Protein 9FXK (pdb70)

Secondary structure (DSSP, 8-state):
---TTT--S-EEEEEEEEETTTTEEEEEEEETTT--EEEEEEEEE-SPPEEE-TTS-EE---HHHHHHHHHHHTTT-S--HHHHHHHHHHHHHHHHHT--SEEEHHHHHHHHHHHHHHH-HHHHHHHHHHHTT--STHHHHHHHHHHTT-/---TTT--S-EEEEEEEEETTTTEEEEEEEETTT--EEEEEEEEE----EEE-TTS-EE---HHHHHHHHHHHTTT-S--HHHHHHHHHHHHHHHHHT--SEEEHHHHHHHHHHHHHHH-HHHHHHHHHHHTT--STHHHHHHHHHHHT-/---TTT--S-EEEEEEEEETTTTEEEEEEEETTT--EEEEEEEE---PPEEE-TTS-EE---HHHHHHHHHHHTTT-S--HHHHHHHHHHHHHHHHHT--SEEEHHHHHHHHHHHHHHH-HHHHHHHHHHHTT--STHHHHHHHHHHTT-/---TTT--S--EEEEEEEETTTTEEEEEEE-TTT--EEEEEEEEE----EEE-TTS-EE---HHHHHHHHHHHTTT-S--HHHHHHHHHHHHHHHHHT--SEEEHHHHHHHHHHHHHHH-HHHHHHHHHHHTT--STHHHHHHHHHHHT-/---TTT--S-EEEEEEEEETTTTEEEEEEEETTT--EEEEEEEE---PPEEE-TTS-EE---HHHHHHHHHHHTTT-S--HHHHHHHHHHHHHHHHHT--SEEEHHHHHHHHHHHHHHH-HHHHHHHHHHHTT--STHHHHHHHHHHHT-/---TTT--S-EEEEEEEEETTTTEEEEEEEETTT--EEEEEEEEE----EEE-TTS-EE---HHHHHHHHHHHTTT-S--HHHHHHHHHHHHHHHHHT--SEEEHHHHHHHHHHHHHHH-HHHHHHHHHHHTT--STHHHHHHHHHHT-/---SSSS-S-EEEEEEEEETTTTEEEEEEEETTT--EEEEEEEE---PPEEE-TTS-EE---HHHHHHHHHHHTTT-S--HHHHHHHHHHHHHHHHHT--SEEEHHHHHHHHHHHHHHH-HHHHHHHHHHHTT--STHHHHHHHHHHHHH-/---SSS--S-EEEEEEEEETTTTEEEEEEEETTT--EEEEEEEEE-PPPEEE-TTS-EE---HHHHHHHHHHHTTT-S--HHHHHHHHHHHHHHHHHT--SEEEHHHHHHHHHHHHHHH-HHHHHHHHHHHTT-SSTTHHHHHHHHHH-

B-factor: mean 64.13, std 15.52, range [28.31, 138.35]

Structure (mmCIF, N/CA/C/O backbone):
data_9FXK
#
_entry.id   9FXK
#
_cell.length_a   84.797
_cell.length_b   129.791
_cell.length_c   143.877
_cell.angle_alpha   90
_cell.angle_beta   90
_cell.angle_gamma   90
#
_symmetry.space_group_name_H-M   'P 21 21 21'
#
loop_
_entity.id
_entity.type
_entity.pdbx_description
1 polymer 'Transcriptional repressor NrdR'
2 non-polymer "2'-DEOXYADENOSINE 5'-TRIPHOSPHATE"
3 non-polymer 'PHOSPHOAMINOPHOSPHONIC ACID-ADENYLATE ESTER'
4 non-polymer 'ZINC ION'
5 non-polymer 'MAGNESIUM ION'
6 water water
#
loop_
_atom_site.group_PDB
_atom_site.id
_atom_site.type_symbol
_atom_site.label_atom_id
_atom_site.label_alt_id
_atom_site.label_comp_id
_atom_site.label_asym_id
_atom_site.label_entity_id
_atom_site.label_seq_id
_atom_site.pdbx_PDB_ins_code
_atom_site.Cartn_x
_atom_site.Cartn_y
_atom_site.Cartn_z
_atom_site.occupancy
_atom_site.B_iso_or_equiv
_atom_site.auth_seq_id
_atom_site.auth_comp_id
_atom_site.auth_asym_id
_atom_site.auth_atom_id
_atom_site.pdbx_PDB_model_num
ATOM 1 N N . MET A 1 1 ? -51.61 -37.497 43.917 1 54.04 1 MET A N 1
ATOM 2 C CA . MET A 1 1 ? -50.814 -36.276 43.973 1 54.34 1 MET A CA 1
ATOM 3 C C . MET A 1 1 ? -49.355 -36.572 43.635 1 54 1 MET A C 1
ATOM 4 O O . MET A 1 1 ? -48.83 -37.59 44.083 1 53.73 1 MET A O 1
ATOM 9 N N . HIS A 1 2 ? -48.696 -35.701 42.845 1 53.42 2 HIS A N 1
ATOM 10 C CA A HIS A 1 2 ? -47.291 -35.909 42.519 0.5 53.87 2 HIS A CA 1
ATOM 11 C CA B HIS A 1 2 ? -47.287 -35.911 42.533 0.5 53.63 2 HIS A CA 1
ATOM 12 C C . HIS A 1 2 ? -46.418 -35.471 43.694 1 54.28 2 HIS A C 1
ATOM 13 O O . HIS A 1 2 ? -46.78 -34.568 44.466 1 54.59 2 HIS A O 1
ATOM 26 N N . CYS A 1 3 ? -45.263 -36.095 43.818 1 54.43 3 CYS A N 1
ATOM 27 C CA . CYS A 1 3 ? -44.304 -35.766 44.861 1 54.83 3 CYS A CA 1
ATOM 28 C C . CYS A 1 3 ? -43.785 -34.347 44.629 1 55.06 3 CYS A C 1
ATOM 29 O O . CYS A 1 3 ? -43.352 -34.033 43.533 1 55.6 3 CYS A O 1
ATOM 32 N N . PRO A 1 4 ? -43.828 -33.478 45.638 1 54.38 4 PRO A N 1
ATOM 33 C CA . PRO A 1 4 ? -43.299 -32.115 45.468 1 54.12 4 PRO A CA 1
ATOM 34 C C . PRO A 1 4 ? -41.777 -32.046 45.46 1 54.22 4 PRO A C 1
ATOM 35 O O . PRO A 1 4 ? -41.233 -30.98 45.218 1 54.29 4 PRO A O 1
ATOM 39 N N . PHE A 1 5 ? -41.095 -33.164 45.724 1 54.29 5 PHE A N 1
ATOM 40 C CA . PHE A 1 5 ? -39.648 -33.212 45.775 1 54.98 5 PHE A CA 1
ATOM 41 C C . PHE A 1 5 ? -39.064 -33.75 44.486 1 56.52 5 PHE A C 1
ATOM 42 O O . PHE A 1 5 ? -38.311 -33.032 43.837 1 56.73 5 PHE A O 1
ATOM 50 N N . CYS A 1 6 ? -39.423 -34.981 44.091 1 57.36 6 CYS A N 1
ATOM 51 C CA . CYS A 1 6 ? -38.869 -35.576 42.875 1 58.75 6 CYS A CA 1
ATOM 52 C C . CYS A 1 6 ? -39.826 -35.573 41.68 1 60.47 6 CYS A C 1
ATOM 53 O O . CYS A 1 6 ? -39.418 -35.953 40.585 1 60.95 6 CYS A O 1
ATOM 56 N N . PHE A 1 7 ? -41.085 -35.185 41.887 1 61.34 7 PHE A N 1
ATOM 57 C CA . PHE A 1 7 ? -42.12 -35.099 40.859 1 62.52 7 PHE A CA 1
ATOM 58 C C . PHE A 1 7 ? -42.537 -36.448 40.293 1 63.66 7 PHE A C 1
ATOM 59 O O . PHE A 1 7 ? -43.132 -36.472 39.218 1 64.22 7 PHE A O 1
ATOM 67 N N . ALA A 1 8 ? -42.344 -37.548 41.063 1 64.02 8 ALA A N 1
ATOM 68 C CA . ALA A 1 8 ? -42.876 -38.88 40.733 1 64.92 8 ALA A CA 1
ATOM 69 C C . ALA A 1 8 ? -44.407 -38.753 40.821 1 66.46 8 ALA A C 1
ATOM 70 O O . ALA A 1 8 ? -44.905 -38.062 41.71 1 66.42 8 ALA A O 1
ATOM 72 N N . VAL A 1 9 ? -45.141 -39.357 39.875 1 67.68 9 VAL A N 1
ATOM 73 C CA . VAL A 1 9 ? -46.59 -39.179 39.767 1 69.42 9 VAL A CA 1
ATOM 74 C C . VAL A 1 9 ? -47.444 -39.81 40.867 1 70.92 9 VAL A C 1
ATOM 75 O O . VAL A 1 9 ? -48.619 -39.424 40.991 1 71.59 9 VAL A O 1
ATOM 79 N N . ASP A 1 10 ? -46.931 -40.842 41.567 1 70.94 10 ASP A N 1
ATOM 80 C CA . ASP A 1 10 ? -47.762 -41.497 42.573 1 71.58 10 ASP A CA 1
ATOM 81 C C . ASP A 1 10 ? -47.174 -41.384 43.96 1 70.5 10 ASP A C 1
ATOM 82 O O . ASP A 1 10 ? -46.002 -41.69 44.231 1 71.12 10 ASP A O 1
ATOM 87 N N . THR A 1 11 ? -47.999 -40.842 44.815 1 68.12 11 THR A N 1
ATOM 88 C CA . THR A 1 11 ? -47.702 -40.606 46.209 1 66.05 11 THR A CA 1
ATOM 89 C C . THR A 1 11 ? -48.773 -41.407 46.963 1 64.67 11 THR A C 1
ATOM 90 O O . THR A 1 11 ? -49.877 -41.62 46.445 1 64.92 11 THR A O 1
ATOM 94 N N . LYS A 1 12 ? -48.426 -41.937 48.122 1 63.23 12 LYS A N 1
ATOM 95 C CA . LYS A 1 12 ? -49.344 -42.768 48.891 1 62.58 12 LYS A CA 1
ATOM 96 C C . LYS A 1 12 ? -49.796 -42.027 50.147 1 61.91 12 LYS A C 1
ATOM 97 O O . LYS A 1 12 ? -48.978 -41.387 50.788 1 62.32 12 LYS A O 1
ATOM 103 N N . VAL A 1 13 ? -51.086 -42.099 50.496 1 60.81 13 VAL A N 1
ATOM 104 C CA . VAL A 1 13 ? -51.58 -41.479 51.718 1 60.46 13 VAL A CA 1
ATOM 105 C C . VAL A 1 13 ? -51.266 -42.439 52.85 1 61.91 13 VAL A C 1
ATOM 106 O O . VAL A 1 13 ? -51.738 -43.573 52.871 1 61.86 13 VAL A O 1
ATOM 110 N N . ILE A 1 14 ? -50.397 -42 53.752 1 62.87 14 ILE A N 1
ATOM 111 C CA . ILE A 1 14 ? -49.924 -42.799 54.863 1 64.05 14 ILE A CA 1
ATOM 112 C C . ILE A 1 14 ? -50.692 -42.504 56.168 1 64.11 14 ILE A C 1
ATOM 113 O O . ILE A 1 14 ? -50.688 -43.349 57.061 1 64.65 14 ILE A O 1
ATOM 118 N N . ASP A 1 15 ? -51.392 -41.354 56.261 1 63.47 15 ASP A N 1
ATOM 119 C CA . ASP A 1 15 ? -52.176 -40.988 57.442 1 63.79 15 ASP A CA 1
ATOM 120 C C . ASP A 1 15 ? -53.164 -39.856 57.134 1 63.13 15 ASP A C 1
ATOM 121 O O . ASP A 1 15 ? -52.93 -39.048 56.233 1 63.28 15 ASP A O 1
ATOM 126 N N . SER A 1 16 ? -54.26 -39.788 57.892 1 61.9 16 SER A N 1
ATOM 127 C CA . SER A 1 16 ? -55.29 -38.79 57.668 1 61 16 SER A CA 1
ATOM 128 C C . SER A 1 16 ? -55.946 -38.402 58.983 1 59.38 16 SER A C 1
ATOM 129 O O . SER A 1 16 ? -56.188 -39.256 59.832 1 59.6 16 SER A O 1
ATOM 132 N N . ARG A 1 17 ? -56.257 -37.119 59.144 1 57.59 17 ARG A N 1
ATOM 133 C CA . ARG A 1 17 ? -56.97 -36.646 60.325 1 56.15 17 ARG A CA 1
ATOM 134 C C . ARG A 1 17 ? -57.777 -35.383 59.996 1 54.44 17 ARG A C 1
ATOM 135 O O . ARG A 1 17 ? -57.449 -34.656 59.056 1 54.13 17 ARG A O 1
ATOM 143 N N . LEU A 1 18 ? -58.843 -35.143 60.746 1 53.34 18 LEU A N 1
ATOM 144 C CA . LEU A 1 18 ? -59.666 -33.961 60.542 1 53.29 18 LEU A CA 1
ATOM 145 C C . LEU A 1 18 ? -59.09 -32.803 61.322 1 53.23 18 LEU A C 1
ATOM 146 O O . LEU A 1 18 ? -58.673 -32.97 62.458 1 54.17 18 LEU A O 1
ATOM 151 N N . VAL A 1 19 ? -59.063 -31.639 60.733 1 52.4 19 VAL A N 1
ATOM 152 C CA . VAL A 1 19 ? -58.564 -30.416 61.372 1 52.14 19 VAL A CA 1
ATOM 153 C C . VAL A 1 19 ? -59.552 -29.277 61.1 1 51.95 19 VAL A C 1
ATOM 154 O O . VAL A 1 19 ? -60.419 -29.404 60.228 1 51.99 19 VAL A O 1
ATOM 158 N N . GLY A 1 20 ? -59.422 -28.18 61.844 1 51.57 20 GLY A N 1
ATOM 159 C CA . GLY A 1 20 ? -60.252 -27.001 61.65 1 51.6 20 GLY A CA 1
ATOM 160 C C . GLY A 1 20 ? -61.705 -27.247 61.941 1 51.69 20 GLY A C 1
ATOM 161 O O . GLY A 1 20 ? -62.574 -26.837 61.159 1 51.4 20 GLY A O 1
ATOM 162 N N . GLU A 1 21 ? -61.961 -27.938 63.069 1 51.84 21 GLU A N 1
ATOM 163 C CA . GLU A 1 21 ? -63.298 -28.311 63.516 1 52.06 21 GLU A CA 1
ATOM 164 C C . GLU A 1 21 ? -64.037 -29.148 62.453 1 51.14 21 GLU A C 1
ATOM 165 O O . GLU A 1 21 ? -65.219 -28.893 62.163 1 51.5 21 GLU A O 1
ATOM 171 N N . GLY A 1 22 ? -63.317 -30.101 61.853 1 49.45 22 GLY A N 1
ATOM 172 C CA . GLY A 1 22 ? -63.868 -31.002 60.854 1 49.08 22 GLY A CA 1
ATOM 173 C C . GLY A 1 22 ? -64.006 -30.439 59.455 1 48.93 22 GLY A C 1
ATOM 174 O O . GLY A 1 22 ? -64.449 -31.152 58.553 1 49.13 22 GLY A O 1
ATOM 175 N N . SER A 1 23 ? -63.619 -29.175 59.243 1 48.61 23 SER A N 1
ATOM 176 C CA . SER A 1 23 ? -63.756 -28.538 57.928 1 48.86 23 SER A CA 1
ATOM 177 C C . SER A 1 23 ? -62.616 -28.814 56.965 1 49.04 23 SER A C 1
ATOM 178 O O . SER A 1 23 ? -62.743 -28.509 55.784 1 50.18 23 SER A O 1
ATOM 181 N N . SER A 1 24 ? -61.491 -29.339 57.448 1 48.1 24 SER A N 1
ATOM 182 C CA . SER A 1 24 ? -60.347 -29.626 56.576 1 47.28 24 SER A CA 1
ATOM 183 C C . SER A 1 24 ? -59.763 -31.027 56.841 1 45.2 24 SER A C 1
ATOM 184 O O . SER A 1 24 ? -59.903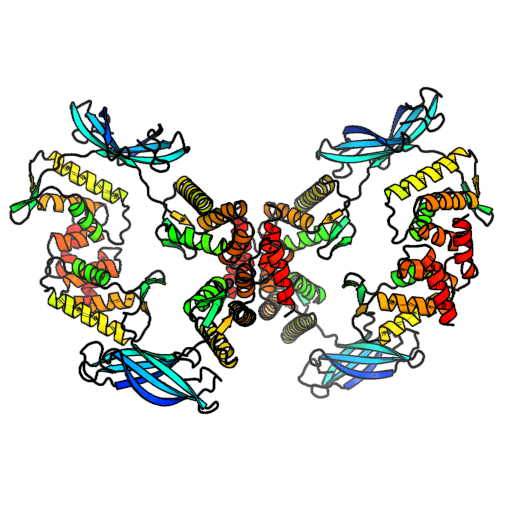 -31.554 57.94 1 45.34 24 SER A O 1
ATOM 187 N N . VAL A 1 25 ? -59.116 -31.618 55.844 1 43.32 25 VAL A N 1
ATOM 188 C CA . VAL A 1 25 ? -58.486 -32.916 56.011 1 42.69 25 VAL A CA 1
ATOM 189 C C . VAL A 1 25 ? -56.974 -32.781 55.899 1 43.18 25 VAL A C 1
ATOM 190 O O . VAL A 1 25 ? -56.461 -32.437 54.841 1 42.84 25 VAL A O 1
ATOM 194 N N . ARG A 1 26 ? -56.255 -33.061 56.993 1 43.67 26 ARG A N 1
ATOM 195 C CA . ARG A 1 26 ? -54.806 -33.019 57.001 1 44.48 26 ARG A CA 1
ATOM 196 C C . ARG A 1 26 ? -54.32 -34.435 56.725 1 45.7 26 ARG A C 1
ATOM 197 O O . ARG A 1 26 ? -54.737 -35.393 57.382 1 45.75 26 ARG A O 1
ATOM 205 N N . ARG A 1 27 ? -53.473 -34.572 55.719 1 46.08 27 ARG A N 1
ATOM 206 C CA . ARG A 1 27 ? -52.951 -35.872 55.323 1 46.05 27 ARG A CA 1
ATOM 207 C C . ARG A 1 27 ? -51.443 -35.894 55.392 1 46.38 27 ARG A C 1
ATOM 208 O O . ARG A 1 27 ? -50.766 -34.868 55.302 1 45.77 27 ARG A O 1
ATOM 216 N N . ARG A 1 28 ? -50.915 -37.085 55.522 1 47.42 28 ARG A N 1
ATOM 217 C CA . ARG A 1 28 ? -49.49 -37.322 55.528 1 48.71 28 ARG A CA 1
ATOM 218 C C . ARG A 1 28 ? -49.269 -38.242 54.335 1 51.3 28 ARG A C 1
ATOM 219 O O . ARG A 1 28 ? -49.915 -39.283 54.216 1 51.51 28 ARG A O 1
ATOM 227 N N . ARG A 1 29 ? -48.468 -37.795 53.382 1 53.22 29 ARG A N 1
ATOM 228 C CA . ARG A 1 29 ? -48.207 -38.562 52.173 1 55.06 29 ARG A CA 1
ATOM 229 C C . ARG A 1 29 ? -46.748 -39.014 52.102 1 57.39 29 ARG A C 1
ATOM 230 O O . ARG A 1 29 ? -45.866 -38.395 52.7 1 57.53 29 ARG A O 1
ATOM 238 N N . GLN A 1 30 ? -46.492 -40.091 51.364 1 58.99 30 GLN A N 1
ATOM 239 C CA . GLN A 1 30 ? -45.143 -40.626 51.2 1 60.77 30 GLN A CA 1
ATOM 240 C C . GLN A 1 30 ? -44.862 -40.921 49.732 1 61.8 30 GLN A C 1
ATOM 241 O O . GLN A 1 30 ? -45.669 -41.582 49.073 1 61.67 30 GLN A O 1
ATOM 247 N N . CYS A 1 31 ? -43.717 -40.435 49.221 1 62.53 31 CYS A N 1
ATOM 248 C CA . CYS A 1 31 ? -43.347 -40.716 47.845 1 64.08 31 CYS A CA 1
ATOM 249 C C . CYS A 1 31 ? -42.859 -42.153 47.697 1 66.15 31 CYS A C 1
ATOM 250 O O . CYS A 1 31 ? -42.044 -42.615 48.495 1 66.34 31 CYS A O 1
ATOM 253 N N . LEU A 1 32 ? -43.353 -42.856 46.682 1 67.42 32 LEU A N 1
ATOM 254 C CA . LEU A 1 32 ? -42.948 -44.242 46.483 1 69.33 32 LEU A CA 1
ATOM 255 C C . LEU A 1 32 ? -41.563 -44.387 45.86 1 69.53 32 LEU A C 1
ATOM 256 O O . LEU A 1 32 ? -40.952 -45.453 45.999 1 69.94 32 LEU A O 1
ATOM 261 N N . VAL A 1 33 ? -41.047 -43.324 45.205 1 68.7 33 VAL A N 1
ATOM 262 C CA . VAL A 1 33 ? -39.741 -43.419 44.563 1 68.23 33 VAL A CA 1
ATOM 263 C C . VAL A 1 33 ? -38.663 -42.78 45.432 1 67.34 33 VAL A C 1
ATOM 264 O O . VAL A 1 33 ? -37.666 -43.45 45.692 1 67.51 33 VAL A O 1
ATOM 268 N N . CYS A 1 34 ? -38.854 -41.534 45.916 1 66.25 34 CYS A N 1
ATOM 269 C CA . CYS A 1 34 ? -37.825 -40.898 46.739 1 65.69 34 CYS A CA 1
ATOM 270 C C . CYS A 1 34 ? -38.016 -41.113 48.258 1 65.89 34 CYS A C 1
ATOM 271 O O . CYS A 1 34 ? -37.141 -40.717 49.034 1 66.16 34 CYS A O 1
ATOM 274 N N . ASN A 1 35 ? -39.141 -41.731 48.675 1 65.58 35 ASN A N 1
ATOM 275 C CA . ASN A 1 35 ? -39.457 -42.07 50.066 1 66.13 35 ASN A CA 1
ATOM 276 C C . ASN A 1 35 ? -39.586 -40.882 51.022 1 65.19 35 ASN A C 1
ATOM 277 O O . ASN A 1 35 ? -39.644 -41.079 52.241 1 65.69 35 ASN A O 1
ATOM 282 N N . GLU A 1 36 ? -39.698 -39.671 50.483 1 63.51 36 GLU A N 1
ATOM 283 C CA . GLU A 1 36 ? -39.881 -38.488 51.296 1 62.04 36 GLU A CA 1
ATOM 284 C C . GLU A 1 36 ? -41.33 -38.408 51.796 1 60.2 36 GLU A C 1
ATOM 285 O O . GLU A 1 36 ? -42.258 -38.876 51.132 1 60.57 36 GLU A O 1
ATOM 291 N N . ARG A 1 37 ? -41.515 -37.812 52.972 1 57.95 37 ARG A N 1
ATOM 292 C CA . ARG A 1 37 ? -42.829 -37.649 53.567 1 55.95 37 ARG A CA 1
ATOM 293 C C . ARG A 1 37 ? -43.182 -36.178 53.666 1 53.75 37 ARG A C 1
ATOM 294 O O . ARG A 1 37 ? -42.307 -35.343 53.877 1 54.04 37 ARG A O 1
ATOM 302 N N . PHE A 1 38 ? -44.459 -35.854 53.496 1 51.53 38 PHE A N 1
ATOM 303 C CA . PHE A 1 38 ? -44.914 -34.474 53.527 1 49.83 38 PHE A CA 1
ATOM 304 C C . PHE A 1 38 ? -46.367 -34.373 53.971 1 48.82 38 PHE A C 1
ATOM 305 O O . PHE A 1 38 ? -47.104 -35.358 53.943 1 48.28 38 PHE A O 1
ATOM 313 N N . THR A 1 39 ? -46.768 -33.179 54.397 1 48 39 THR A N 1
ATOM 314 C CA . THR A 1 39 ? -48.119 -32.925 54.84 1 47.83 39 THR A CA 1
ATOM 315 C C . THR A 1 39 ? -48.898 -32.191 53.751 1 47.52 39 THR A C 1
ATOM 316 O O . THR A 1 39 ? -48.357 -31.35 53.026 1 46.59 39 THR A O 1
ATOM 320 N N . THR A 1 40 ? -50.182 -32.516 53.648 1 48.02 40 THR A N 1
ATOM 321 C CA . THR A 1 40 ? -51.084 -31.903 52.694 1 48.46 40 THR A CA 1
ATOM 322 C C . THR A 1 40 ? -52.36 -31.477 53.437 1 47.63 40 THR A C 1
ATOM 323 O O . THR A 1 40 ? -52.692 -32.005 54.512 1 48.03 40 THR A O 1
ATOM 327 N N . PHE A 1 41 ? -53.075 -30.514 52.859 1 46.02 41 PHE A N 1
ATOM 328 C CA . PHE A 1 41 ? -54.315 -30.051 53.429 1 44.66 41 PHE A CA 1
ATOM 329 C C . PHE A 1 41 ? -55.385 -30.041 52.383 1 45.1 41 PHE A C 1
ATOM 330 O O . PHE A 1 41 ? -55.151 -29.576 51.278 1 45.46 41 PHE A O 1
ATOM 338 N N . GLU A 1 42 ? -56.571 -30.537 52.726 1 45.27 42 GLU A N 1
ATOM 339 C CA . GLU A 1 42 ? -57.718 -30.519 51.835 1 45.84 42 GLU A CA 1
ATOM 340 C C . GLU A 1 42 ? -58.692 -29.476 52.365 1 46.93 42 GLU A C 1
ATOM 341 O O . GLU A 1 42 ? -59.152 -29.591 53.495 1 46.64 42 GLU A O 1
ATOM 347 N N . VAL A 1 43 ? -58.919 -28.399 51.596 1 48 43 VAL A N 1
ATOM 348 C CA . VAL A 1 43 ? -59.781 -27.309 52.051 1 49.08 43 VAL A CA 1
ATOM 349 C C . VAL A 1 43 ? -60.906 -27.076 51.062 1 51.1 43 VAL A C 1
ATOM 350 O O . VAL A 1 43 ? -60.663 -27.101 49.864 1 51.58 43 VAL A O 1
ATOM 354 N N . ALA A 1 44 ? -62.137 -26.889 51.55 1 52.58 44 ALA A N 1
ATOM 355 C CA . ALA A 1 44 ? -63.271 -26.653 50.676 1 54.94 44 ALA A CA 1
ATOM 356 C C . ALA A 1 44 ? -63.279 -25.235 50.122 1 57.43 44 ALA A C 1
ATOM 357 O O . ALA A 1 44 ? -62.763 -24.305 50.74 1 57.35 44 ALA A O 1
ATOM 359 N N . GLU A 1 45 ? -63.872 -25.086 48.942 1 59.22 45 GLU A N 1
ATOM 360 C CA . GLU A 1 45 ? -64.064 -23.809 48.297 1 61.4 45 GLU A CA 1
ATOM 361 C C . GLU A 1 45 ? -65.51 -23.455 48.615 1 62.45 45 GLU A C 1
ATOM 362 O O . GLU A 1 45 ? -66.427 -23.971 47.969 1 62.93 45 GLU A O 1
ATOM 368 N N . LEU A 1 46 ? -65.726 -22.676 49.682 1 62.45 46 LEU A N 1
ATOM 369 C CA . LEU A 1 46 ? -67.088 -22.355 50.113 1 62.47 46 LEU A CA 1
ATOM 370 C C . LEU A 1 46 ? -67.637 -21.048 49.568 1 61.79 46 LEU A C 1
ATOM 371 O O . LEU A 1 46 ? -68.848 -20.829 49.619 1 62.43 46 LEU A O 1
ATOM 376 N N . VAL A 1 47 ? -66.771 -20.186 49.041 1 60.37 47 VAL A N 1
ATOM 377 C CA . VAL A 1 47 ? -67.204 -18.931 48.454 1 59.6 47 VAL A CA 1
ATOM 378 C C . VAL A 1 47 ? -67.962 -19.254 47.178 1 59.26 47 VAL A C 1
ATOM 379 O O . VAL A 1 47 ? -67.653 -20.228 46.488 1 60.07 47 VAL A O 1
ATOM 383 N N . MET A 1 48 ? -69.006 -18.501 46.916 1 57.98 48 MET A N 1
ATOM 384 C CA . MET A 1 48 ? -69.805 -18.665 45.712 1 57.09 48 MET A CA 1
ATOM 385 C C . MET A 1 48 ? -68.979 -18.398 44.446 1 55.65 48 MET A C 1
ATOM 386 O O . MET A 1 48 ? -68.042 -17.594 44.471 1 55.26 48 MET A O 1
ATOM 391 N N . PRO A 1 49 ? -69.348 -19.026 43.322 1 54.8 49 PRO A N 1
ATOM 392 C CA . PRO A 1 49 ? -68.599 -18.789 42.088 1 54.78 49 PRO A CA 1
ATOM 393 C C . PRO A 1 49 ? -68.654 -17.336 41.626 1 55.64 49 PRO A C 1
ATOM 394 O O . PRO A 1 49 ? -69.648 -16.647 41.842 1 55.94 49 PRO A O 1
ATOM 398 N N . ARG A 1 50 ? -67.575 -16.867 40.985 1 55.77 50 ARG A N 1
ATOM 399 C CA . ARG A 1 50 ? -67.541 -15.51 40.454 1 56.03 50 ARG A CA 1
ATOM 400 C C . ARG A 1 50 ? -68.584 -15.353 39.344 1 54.99 50 ARG A C 1
ATOM 401 O O . ARG A 1 50 ? -69.096 -16.342 38.816 1 55.74 50 ARG A O 1
ATOM 409 N N . VAL A 1 51 ? -68.946 -14.122 39.038 1 53.09 51 VAL A N 1
ATOM 410 C CA . VAL A 1 51 ? -69.957 -13.838 38.047 1 52.11 51 VAL A CA 1
ATOM 411 C C . VAL A 1 51 ? -69.338 -13.233 36.8 1 52.51 51 VAL A C 1
ATOM 412 O O . VAL A 1 51 ? -68.656 -12.206 36.877 1 52.94 51 VAL A O 1
ATOM 416 N N . VAL A 1 52 ? -69.564 -13.87 35.651 1 52.01 52 VAL A N 1
ATOM 417 C CA . VAL A 1 52 ? -69.085 -13.327 34.383 1 52.17 52 VAL A CA 1
ATOM 418 C C . VAL A 1 52 ? -70.205 -12.413 33.882 1 52.2 52 VAL A C 1
ATOM 419 O O . VAL A 1 52 ? -71.302 -12.888 33.585 1 52.4 52 VAL A O 1
ATOM 423 N N . LYS A 1 53 ? -69.953 -11.114 33.842 1 51.49 53 LYS A N 1
ATOM 424 C CA . LYS A 1 53 ? -70.969 -10.147 33.453 1 51.75 53 LYS A CA 1
ATOM 425 C C . LYS A 1 53 ? -71.201 -10.142 31.944 1 53.18 53 LYS A C 1
ATOM 426 O O . LYS A 1 53 ? -70.429 -10.746 31.198 1 53.45 53 LYS A O 1
ATOM 432 N N . SER A 1 54 ? -72.256 -9.457 31.487 1 53.52 54 SER A N 1
ATOM 433 C CA . SER A 1 54 ? -72.556 -9.327 30.07 1 54.83 54 SER A CA 1
ATOM 434 C C . SER A 1 54 ? -71.364 -8.783 29.252 1 56.6 54 SER A C 1
ATOM 435 O O . SER A 1 54 ? -71.17 -9.185 28.108 1 57.18 54 SER A O 1
ATOM 438 N N . ASN A 1 55 ? -70.549 -7.904 29.848 1 57.35 55 ASN A N 1
ATOM 439 C CA . ASN A 1 55 ? -69.385 -7.339 29.166 1 58.52 55 ASN A CA 1
ATOM 440 C C . ASN A 1 55 ? -68.079 -8.158 29.383 1 60.11 55 ASN A C 1
ATOM 441 O O . ASN A 1 55 ? -66.983 -7.662 29.101 1 60.59 55 ASN A O 1
ATOM 446 N N . ASP A 1 56 ? -68.211 -9.399 29.906 1 60.45 56 ASP A N 1
ATOM 447 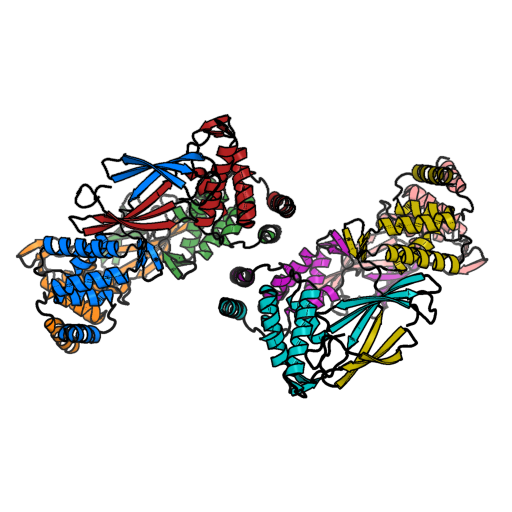C CA . ASP A 1 56 ? -67.148 -10.368 30.202 1 60.79 56 ASP A CA 1
ATOM 448 C C . ASP A 1 56 ? -66.243 -9.99 31.379 1 59.65 56 ASP A C 1
ATOM 449 O O . ASP A 1 56 ? -65.238 -10.66 31.604 1 60.47 56 ASP A O 1
ATOM 454 N N . VAL A 1 57 ? -66.606 -8.971 32.153 1 57.74 57 VAL A N 1
ATOM 455 C CA . VAL A 1 57 ? -65.863 -8.608 33.347 1 56.9 57 VAL A CA 1
ATOM 456 C C . VAL A 1 57 ? -66.265 -9.591 34.441 1 56.48 57 VAL A C 1
ATOM 457 O O . VAL A 1 57 ? -67.447 -9.904 34.569 1 57.41 57 VAL A O 1
ATOM 461 N N . ARG A 1 58 ? -65.313 -10.091 35.22 1 55.45 58 ARG A N 1
ATOM 462 C CA . ARG A 1 58 ? -65.646 -10.99 36.322 1 55.07 58 ARG A CA 1
ATOM 463 C C . ARG A 1 58 ? -65.772 -10.158 37.587 1 54.56 58 ARG A C 1
ATOM 464 O O . ARG A 1 58 ? -65.036 -9.191 37.776 1 55.19 58 ARG A O 1
ATOM 472 N N . GLU A 1 59 ? -66.695 -10.531 38.453 1 53.47 59 GLU A N 1
ATOM 473 C CA . GLU A 1 59 ? -66.843 -9.868 39.74 1 53.1 59 GLU A CA 1
ATOM 474 C C . GLU A 1 59 ? -67.348 -10.88 40.751 1 53.17 59 GLU A C 1
ATOM 475 O O . GLU A 1 59 ? -67.982 -11.858 40.375 1 53.1 59 GLU A O 1
ATOM 481 N N . PRO A 1 60 ? -66.986 -10.735 42.032 1 53.11 60 PRO A N 1
ATOM 482 C CA . PRO A 1 60 ? -67.447 -11.717 43.026 1 52.75 60 PRO A CA 1
ATOM 483 C C . PRO A 1 60 ? -68.958 -11.731 43.151 1 52.72 60 PRO A C 1
ATOM 484 O O . PRO A 1 60 ? -69.599 -10.704 42.959 1 53.4 60 PRO A O 1
ATOM 488 N N . PHE A 1 61 ? -69.533 -12.892 43.477 1 51.74 61 PHE A N 1
ATOM 489 C CA . PHE A 1 61 ? -70.974 -13.046 43.651 1 51.02 61 PHE A CA 1
ATOM 490 C C . PHE A 1 61 ? -71.465 -12.118 44.759 1 51.64 61 PHE A C 1
ATOM 491 O O . PHE A 1 61 ? -70.904 -12.119 45.85 1 52.8 61 PHE A O 1
ATOM 499 N N . ASN A 1 62 ? -72.465 -11.302 44.47 1 50.68 62 ASN A N 1
ATOM 500 C CA . ASN A 1 62 ? -72.998 -10.354 45.438 1 50.34 62 ASN A CA 1
ATOM 501 C C . ASN A 1 62 ? -74.462 -10.694 45.719 1 50.89 62 ASN A C 1
ATOM 502 O O . ASN A 1 62 ? -75.339 -10.364 44.92 1 51.37 62 ASN A O 1
ATOM 507 N N . GLU A 1 63 ? -74.728 -11.33 46.86 1 50.51 63 GLU A N 1
ATOM 508 C CA . GLU A 1 63 ? -76.07 -11.734 47.249 1 50.83 63 GLU A CA 1
ATOM 509 C C . GLU A 1 63 ? -77.046 -10.547 47.314 1 51.17 63 GLU A C 1
ATOM 510 O O . GLU A 1 63 ? -78.231 -10.719 47.016 1 52.17 63 GLU A O 1
ATOM 516 N N . GLU A 1 64 ? -76.56 -9.363 47.687 1 50.01 64 GLU A N 1
ATOM 517 C CA . GLU A 1 64 ? -77.426 -8.2 47.761 1 50.08 64 GLU A CA 1
ATOM 518 C C . GLU A 1 64 ? -77.888 -7.749 46.385 1 49.36 64 GLU A C 1
ATOM 519 O O . GLU A 1 64 ? -79.032 -7.315 46.257 1 49.43 64 GLU A O 1
ATOM 525 N N . LYS A 1 65 ? -77.035 -7.884 45.349 1 48.54 65 LYS A N 1
ATOM 526 C CA . LYS A 1 65 ? -77.414 -7.515 43.98 1 48.37 65 LYS A CA 1
ATOM 527 C C . LYS A 1 65 ? -78.532 -8.42 43.491 1 48.98 65 LYS A C 1
ATOM 528 O O . LYS A 1 65 ? -79.525 -7.928 42.948 1 49.74 65 LYS A O 1
ATOM 534 N N . LEU A 1 66 ? -78.394 -9.732 43.737 1 48.24 66 LEU A N 1
ATOM 535 C CA . LEU A 1 66 ? -79.386 -10.725 43.372 1 48.52 66 LEU A CA 1
ATOM 536 C C . LEU A 1 66 ? -80.727 -10.424 44.054 1 48.94 66 LEU A C 1
ATOM 537 O O . LEU A 1 66 ? -81.749 -10.308 43.361 1 49.76 66 LEU A O 1
ATOM 542 N N . ARG A 1 67 ? -80.714 -10.262 45.387 1 48.12 67 ARG A N 1
ATOM 543 C CA . ARG A 1 67 ? -81.902 -9.988 46.18 1 47.85 67 ARG A CA 1
ATOM 544 C C . ARG A 1 67 ? -82.589 -8.66 45.822 1 47.43 67 ARG A C 1
ATOM 545 O O . ARG A 1 67 ? -83.814 -8.649 45.667 1 47.87 67 ARG A O 1
ATOM 553 N N . SER A 1 68 ? -81.838 -7.557 45.696 1 46.38 68 SER A N 1
ATOM 554 C CA . SER A 1 68 ? -82.46 -6.263 45.39 1 46.61 68 SER A CA 1
ATOM 555 C C . SER A 1 68 ? -83.158 -6.231 44.036 1 46.76 68 SER A C 1
ATOM 556 O O . SER A 1 68 ? -84.152 -5.533 43.884 1 47.37 68 SER A O 1
ATOM 559 N N . GLY A 1 69 ? -82.674 -7.015 43.082 1 46.17 69 GLY A N 1
ATOM 560 C CA . GLY A 1 69 ? -83.308 -7.12 41.782 1 46.43 69 GLY A CA 1
ATOM 561 C C . GLY A 1 69 ? -84.651 -7.808 41.909 1 47.25 69 GLY A C 1
ATOM 562 O O . GLY A 1 69 ? -85.645 -7.344 41.336 1 48.29 69 GLY A O 1
ATOM 563 N N . MET A 1 70 ? -84.704 -8.898 42.708 1 46.46 70 MET A N 1
ATOM 564 C CA . MET A 1 70 ? -85.954 -9.614 42.965 1 46.05 70 MET A CA 1
ATOM 565 C C . MET A 1 70 ? -86.928 -8.723 43.719 1 45.42 70 MET A C 1
ATOM 566 O O . MET A 1 70 ? -88.108 -8.72 43.382 1 45.87 70 MET A O 1
ATOM 571 N N . LEU A 1 71 ? -86.448 -7.955 44.725 1 44.17 71 LEU A N 1
ATOM 572 C CA . LEU A 1 71 ? -87.329 -7.091 45.514 1 44.02 71 LEU A CA 1
ATOM 573 C C . LEU A 1 71 ? -87.915 -5.939 44.738 1 42.99 71 LEU A C 1
ATOM 574 O O . LEU A 1 71 ? -89.029 -5.514 45.048 1 44.38 71 LEU A O 1
ATOM 579 N N . ARG A 1 72 ? -87.235 -5.483 43.694 1 41.24 72 ARG A N 1
ATOM 580 C CA . ARG A 1 72 ? -87.795 -4.464 42.805 1 41.24 72 ARG A CA 1
ATOM 581 C C . ARG A 1 72 ? -88.977 -5.091 42.047 1 41.96 72 ARG A C 1
ATOM 582 O O . ARG A 1 72 ? -90.046 -4.506 41.979 1 42.48 72 ARG A O 1
ATOM 590 N N . ALA A 1 73 ? -88.782 -6.31 41.523 1 41.82 73 ALA A N 1
ATOM 591 C CA . ALA A 1 73 ? -89.801 -7.02 40.782 1 42.02 73 ALA A CA 1
ATOM 592 C C . ALA A 1 73 ? -90.972 -7.409 41.663 1 42.35 73 ALA A C 1
ATOM 593 O O . ALA A 1 73 ? -92.105 -7.359 41.198 1 42.87 73 ALA A O 1
ATOM 595 N N . LEU A 1 74 ? -90.726 -7.725 42.944 1 42.15 74 LEU A N 1
ATOM 596 C CA . LEU A 1 74 ? -91.767 -8.144 43.891 1 42.2 74 LEU A CA 1
ATOM 597 C C . LEU A 1 74 ? -92.492 -7.018 44.596 1 42.56 74 LEU A C 1
ATOM 598 O O . LEU A 1 74 ? -93.247 -7.286 45.518 1 42.23 74 LEU A O 1
ATOM 603 N N . GLU A 1 75 ? -92.295 -5.763 44.17 1 43.24 75 GLU A N 1
ATOM 604 C CA . GLU A 1 75 ? -92.943 -4.622 44.798 1 44.59 75 GLU A CA 1
ATOM 605 C C . GLU A 1 75 ? -94.457 -4.769 44.856 1 45.92 75 GLU A C 1
ATOM 606 O O . GLU A 1 75 ? -95.082 -5.053 43.84 1 45.69 75 GLU A O 1
ATOM 612 N N . LYS A 1 76 ? -95.025 -4.639 46.067 1 46.74 76 LYS A N 1
ATOM 613 C CA . LYS A 1 76 ? -96.462 -4.709 46.319 1 47.4 76 LYS A CA 1
ATOM 614 C C . LYS A 1 76 ? -97.072 -6.099 46.015 1 48.49 76 LYS A C 1
ATOM 615 O O . LYS A 1 76 ? -98.291 -6.214 45.913 1 49.92 76 LYS A O 1
ATOM 621 N N . ARG A 1 77 ? -96.252 -7.154 45.933 1 47.9 77 ARG A N 1
ATOM 622 C CA . ARG A 1 77 ? -96.748 -8.496 45.639 1 48.17 77 ARG A CA 1
ATOM 623 C C . ARG A 1 77 ? -96.876 -9.337 46.905 1 49.93 77 ARG A C 1
ATOM 624 O O . ARG A 1 77 ? -96.093 -9.175 47.838 1 49.84 77 ARG A O 1
ATOM 632 N N . PRO A 1 78 ? -97.863 -10.255 46.96 1 51.56 78 PRO A N 1
ATOM 633 C CA . PRO A 1 78 ? -98.046 -11.073 48.181 1 52.22 78 PRO A CA 1
ATOM 634 C C . PRO A 1 78 ? -97.092 -12.261 48.315 1 53.54 78 PRO A C 1
ATOM 635 O O . PRO A 1 78 ? -97.516 -13.417 48.317 1 54 78 PRO A O 1
ATOM 639 N N . VAL A 1 79 ? -95.806 -11.97 48.411 1 54.19 79 VAL A N 1
ATOM 640 C CA . VAL A 1 79 ? -94.751 -12.95 48.586 1 55.36 79 VAL A CA 1
ATOM 641 C C . VAL A 1 79 ? -93.998 -12.557 49.861 1 57.52 79 VAL A C 1
ATOM 642 O O . VAL A 1 79 ? -93.576 -11.403 49.995 1 58.21 79 VAL A O 1
ATOM 646 N N . SER A 1 80 ? -93.873 -13.485 50.818 1 58.19 80 SER A N 1
ATOM 647 C CA . SER A 1 80 ? -93.186 -13.201 52.069 1 59.3 80 SER A CA 1
ATOM 648 C C . SER A 1 80 ? -91.655 -13.145 51.908 1 60.88 80 SER A C 1
ATOM 649 O O . SER A 1 80 ? -91.118 -13.669 50.928 1 61.36 80 SER A O 1
ATOM 652 N N . SER A 1 81 ? -90.95 -12.53 52.875 1 61.67 81 SER A N 1
ATOM 653 C CA . SER A 1 81 ? -89.488 -12.496 52.82 1 63.36 81 SER A CA 1
ATOM 654 C C . SER A 1 81 ? -88.898 -13.91 52.977 1 64.64 81 SER A C 1
ATOM 655 O O . SER A 1 81 ? -87.804 -14.161 52.479 1 65.03 81 SER A O 1
ATOM 658 N N . ASP A 1 82 ? -89.626 -14.836 53.629 1 65.03 82 ASP A N 1
ATOM 659 C CA . ASP A 1 82 ? -89.186 -16.213 53.773 1 65.95 82 ASP A CA 1
ATOM 660 C C . ASP A 1 82 ? -89.21 -16.921 52.433 1 65.35 82 ASP A C 1
ATOM 661 O O . ASP A 1 82 ? -88.277 -17.665 52.136 1 65.69 82 ASP A O 1
ATOM 666 N N . ASP A 1 83 ? -90.236 -16.654 51.601 1 64.39 83 ASP A N 1
ATOM 667 C CA . ASP A 1 83 ? -90.337 -17.224 50.256 1 64.02 83 ASP A CA 1
ATOM 668 C C . ASP A 1 83 ? -89.167 -16.741 49.399 1 62.94 83 ASP A C 1
ATOM 669 O O . ASP A 1 83 ? -88.566 -17.533 48.663 1 62.93 83 ASP A O 1
ATOM 674 N N . VAL A 1 84 ? -88.829 -15.446 49.516 1 61.7 84 VAL A N 1
ATOM 675 C CA . VAL A 1 84 ? -87.722 -14.839 48.791 1 61.09 84 VAL A CA 1
ATOM 676 C C . VAL A 1 84 ? -86.399 -15.44 49.251 1 61.06 84 VAL A C 1
ATOM 677 O O . VAL A 1 84 ? -85.563 -15.788 48.416 1 61.29 84 VAL A O 1
ATOM 681 N N . GLU A 1 85 ? -86.217 -15.613 50.568 1 60.61 85 GLU A N 1
ATOM 682 C CA . GLU A 1 85 ? -84.985 -16.2 51.091 1 60.41 85 GLU A CA 1
ATOM 683 C C . GLU A 1 85 ? -84.827 -17.658 50.722 1 59.65 85 GLU A C 1
ATOM 684 O O . GLU A 1 85 ? -83.705 -18.086 50.448 1 59.88 85 GLU A O 1
ATOM 690 N N . MET A 1 86 ? -85.938 -18.405 50.631 1 58.52 86 MET A N 1
ATOM 691 C CA . MET A 1 86 ? -85.871 -19.789 50.176 1 57.94 86 MET A CA 1
ATOM 692 C C . MET A 1 86 ? -85.534 -19.851 48.679 1 55.76 86 MET A C 1
ATOM 693 O O . MET A 1 86 ? -84.796 -20.736 48.251 1 55.67 86 MET A O 1
ATOM 698 N N . ALA A 1 87 ? -86.062 -18.902 47.891 1 54.07 87 ALA A N 1
ATOM 699 C CA . ALA A 1 87 ? -85.787 -18.83 46.468 1 53.35 87 ALA A CA 1
ATOM 700 C C . ALA A 1 87 ? -84.315 -18.504 46.258 1 53.16 87 ALA A C 1
ATOM 701 O O . ALA A 1 87 ? -83.67 -19.175 45.456 1 54.31 87 ALA A O 1
ATOM 703 N N . ILE A 1 88 ? -83.756 -17.553 47.038 1 51.48 88 ILE A N 1
ATOM 704 C CA . ILE A 1 88 ? -82.34 -17.181 46.96 1 50.44 88 ILE A CA 1
ATOM 705 C C . ILE A 1 88 ? -81.448 -18.361 47.346 1 50.7 88 ILE A C 1
ATOM 706 O O . ILE A 1 88 ? -80.502 -18.662 46.631 1 51.2 88 ILE A O 1
ATOM 711 N N . ASN A 1 89 ? -81.787 -19.08 48.421 1 50.25 89 ASN A N 1
ATOM 712 C CA . ASN A 1 89 ? -81.039 -20.264 48.829 1 49.99 89 ASN A CA 1
ATOM 713 C C . ASN A 1 89 ? -81.053 -21.338 47.735 1 50.64 89 ASN A C 1
ATOM 714 O O . ASN A 1 89 ? -80.04 -22.003 47.515 1 51.39 89 ASN A O 1
ATOM 719 N N . HIS A 1 90 ? -82.189 -21.512 47.051 1 50.34 90 HIS A N 1
ATOM 720 C CA . HIS A 1 90 ? -82.297 -22.488 45.97 1 50.44 90 HIS A CA 1
ATOM 721 C C . HIS A 1 90 ? -81.411 -22.04 44.795 1 50.53 90 HIS A C 1
ATOM 722 O O . HIS A 1 90 ? -80.715 -22.865 44.21 1 50.45 90 HIS A O 1
ATOM 729 N N . ILE A 1 91 ? -81.418 -20.732 44.454 1 49.94 91 ILE A N 1
ATOM 730 C CA . ILE A 1 91 ? -80.579 -20.227 43.369 1 50.18 91 ILE A CA 1
ATOM 731 C C . ILE A 1 91 ? -79.111 -20.479 43.688 1 50.96 91 ILE A C 1
ATOM 732 O O . ILE A 1 91 ? -78.422 -21.09 42.882 1 51.45 91 ILE A O 1
ATOM 737 N N . LYS A 1 92 ? -78.686 -20.15 44.92 1 51.18 92 LYS A N 1
ATOM 738 C CA . LYS A 1 92 ? -77.317 -20.373 45.391 1 51.97 92 LYS A CA 1
ATOM 739 C C . LYS A 1 92 ? -76.916 -21.861 45.349 1 52.53 92 LYS A C 1
ATOM 740 O O . LYS A 1 92 ? -75.804 -22.173 44.929 1 52.67 92 LYS A O 1
ATOM 746 N N . SER A 1 93 ? -77.823 -22.779 45.725 1 52.6 93 SER A N 1
ATOM 747 C CA . SER A 1 93 ? -77.532 -24.222 45.661 1 53.19 93 SER A CA 1
ATOM 748 C C . SER A 1 93 ? -77.318 -24.669 44.23 1 52.95 93 SER A C 1
ATOM 749 O O . SER A 1 93 ? -76.461 -25.5 43.973 1 52.32 93 SER A O 1
ATOM 752 N N . GLN A 1 94 ? -78.12 -24.135 43.299 1 53.37 94 GLN A N 1
ATOM 753 C CA . GLN A 1 94 ? -77.995 -24.508 41.902 1 53.63 94 GLN A CA 1
ATOM 754 C C . GLN A 1 94 ? -76.703 -24.007 41.314 1 54.21 94 GLN A C 1
ATOM 755 O O . GLN A 1 94 ? -76.08 -24.741 40.548 1 55.49 94 GLN A O 1
ATOM 761 N N . LEU A 1 95 ? -76.265 -22.799 41.694 1 53.31 95 LEU A N 1
ATOM 762 C CA . LEU A 1 95 ? -75.008 -22.261 41.206 1 53.1 95 LEU A CA 1
ATOM 763 C C . LEU A 1 95 ? -73.842 -23.103 41.718 1 53.6 95 LEU A C 1
ATOM 764 O O . LEU A 1 95 ? -72.932 -23.415 40.952 1 53.93 95 LEU A O 1
ATOM 769 N N . ARG A 1 96 ? -73.898 -23.527 42.978 1 53.43 96 ARG A N 1
ATOM 770 C CA . ARG A 1 96 ? -72.86 -24.36 43.543 1 53.79 96 ARG A CA 1
ATOM 771 C C . ARG A 1 96 ? -72.88 -25.765 42.951 1 53.97 96 ARG A C 1
ATOM 772 O O . ARG A 1 96 ? -71.824 -26.354 42.768 1 54.44 96 ARG A O 1
ATOM 780 N N . ALA A 1 97 ? -74.048 -26.292 42.63 1 53.81 97 ALA A N 1
ATOM 781 C CA . ALA A 1 97 ? -74.171 -27.619 42.028 1 54.52 97 ALA A CA 1
ATOM 782 C C . ALA A 1 97 ? -73.498 -27.71 40.654 1 55.81 97 ALA A C 1
ATOM 783 O O . ALA A 1 97 ? -73.133 -28.81 40.247 1 55.96 97 ALA A O 1
ATOM 785 N N . THR A 1 98 ? -73.301 -26.565 39.95 1 56.33 98 THR A N 1
ATOM 786 C CA . THR A 1 98 ? -72.592 -26.574 38.664 1 56.99 98 THR A CA 1
ATOM 787 C C . THR A 1 98 ? -71.124 -26.99 38.81 1 58.48 98 THR A C 1
ATOM 788 O O . THR A 1 98 ? -70.533 -27.474 37.85 1 59.01 98 THR A O 1
ATOM 792 N N . GLY A 1 99 ? -70.54 -26.757 39.986 1 58.95 99 GLY A N 1
ATOM 793 C CA . GLY A 1 99 ? -69.141 -27.058 40.245 1 59.61 99 GLY A CA 1
ATOM 794 C C . GLY A 1 99 ? -68.183 -26.09 39.587 1 60.4 99 GLY A C 1
ATOM 795 O O . GLY A 1 99 ? -66.975 -26.304 39.645 1 61.45 99 GLY A O 1
ATOM 796 N N . GLU A 1 100 ? -68.696 -25.016 38.975 1 60.09 100 GLU A N 1
ATOM 797 C CA . GLU A 1 100 ? -67.886 -24.038 38.263 1 60.62 100 GLU A CA 1
ATOM 798 C C . GLU A 1 100 ? -67.308 -22.974 39.168 1 60.55 100 GLU A C 1
ATOM 799 O O . GLU A 1 100 ? -67.964 -22.574 40.116 1 60.79 100 GLU A O 1
ATOM 805 N N . ARG A 1 101 ? -66.087 -22.507 38.868 1 60.34 101 ARG A N 1
ATOM 806 C CA . ARG A 1 101 ? -65.42 -21.404 39.572 1 60.43 101 ARG A CA 1
ATOM 807 C C . ARG A 1 101 ? -66.116 -20.072 39.221 1 58.63 101 ARG A C 1
ATOM 808 O O . ARG A 1 101 ? -66.076 -19.148 40.021 1 58.54 101 ARG A O 1
ATOM 816 N N . GLU A 1 102 ? -66.67 -19.945 37.996 1 57.22 102 GLU A N 1
ATOM 817 C CA . GLU A 1 102 ? -67.399 -18.759 37.559 1 56.25 102 GLU A CA 1
ATOM 818 C C . GLU A 1 102 ? -68.644 -19.148 36.751 1 54.31 102 GLU A C 1
ATOM 819 O O . GLU A 1 102 ? -68.646 -20.142 36.031 1 53.94 102 GLU A O 1
ATOM 825 N N . VAL A 1 103 ? -69.712 -18.37 36.896 1 52.95 103 VAL A N 1
ATOM 826 C CA . VAL A 1 103 ? -70.982 -18.599 36.21 1 51.95 103 VAL A CA 1
ATOM 827 C C . VAL A 1 103 ? -71.445 -17.304 35.57 1 51.05 103 VAL A C 1
ATOM 828 O O . VAL A 1 103 ? -71.272 -16.23 36.155 1 51.64 103 VAL A O 1
ATOM 832 N N . PRO A 1 104 ? -71.973 -17.356 34.34 1 49.64 104 PRO A N 1
ATOM 833 C CA . PRO A 1 104 ? -72.407 -16.103 33.691 1 49.29 104 PRO A CA 1
ATOM 834 C C . PRO A 1 104 ? -73.625 -15.494 34.384 1 49.14 104 PRO A C 1
ATOM 835 O O . PRO A 1 104 ? -74.471 -16.239 34.872 1 49.57 104 PRO A O 1
ATOM 839 N N . SER A 1 105 ? -73.731 -14.153 34.436 1 48.08 105 SER A N 1
ATOM 840 C CA . SER A 1 105 ? -74.897 -13.485 35.024 1 47.87 105 SER A CA 1
ATOM 841 C C . SER A 1 105 ? -76.238 -14.006 34.402 1 48.48 105 SER A C 1
ATOM 842 O O . SER A 1 105 ? -77.237 -14.104 35.11 1 48.41 105 SER A O 1
ATOM 845 N N . LYS A 1 106 ? -76.215 -14.426 33.117 1 48.76 106 LYS A N 1
ATOM 846 C CA . LYS A 1 106 ? -77.356 -15.005 32.403 1 49.66 106 LYS A CA 1
ATOM 847 C C . LYS A 1 106 ? -77.905 -16.24 33.138 1 50.56 106 LYS A C 1
ATOM 848 O O . LYS A 1 106 ? -79.121 -16.41 33.224 1 51.39 106 LYS A O 1
ATOM 854 N N . MET A 1 107 ? -77.026 -17.048 33.729 1 50.12 107 MET A N 1
ATOM 855 C CA . MET A 1 107 ? -77.461 -18.216 34.487 1 49.91 107 MET A CA 1
ATOM 856 C C . MET A 1 107 ? -78.194 -17.779 35.749 1 49 107 MET A C 1
ATOM 857 O O . MET A 1 107 ? -79.238 -18.331 36.075 1 49.22 107 MET A O 1
ATOM 862 N N . ILE A 1 108 ? -77.681 -16.753 36.436 1 48.15 108 ILE A N 1
ATOM 863 C CA . ILE A 1 108 ? -78.339 -16.207 37.623 1 47.34 108 ILE A CA 1
ATOM 864 C C . ILE A 1 108 ? -79.71 -15.643 37.251 1 47.12 108 ILE A C 1
ATOM 865 O O . ILE A 1 108 ? -80.701 -16.029 37.863 1 47.49 108 ILE A O 1
ATOM 870 N N . GLY A 1 109 ? -79.772 -14.849 36.184 1 46.15 109 GLY A N 1
ATOM 871 C CA . GLY A 1 109 ? -81.032 -14.299 35.697 1 46.17 109 GLY A CA 1
ATOM 872 C C . GLY A 1 109 ? -82.065 -15.364 35.362 1 45.64 109 GLY A C 1
ATOM 873 O O . GLY A 1 109 ? -83.183 -15.305 35.852 1 45.48 109 GLY A O 1
ATOM 874 N N . ASN A 1 110 ? -81.679 -16.401 34.61 1 45.28 110 ASN A N 1
ATOM 875 C CA . ASN A 1 110 ? -82.589 -17.493 34.267 1 45.24 110 ASN A CA 1
ATOM 876 C C . ASN A 1 110 ? -83.111 -18.195 35.53 1 45.03 110 ASN A C 1
ATOM 877 O O . ASN A 1 110 ? -84.302 -18.527 35.622 1 44.75 110 ASN A O 1
ATOM 882 N N . LEU A 1 111 ? -82.222 -18.382 36.517 1 44.56 111 LEU A N 1
ATOM 883 C CA . LEU A 1 111 ? -82.594 -19.011 37.779 1 44.16 111 LEU A CA 1
ATOM 884 C C . LEU A 1 111 ? -83.555 -18.142 38.572 1 44.73 111 LEU A C 1
ATOM 885 O O . LEU A 1 111 ? -84.474 -18.678 39.164 1 45.79 111 LEU A O 1
ATOM 890 N N . VAL A 1 112 ? -83.385 -16.809 38.558 1 44.57 112 VAL A N 1
ATOM 891 C CA . VAL A 1 112 ? -84.298 -15.881 39.241 1 44.9 112 VAL A CA 1
ATOM 892 C C . VAL A 1 112 ? -85.668 -15.928 38.579 1 46.1 112 VAL A C 1
ATOM 893 O O . VAL A 1 112 ? -86.684 -15.968 39.267 1 46.4 112 VAL A O 1
ATOM 897 N N . MET A 1 113 ? -85.696 -15.924 37.241 1 46.55 113 MET A N 1
ATOM 898 C CA . MET A 1 113 ? -86.927 -15.987 36.462 1 47.56 113 MET A CA 1
ATOM 899 C C . MET A 1 113 ? -87.742 -17.221 36.809 1 48.77 113 MET A C 1
ATOM 900 O O . MET A 1 113 ? -88.954 -17.122 36.93 1 50.07 113 MET A O 1
ATOM 905 N N . GLU A 1 114 ? -87.094 -18.377 36.982 1 48.47 114 GLU A N 1
ATOM 906 C CA . GLU A 1 114 ? -87.813 -19.598 37.322 1 48.89 114 GLU A CA 1
ATOM 907 C C . GLU A 1 114 ? -88.441 -19.494 38.684 1 48.56 114 GLU A C 1
ATOM 908 O O . GLU A 1 114 ? -89.565 -19.953 38.866 1 49.45 114 GLU A O 1
ATOM 914 N N . GLN A 1 115 ? -87.745 -18.879 39.636 1 47.68 115 GLN A N 1
ATOM 915 C CA . GLN A 1 115 ? -88.295 -18.695 40.958 1 47.93 115 GLN A CA 1
ATOM 916 C C . GLN A 1 115 ? -89.452 -17.723 40.917 1 49.14 115 GLN A C 1
ATOM 917 O O . GLN A 1 115 ? -90.483 -17.977 41.533 1 49.84 115 GLN A O 1
ATOM 923 N N . LEU A 1 116 ? -89.315 -16.634 40.157 1 49.59 116 LEU A N 1
ATOM 924 C CA . LEU A 1 116 ? -90.355 -15.627 40.039 1 50.51 116 LEU A CA 1
ATOM 925 C C . LEU A 1 116 ? -91.595 -16.17 39.357 1 51.87 116 LEU A C 1
ATOM 926 O O . LEU A 1 116 ? -92.691 -15.801 39.758 1 52.3 116 LEU A O 1
ATOM 931 N N . LYS A 1 117 ? -91.459 -17.1 38.403 1 52.25 117 LYS A N 1
ATOM 932 C CA . LYS A 1 117 ? -92.628 -17.713 37.759 1 53.6 117 LYS A CA 1
ATOM 933 C C . LYS A 1 117 ? -93.472 -18.459 38.84 1 54.47 117 LYS A C 1
ATOM 934 O O . LYS A 1 117 ? -94.703 -18.37 38.855 1 54.81 117 LYS A O 1
ATOM 940 N N . LYS A 1 118 ? -92.785 -19.154 39.762 1 54.46 118 LYS A N 1
ATOM 941 C CA . LYS A 1 118 ? -93.434 -19.915 40.821 1 54.97 118 LYS A CA 1
ATOM 942 C C . LYS A 1 118 ? -94.021 -18.992 41.872 1 55.51 118 LYS A C 1
ATOM 943 O O . LYS A 1 118 ? -95.114 -19.245 42.366 1 56.08 118 LYS A O 1
ATOM 949 N N . LEU A 1 119 ? -93.3 -17.917 42.226 1 54.97 119 LEU A N 1
ATOM 950 C CA . LEU A 1 119 ? -93.751 -16.994 43.264 1 54.24 119 LEU A CA 1
ATOM 951 C C . LEU A 1 119 ? -94.857 -16.039 42.815 1 52.87 119 LEU A C 1
ATOM 952 O O . LEU A 1 119 ? -95.916 -16.014 43.438 1 53.21 119 LEU A O 1
ATOM 957 N N . ASP A 1 120 ? -94.625 -15.253 41.753 1 51.3 120 ASP A N 1
ATOM 958 C CA . ASP A 1 120 ? -95.597 -14.261 41.296 1 50.42 120 ASP A CA 1
ATOM 959 C C . ASP A 1 120 ? -95.37 -13.891 39.834 1 48.85 120 ASP A C 1
ATOM 960 O O . ASP A 1 120 ? -94.307 -13.364 39.49 1 48.27 120 ASP A O 1
ATOM 965 N N . LYS A 1 121 ? -96.368 -14.16 38.971 1 47.65 121 LYS A N 1
ATOM 966 C CA . LYS A 1 121 ? -96.225 -13.897 37.552 1 46.78 121 LYS A CA 1
ATOM 967 C C . LYS A 1 121 ? -96.13 -12.387 37.191 1 45.97 121 LYS A C 1
ATOM 968 O O . LYS A 1 121 ? -95.441 -12.057 36.226 1 46.39 121 LYS A O 1
ATOM 974 N N . VAL A 1 122 ? -96.72 -11.474 37.989 1 44.54 122 VAL A N 1
ATOM 975 C CA . VAL A 1 122 ? -96.565 -10.036 37.736 1 43.65 122 VAL A CA 1
ATOM 976 C C . VAL A 1 122 ? -95.106 -9.651 37.951 1 43.62 122 VAL A C 1
ATOM 977 O O . VAL A 1 122 ? -94.522 -8.961 37.118 1 43.89 122 VAL A O 1
ATOM 981 N N . ALA A 1 123 ? -94.51 -10.142 39.045 1 43.63 123 ALA A N 1
ATOM 982 C CA . ALA A 1 123 ? -93.101 -9.917 39.375 1 44.43 123 ALA A CA 1
ATOM 983 C C . ALA A 1 123 ? -92.192 -10.48 38.279 1 44.94 123 ALA A C 1
ATOM 984 O O . ALA A 1 123 ? -91.21 -9.844 37.93 1 45.72 123 ALA A O 1
ATOM 986 N N . TYR A 1 124 ? -92.555 -11.619 37.692 1 44.49 124 TYR A N 1
ATOM 987 C CA . TYR A 1 124 ? -91.831 -12.219 36.586 1 45.17 124 TYR A CA 1
ATOM 988 C C . TYR A 1 124 ? -91.797 -11.268 35.382 1 45.09 124 TYR A C 1
ATOM 989 O O . TYR A 1 124 ? -90.733 -11.06 34.821 1 45.8 124 TYR A O 1
ATOM 998 N N . ILE A 1 125 ? -92.945 -10.701 34.973 1 44.38 125 ILE A N 1
ATOM 999 C CA . ILE A 1 125 ? -92.984 -9.786 33.837 1 43.77 125 ILE A CA 1
ATOM 1000 C C . ILE A 1 125 ? -92.156 -8.543 34.093 1 42.12 125 ILE A C 1
ATOM 1001 O O . ILE A 1 125 ? -91.429 -8.11 33.203 1 41.99 125 ILE A O 1
ATOM 1006 N N . ARG A 1 126 ? -92.222 -8.001 35.317 1 41.15 126 ARG A N 1
ATOM 1007 C CA . ARG A 1 126 ? -91.462 -6.8 35.692 1 40.93 126 ARG A CA 1
ATOM 1008 C C . ARG A 1 126 ? -89.968 -7.078 35.579 1 41.71 126 ARG A C 1
ATOM 1009 O O . ARG A 1 126 ? -89.255 -6.341 34.901 1 42.25 126 ARG A O 1
ATOM 1017 N N . PHE A 1 127 ? -89.503 -8.197 36.178 1 41.68 127 PHE A N 1
ATOM 1018 C CA . PHE A 1 127 ? -88.11 -8.621 36.092 1 41.81 127 PHE A CA 1
ATOM 1019 C C . PHE A 1 127 ? -87.692 -8.819 34.617 1 42.29 127 PHE A C 1
ATOM 1020 O O . PHE A 1 127 ? -86.721 -8.208 34.186 1 42.91 127 PHE A O 1
ATOM 1028 N N . ALA A 1 128 ? -88.438 -9.643 33.846 1 41.49 128 ALA A N 1
ATOM 1029 C CA . ALA A 1 128 ? -88.151 -9.906 32.441 1 41.49 128 ALA A CA 1
ATOM 1030 C C . ALA A 1 128 ? -88.046 -8.629 31.623 1 41 128 ALA A C 1
ATOM 1031 O O . ALA A 1 128 ? -87.208 -8.551 30.735 1 40.28 128 ALA A O 1
ATOM 1033 N N . SER A 1 129 ? -88.878 -7.624 31.925 1 40.74 129 SER A N 1
ATOM 1034 C CA . SER A 1 129 ? -88.843 -6.368 31.173 1 40.81 129 SER A CA 1
ATOM 1035 C C . SER A 1 129 ? -87.481 -5.682 31.249 1 41.01 129 SER A C 1
ATOM 1036 O O . SER A 1 129 ? -87.134 -4.939 30.344 1 41.5 129 SER A O 1
ATOM 1039 N N . VAL A 1 130 ? -86.729 -5.908 32.328 1 41.17 130 VAL A N 1
ATOM 1040 C CA . VAL A 1 130 ? -85.406 -5.332 32.51 1 42.96 130 VAL A CA 1
ATOM 1041 C C . VAL A 1 130 ? -84.314 -6.351 32.13 1 44.57 130 VAL A C 1
ATOM 1042 O O . VAL A 1 130 ? -83.425 -6.026 31.336 1 44.77 130 VAL A O 1
ATOM 1046 N N . TYR A 1 131 ? -84.437 -7.595 32.607 1 45.46 131 TYR A N 1
ATOM 1047 C CA . TYR A 1 131 ? -83.504 -8.661 32.28 1 47.76 131 TYR A CA 1
ATOM 1048 C C . TYR A 1 131 ? -83.428 -8.939 30.769 1 49.95 131 TYR A C 1
ATOM 1049 O O . TYR A 1 131 ? -82.343 -9.15 30.237 1 50.62 131 TYR A O 1
ATOM 1058 N N . ARG A 1 132 ? -84.559 -8.945 30.087 1 51.19 132 ARG A N 1
ATOM 1059 C CA . ARG A 1 132 ? -84.583 -9.114 28.632 1 53.04 132 ARG A CA 1
ATOM 1060 C C . ARG A 1 132 ? -84.614 -7.774 27.89 1 54.65 132 ARG A C 1
ATOM 1061 O O . ARG A 1 132 ? -84.874 -7.762 26.683 1 55.51 132 ARG A O 1
ATOM 1069 N N . SER A 1 133 ? -84.358 -6.658 28.608 1 55.23 133 SER A N 1
ATOM 1070 C CA . SER A 1 133 ? -84.302 -5.278 28.152 1 56.66 133 SER A CA 1
ATOM 1071 C C . SER A 1 133 ? -85.303 -4.957 27.041 1 56.78 133 SER A C 1
ATOM 1072 O O . SER A 1 133 ? -84.909 -4.818 25.887 1 56.99 133 SER A O 1
ATOM 1075 N N . PHE A 1 134 ? -86.595 -4.891 27.367 1 56.56 134 PHE A N 1
ATOM 1076 C CA . PHE A 1 134 ? -87.631 -4.595 26.381 1 56.85 134 PHE A CA 1
ATOM 1077 C C . PHE A 1 134 ? -87.423 -3.225 25.766 1 58.33 134 PHE A C 1
ATOM 1078 O O . PHE A 1 134 ? -87.247 -2.251 26.493 1 59.04 134 PHE A O 1
ATOM 1086 N N . GLU A 1 135 ? -87.416 -3.155 24.433 1 58.97 135 GLU A N 1
ATOM 1087 C CA . GLU A 1 135 ? -87.251 -1.909 23.691 1 60.12 135 GLU A CA 1
ATOM 1088 C C . GLU A 1 135 ? -88.57 -1.361 23.146 1 59.86 135 GLU A C 1
ATOM 1089 O O . GLU A 1 135 ? -88.602 -0.214 22.687 1 60.27 135 GLU A O 1
ATOM 1095 N N . ASP A 1 136 ? -89.639 -2.176 23.143 1 58.88 136 ASP A N 1
ATOM 1096 C CA . ASP A 1 136 ? -90.959 -1.793 22.66 1 58.42 136 ASP A CA 1
ATOM 1097 C C . ASP A 1 136 ? -91.998 -2.362 23.602 1 57.17 136 ASP A C 1
ATOM 1098 O O . ASP A 1 136 ? -91.81 -3.468 24.123 1 57.04 136 ASP A O 1
ATOM 1103 N N . ILE A 1 137 ? -93.142 -1.664 23.77 1 55.92 137 ILE A N 1
ATOM 1104 C CA . ILE A 1 137 ? -94.207 -2.186 24.624 1 55.17 137 ILE A CA 1
ATOM 1105 C C . ILE A 1 137 ? -94.815 -3.505 24.064 1 55.42 137 ILE A C 1
ATOM 1106 O O . ILE A 1 137 ? -95.289 -4.33 24.843 1 55.34 137 ILE A O 1
ATOM 1111 N N . LYS A 1 138 ? -94.655 -3.769 22.751 1 55.54 138 LYS A N 1
ATOM 1112 C CA . LYS A 1 138 ? -95.066 -5.026 22.112 1 56.24 138 LYS A CA 1
ATOM 1113 C C . LYS A 1 138 ? -94.481 -6.244 22.83 1 56.04 138 LYS A C 1
ATOM 1114 O O . LYS A 1 138 ? -95.104 -7.304 22.843 1 57.05 138 LYS A O 1
ATOM 1120 N N . GLU A 1 139 ? -93.286 -6.095 23.414 1 54.64 139 GLU A N 1
ATOM 1121 C CA . GLU A 1 139 ? -92.577 -7.161 24.097 1 54.07 139 GLU A CA 1
ATOM 1122 C C . GLU A 1 139 ? -93.246 -7.644 25.35 1 53.72 139 GLU A C 1
ATOM 1123 O O . GLU A 1 139 ? -93.032 -8.798 25.725 1 54.68 139 GLU A O 1
ATOM 1129 N N . PHE A 1 140 ? -94.073 -6.796 26.001 1 52.45 140 PHE A N 1
ATOM 1130 C CA . PHE A 1 140 ? -94.806 -7.225 27.185 1 51.74 140 PHE A CA 1
ATOM 1131 C C . PHE A 1 140 ? -95.818 -8.29 26.78 1 52.75 140 PHE A C 1
ATOM 1132 O O . PHE A 1 140 ? -95.852 -9.351 27.392 1 52.86 140 PHE A O 1
ATOM 1140 N N . GLY A 1 141 ? -96.528 -8.036 25.682 1 53.51 141 GLY A N 1
ATOM 1141 C CA . GLY A 1 141 ? -97.517 -8.949 25.143 1 55.18 141 GLY A CA 1
ATOM 1142 C C . GLY A 1 141 ? -96.916 -10.266 24.751 1 56.76 141 GLY A C 1
ATOM 1143 O O . GLY A 1 141 ? -97.473 -11.319 25.05 1 57.16 141 GLY A O 1
ATOM 1144 N N . GLU A 1 142 ? -95.751 -10.204 24.123 1 57.85 142 GLU A N 1
ATOM 1145 C CA . GLU A 1 142 ? -95.009 -11.373 23.685 1 59.52 142 GLU A CA 1
ATOM 1146 C C . GLU A 1 142 ? -94.55 -12.216 24.883 1 60.33 142 GLU A C 1
ATOM 1147 O O . GLU A 1 142 ? -94.657 -13.44 24.844 1 60.99 142 GLU A O 1
ATOM 1153 N N . GLU A 1 143 ? -94.059 -11.569 25.941 1 60.07 143 GLU A N 1
ATOM 1154 C CA . GLU A 1 143 ? -93.607 -12.277 27.13 1 60.73 143 GLU A CA 1
ATOM 1155 C C . GLU A 1 143 ? -94.783 -12.946 27.839 1 61.37 143 GLU A C 1
ATOM 1156 O O . GLU A 1 143 ? -94.641 -14.071 28.32 1 61.34 143 GLU A O 1
ATOM 1162 N N . ILE A 1 144 ? -95.946 -12.265 27.876 1 61.71 144 ILE A N 1
ATOM 1163 C CA . ILE A 1 144 ? -97.168 -12.769 28.502 1 62.46 144 ILE A CA 1
ATOM 1164 C C . ILE A 1 144 ? -97.692 -13.959 27.722 1 64.31 144 ILE A C 1
ATOM 1165 O O . ILE A 1 144 ? -98.049 -14.969 28.319 1 63.59 144 ILE A O 1
ATOM 1170 N N . ALA A 1 145 ? -97.704 -13.852 26.386 1 66.57 145 ALA A N 1
ATOM 1171 C CA . ALA A 1 145 ? -98.17 -14.922 25.508 1 69.17 145 ALA A CA 1
ATOM 1172 C C . ALA A 1 145 ? -97.331 -16.177 25.696 1 72.11 145 ALA A C 1
ATOM 1173 O O . ALA A 1 145 ? -97.883 -17.275 25.745 1 72.46 145 ALA A O 1
ATOM 1175 N N . ARG A 1 146 ? -96.01 -16.013 25.855 1 73.96 146 ARG A N 1
ATOM 1176 C CA . ARG A 1 146 ? -95.093 -17.118 26.076 1 76.55 146 ARG A CA 1
ATOM 1177 C C . ARG A 1 146 ? -95.438 -17.795 27.402 1 78.89 146 ARG A C 1
ATOM 1178 O O . ARG A 1 146 ? -95.584 -19.016 27.444 1 79.64 146 ARG A O 1
ATOM 1186 N N . LEU A 1 147 ? -95.668 -16.994 28.454 1 79.85 147 LEU A N 1
ATOM 1187 C CA . LEU A 1 147 ? -96.031 -17.481 29.785 1 81.22 147 LEU A CA 1
ATOM 1188 C C . LEU A 1 147 ? -97.36 -18.234 29.786 1 83.05 147 LEU A C 1
ATOM 1189 O O . LEU A 1 147 ? -97.533 -19.186 30.545 1 83.64 147 LEU A O 1
ATOM 1194 N N . GLU A 1 148 ? -98.302 -17.785 28.941 1 83.94 148 GLU A N 1
ATOM 1195 C CA . GLU A 1 148 ? -99.635 -18.372 28.776 1 85.41 148 GLU A CA 1
ATOM 1196 C C . GLU A 1 148 ? -99.648 -19.696 27.986 1 87.39 148 GLU A C 1
ATOM 1197 O O . GLU A 1 148 ? -100.713 -20.294 27.81 1 87.62 148 GLU A O 1
ATOM 1203 N N . ASP A 1 149 ? -98.491 -20.135 27.482 1 88.52 149 ASP A N 1
ATOM 1204 C CA . ASP A 1 149 ? -98.405 -21.414 26.789 1 90.17 149 ASP A CA 1
ATOM 1205 C C . ASP A 1 149 ? -98.189 -22.503 27.851 1 90.67 149 ASP A C 1
ATOM 1206 O O . ASP A 1 149 ? -98.874 -23.528 27.83 1 90.83 149 ASP A O 1
ATOM 1211 N N . HIS A 1 150 ? -97.275 -22.245 28.811 1 90.56 150 HIS A N 1
ATOM 1212 C CA . HIS A 1 150 ? -96.992 -23.139 29.923 1 90.7 150 HIS A CA 1
ATOM 1213 C C . HIS A 1 150 ? -98.181 -23.119 30.888 1 90.97 150 HIS A C 1
ATOM 1214 O O . HIS A 1 150 ? -99.213 -23.728 30.61 1 91.05 150 HIS A O 1
ATOM 1216 N N . MET B 1 1 ? -65.699 31.594 45.933 1 72.75 1 MET B N 1
ATOM 1217 C CA . MET B 1 1 ? -65.607 30.158 46.17 1 73.14 1 MET B CA 1
ATOM 1218 C C . MET B 1 1 ? -64.141 29.746 46.327 1 74.01 1 MET B C 1
ATOM 1219 O O . MET B 1 1 ? -63.28 30.266 45.63 1 74.26 1 MET B O 1
ATOM 1224 N N . HIS B 1 2 ? -63.856 28.835 47.258 1 74.29 2 HIS B N 1
ATOM 1225 C CA . HIS B 1 2 ? -62.505 28.336 47.485 1 74.97 2 HIS B CA 1
ATOM 1226 C C . HIS B 1 2 ? -62.14 27.32 46.403 1 75.48 2 HIS B C 1
ATOM 1227 O O . HIS B 1 2 ? -63.003 26.594 45.92 1 75.19 2 HIS B O 1
ATOM 1234 N N . CYS B 1 3 ? -60.859 27.248 46.048 1 76.11 3 CYS B N 1
ATOM 1235 C CA . CYS B 1 3 ? -60.38 26.285 45.062 1 77.3 3 CYS B CA 1
ATOM 1236 C C . CYS B 1 3 ? -60.483 24.883 45.633 1 77.9 3 CYS B C 1
ATOM 1237 O O . CYS B 1 3 ? -59.945 24.611 46.702 1 78.17 3 CYS B O 1
ATOM 1240 N N . PRO B 1 4 ? -61.152 23.97 44.926 1 78.05 4 PRO B N 1
ATOM 1241 C CA . PRO B 1 4 ? -61.231 22.584 45.418 1 79.18 4 PRO B CA 1
ATOM 1242 C C . PRO B 1 4 ? -59.92 21.79 45.251 1 81.37 4 PRO B C 1
ATOM 1243 O O . PRO B 1 4 ? -59.829 20.653 45.711 1 81.79 4 PRO B O 1
ATOM 1247 N N . PHE B 1 5 ? -58.912 22.371 44.58 1 82.41 5 PHE B N 1
ATOM 1248 C CA . PHE B 1 5 ? -57.654 21.69 44.326 1 83.84 5 PHE B CA 1
ATOM 1249 C C . PHE B 1 5 ? -56.558 22.134 45.285 1 85.94 5 PHE B C 1
ATOM 1250 O O . PHE B 1 5 ? -56.003 21.291 45.979 1 86.25 5 PHE B O 1
ATOM 1258 N N . CYS B 1 6 ? -56.26 23.436 45.358 1 87.22 6 CYS B N 1
ATOM 1259 C CA . CYS B 1 6 ? -55.215 23.928 46.26 1 89.15 6 CYS B CA 1
ATOM 1260 C C . CYS B 1 6 ? -55.744 24.613 47.531 1 90.58 6 CYS B C 1
ATOM 1261 O O . CYS B 1 6 ? -54.946 24.99 48.391 1 90.87 6 CYS B O 1
ATOM 1264 N N . PHE B 1 7 ? -57.063 24.812 47.628 1 91.19 7 PHE B N 1
ATOM 1265 C CA . PHE B 1 7 ? -57.741 25.412 48.772 1 91.94 7 PHE B CA 1
ATOM 1266 C C . PHE B 1 7 ? -57.407 26.886 48.983 1 91.86 7 PHE B C 1
ATOM 1267 O O . PHE B 1 7 ? -57.597 27.388 50.09 1 92.37 7 PHE B O 1
ATOM 1275 N N . ALA B 1 8 ? -57.001 27.604 47.905 1 90.8 8 ALA B N 1
ATOM 1276 C CA . ALA B 1 8 ? -56.843 29.063 47.924 1 90.29 8 ALA B CA 1
ATOM 1277 C C . ALA B 1 8 ? -58.277 29.632 48.12 1 89.98 8 ALA B C 1
ATOM 1278 O O . ALA B 1 8 ? -59.239 29.071 47.593 1 89.79 8 ALA B O 1
ATOM 1280 N N . VAL B 1 9 ? -58.426 30.683 48.931 1 89.51 9 VAL B N 1
ATOM 1281 C CA . VAL B 1 9 ? -59.731 31.21 49.332 1 89.18 9 VAL B CA 1
ATOM 1282 C C . VAL B 1 9 ? -60.548 31.921 48.261 1 89.03 9 VAL B C 1
ATOM 1283 O O . VAL B 1 9 ? -61.766 32.085 48.47 1 89.21 9 VAL B O 1
ATOM 1287 N N . ASP B 1 10 ? -59.928 32.368 47.154 1 88.42 10 ASP B N 1
ATOM 1288 C CA . ASP B 1 10 ? -60.732 33.009 46.113 1 88.39 10 ASP B CA 1
ATOM 1289 C C . ASP B 1 10 ? -60.501 32.406 44.741 1 87.18 10 ASP B C 1
ATOM 1290 O O . ASP B 1 10 ? -59.41 31.93 44.426 1 87.53 10 ASP B O 1
ATOM 1295 N N . THR B 1 11 ? -61.568 32.394 43.951 1 85.56 11 THR B N 1
ATOM 1296 C CA . THR B 1 11 ? -61.597 31.871 42.598 1 84.61 11 THR B CA 1
ATOM 1297 C C . THR B 1 11 ? -62.293 32.907 41.705 1 83.54 11 THR B C 1
ATOM 1298 O O . THR B 1 11 ? -63.23 33.571 42.15 1 84.2 11 THR B O 1
ATOM 1302 N N . LYS B 1 12 ? -61.848 33.052 40.461 1 81.95 12 LYS B N 1
ATOM 1303 C CA . LYS B 1 12 ? -62.436 34.021 39.549 1 81.37 12 LYS B CA 1
ATOM 1304 C C . LYS B 1 12 ? -63.432 33.344 38.607 1 80.07 12 LYS B C 1
ATOM 1305 O O . LYS B 1 12 ? -63.13 32.272 38.094 1 80.31 12 LYS B O 1
ATOM 1311 N N . VAL B 1 13 ? -64.601 33.955 38.37 1 78.73 13 VAL B N 1
ATOM 1312 C CA . VAL B 1 13 ? -65.549 33.395 37.409 1 78.21 13 VAL B CA 1
ATOM 1313 C C . VAL B 1 13 ? -65.078 33.832 36.017 1 77.94 13 VAL B C 1
ATOM 1314 O O . VAL B 1 13 ? -64.992 35.023 35.731 1 77.95 13 VAL B O 1
ATOM 1318 N N . ILE B 1 14 ? -64.738 32.861 35.173 1 77.43 14 ILE B N 1
ATOM 1319 C CA . ILE B 1 14 ? -64.238 33.055 33.81 1 77.26 14 ILE B CA 1
ATOM 1320 C C . ILE B 1 14 ? -65.357 33.039 32.768 1 76.9 14 ILE B C 1
ATOM 1321 O O . ILE B 1 14 ? -65.267 33.714 31.749 1 76.81 14 ILE B O 1
ATOM 1326 N N . ASP B 1 15 ? -66.415 32.279 33.031 1 76.76 15 ASP B N 1
ATOM 1327 C CA . ASP B 1 15 ? -67.532 32.163 32.104 1 76.95 15 ASP B CA 1
ATOM 1328 C C . ASP B 1 15 ? -68.827 31.788 32.828 1 75.84 15 ASP B C 1
ATOM 1329 O O . ASP B 1 15 ? -68.794 31.177 33.896 1 76.05 15 ASP B O 1
ATOM 1334 N N . SER B 1 16 ? -69.967 32.167 32.251 1 74.56 16 SER B N 1
ATOM 1335 C CA . SER B 1 16 ? -71.274 31.913 32.843 1 73.63 16 SER B CA 1
ATOM 1336 C C . SER B 1 16 ? -72.314 31.687 31.746 1 72.14 16 SER B C 1
ATOM 1337 O O . SER B 1 16 ? -72.287 32.372 30.719 1 72.36 16 SER B O 1
ATOM 1340 N N . ARG B 1 17 ? -73.23 30.736 31.957 1 70.45 17 ARG B N 1
ATOM 1341 C CA . ARG B 1 17 ? -74.282 30.469 30.986 1 69.58 17 ARG B CA 1
ATOM 1342 C C . ARG B 1 17 ? -75.508 29.794 31.602 1 67.99 17 ARG B C 1
ATOM 1343 O O . ARG B 1 17 ? -75.371 29.048 32.563 1 67.92 17 ARG B O 1
ATOM 1351 N N . LEU B 1 18 ? -76.708 30.057 31.059 1 66.62 18 LEU B N 1
ATOM 1352 C CA . LEU B 1 18 ? -77.946 29.452 31.566 1 65.95 18 LEU B CA 1
ATOM 1353 C C . LEU B 1 18 ? -78.066 28.033 31.064 1 65.52 18 LEU B C 1
ATOM 1354 O O . LEU B 1 18 ? -77.903 27.786 29.871 1 65.96 18 LEU B O 1
ATOM 1359 N N . VAL B 1 19 ? -78.38 27.105 31.958 1 64.59 19 VAL B N 1
ATOM 1360 C CA . VAL B 1 19 ? -78.592 25.698 31.627 1 64.51 19 VAL B CA 1
ATOM 1361 C C . VAL B 1 19 ? -79.894 25.2 32.29 1 64.3 19 VAL B C 1
ATOM 1362 O O . VAL B 1 19 ? -80.474 25.91 33.114 1 64.63 19 VAL B O 1
ATOM 1366 N N . GLY B 1 20 ? -80.344 23.998 31.934 1 63.64 20 GLY B N 1
ATOM 1367 C CA . GLY B 1 20 ? -81.536 23.403 32.519 1 63.46 20 GLY B CA 1
ATOM 1368 C C . GLY B 1 20 ? -82.777 24.185 32.19 1 63.43 20 GLY B C 1
ATOM 1369 O O . GLY B 1 20 ? -83.615 24.43 33.061 1 63.37 20 GLY B O 1
ATOM 1370 N N . GLU B 1 21 ? -82.869 24.625 30.933 1 63.38 21 GLU B N 1
ATOM 1371 C CA . GLU B 1 21 ? -83.993 25.408 30.458 1 63.91 21 GLU B CA 1
ATOM 1372 C C . GLU B 1 21 ? -84.161 26.708 31.262 1 63.75 21 GLU B C 1
ATOM 1373 O O . GLU B 1 21 ? -85.277 27.075 31.632 1 64.08 21 GLU B O 1
ATOM 1379 N N . GLY B 1 22 ? -83.036 27.373 31.547 1 63.19 22 GLY B N 1
ATOM 1380 C CA . GLY B 1 22 ? -83.012 28.634 32.283 1 62.86 22 GLY B CA 1
ATOM 1381 C C . GLY B 1 22 ? -83.13 28.525 33.79 1 62.36 22 GLY B C 1
ATOM 1382 O O . GLY B 1 22 ? -83.077 29.541 34.474 1 62.95 22 GLY B O 1
ATOM 1383 N N . SER B 1 23 ? -83.28 27.316 34.329 1 61.28 23 SER B N 1
ATOM 1384 C CA . SER B 1 23 ? -83.442 27.123 35.772 1 60.88 23 SER B CA 1
ATOM 1385 C C . SER B 1 23 ? -82.129 27.05 36.565 1 60.51 23 SER B C 1
ATOM 1386 O O . SER B 1 23 ? -82.164 27.062 37.799 1 60.94 23 SER B O 1
ATOM 1389 N N . SER B 1 24 ? -80.983 26.953 35.881 1 59.52 24 SER B N 1
ATOM 1390 C CA . SER B 1 24 ? -79.698 26.84 36.568 1 59.12 24 SER B CA 1
ATOM 1391 C C . SER B 1 24 ? -78.608 27.68 35.902 1 58.49 24 SER B C 1
ATOM 1392 O O . SER B 1 24 ? -78.691 27.968 34.712 1 58.63 24 SER B O 1
ATOM 1395 N N . VAL B 1 25 ? -77.582 28.061 36.668 1 57.84 25 VAL B N 1
ATOM 1396 C CA . VAL B 1 25 ? -76.461 28.817 36.116 1 58.5 25 VAL B CA 1
ATOM 1397 C C . VAL B 1 25 ? -75.184 27.984 36.139 1 59.61 25 VAL B C 1
ATOM 1398 O O . VAL B 1 25 ? -74.701 27.632 37.21 1 59.8 25 VAL B O 1
ATOM 1402 N N . ARG B 1 26 ? -74.637 27.67 34.964 1 60.14 26 ARG B N 1
ATOM 1403 C CA . ARG B 1 26 ? -73.391 26.923 34.873 1 61.4 26 ARG B CA 1
ATOM 1404 C C . ARG B 1 26 ? -72.253 27.922 34.789 1 62.4 26 ARG B C 1
ATOM 1405 O O . ARG B 1 26 ? -72.275 28.808 33.933 1 62.84 26 ARG B O 1
ATOM 1413 N N . ARG B 1 27 ? -71.265 27.789 35.674 1 62.53 27 ARG B N 1
ATOM 1414 C CA . ARG B 1 27 ? -70.123 28.688 35.669 1 62.91 27 ARG B CA 1
ATOM 1415 C C . ARG B 1 27 ? -68.819 27.94 35.469 1 64.54 27 ARG B C 1
ATOM 1416 O O . ARG B 1 27 ? -68.696 26.765 35.808 1 65.07 27 ARG B O 1
ATOM 1424 N N . ARG B 1 28 ? -67.832 28.641 34.942 1 65.28 28 ARG B N 1
ATOM 1425 C CA . ARG B 1 28 ? -66.48 28.139 34.822 1 66.46 28 ARG B CA 1
ATOM 1426 C C . ARG B 1 28 ? -65.656 29.027 35.718 1 67.29 28 ARG B C 1
ATOM 1427 O O . ARG B 1 28 ? -65.728 30.246 35.607 1 67.5 28 ARG B O 1
ATOM 1435 N N . ARG B 1 29 ? -64.929 28.431 36.641 1 68 29 ARG B N 1
ATOM 1436 C CA . ARG B 1 29 ? -64.104 29.183 37.567 1 69.5 29 ARG B CA 1
ATOM 1437 C C . ARG B 1 29 ? -62.623 28.848 37.401 1 72.13 29 ARG B C 1
ATOM 1438 O O . ARG B 1 29 ? -62.276 27.757 36.964 1 72.37 29 ARG B O 1
ATOM 1446 N N . GLN B 1 30 ? -61.753 29.785 37.754 1 74.06 30 GLN B N 1
ATOM 1447 C CA . GLN B 1 30 ? -60.314 29.589 37.658 1 76.7 30 GLN B CA 1
ATOM 1448 C C . GLN B 1 30 ? -59.634 30.031 38.939 1 78.84 30 GLN B C 1
ATOM 1449 O O . GLN B 1 30 ? -59.886 31.144 39.409 1 78.86 30 GLN B O 1
ATOM 1455 N N . CYS B 1 31 ? -58.754 29.178 39.494 1 80.46 31 CYS B N 1
ATOM 1456 C CA . CYS B 1 31 ? -58.011 29.536 40.699 1 82.45 31 CYS B CA 1
ATOM 1457 C C . CYS B 1 31 ? -56.916 30.495 40.318 1 84.76 31 CYS B C 1
ATOM 1458 O O . CYS B 1 31 ? -56.212 30.255 39.34 1 85.27 31 CYS B O 1
ATOM 1461 N N . LEU B 1 32 ? -56.764 31.579 41.071 1 85.91 32 LEU B N 1
ATOM 1462 C CA . LEU B 1 32 ? -55.71 32.542 40.764 1 87.69 32 LEU B CA 1
ATOM 1463 C C . LEU B 1 32 ? -54.317 32.101 41.245 1 88.39 32 LEU B C 1
ATOM 1464 O O . LEU B 1 32 ? -53.312 32.668 40.812 1 88.91 32 LEU B O 1
ATOM 1469 N N . VAL B 1 33 ? -54.247 31.093 42.124 1 88.21 33 VAL B N 1
ATOM 1470 C CA . VAL B 1 33 ? -52.976 30.62 42.647 1 88.6 33 VAL B CA 1
ATOM 1471 C C . VAL B 1 33 ? -52.467 29.404 41.861 1 89.09 33 VAL B C 1
ATOM 1472 O O . VAL B 1 33 ? -51.341 29.439 41.363 1 89.78 33 VAL B O 1
ATOM 1476 N N . CYS B 1 34 ? -53.279 28.34 41.736 1 88.51 34 CYS B N 1
ATOM 1477 C CA . CYS B 1 34 ? -52.843 27.141 41.015 1 88.51 34 CYS B CA 1
ATOM 1478 C C . CYS B 1 34 ? -53.251 27.122 39.534 1 87.97 34 CYS B C 1
ATOM 1479 O O . CYS B 1 34 ? -52.86 26.203 38.821 1 88.3 34 CYS B O 1
ATOM 1482 N N . ASN B 1 35 ? -54.059 28.103 39.086 1 86.98 35 ASN B N 1
ATOM 1483 C CA . ASN B 1 35 ? -54.525 28.273 37.705 1 86.09 35 ASN B CA 1
ATOM 1484 C C . ASN B 1 35 ? -55.392 27.121 37.173 1 83.94 35 ASN B C 1
ATOM 1485 O O . ASN B 1 35 ? -55.619 27.034 35.966 1 84.14 35 ASN B O 1
ATOM 1490 N N . GLU B 1 36 ? -55.931 26.286 38.067 1 81.77 36 GLU B N 1
ATOM 1491 C CA . GLU B 1 36 ? -56.804 25.197 37.654 1 80.17 36 GLU B CA 1
ATOM 1492 C C . GLU B 1 36 ? -58.216 25.711 37.346 1 78.04 36 GLU B C 1
ATOM 1493 O O . GLU B 1 36 ? -58.674 26.687 37.947 1 78.26 36 GLU B O 1
ATOM 1499 N N . ARG B 1 37 ? -58.9 25.065 36.402 1 75.62 37 ARG B N 1
ATOM 1500 C CA . ARG B 1 37 ? -60.242 25.461 36.018 1 73.88 37 ARG B CA 1
ATOM 1501 C C . ARG B 1 37 ? -61.25 24.367 36.357 1 71.61 37 ARG B C 1
ATOM 1502 O O . ARG B 1 37 ? -60.924 23.181 36.297 1 72.55 37 ARG B O 1
ATOM 1510 N N . PHE B 1 38 ? -62.465 24.76 36.722 1 68.3 38 PHE B N 1
ATOM 1511 C CA . PHE B 1 38 ? -63.501 23.815 37.112 1 66.23 38 PHE B CA 1
ATOM 1512 C C . PHE B 1 38 ? -64.903 24.373 36.847 1 64.15 38 PHE B C 1
ATOM 1513 O O . PHE B 1 38 ? -65.085 25.58 36.672 1 64.21 38 PHE B O 1
ATOM 1521 N N . THR B 1 39 ? -65.886 23.485 36.794 1 61.74 39 THR B N 1
ATOM 1522 C CA . THR B 1 39 ? -67.26 23.859 36.526 1 60.12 39 THR B CA 1
ATOM 1523 C C . THR B 1 39 ? -68.089 23.829 37.795 1 58.34 39 THR B C 1
ATOM 1524 O O . THR B 1 39 ? -67.879 22.992 38.672 1 58.09 39 THR B O 1
ATOM 1528 N N . THR B 1 40 ? -69.024 24.774 37.909 1 56.9 40 THR B N 1
ATOM 1529 C CA . THR B 1 40 ? -69.943 24.83 39.03 1 55.76 40 THR B CA 1
ATOM 1530 C C . THR B 1 40 ? -71.383 24.963 38.494 1 54.92 40 THR B C 1
ATOM 1531 O O . THR B 1 40 ? -71.605 25.425 37.367 1 55.18 40 THR B O 1
ATOM 1535 N N . PHE B 1 41 ? -72.361 24.613 39.326 1 53.54 41 PHE B N 1
ATOM 1536 C CA . PHE B 1 41 ? -73.766 24.752 38.976 1 52.45 41 PHE B CA 1
ATOM 1537 C C . PHE B 1 41 ? -74.493 25.465 40.095 1 50.68 41 PHE B C 1
ATOM 1538 O O . PHE B 1 41 ? -74.269 25.165 41.261 1 50.44 41 PHE B O 1
ATOM 1546 N N . GLU B 1 42 ? -75.332 26.437 39.739 1 49.12 42 GLU B N 1
ATOM 1547 C CA . GLU B 1 42 ? -76.115 27.194 40.697 1 48.49 42 GLU B CA 1
ATOM 1548 C C . GLU B 1 42 ? -77.565 26.77 40.563 1 49.05 42 GLU B C 1
ATOM 1549 O O . GLU B 1 42 ? -78.157 26.933 39.501 1 50.02 42 GLU B O 1
ATOM 1555 N N . VAL B 1 43 ? -78.132 26.181 41.615 1 48.44 43 VAL B N 1
ATOM 1556 C CA . VAL B 1 43 ? -79.507 25.714 41.58 1 48.64 43 VAL B CA 1
ATOM 1557 C C . VAL B 1 43 ? -80.331 26.301 42.743 1 48.34 43 VAL B C 1
ATOM 1558 O O . VAL B 1 43 ? -79.803 26.528 43.828 1 48.11 43 VAL B O 1
ATOM 1562 N N . ALA B 1 44 ? -81.621 26.566 42.51 1 48.14 44 ALA B N 1
ATOM 1563 C CA . ALA B 1 44 ? -82.489 27.102 43.552 1 48.37 44 ALA B CA 1
ATOM 1564 C C . ALA B 1 44 ? -82.874 26.021 44.588 1 49.99 44 ALA B C 1
ATOM 1565 O O . ALA B 1 44 ? -82.951 24.836 44.266 1 50.33 44 ALA B O 1
ATOM 1567 N N . GLU B 1 45 ? -83.094 26.434 45.834 1 50.65 45 GLU B N 1
ATOM 1568 C CA . GLU B 1 45 ? -83.511 25.548 46.913 1 51.7 45 GLU B CA 1
ATOM 1569 C C . GLU B 1 45 ? -84.86 26.099 47.402 1 52.14 45 GLU B C 1
ATOM 1570 O O . GLU B 1 45 ? -84.891 27.107 48.12 1 52.86 45 GLU B O 1
ATOM 1576 N N . LEU B 1 46 ? -85.98 25.515 46.923 1 51.09 46 LEU B N 1
ATOM 1577 C CA . LEU B 1 46 ? -87.301 26.05 47.238 1 50.37 46 LEU B CA 1
ATOM 1578 C C . LEU B 1 46 ? -88.078 25.227 48.225 1 50.83 46 LEU B C 1
ATOM 1579 O O . LEU B 1 46 ? -87.796 24.03 48.398 1 51.44 46 LEU B O 1
ATOM 1584 N N . VAL B 1 47 ? -89.094 25.861 48.854 1 50.05 47 VAL B N 1
ATOM 1585 C CA . VAL B 1 47 ? -90.017 25.183 49.759 1 49.67 47 VAL B CA 1
ATOM 1586 C C . VAL B 1 47 ? -90.94 24.311 48.907 1 48.74 47 VAL B C 1
ATOM 1587 O O . VAL B 1 47 ? -91.494 24.783 47.917 1 48.86 47 VAL B O 1
ATOM 1591 N N . MET B 1 48 ? -91.095 23.052 49.275 1 48.17 48 MET B N 1
ATOM 1592 C CA . MET B 1 48 ? -91.977 22.151 48.551 1 48.03 48 MET B CA 1
ATOM 1593 C C . MET B 1 48 ? -93.135 21.775 49.459 1 48.03 48 MET B C 1
ATOM 1594 O O . MET B 1 48 ? -92.94 21.579 50.661 1 48.23 48 MET B O 1
ATOM 1599 N N . PRO B 1 49 ? -94.356 21.658 48.917 1 47.72 49 PRO B N 1
ATOM 1600 C CA . PRO B 1 49 ? -95.48 21.196 49.746 1 48.38 49 PRO B CA 1
ATOM 1601 C C . PRO B 1 49 ? -95.243 19.8 50.326 1 49.58 49 PRO B C 1
ATOM 1602 O O . PRO B 1 49 ? -94.558 18.977 49.726 1 49.68 49 PRO B O 1
ATOM 1606 N N . ARG B 1 50 ? -95.804 19.538 51.5 1 50.31 50 ARG B N 1
ATOM 1607 C CA . ARG B 1 50 ? -95.705 18.218 52.13 1 51.2 50 ARG B CA 1
ATOM 1608 C C . ARG B 1 50 ? -96.509 17.2 51.284 1 50.57 50 ARG B C 1
ATOM 1609 O O . ARG B 1 50 ? -97.312 17.585 50.439 1 50.55 50 ARG B O 1
ATOM 1617 N N . VAL B 1 51 ? -96.256 15.92 51.476 1 49.87 51 VAL B N 1
ATOM 1618 C CA . VAL B 1 51 ? -96.914 14.873 50.718 1 50.24 51 VAL B CA 1
ATOM 1619 C C . VAL B 1 51 ? -97.899 14.125 51.58 1 50.89 51 VAL B C 1
ATOM 1620 O O . VAL B 1 51 ? -97.529 13.631 52.64 1 51.86 51 VAL B O 1
ATOM 1624 N N . VAL B 1 52 ? -99.165 14.06 51.162 1 50.34 52 VAL B N 1
ATOM 1625 C CA . VAL B 1 52 ? -100.175 13.291 51.9 1 50.07 52 VAL B CA 1
ATOM 1626 C C . VAL B 1 52 ? -100.117 11.894 51.315 1 49.73 52 VAL B C 1
ATOM 1627 O O . VAL B 1 52 ? -100.374 11.722 50.132 1 49.42 52 VAL B O 1
ATOM 1631 N N . LYS B 1 53 ? -99.676 10.92 52.098 1 49.8 53 LYS B N 1
ATOM 1632 C CA . LYS B 1 53 ? -99.52 9.546 51.62 1 49.8 53 LYS B CA 1
ATOM 1633 C C . LYS B 1 53 ? -100.843 8.829 51.538 1 51.07 53 LYS B C 1
ATOM 1634 O O . LYS B 1 53 ? -101.847 9.342 52.049 1 51.09 53 LYS B O 1
ATOM 1640 N N . SER B 1 54 ? -100.876 7.66 50.866 1 51.97 54 SER B N 1
ATOM 1641 C CA . SER B 1 54 ? -102.106 6.879 50.706 1 53.41 54 SER B CA 1
ATOM 1642 C C . SER B 1 54 ? -102.82 6.592 52.04 1 55.66 54 SER B C 1
ATOM 1643 O O . SER B 1 54 ? -104.048 6.591 52.074 1 55.96 54 SER B O 1
ATOM 1646 N N . ASN B 1 55 ? -102.063 6.403 53.139 1 56.8 55 ASN B N 1
ATOM 1647 C CA . ASN B 1 55 ? -102.644 6.159 54.456 1 58.59 55 ASN B CA 1
ATOM 1648 C C . ASN B 1 55 ? -102.94 7.457 55.268 1 60.7 55 ASN B C 1
ATOM 1649 O O . ASN B 1 55 ? -103.172 7.377 56.481 1 61.52 55 ASN B O 1
ATOM 1654 N N . ASP B 1 56 ? -102.909 8.63 54.597 1 60.87 56 ASP B N 1
ATOM 1655 C CA . ASP B 1 56 ? -103.166 9.972 55.12 1 61.77 56 ASP B CA 1
ATOM 1656 C C . ASP B 1 56 ? -102.079 10.514 56.047 1 61.99 56 ASP B C 1
ATOM 1657 O O . ASP B 1 56 ? -102.273 11.57 56.651 1 62.73 56 ASP B O 1
ATOM 1662 N N . VAL B 1 57 ? -100.919 9.851 56.114 1 61 57 VAL B N 1
ATOM 1663 C CA . VAL B 1 57 ? -99.797 10.35 56.898 1 60.25 57 VAL B CA 1
ATOM 1664 C C . VAL B 1 57 ? -99.101 11.421 56.07 1 58.93 57 VAL B C 1
ATOM 1665 O O . VAL B 1 57 ? -98.922 11.233 54.869 1 58.97 57 VAL B O 1
ATOM 1669 N N . ARG B 1 58 ? -98.717 12.548 56.687 1 57.88 58 ARG B N 1
ATOM 1670 C CA . ARG B 1 58 ? -97.995 13.595 55.951 1 56.86 58 ARG B CA 1
ATOM 1671 C C . ARG B 1 58 ? -96.495 13.392 56.137 1 55.78 58 ARG B C 1
ATOM 1672 O O . ARG B 1 58 ? -96.043 13.001 57.209 1 56.77 58 ARG B O 1
ATOM 1680 N N . GLU B 1 59 ? -95.726 13.636 55.091 1 53.61 59 GLU B N 1
ATOM 1681 C CA . GLU B 1 59 ? -94.278 13.538 55.156 1 52.21 59 GLU B CA 1
ATOM 1682 C C . GLU B 1 59 ? -93.671 14.581 54.231 1 51.32 59 GLU B C 1
ATOM 1683 O O . GLU B 1 59 ? -94.329 15.023 53.288 1 51.8 59 GLU B O 1
ATOM 1689 N N . PRO B 1 60 ? -92.46 15.079 54.526 1 49.77 60 PRO B N 1
ATOM 1690 C CA . PRO B 1 60 ? -91.889 16.131 53.673 1 49.02 60 PRO B CA 1
ATOM 1691 C C . PRO B 1 60 ? -91.638 15.634 52.264 1 49.43 60 PRO B C 1
ATOM 1692 O O . PRO B 1 60 ? -91.404 14.446 52.052 1 49.98 60 PRO B O 1
ATOM 1696 N N . PHE B 1 61 ? -91.654 16.552 51.285 1 48.9 61 PHE B N 1
ATOM 1697 C CA . PHE B 1 61 ? -91.376 16.207 49.904 1 48.55 61 PHE B CA 1
ATOM 1698 C C . PHE B 1 61 ? -89.93 15.699 49.798 1 49.07 61 PHE B C 1
ATOM 1699 O O . PHE B 1 61 ? -89.016 16.373 50.244 1 49.17 61 PHE B O 1
ATOM 1707 N N . ASN B 1 62 ? -89.745 14.481 49.291 1 49.28 62 ASN B N 1
ATOM 1708 C CA . ASN B 1 62 ? -88.441 13.832 49.179 1 49.09 62 ASN B CA 1
ATOM 1709 C C . ASN B 1 62 ? -88.105 13.629 47.701 1 50.01 62 ASN B C 1
ATOM 1710 O O . ASN B 1 62 ? -88.594 12.699 47.065 1 50.74 62 ASN B O 1
ATOM 1715 N N . GLU B 1 63 ? -87.256 14.483 47.166 1 50.2 63 GLU B N 1
ATOM 1716 C CA . GLU B 1 63 ? -86.841 14.443 45.77 1 50.48 63 GLU B CA 1
ATOM 1717 C C . GLU B 1 63 ? -86.195 13.106 45.387 1 50.5 63 GLU B C 1
ATOM 1718 O O . GLU B 1 63 ? -86.338 12.668 44.252 1 50.99 63 GLU B O 1
ATOM 1724 N N . GLU B 1 64 ? -85.492 12.453 46.325 1 49.69 64 GLU B N 1
ATOM 1725 C CA . GLU B 1 64 ? -84.857 11.162 46.048 1 49.3 64 GLU B CA 1
ATOM 1726 C C . GLU B 1 64 ? -85.898 10.078 45.865 1 47.79 64 GLU B C 1
ATOM 1727 O O . GLU B 1 64 ? -85.699 9.209 45.038 1 48.22 64 GLU B O 1
ATOM 1733 N N . LYS B 1 65 ? -87.006 10.119 46.62 1 45.97 65 LYS B N 1
ATOM 1734 C CA . LYS B 1 65 ? -88.077 9.144 46.46 1 45.19 65 LYS B CA 1
ATOM 1735 C C . LYS B 1 65 ? -88.692 9.285 45.064 1 45.11 65 LYS B C 1
ATOM 1736 O O . LYS B 1 65 ? -88.879 8.287 44.356 1 45.07 65 LYS B O 1
ATOM 1742 N N . LEU B 1 66 ? -88.901 10.534 44.636 1 44.54 66 LEU B N 1
ATOM 1743 C CA . LEU B 1 66 ? -89.404 10.84 43.321 1 44.9 66 LEU B CA 1
ATOM 1744 C C . LEU B 1 66 ? -88.477 10.303 42.231 1 45.52 66 LEU B C 1
ATOM 1745 O O . LEU B 1 66 ? -88.931 9.601 41.34 1 46.73 66 LEU B O 1
ATOM 1750 N N . ARG B 1 67 ? -87.187 10.552 42.356 1 45.04 67 ARG B N 1
ATOM 1751 C CA . ARG B 1 67 ? -86.16 10.191 41.385 1 44.73 67 ARG B CA 1
ATOM 1752 C C . ARG B 1 67 ? -85.887 8.684 41.288 1 44.33 67 ARG B C 1
ATOM 1753 O O . ARG B 1 67 ? -85.749 8.148 40.176 1 44.26 67 ARG B O 1
ATOM 1761 N N . SER B 1 68 ? -85.796 8.011 42.435 1 43.58 68 SER B N 1
ATOM 1762 C CA . SER B 1 68 ? -85.494 6.593 42.431 1 43.77 68 SER B CA 1
ATOM 1763 C C . SER B 1 68 ? -86.608 5.744 41.826 1 43.76 68 SER B C 1
ATOM 1764 O O . SER B 1 68 ? -86.313 4.707 41.214 1 43.75 68 SER B O 1
ATOM 1767 N N . GLY B 1 69 ? -87.856 6.197 41.976 1 43.41 69 GLY B N 1
ATOM 1768 C CA . GLY B 1 69 ? -89.015 5.521 41.424 1 43.74 69 GLY B CA 1
ATOM 1769 C C . GLY B 1 69 ? -88.96 5.569 39.915 1 45.22 69 GLY B C 1
ATOM 1770 O O . GLY B 1 69 ? -89.158 4.544 39.258 1 46.14 69 GLY B O 1
ATOM 1771 N N . MET B 1 70 ? -88.621 6.754 39.359 1 45.27 70 MET B N 1
ATOM 1772 C CA . MET B 1 70 ? -88.483 6.965 37.919 1 45.87 70 MET B CA 1
ATOM 1773 C C . MET B 1 70 ? -87.319 6.179 37.357 1 46.36 70 MET B C 1
ATOM 1774 O O . MET B 1 70 ? -87.456 5.587 36.286 1 47.1 70 MET B O 1
ATOM 1779 N N . LEU B 1 71 ? -86.171 6.155 38.078 1 45.62 71 LEU B N 1
ATOM 1780 C CA . LEU B 1 71 ? -84.996 5.434 37.621 1 45.18 71 LEU B CA 1
ATOM 1781 C C . LEU B 1 71 ? -85.188 3.927 37.59 1 45.11 71 LEU B C 1
ATOM 1782 O O . LEU B 1 71 ? -84.55 3.256 36.779 1 45.67 71 LEU B O 1
ATOM 1787 N N . ARG B 1 72 ? -86.081 3.389 38.421 1 44.31 72 ARG B N 1
ATOM 1788 C CA . ARG B 1 72 ? -86.368 1.962 38.392 1 43.81 72 ARG B CA 1
ATOM 1789 C C . ARG B 1 72 ? -87.087 1.647 37.076 1 44.76 72 ARG B C 1
ATOM 1790 O O . ARG B 1 72 ? -86.714 0.692 36.384 1 45.79 72 ARG B O 1
ATOM 1798 N N . ALA B 1 73 ? -88.059 2.486 36.697 1 44.05 73 ALA B N 1
ATOM 1799 C CA . ALA B 1 73 ? -88.8 2.335 35.462 1 44.49 73 ALA B CA 1
ATOM 1800 C C . ALA B 1 73 ? -87.921 2.556 34.237 1 45.11 73 ALA B C 1
ATOM 1801 O O . ALA B 1 73 ? -88.093 1.885 33.215 1 45.29 73 ALA B O 1
ATOM 1803 N N . LEU B 1 74 ? -86.984 3.503 34.33 1 45.23 74 LEU B N 1
ATOM 1804 C CA . LEU B 1 74 ? -86.116 3.859 33.217 1 45.28 74 LEU B CA 1
ATOM 1805 C C . LEU B 1 74 ? -84.905 2.972 33.056 1 46.3 74 LEU B C 1
ATOM 1806 O O . LEU B 1 74 ? -84.031 3.309 32.262 1 47.06 74 LEU B O 1
ATOM 1811 N N . GLU B 1 75 ? -84.828 1.84 33.768 1 46.12 75 GLU B N 1
ATOM 1812 C CA . GLU B 1 75 ? -83.689 0.927 33.661 1 46.9 75 GLU B CA 1
ATOM 1813 C C . GLU B 1 75 ? -83.425 0.494 32.231 1 47.51 75 GLU B C 1
ATOM 1814 O O . GLU B 1 75 ? -84.332 0.016 31.551 1 47.31 75 GLU B O 1
ATOM 1820 N N . LYS B 1 76 ? -82.192 0.72 31.767 1 48.32 76 LYS B N 1
ATOM 1821 C CA . LYS B 1 76 ? -81.726 0.35 30.438 1 49.19 76 LYS B CA 1
ATOM 1822 C C . LYS B 1 76 ? -82.485 1.064 29.296 1 50.34 76 LYS B C 1
ATOM 1823 O O . LYS B 1 76 ? -82.447 0.607 28.151 1 51.01 76 LYS B O 1
ATOM 1829 N N . ARG B 1 77 ? -83.125 2.21 29.596 1 50.61 77 ARG B N 1
ATOM 1830 C CA . ARG B 1 77 ? -83.844 2.98 28.583 1 51.56 77 ARG B CA 1
ATOM 1831 C C . ARG B 1 77 ? -82.986 4.15 28.098 1 53.13 77 ARG B C 1
ATOM 1832 O O . ARG B 1 77 ? -82.227 4.732 28.873 1 52.67 77 ARG B O 1
ATOM 1840 N N . PRO B 1 78 ? -83.087 4.503 26.807 1 54.71 78 PRO B N 1
ATOM 1841 C CA . PRO B 1 78 ? -82.236 5.578 26.274 1 55.97 78 PRO B CA 1
ATOM 1842 C C . PRO B 1 78 ? -82.705 7.001 26.573 1 58.12 78 PRO B C 1
ATOM 1843 O O . PRO B 1 78 ? -82.954 7.784 25.657 1 58.82 78 PRO B O 1
ATOM 1847 N N . VAL B 1 79 ? -82.822 7.335 27.859 1 58.87 79 VAL B N 1
ATOM 1848 C CA . VAL B 1 79 ? -83.205 8.653 28.306 1 60.33 79 VAL B CA 1
ATOM 1849 C C . VAL B 1 79 ? -82.034 9.184 29.129 1 61.52 79 VAL B C 1
ATOM 1850 O O . VAL B 1 79 ? -81.526 8.477 30.006 1 62.22 79 VAL B O 1
ATOM 1854 N N . SER B 1 80 ? -81.546 10.386 28.803 1 61.65 80 SER B N 1
ATOM 1855 C CA . SER B 1 80 ? -80.402 10.943 29.515 1 62.44 80 SER B CA 1
ATOM 1856 C C . SER B 1 80 ? -80.758 11.403 30.936 1 63.56 80 SER B C 1
ATOM 1857 O O . SER B 1 80 ? -81.932 11.633 31.233 1 64.29 80 SER B O 1
ATOM 1860 N N . SER B 1 81 ? -79.75 11.562 31.811 1 63.54 81 SER B N 1
ATOM 1861 C CA . SER B 1 81 ? -79.989 12.077 33.164 1 64.05 81 SER B CA 1
ATOM 1862 C C . SER B 1 81 ? -80.53 13.51 33.113 1 63.39 81 SER B C 1
ATOM 1863 O O . SER B 1 81 ? -81.251 13.915 34.011 1 63.18 81 SER B O 1
ATOM 1866 N N . ASP B 1 82 ? -80.188 14.276 32.062 1 63.22 82 ASP B N 1
ATOM 1867 C CA . ASP B 1 82 ? -80.67 15.636 31.9 1 63.42 82 ASP B CA 1
ATOM 1868 C C . ASP B 1 82 ? -82.158 15.645 31.605 1 62.37 82 ASP B C 1
ATOM 1869 O O . ASP B 1 82 ? -82.865 16.489 32.151 1 62.3 82 ASP B O 1
ATOM 1874 N N . ASP B 1 83 ? -82.65 14.678 30.797 1 61.41 83 ASP B N 1
ATOM 1875 C CA . ASP B 1 83 ? -84.078 14.537 30.497 1 61.03 83 ASP B CA 1
ATOM 1876 C C . ASP B 1 83 ? -84.85 14.208 31.779 1 59.19 83 ASP B C 1
ATOM 1877 O O . ASP B 1 83 ? -85.926 14.762 32.007 1 59.41 83 ASP B O 1
ATOM 1882 N N . VAL B 1 84 ? -84.284 13.334 32.619 1 57.17 84 VAL B N 1
ATOM 1883 C CA . VAL B 1 84 ? -84.876 12.953 33.889 1 56.18 84 VAL B CA 1
ATOM 1884 C C . VAL B 1 84 ? -84.904 14.152 34.825 1 55.14 84 VAL B C 1
ATOM 1885 O O . VAL B 1 84 ? -85.918 14.403 35.455 1 55.54 84 VAL B O 1
ATOM 1889 N N . GLU B 1 85 ? -83.818 14.92 34.883 1 54.23 85 GLU B N 1
ATOM 1890 C CA . GLU B 1 85 ? -83.758 16.098 35.743 1 53.75 85 GLU B CA 1
ATOM 1891 C C . GLU B 1 85 ? -84.686 17.199 35.274 1 52.65 85 GLU B C 1
ATOM 1892 O O . GLU B 1 85 ? -85.261 17.879 36.11 1 52.67 85 GLU B O 1
ATOM 1898 N N . MET B 1 86 ? -84.908 17.327 33.968 1 51.88 86 MET B N 1
ATOM 1899 C CA . MET B 1 86 ? -85.872 18.296 33.453 1 51.72 86 MET B CA 1
ATOM 1900 C C . MET B 1 86 ? -87.306 17.848 33.772 1 50.6 86 MET B C 1
ATOM 1901 O O . MET B 1 86 ? -88.157 18.682 34.075 1 51.02 86 MET B O 1
ATOM 1906 N N . ALA B 1 87 ? -87.567 16.531 33.73 1 48.9 87 ALA B N 1
ATOM 1907 C CA . ALA B 1 87 ? -88.869 15.992 34.067 1 48.23 87 ALA B CA 1
ATOM 1908 C C . ALA B 1 87 ? -89.139 16.226 35.552 1 47.86 87 ALA B C 1
ATOM 1909 O O . ALA B 1 87 ? -90.22 16.708 35.89 1 48.22 87 ALA B O 1
ATOM 1911 N N . ILE B 1 88 ? -88.14 15.976 36.422 1 46.96 88 ILE B N 1
ATOM 1912 C CA . ILE B 1 88 ? -88.252 16.214 37.858 1 47.43 88 ILE B CA 1
ATOM 1913 C C . ILE B 1 88 ? -88.484 17.697 38.159 1 48.14 88 ILE B C 1
ATOM 1914 O O . ILE B 1 88 ? -89.388 18.026 38.921 1 48.74 88 ILE B O 1
ATOM 1919 N N . ASN B 1 89 ? -87.754 18.591 37.497 1 48.19 89 ASN B N 1
ATOM 1920 C CA . ASN B 1 89 ? -87.951 20.034 37.667 1 48.98 89 ASN B CA 1
ATOM 1921 C C . ASN B 1 89 ? -89.354 20.449 37.271 1 49.3 89 ASN B C 1
ATOM 1922 O O . ASN B 1 89 ? -89.958 21.265 37.96 1 49.9 89 ASN B O 1
ATOM 1927 N N . HIS B 1 90 ? -89.886 19.875 36.185 1 48.7 90 HIS B N 1
ATOM 1928 C CA . HIS B 1 90 ? -91.242 20.169 35.743 1 48.3 90 HIS B CA 1
ATOM 1929 C C . HIS B 1 90 ? -92.257 19.688 36.775 1 47.74 90 HIS B C 1
ATOM 1930 O O . HIS B 1 90 ? -93.194 20.417 37.076 1 47.62 90 HIS B O 1
ATOM 1937 N N . ILE B 1 91 ? -92.063 18.47 37.343 1 47.49 91 ILE B N 1
ATOM 1938 C CA . ILE B 1 91 ? -92.958 17.927 38.373 1 47.4 91 ILE B CA 1
ATOM 1939 C C . ILE B 1 91 ? -92.996 18.848 39.599 1 46.77 91 ILE B C 1
ATOM 1940 O O . ILE B 1 91 ? -94.079 19.242 40.033 1 46.13 91 ILE B O 1
ATOM 1945 N N . LYS B 1 92 ? -91.808 19.19 40.152 1 46.71 92 LYS B N 1
ATOM 1946 C CA . LYS B 1 92 ? -91.679 20.06 41.308 1 47.46 92 LYS B CA 1
ATOM 1947 C C . LYS B 1 92 ? -92.297 21.424 41.027 1 48.53 92 LYS B C 1
ATOM 1948 O O . LYS B 1 92 ? -92.9 21.996 41.917 1 49.13 92 LYS B O 1
ATOM 1954 N N . SER B 1 93 ? -92.154 21.942 39.801 1 48.96 93 SER B N 1
ATOM 1955 C CA . SER B 1 93 ? -92.712 23.232 39.41 1 49.95 93 SER B CA 1
ATOM 1956 C C . SER B 1 93 ? -94.23 23.188 39.449 1 50.63 93 SER B C 1
ATOM 1957 O O . SER B 1 93 ? -94.856 24.141 39.899 1 51.15 93 SER B O 1
ATOM 1960 N N . GLN B 1 94 ? -94.824 22.094 38.978 1 50.77 94 GLN B N 1
ATOM 1961 C CA . GLN B 1 94 ? -96.278 21.95 38.979 1 51.65 94 GLN B CA 1
ATOM 1962 C C . GLN B 1 94 ? -96.835 21.828 40.393 1 51.35 94 GLN B C 1
ATOM 1963 O O . GLN B 1 94 ? -97.876 22.414 40.684 1 52.37 94 GLN B O 1
ATOM 1969 N N . LEU B 1 95 ? -96.131 21.116 41.275 1 50.05 95 LEU B N 1
ATOM 1970 C CA . LEU B 1 95 ? -96.538 20.986 42.667 1 49.81 95 LEU B CA 1
ATOM 1971 C C . LEU B 1 95 ? -96.486 22.352 43.355 1 50.15 95 LEU B C 1
ATOM 1972 O O . LEU B 1 95 ? -97.411 22.709 44.082 1 50.21 95 LEU B O 1
ATOM 1977 N N . ARG B 1 96 ? -95.426 23.13 43.089 1 50.3 96 ARG B N 1
ATOM 1978 C CA . ARG B 1 96 ? -95.286 24.467 43.655 1 51.13 96 ARG B CA 1
ATOM 1979 C C . ARG B 1 96 ? -96.377 25.391 43.146 1 52.49 96 ARG B C 1
ATOM 1980 O O . ARG B 1 96 ? -96.933 26.149 43.929 1 52.99 96 ARG B O 1
ATOM 1988 N N . ALA B 1 97 ? -96.715 25.302 41.851 1 53.2 97 ALA B N 1
ATOM 1989 C CA . ALA B 1 97 ? -97.742 26.14 41.236 1 54.31 97 ALA B CA 1
ATOM 1990 C C . ALA B 1 97 ? -99.134 25.965 41.867 1 55.39 97 ALA B C 1
ATOM 1991 O O . ALA B 1 97 ? -99.969 26.865 41.743 1 56.31 97 ALA B O 1
ATOM 1993 N N . THR B 1 98 ? -99.396 24.821 42.538 1 55.23 98 THR B N 1
ATOM 1994 C CA . THR B 1 98 ? -100.697 24.624 43.195 1 55.66 98 THR B CA 1
ATOM 1995 C C . THR B 1 98 ? -100.909 25.617 44.362 1 56.91 98 THR B C 1
ATOM 1996 O O . THR B 1 98 ? -102.047 25.897 44.74 1 58.02 98 THR B O 1
ATOM 2000 N N . GLY B 1 99 ? -99.826 26.104 44.947 1 56.35 99 GLY B N 1
ATOM 2001 C CA . GLY B 1 99 ? -99.905 26.998 46.091 1 56.72 99 GLY B CA 1
ATOM 2002 C C . GLY B 1 99 ? -100.329 26.319 47.383 1 57.14 99 GLY B C 1
ATOM 2003 O O . GLY B 1 99 ? -100.52 26.989 48.4 1 57.38 99 GLY B O 1
ATOM 2004 N N . GLU B 1 100 ? -100.457 24.98 47.369 1 56.64 100 GLU B N 1
ATOM 2005 C CA . GLU B 1 100 ? -100.904 24.198 48.511 1 55.89 100 GLU B CA 1
ATOM 2006 C C . GLU B 1 100 ? -99.789 23.909 49.483 1 55.49 100 GLU B C 1
ATOM 2007 O O . GLU B 1 100 ? -98.622 23.753 49.099 1 55.56 100 GLU B O 1
ATOM 2013 N N . ARG B 1 101 ? -100.169 23.821 50.752 1 54.88 101 ARG B N 1
ATOM 2014 C CA . ARG B 1 101 ? -99.266 23.469 51.828 1 55.12 101 ARG B CA 1
ATOM 2015 C C . ARG B 1 101 ? -98.897 21.977 51.7 1 54.61 101 ARG B C 1
ATOM 2016 O O . ARG B 1 101 ? -97.764 21.6 51.998 1 55.3 101 ARG B O 1
ATOM 2024 N N . GLU B 1 102 ? -99.84 21.139 51.255 1 53.19 102 GLU B N 1
ATOM 2025 C CA . GLU B 1 102 ? -99.625 19.72 51.061 1 52.95 102 GLU B CA 1
ATOM 2026 C C . GLU B 1 102 ? -100.326 19.238 49.79 1 51.65 102 GLU B C 1
ATOM 2027 O O . GLU B 1 102 ? -101.342 19.792 49.398 1 52.53 102 GLU B O 1
ATOM 2033 N N . VAL B 1 103 ? -99.761 18.233 49.128 1 49.42 103 VAL B N 1
ATOM 2034 C CA . VAL B 1 103 ? -100.331 17.653 47.919 1 48.41 103 VAL B CA 1
ATOM 2035 C C . VAL B 1 103 ? -100.379 16.133 48.06 1 47.23 103 VAL B C 1
ATOM 2036 O O . VAL B 1 103 ? -99.483 15.534 48.658 1 46.82 103 VAL B O 1
ATOM 2040 N N . PRO B 1 104 ? -101.404 15.48 47.493 1 46.73 104 PRO B N 1
ATOM 2041 C CA . PRO B 1 104 ? -101.481 14.015 47.624 1 46.64 104 PRO B CA 1
ATOM 2042 C C . PRO B 1 104 ? -100.428 13.28 46.811 1 46.94 104 PRO B C 1
ATOM 2043 O O . PRO B 1 104 ? -99.908 13.802 45.838 1 47.03 104 PRO B O 1
ATOM 2047 N N . SER B 1 105 ? -100.096 12.069 47.259 1 47.16 105 SER B N 1
ATOM 2048 C CA . SER B 1 105 ? -99.202 11.094 46.638 1 47.55 105 SER B CA 1
ATOM 2049 C C . SER B 1 105 ? -99.614 10.904 45.162 1 47.84 105 SER B C 1
ATOM 2050 O O . SER B 1 105 ? -98.786 11.012 44.266 1 47.73 105 SER B O 1
ATOM 2053 N N . LYS B 1 106 ? -100.923 10.686 44.943 1 48.16 106 LYS B N 1
ATOM 2054 C CA . LYS B 1 106 ? -101.599 10.436 43.673 1 48.99 106 LYS B CA 1
ATOM 2055 C C . LYS B 1 106 ? -101.268 11.539 42.671 1 48.72 106 LYS B C 1
ATOM 2056 O O . LYS B 1 106 ? -101.086 11.246 41.49 1 49.27 106 LYS B O 1
ATOM 2062 N N . MET B 1 107 ? -101.184 12.805 43.131 1 47.1 107 MET B N 1
ATOM 2063 C CA . MET B 1 107 ? -100.852 13.907 42.246 1 46.2 107 MET B CA 1
ATOM 2064 C C . MET B 1 107 ? -99.428 13.751 41.741 1 45.13 107 MET B C 1
ATOM 2065 O O . MET B 1 107 ? -99.187 13.948 40.557 1 45.64 107 MET B O 1
ATOM 2070 N N . ILE B 1 108 ? -98.498 13.365 42.613 1 43.89 108 ILE B N 1
ATOM 2071 C CA . ILE B 1 108 ? -97.114 13.153 42.216 1 44.07 108 ILE B CA 1
ATOM 2072 C C . ILE B 1 108 ? -97.001 12.015 41.219 1 44.66 108 ILE B C 1
ATOM 2073 O O . ILE B 1 108 ? -96.435 12.207 40.151 1 45.1 108 ILE B O 1
ATOM 2078 N N . GLY B 1 109 ? -97.604 10.868 41.528 1 44.5 109 GLY B N 1
ATOM 2079 C CA . GLY B 1 109 ? -97.583 9.711 40.646 1 44.59 109 GLY B CA 1
ATOM 2080 C C . GLY B 1 109 ? -98.178 10.008 39.289 1 45.19 109 GLY B C 1
ATOM 2081 O O . GLY B 1 109 ? -97.635 9.585 38.267 1 45.07 109 GLY B O 1
ATOM 2082 N N . ASN B 1 110 ? -99.263 10.807 39.27 1 45.35 110 ASN B N 1
ATOM 2083 C CA . ASN B 1 110 ? -99.928 11.195 38.033 1 46.41 110 ASN B CA 1
ATOM 2084 C C . ASN B 1 110 ? -99.027 12.086 37.184 1 47.22 110 ASN B C 1
ATOM 2085 O O . ASN B 1 110 ? -98.905 11.888 35.965 1 48.22 110 ASN B O 1
ATOM 2090 N N . LEU B 1 111 ? -98.35 13.023 37.834 1 46.34 111 LEU B N 1
ATOM 2091 C CA . LEU B 1 111 ? -97.419 13.923 37.176 1 45.78 111 LEU B CA 1
ATOM 2092 C C . LEU B 1 111 ? -96.228 13.152 36.601 1 46.33 111 LEU B C 1
ATOM 2093 O O . LEU B 1 111 ? -95.787 13.468 35.492 1 46.8 111 LEU B O 1
ATOM 2098 N N . VAL B 1 112 ? -95.719 12.132 37.333 1 45.61 112 VAL B N 1
ATOM 2099 C CA . VAL B 1 112 ? -94.612 11.3 36.868 1 45.1 112 VAL B CA 1
ATOM 2100 C C . VAL B 1 112 ? -95.029 10.532 35.622 1 45.7 112 VAL B C 1
ATOM 2101 O O . VAL B 1 112 ? -94.248 10.442 34.682 1 45.7 112 VAL B O 1
ATOM 2105 N N . MET B 1 113 ? -96.261 9.985 35.614 1 45.89 113 MET B N 1
ATOM 2106 C CA . MET B 1 113 ? -96.799 9.227 34.48 1 46.25 113 MET B CA 1
ATOM 2107 C C . MET B 1 113 ? -96.859 10.071 33.208 1 47.17 113 MET B C 1
ATOM 2108 O O . MET B 1 113 ? -96.551 9.571 32.126 1 46.75 113 MET B O 1
ATOM 2113 N N . GLU B 1 114 ? -97.256 11.362 33.333 1 47.97 114 GLU B N 1
ATOM 2114 C CA . GLU B 1 114 ? -97.304 12.294 32.203 1 48.44 114 GLU B CA 1
ATOM 2115 C C . GLU B 1 114 ? -95.896 12.441 31.615 1 47.6 114 GLU B C 1
ATOM 2116 O O . GLU B 1 114 ? -95.737 12.396 30.4 1 48.62 114 GLU B O 1
ATOM 2122 N N . GLN B 1 115 ? -94.878 12.566 32.468 1 46.07 115 GLN B N 1
ATOM 2123 C CA . GLN B 1 115 ? -93.504 12.703 32.009 1 45.76 115 GLN B CA 1
ATOM 2124 C C . GLN B 1 115 ? -93.003 11.427 31.362 1 47.01 115 GLN B C 1
ATOM 2125 O O . GLN B 1 115 ? -92.392 11.481 30.301 1 48.07 115 GLN B O 1
ATOM 2131 N N . LEU B 1 116 ? -93.262 10.284 31.977 1 47.11 116 LEU B N 1
ATOM 2132 C CA . LEU B 1 116 ? -92.828 8.999 31.451 1 48.43 116 LEU B CA 1
ATOM 2133 C C . LEU B 1 116 ? -93.48 8.681 30.112 1 50.49 116 LEU B C 1
ATOM 2134 O O . LEU B 1 116 ? -92.835 8.084 29.261 1 51 116 LEU B O 1
ATOM 2139 N N . LYS B 1 117 ? -94.726 9.146 29.894 1 51.64 117 LYS B N 1
ATOM 2140 C CA . LYS B 1 117 ? -95.457 8.981 28.629 1 53.2 117 LYS B CA 1
ATOM 2141 C C . LYS B 1 117 ? -94.754 9.719 27.472 1 54 117 LYS B C 1
ATOM 2142 O O . LYS B 1 117 ? -94.82 9.266 26.326 1 54.18 117 LYS B O 1
ATOM 2148 N N . LYS B 1 118 ? -94.049 10.825 27.788 1 54.39 118 LYS B N 1
ATOM 2149 C CA . LYS B 1 118 ? -93.268 11.627 26.843 1 55.36 118 LYS B CA 1
ATOM 2150 C C . LYS B 1 118 ? -91.834 11.074 26.689 1 55.66 118 LYS B C 1
ATOM 2151 O O . LYS B 1 118 ? -91.275 11.1 25.597 1 56.52 118 LYS B O 1
ATOM 2157 N N . LEU B 1 119 ? -91.227 10.619 27.786 1 54.84 119 LEU B N 1
ATOM 2158 C CA . LEU B 1 119 ? -89.857 10.126 27.774 1 54.25 119 LEU B CA 1
ATOM 2159 C C . LEU B 1 119 ? -89.701 8.721 27.194 1 53.78 119 LEU B C 1
ATOM 2160 O O . LEU B 1 119 ? -88.935 8.551 26.252 1 54.28 119 LEU B O 1
ATOM 2165 N N . ASP B 1 120 ? -90.379 7.71 27.773 1 52.77 120 ASP B N 1
ATOM 2166 C CA . ASP B 1 120 ? -90.239 6.337 27.317 1 52.22 120 ASP B CA 1
ATOM 2167 C C . ASP B 1 120 ? -91.462 5.503 27.689 1 50.94 120 ASP B C 1
ATOM 2168 O O . ASP B 1 120 ? -91.77 5.364 28.861 1 51.18 120 ASP B O 1
ATOM 2173 N N . LYS B 1 121 ? -92.145 4.935 26.701 1 49.84 121 LYS B N 1
ATOM 2174 C CA . LYS B 1 121 ? -93.348 4.138 26.912 1 49.26 121 LYS B CA 1
ATOM 2175 C C . LYS B 1 121 ? -93.114 2.857 27.697 1 48.23 121 LYS B C 1
ATOM 2176 O O . LYS B 1 121 ? -93.979 2.468 28.486 1 48.45 121 LYS B O 1
ATOM 2182 N N . VAL B 1 122 ? -91.953 2.211 27.52 1 46.8 122 VAL B N 1
ATOM 2183 C CA . VAL B 1 122 ? -91.648 1.004 28.289 1 45.5 122 VAL B CA 1
ATOM 2184 C C . VAL B 1 122 ? -91.5 1.378 29.771 1 44.36 122 VAL B C 1
ATOM 2185 O O . VAL B 1 122 ? -91.974 0.66 30.639 1 44.11 122 VAL B O 1
ATOM 2189 N N . ALA B 1 123 ? -90.9 2.54 30.052 1 43.89 123 ALA B N 1
ATOM 2190 C CA . ALA B 1 123 ? -90.726 3.025 31.405 1 44.02 123 ALA B CA 1
ATOM 2191 C C . ALA B 1 123 ? -92.088 3.294 32.032 1 44.34 123 ALA B C 1
ATOM 2192 O O . ALA B 1 123 ? -92.337 2.862 33.156 1 44.77 123 ALA B O 1
ATOM 2194 N N . TYR B 1 124 ? -93.003 3.905 31.264 1 43.85 124 TYR B N 1
ATOM 2195 C CA . TYR B 1 124 ? -94.366 4.184 31.657 1 43.6 124 TYR B CA 1
ATOM 2196 C C . TYR B 1 124 ? -95.075 2.905 32.131 1 43.01 124 TYR B C 1
ATOM 2197 O O . TYR B 1 124 ? -95.684 2.913 33.189 1 43.25 124 TYR B O 1
ATOM 2206 N N . ILE B 1 125 ? -94.961 1.801 31.379 1 42.05 125 ILE B N 1
ATOM 2207 C CA . ILE B 1 125 ? -95.571 0.538 31.766 1 41.26 125 ILE B CA 1
ATOM 2208 C C . ILE B 1 125 ? -94.985 -0.019 33.033 1 40.97 125 ILE B C 1
ATOM 2209 O O . ILE B 1 125 ? -95.729 -0.448 33.914 1 41.85 125 ILE B O 1
ATOM 2214 N N . ARG B 1 126 ? -93.659 -0.035 33.151 1 39.85 126 ARG B N 1
ATOM 2215 C CA . ARG B 1 126 ? -92.984 -0.519 34.36 1 39.19 126 ARG B CA 1
ATOM 2216 C C . ARG B 1 126 ? -93.458 0.262 35.596 1 39.72 126 ARG B C 1
ATOM 2217 O O . ARG B 1 126 ? -93.82 -0.35 36.597 1 40.18 126 ARG B O 1
ATOM 2225 N N . PHE B 1 127 ? -93.491 1.613 35.513 1 39.67 127 PHE B N 1
ATOM 2226 C CA . PHE B 1 127 ? -93.947 2.447 36.621 1 40.08 127 PHE B CA 1
ATOM 2227 C C . PHE B 1 127 ? -95.434 2.165 36.914 1 40.98 127 PHE B C 1
ATOM 2228 O O . PHE B 1 127 ? -95.788 1.903 38.061 1 41.1 127 PHE B O 1
ATOM 2236 N N . ALA B 1 128 ? -96.297 2.181 35.87 1 41.3 128 ALA B N 1
ATOM 2237 C CA . ALA B 1 128 ? -97.726 1.901 36.026 1 41.36 128 ALA B CA 1
ATOM 2238 C C . ALA B 1 128 ? -97.984 0.557 36.679 1 41.94 128 ALA B C 1
ATOM 2239 O O . ALA B 1 128 ? -98.907 0.462 37.469 1 42.59 128 ALA B O 1
ATOM 2241 N N . SER B 1 129 ? -97.15 -0.455 36.421 1 41.87 129 SER B N 1
ATOM 2242 C CA . SER B 1 129 ? -97.345 -1.783 37.014 1 42.6 129 SER B CA 1
ATOM 2243 C C . SER B 1 129 ? -97.232 -1.8 38.534 1 43.44 129 SER B C 1
ATOM 2244 O O . SER B 1 129 ? -97.823 -2.668 39.187 1 43.37 129 SER B O 1
ATOM 2247 N N . VAL B 1 130 ? -96.475 -0.841 39.099 1 43.67 130 VAL B N 1
ATOM 2248 C CA . VAL B 1 130 ? -96.313 -0.724 40.54 1 44.01 130 VAL B CA 1
ATOM 2249 C C . VAL B 1 130 ? -97.241 0.358 41.08 1 44.68 130 VAL B C 1
ATOM 2250 O O . VAL B 1 130 ? -97.989 0.097 42.023 1 45.15 130 VAL B O 1
ATOM 2254 N N . TYR B 1 131 ? -97.272 1.539 40.439 1 44.52 131 TYR B N 1
ATOM 2255 C CA . TYR B 1 131 ? -98.138 2.638 40.849 1 44.91 131 TYR B CA 1
ATOM 2256 C C . TYR B 1 131 ? -99.605 2.254 40.857 1 46.22 131 TYR B C 1
ATOM 2257 O O . TYR B 1 131 ? -100.325 2.631 41.773 1 47.07 131 TYR B O 1
ATOM 2266 N N . ARG B 1 132 ? -100.056 1.497 39.839 1 46.34 132 ARG B N 1
ATOM 2267 C CA . ARG B 1 132 ? -101.436 0.996 39.764 1 46.14 132 ARG B CA 1
ATOM 2268 C C . ARG B 1 132 ? -101.577 -0.432 40.291 1 47.17 132 ARG B C 1
ATOM 2269 O O . ARG B 1 132 ? -102.632 -1.051 40.094 1 48.12 132 ARG B O 1
ATOM 2277 N N . SER B 1 133 ? -100.53 -0.94 40.98 1 47.01 133 SER B N 1
ATOM 2278 C CA . SER B 1 133 ? -100.434 -2.233 41.63 1 47.55 133 SER B CA 1
ATOM 2279 C C . SER B 1 133 ? -101.151 -3.374 40.879 1 46.87 133 SER B C 1
ATOM 2280 O O . SER B 1 133 ? -102.213 -3.83 41.303 1 46.64 133 SER B O 1
ATOM 2283 N N . PHE B 1 134 ? -100.575 -3.801 39.752 1 46.67 134 PHE B N 1
ATOM 2284 C CA . PHE B 1 134 ? -101.131 -4.877 38.929 1 47.31 134 PHE B CA 1
ATOM 2285 C C . PHE B 1 134 ? -101.142 -6.178 39.713 1 49.59 134 PHE B C 1
ATOM 2286 O O . PHE B 1 134 ? -100.146 -6.525 40.342 1 49.32 134 PHE B O 1
ATOM 2294 N N . GLU B 1 135 ? -102.272 -6.89 39.692 1 51.69 135 GLU B N 1
ATOM 2295 C CA . GLU B 1 135 ? -102.404 -8.183 40.37 1 54.1 135 GLU B CA 1
ATOM 2296 C C . GLU B 1 135 ? -102.43 -9.382 39.425 1 54.9 135 GLU B C 1
ATOM 2297 O O . GLU B 1 135 ? -102.174 -10.51 39.859 1 55.19 135 GLU B O 1
ATOM 2303 N N . ASP B 1 136 ? -102.79 -9.158 38.149 1 55.21 136 ASP B N 1
ATOM 2304 C CA . ASP B 1 136 ? -102.824 -10.185 37.093 1 55.91 136 ASP B CA 1
ATOM 2305 C C . ASP B 1 136 ? -101.899 -9.71 36.002 1 55.89 136 ASP B C 1
ATOM 2306 O O . ASP B 1 136 ? -101.768 -8.498 35.751 1 55.68 136 ASP B O 1
ATOM 2311 N N . ILE B 1 137 ? -101.365 -10.67 35.266 1 55.36 137 ILE B N 1
ATOM 2312 C CA . ILE B 1 137 ? -100.51 -10.408 34.137 1 55.27 137 ILE B CA 1
ATOM 2313 C C . ILE B 1 137 ? -101.255 -9.732 32.974 1 54.26 137 ILE B C 1
ATOM 2314 O O . ILE B 1 137 ? -100.635 -9.017 32.196 1 54.06 137 ILE B O 1
ATOM 2319 N N . LYS B 1 138 ? -102.585 -9.918 32.876 1 53.58 138 LYS B N 1
ATOM 2320 C CA . LYS B 1 138 ? -103.36 -9.295 31.798 1 53.18 138 LYS B CA 1
ATOM 2321 C C . LYS B 1 138 ? -103.419 -7.759 31.925 1 51.99 138 LYS B C 1
ATOM 2322 O O . LYS B 1 138 ? -103.656 -7.076 30.933 1 52.47 138 LYS B O 1
ATOM 2328 N N . GLU B 1 139 ? -103.164 -7.219 33.118 1 50.37 139 GLU B N 1
ATOM 2329 C CA . GLU B 1 139 ? -103.148 -5.784 33.326 1 49.65 139 GLU B CA 1
ATOM 2330 C C . GLU B 1 139 ? -102.057 -5.068 32.535 1 49.69 139 GLU B C 1
ATOM 2331 O O . GLU B 1 139 ? -102.168 -3.863 32.323 1 50.15 139 GLU B O 1
ATOM 2337 N N . PHE B 1 140 ? -101.022 -5.785 32.076 1 49.06 140 PHE B N 1
ATOM 2338 C CA . PHE B 1 140 ? -99.984 -5.163 31.264 1 49.31 140 PHE B CA 1
ATOM 2339 C C . PHE B 1 140 ? -100.555 -4.805 29.886 1 49.9 140 PHE B C 1
ATOM 2340 O O . PHE B 1 140 ? -100.415 -3.653 29.445 1 50.29 140 PHE B O 1
ATOM 2348 N N . GLY B 1 141 ? -101.265 -5.753 29.262 1 49.14 141 GLY B N 1
ATOM 2349 C CA . GLY B 1 141 ? -101.891 -5.515 27.969 1 48.88 141 GLY B CA 1
ATOM 2350 C C . GLY B 1 141 ? -102.921 -4.405 28.032 1 49.29 141 GLY B C 1
ATOM 2351 O O . GLY B 1 141 ? -102.991 -3.549 27.142 1 50.03 141 GLY B O 1
ATOM 2352 N N . GLU B 1 142 ? -103.696 -4.38 29.119 1 48.45 142 GLU B N 1
ATOM 2353 C CA . GLU B 1 142 ? -104.733 -3.38 29.328 1 48.02 142 GLU B CA 1
ATOM 2354 C C . GLU B 1 142 ? -104.128 -1.986 29.494 1 48 142 GLU B C 1
ATOM 2355 O O . GLU B 1 142 ? -104.683 -1.01 28.984 1 48.35 142 GLU B O 1
ATOM 2361 N N . GLU B 1 143 ? -102.983 -1.893 30.184 1 47.35 143 GLU B N 1
ATOM 2362 C CA . GLU B 1 143 ? -102.297 -0.618 30.348 1 47.3 143 GLU B CA 1
ATOM 2363 C C . GLU B 1 143 ? -101.718 -0.153 29.019 1 47.16 143 GLU B C 1
ATOM 2364 O O . GLU B 1 143 ? -101.737 1.038 28.741 1 46.79 143 GLU B O 1
ATOM 2370 N N . ILE B 1 144 ? -101.234 -1.091 28.188 1 47.49 144 ILE B N 1
ATOM 2371 C CA . ILE B 1 144 ? -100.69 -0.811 26.865 1 48.35 144 ILE B CA 1
ATOM 2372 C C . ILE B 1 144 ? -101.767 -0.244 25.972 1 49.04 144 ILE B C 1
ATOM 2373 O O . ILE B 1 144 ? -101.543 0.789 25.328 1 49.5 144 ILE B O 1
ATOM 2378 N N . ALA B 1 145 ? -102.956 -0.881 25.988 1 48.78 145 ALA B N 1
ATOM 2379 C CA . ALA B 1 145 ? -104.114 -0.451 25.21 1 49.02 145 ALA B CA 1
ATOM 2380 C C . ALA B 1 145 ? -104.573 0.944 25.631 1 50.68 145 ALA B C 1
ATOM 2381 O O . ALA B 1 145 ? -104.91 1.75 24.788 1 51.83 145 ALA B O 1
ATOM 2383 N N . ARG B 1 146 ? -104.531 1.247 26.922 1 51.45 146 ARG B N 1
ATOM 2384 C CA . ARG B 1 146 ? -104.918 2.552 27.437 1 53.12 146 ARG B CA 1
ATOM 2385 C C . ARG B 1 146 ? -103.878 3.597 27.113 1 56.3 146 ARG B C 1
ATOM 2386 O O . ARG B 1 146 ? -104.248 4.721 26.785 1 56.95 146 ARG B O 1
ATOM 2394 N N . LEU B 1 147 ? -102.577 3.241 27.208 1 57.75 147 LEU B N 1
ATOM 2395 C CA . LEU B 1 147 ? -101.46 4.139 26.936 1 59.36 147 LEU B CA 1
ATOM 2396 C C . LEU B 1 147 ? -101.535 4.577 25.494 1 62.58 147 LEU B C 1
ATOM 2397 O O . LEU B 1 147 ? -101.607 5.779 25.225 1 63.13 147 LEU B O 1
ATOM 2402 N N . GLU B 1 148 ? -101.647 3.601 24.577 1 64.68 148 GLU B N 1
ATOM 2403 C CA . GLU B 1 148 ? -101.769 3.856 23.142 1 66.97 148 GLU B CA 1
ATOM 2404 C C . GLU B 1 148 ? -103.032 4.663 22.792 1 69.6 148 GLU B C 1
ATOM 2405 O O . GLU B 1 148 ? -103.086 5.284 21.735 1 70.16 148 GLU B O 1
ATOM 2411 N N . ASP B 1 149 ? -104.032 4.668 23.684 1 71.31 149 ASP B N 1
ATOM 2412 C CA . ASP B 1 149 ? -105.29 5.393 23.524 1 73.35 149 ASP B CA 1
ATOM 2413 C C . ASP B 1 149 ? -105.243 6.838 24.034 1 74.57 149 ASP B C 1
ATOM 2414 O O . ASP B 1 149 ? -106.272 7.505 23.991 1 74.58 149 ASP B O 1
ATOM 2419 N N . HIS B 1 150 ? -104.092 7.318 24.547 1 75.56 150 HIS B N 1
ATOM 2420 C CA . HIS B 1 150 ? -104.008 8.709 25.002 1 76.95 150 HIS B CA 1
ATOM 2421 C C . HIS B 1 150 ? -102.648 9.325 24.717 1 77.45 150 HIS B C 1
ATOM 2422 O O . HIS B 1 150 ? -102.441 9.844 23.621 1 77.7 150 HIS B O 1
ATOM 2429 N N . MET C 1 1 ? -80.49 33.611 36.02 1 59.59 1 MET C N 1
ATOM 2430 C CA . MET C 1 1 ? -81.397 32.541 36.399 1 59.76 1 MET C CA 1
ATOM 2431 C C . MET C 1 1 ? -82.872 32.963 36.292 1 60.59 1 MET C C 1
ATOM 2432 O O . MET C 1 1 ? -83.235 34.067 36.701 1 60.57 1 MET C O 1
ATOM 2437 N N . HIS C 1 2 ? -83.716 32.085 35.737 1 60.88 2 HIS C N 1
ATOM 2438 C CA . HIS C 1 2 ? -85.149 32.337 35.617 1 61.71 2 HIS C CA 1
ATOM 2439 C C . HIS C 1 2 ? -85.838 32.196 36.97 1 62.02 2 HIS C C 1
ATOM 2440 O O . HIS C 1 2 ? -85.429 31.389 37.804 1 62.2 2 HIS C O 1
ATOM 2447 N N . CYS C 1 3 ? -86.906 32.958 37.169 1 62.14 3 CYS C N 1
ATOM 2448 C CA . CYS C 1 3 ? -87.672 32.912 38.394 1 62.71 3 CYS C CA 1
ATOM 2449 C C . CYS C 1 3 ? -88.421 31.597 38.462 1 63.03 3 CYS C C 1
ATOM 2450 O O . CYS C 1 3 ? -89.156 31.259 37.54 1 62.34 3 CYS C O 1
ATOM 2453 N N . PRO C 1 4 ? -88.253 30.835 39.554 1 63.62 4 PRO C N 1
ATOM 2454 C CA . PRO C 1 4 ? -89.023 29.585 39.693 1 64.11 4 PRO C CA 1
ATOM 2455 C C . PRO C 1 4 ? -90.507 29.815 40.042 1 65.04 4 PRO C C 1
ATOM 2456 O O . PRO C 1 4 ? -91.273 28.863 40.086 1 65.84 4 PRO C O 1
ATOM 2460 N N . PHE C 1 5 ? -90.909 31.061 40.307 1 64.94 5 PHE C N 1
ATOM 2461 C CA . PHE C 1 5 ? -92.279 31.373 40.674 1 65.47 5 PHE C CA 1
ATOM 2462 C C . PHE C 1 5 ? -93.09 31.886 39.489 1 65.26 5 PHE C C 1
ATOM 2463 O O . PHE C 1 5 ? -94.113 31.283 39.162 1 65.67 5 PHE C O 1
ATOM 2471 N N . CYS C 1 6 ? -92.645 32.969 38.836 1 64.38 6 CYS C N 1
ATOM 2472 C CA . CYS C 1 6 ? -93.392 33.513 37.709 1 64.47 6 CYS C CA 1
ATOM 2473 C C . CYS C 1 6 ? -92.782 33.212 36.35 1 65.84 6 CYS C C 1
ATOM 2474 O O . CYS C 1 6 ? -93.388 33.551 35.33 1 66.18 6 CYS C O 1
ATOM 2477 N N . PHE C 1 7 ? -91.593 32.616 36.321 1 66.81 7 PHE C N 1
ATOM 2478 C CA . PHE C 1 7 ? -90.882 32.228 35.101 1 68.35 7 PHE C CA 1
ATOM 2479 C C . PHE C 1 7 ? -90.413 33.404 34.252 1 68.01 7 PHE C C 1
ATOM 2480 O O . PHE C 1 7 ? -90.177 33.243 33.055 1 68.72 7 PHE C O 1
ATOM 2488 N N . ALA C 1 8 ? -90.205 34.572 34.883 1 66.63 8 ALA C N 1
ATOM 2489 C CA . ALA C 1 8 ? -89.58 35.715 34.234 1 65.74 8 ALA C CA 1
ATOM 2490 C C . ALA C 1 8 ? -88.099 35.319 34.035 1 65.07 8 ALA C C 1
ATOM 2491 O O . ALA C 1 8 ? -87.531 34.614 34.879 1 64.82 8 ALA C O 1
ATOM 2493 N N . VAL C 1 9 ? -87.497 35.706 32.909 1 64.45 9 VAL C N 1
ATOM 2494 C CA . VAL C 1 9 ? -86.12 35.304 32.614 1 64.64 9 VAL C CA 1
ATOM 2495 C C . VAL C 1 9 ? -85.054 36.009 33.486 1 64.66 9 VAL C C 1
ATOM 2496 O O . VAL C 1 9 ? -83.899 35.581 33.505 1 64.95 9 VAL C O 1
ATOM 2500 N N . ASP C 1 10 ? -85.455 37.087 34.199 1 64.39 10 ASP C N 1
ATOM 2501 C CA . ASP C 1 10 ? -84.553 37.914 34.998 1 65.16 10 ASP C CA 1
ATOM 2502 C C . ASP C 1 10 ? -84.681 37.875 36.534 1 64.64 10 ASP C C 1
ATOM 2503 O O . ASP C 1 10 ? -85.654 38.395 37.103 1 64.72 10 ASP C O 1
ATOM 2508 N N . THR C 1 11 ? -83.627 37.366 37.198 1 63.29 11 THR C N 1
ATOM 2509 C CA . THR C 1 11 ? -83.49 37.411 38.645 1 62.27 11 THR C CA 1
ATOM 2510 C C . THR C 1 11 ? -82.16 38.064 38.951 1 61.53 11 THR C C 1
ATOM 2511 O O . THR C 1 11 ? -81.15 37.806 38.303 1 61.91 11 THR C O 1
ATOM 2515 N N . LYS C 1 12 ? -82.188 38.962 39.901 1 60.3 12 LYS C N 1
ATOM 2516 C CA . LYS C 1 12 ? -81.048 39.732 40.347 1 59.27 12 LYS C CA 1
ATOM 2517 C C . LYS C 1 12 ? -80.478 39.087 41.617 1 58.57 12 LYS C C 1
ATOM 2518 O O . LYS C 1 12 ? -81.239 38.679 42.489 1 57.83 12 LYS C O 1
ATOM 2524 N N . VAL C 1 13 ? -79.156 39.012 41.731 1 58.74 13 VAL C N 1
ATOM 2525 C CA . VAL C 1 13 ? -78.53 38.484 42.937 1 59.5 13 VAL C CA 1
ATOM 2526 C C . VAL C 1 13 ? -78.486 39.644 43.92 1 61.16 13 VAL C C 1
ATOM 2527 O O . VAL C 1 13 ? -77.838 40.653 43.644 1 61.41 13 VAL C O 1
ATOM 2531 N N . ILE C 1 14 ? -79.222 39.541 45.021 1 62.09 14 ILE C N 1
ATOM 2532 C CA . ILE C 1 14 ? -79.25 40.606 46.02 1 63.31 14 ILE C CA 1
ATOM 2533 C C . ILE C 1 14 ? -78.325 40.328 47.225 1 64.88 14 ILE C C 1
ATOM 2534 O O . ILE C 1 14 ? -78.026 41.251 47.977 1 65 14 ILE C O 1
ATOM 2539 N N . ASP C 1 15 ? -77.858 39.08 47.401 1 65.88 15 ASP C N 1
ATOM 2540 C CA . ASP C 1 15 ? -76.935 38.743 48.481 1 67.28 15 ASP C CA 1
ATOM 2541 C C . ASP C 1 15 ? -76.133 37.478 48.165 1 68.09 15 ASP C C 1
ATOM 2542 O O . ASP C 1 15 ? -76.609 36.595 47.455 1 68.34 15 ASP C O 1
ATOM 2547 N N . SER C 1 16 ? -74.913 37.391 48.692 1 68.35 16 SER C N 1
ATOM 2548 C CA . SER C 1 16 ? -74.029 36.262 48.45 1 68.99 16 SER C CA 1
ATOM 2549 C C . SER C 1 16 ? -73.206 35.953 49.714 1 69.35 16 SER C C 1
ATOM 2550 O O . SER C 1 16 ? -72.753 36.874 50.38 1 69.65 16 SER C O 1
ATOM 2553 N N . ARG C 1 17 ? -73.029 34.662 50.053 1 69.3 17 ARG C N 1
ATOM 2554 C CA . ARG C 1 17 ? -72.299 34.236 51.256 1 69.6 17 ARG C CA 1
ATOM 2555 C C . ARG C 1 17 ? -71.616 32.881 51.037 1 69.32 17 ARG C C 1
ATOM 2556 O O . ARG C 1 17 ? -72.201 32.012 50.409 1 69.24 17 ARG C O 1
ATOM 2564 N N . LEU C 1 18 ? -70.402 32.684 51.579 1 69.18 18 LEU C N 1
ATOM 2565 C CA . LEU C 1 18 ? -69.71 31.402 51.457 1 69.47 18 LEU C CA 1
ATOM 2566 C C . LEU C 1 18 ? -70.228 30.427 52.492 1 68.92 18 LEU C C 1
ATOM 2567 O O . LEU C 1 18 ? -70.345 30.77 53.667 1 69.04 18 LEU C O 1
ATOM 2572 N N . VAL C 1 19 ? -70.504 29.207 52.065 1 68.1 19 VAL C N 1
ATOM 2573 C CA . VAL C 1 19 ? -70.985 28.143 52.941 1 67.95 19 VAL C CA 1
ATOM 2574 C C . VAL C 1 19 ? -70.169 26.849 52.662 1 68.27 19 VAL C C 1
ATOM 2575 O O . VAL C 1 19 ? -69.459 26.763 51.657 1 68 19 VAL C O 1
ATOM 2579 N N . GLY C 1 20 ? -70.282 25.861 53.542 1 68.52 20 GLY C N 1
ATOM 2580 C CA . GLY C 1 20 ? -69.608 24.582 53.369 1 69.22 20 GLY C CA 1
ATOM 2581 C C . GLY C 1 20 ? -68.105 24.709 53.425 1 69.87 20 GLY C C 1
ATOM 2582 O O . GLY C 1 20 ? -67.397 24.12 52.605 1 69.63 20 GLY C O 1
ATOM 2583 N N . GLU C 1 21 ? -67.616 25.507 54.389 1 70.46 21 GLU C N 1
ATOM 2584 C CA . GLU C 1 21 ? -66.193 25.777 54.585 1 71.27 21 GLU C CA 1
ATOM 2585 C C . GLU C 1 21 ? -65.563 26.389 53.322 1 70.84 21 GLU C C 1
ATOM 2586 O O . GLU C 1 21 ? -64.469 25.989 52.922 1 71.36 21 GLU C O 1
ATOM 2592 N N . GLY C 1 22 ? -66.287 27.312 52.687 1 69.69 22 GLY C N 1
ATOM 2593 C CA . GLY C 1 22 ? -65.838 28.007 51.484 1 69.05 22 GLY C CA 1
ATOM 2594 C C . GLY C 1 22 ? -65.992 27.252 50.175 1 68.02 22 GLY C C 1
ATOM 2595 O O . GLY C 1 22 ? -65.689 27.798 49.116 1 68.05 22 GLY C O 1
ATOM 2596 N N . SER C 1 23 ? -66.474 26.008 50.215 1 67 23 SER C N 1
ATOM 2597 C CA . SER C 1 23 ? -66.632 25.2 49.005 1 66.82 23 SER C CA 1
ATOM 2598 C C . SER C 1 23 ? -67.921 25.464 48.216 1 65.79 23 SER C C 1
ATOM 2599 O O . SER C 1 23 ? -68.043 24.99 47.084 1 66.15 23 SER C O 1
ATOM 2602 N N . SER C 1 24 ? -68.878 26.21 48.793 1 64.09 24 SER C N 1
ATOM 2603 C CA . SER C 1 24 ? -70.123 26.517 48.098 1 62.75 24 SER C CA 1
ATOM 2604 C C . SER C 1 24 ? -70.531 27.989 48.257 1 60.71 24 SER C C 1
ATOM 2605 O O . SER C 1 24 ? -70.173 28.629 49.241 1 60.48 24 SER C O 1
ATOM 2608 N N . VAL C 1 25 ? -71.254 28.526 47.275 1 59.28 25 VAL C N 1
ATOM 2609 C CA . VAL C 1 25 ? -71.711 29.903 47.342 1 58.87 25 VAL C CA 1
ATOM 2610 C C . VAL C 1 25 ? -73.226 29.946 47.475 1 58.17 25 VAL C C 1
ATOM 2611 O O . VAL C 1 25 ? -73.947 29.494 46.583 1 57.78 25 VAL C O 1
ATOM 2615 N N . ARG C 1 26 ? -73.711 30.478 48.602 1 57.39 26 ARG C N 1
ATOM 2616 C CA . ARG C 1 26 ? -75.137 30.619 48.829 1 57.05 26 ARG C CA 1
ATOM 2617 C C . ARG C 1 26 ? -75.551 31.997 48.348 1 56.17 26 ARG C C 1
ATOM 2618 O O . ARG C 1 26 ? -74.962 32.987 48.764 1 56.96 26 ARG C O 1
ATOM 2626 N N . ARG C 1 27 ? -76.558 32.071 47.487 1 54.35 27 ARG C N 1
ATOM 2627 C CA . ARG C 1 27 ? -77.041 33.347 46.989 1 52.58 27 ARG C CA 1
ATOM 2628 C C . ARG C 1 27 ? -78.505 33.562 47.304 1 51.41 27 ARG C C 1
ATOM 2629 O O . ARG C 1 27 ? -79.284 32.618 47.434 1 51.66 27 ARG C O 1
ATOM 2637 N N . ARG C 1 28 ? -78.881 34.819 47.415 1 49.99 28 ARG C N 1
ATOM 2638 C CA . ARG C 1 28 ? -80.259 35.207 47.622 1 49.17 28 ARG C CA 1
ATOM 2639 C C . ARG C 1 28 ? -80.632 35.986 46.353 1 49.5 28 ARG C C 1
ATOM 2640 O O . ARG C 1 28 ? -79.923 36.926 45.975 1 50.04 28 ARG C O 1
ATOM 2648 N N . ARG C 1 29 ? -81.634 35.502 45.619 1 48.8 29 ARG C N 1
ATOM 2649 C CA . ARG C 1 29 ? -82.026 36.118 44.367 1 48.86 29 ARG C CA 1
ATOM 2650 C C . ARG C 1 29 ? -83.423 36.723 44.477 1 50.09 29 ARG C C 1
ATOM 2651 O O . ARG C 1 29 ? -84.269 36.258 45.25 1 49.7 29 ARG C O 1
ATOM 2659 N N . GLN C 1 30 ? -83.671 37.744 43.669 1 50.92 30 GLN C N 1
ATOM 2660 C CA . GLN C 1 30 ? -84.952 38.421 43.657 1 51.83 30 GLN C CA 1
ATOM 2661 C C . GLN C 1 30 ? -85.45 38.549 42.223 1 52.66 30 GLN C C 1
ATOM 2662 O O . GLN C 1 30 ? -84.71 39.018 41.339 1 52.38 30 GLN C O 1
ATOM 2668 N N . CYS C 1 31 ? -86.694 38.125 41.991 1 52.99 31 CYS C N 1
ATOM 2669 C CA . CYS C 1 31 ? -87.292 38.301 40.681 1 54.22 31 CYS C CA 1
ATOM 2670 C C . CYS C 1 31 ? -87.644 39.766 40.502 1 55.34 31 CYS C C 1
ATOM 2671 O O . CYS C 1 31 ? -88.294 40.351 41.359 1 55.29 31 CYS C O 1
ATOM 2674 N N . LEU C 1 32 ? -87.308 40.328 39.352 1 56.34 32 LEU C N 1
ATOM 2675 C CA . LEU C 1 32 ? -87.618 41.729 39.053 1 57.42 32 LEU C CA 1
ATOM 2676 C C . LEU C 1 32 ? -89.066 41.985 38.664 1 58.29 32 LEU C C 1
ATOM 2677 O O . LEU C 1 32 ? -89.519 43.13 38.721 1 59.36 32 LEU C O 1
ATOM 2682 N N . VAL C 1 33 ? -89.807 40.93 38.311 1 58.07 33 VAL C N 1
ATOM 2683 C CA . VAL C 1 33 ? -91.192 41.056 37.901 1 58.51 33 VAL C CA 1
ATOM 2684 C C . VAL C 1 33 ? -92.141 40.809 39.076 1 59.98 33 VAL C C 1
ATOM 2685 O O . VAL C 1 33 ? -92.947 41.676 39.397 1 60.47 33 VAL C O 1
ATOM 2689 N N . CYS C 1 34 ? -92.038 39.644 39.735 1 60.39 34 CYS C N 1
ATOM 2690 C CA . CYS C 1 34 ? -92.928 39.297 40.847 1 60.88 34 CYS C CA 1
ATOM 2691 C C . CYS C 1 34 ? -92.39 39.702 42.223 1 61.64 34 CYS C C 1
ATOM 2692 O O . CYS C 1 34 ? -93.104 39.538 43.216 1 61.83 34 CYS C O 1
ATOM 2695 N N . ASN C 1 35 ? -91.136 40.199 42.29 1 61.98 35 ASN C N 1
ATOM 2696 C CA . ASN C 1 35 ? -90.454 40.644 43.51 1 62.75 35 ASN C CA 1
ATOM 2697 C C . ASN C 1 35 ? -90.269 39.558 44.566 1 62.88 35 ASN C C 1
ATOM 2698 O O . ASN C 1 35 ? -89.897 39.882 45.69 1 63.73 35 ASN C O 1
ATOM 2703 N N . GLU C 1 36 ? -90.501 38.279 44.213 1 61.69 36 GLU C N 1
ATOM 2704 C CA . GLU C 1 36 ? -90.289 37.204 45.16 1 61.13 36 GLU C CA 1
ATOM 2705 C C . GLU C 1 36 ? -88.794 36.869 45.298 1 59.17 36 GLU C C 1
ATOM 2706 O O . GLU C 1 36 ? -87.996 37.108 44.391 1 58.75 36 GLU C O 1
ATOM 2712 N N . ARG C 1 37 ? -88.417 36.397 46.481 1 57.81 37 ARG C N 1
ATOM 2713 C CA . ARG C 1 37 ? -87.047 36.086 46.823 1 56.79 37 ARG C CA 1
ATOM 2714 C C . ARG C 1 37 ? -86.862 34.593 47.1 1 55.98 37 ARG C C 1
ATOM 2715 O O . ARG C 1 37 ? -87.755 33.931 47.62 1 55.95 37 ARG C O 1
ATOM 2723 N N . PHE C 1 38 ? -85.701 34.06 46.721 1 54.95 38 PHE C N 1
ATOM 2724 C CA . PHE C 1 38 ? -85.378 32.649 46.882 1 53.75 38 PHE C CA 1
ATOM 2725 C C . PHE C 1 38 ? -83.875 32.428 47.034 1 52.87 38 PHE C C 1
ATOM 2726 O O . PHE C 1 38 ? -83.068 33.305 46.726 1 52.87 38 PHE C O 1
ATOM 2734 N N . THR C 1 39 ? -83.498 31.262 47.545 1 51.83 39 THR C N 1
ATOM 2735 C CA . THR C 1 39 ? -82.109 30.922 47.789 1 50.96 39 THR C CA 1
ATOM 2736 C C . THR C 1 39 ? -81.588 29.963 46.731 1 49.86 39 THR C C 1
ATOM 2737 O O . THR C 1 39 ? -82.317 29.112 46.223 1 49.33 39 THR C O 1
ATOM 2741 N N . THR C 1 40 ? -80.315 30.12 46.383 1 49.22 40 THR C N 1
ATOM 2742 C CA . THR C 1 40 ? -79.637 29.233 45.449 1 48.68 40 THR C CA 1
ATOM 2743 C C . THR C 1 40 ? -78.287 28.789 46.048 1 48.35 40 THR C C 1
ATOM 2744 O O . THR C 1 40 ? -77.728 29.454 46.924 1 48.15 40 THR C O 1
ATOM 2748 N N . PHE C 1 41 ? -77.757 27.68 45.546 1 47.95 41 PHE C N 1
ATOM 2749 C CA . PHE C 1 41 ? -76.478 27.178 45.979 1 48.14 41 PHE C CA 1
ATOM 2750 C C . PHE C 1 41 ? -75.621 26.877 44.77 1 49.56 41 PHE C C 1
ATOM 2751 O O . PHE C 1 41 ? -76.105 26.286 43.815 1 49.36 41 PHE C O 1
ATOM 2759 N N . GLU C 1 42 ? -74.357 27.31 44.805 1 50.53 42 GLU C N 1
ATOM 2760 C CA . GLU C 1 42 ? -73.405 27.07 43.737 1 52.13 42 GLU C CA 1
ATOM 2761 C C . GLU C 1 42 ? -72.411 26.032 44.223 1 54.43 42 GLU C C 1
ATOM 2762 O O . GLU C 1 42 ? -71.754 26.252 45.233 1 54.59 42 GLU C O 1
ATOM 2768 N N . VAL C 1 43 ? -72.362 24.868 43.572 1 55.82 43 VAL C N 1
ATOM 2769 C CA . VAL C 1 43 ? -71.465 23.8 43.989 1 57.76 43 VAL C CA 1
ATOM 2770 C C . VAL C 1 43 ? -70.619 23.32 42.811 1 59.11 43 VAL C C 1
ATOM 2771 O O . VAL C 1 43 ? -71.107 23.234 41.686 1 58.74 43 VAL C O 1
ATOM 2775 N N . ALA C 1 44 ? -69.348 22.993 43.073 1 60.37 44 ALA C N 1
ATOM 2776 C CA . ALA C 1 44 ? -68.448 22.508 42.03 1 61.77 44 ALA C CA 1
ATOM 2777 C C . ALA C 1 44 ? -68.74 21.059 41.623 1 63.7 44 ALA C C 1
ATOM 2778 O O . ALA C 1 44 ? -69.194 20.261 42.441 1 63.54 44 ALA C O 1
ATOM 2780 N N . GLU C 1 45 ? -68.457 20.728 40.348 1 65.39 45 GLU C N 1
ATOM 2781 C CA . GLU C 1 45 ? -68.61 19.396 39.768 1 67.48 45 GLU C CA 1
ATOM 2782 C C . GLU C 1 45 ? -67.266 18.658 39.772 1 69.06 45 GLU C C 1
ATOM 2783 O O . GLU C 1 45 ? -66.526 18.706 38.785 1 69.41 45 GLU C O 1
ATOM 2789 N N . LEU C 1 46 ? -66.941 17.993 40.88 1 69.6 46 LEU C N 1
ATOM 2790 C CA . LEU C 1 46 ? -65.666 17.283 40.998 1 70.5 46 LEU C CA 1
ATOM 2791 C C . LEU C 1 46 ? -65.852 15.798 40.671 1 71.15 46 LEU C C 1
ATOM 2792 O O . LEU C 1 46 ? -65.933 14.942 41.556 1 71.23 46 LEU C O 1
ATOM 2797 N N . VAL C 1 47 ? -65.994 15.512 39.388 1 71.24 47 VAL C N 1
ATOM 2798 C CA . VAL C 1 47 ? -66.187 14.156 38.911 1 71.45 47 VAL C CA 1
ATOM 2799 C C . VAL C 1 47 ? -65.104 13.9 37.898 1 70.68 47 VAL C C 1
ATOM 2800 O O . VAL C 1 47 ? -65.092 14.575 36.868 1 71.08 47 VAL C O 1
ATOM 2804 N N . MET C 1 48 ? -64.207 12.943 38.159 1 69.47 48 MET C N 1
ATOM 2805 C CA . MET C 1 48 ? -63.194 12.589 37.171 1 68.79 48 MET C CA 1
ATOM 2806 C C . MET C 1 48 ? -63.891 11.853 36.028 1 68.44 48 MET C C 1
ATOM 2807 O O . MET C 1 48 ? -64.815 11.067 36.276 1 68.84 48 MET C O 1
ATOM 2812 N N . PRO C 1 49 ? -63.465 12.069 34.768 1 67.49 49 PRO C N 1
ATOM 2813 C CA . PRO C 1 49 ? -64.096 11.336 33.661 1 67.25 49 PRO C CA 1
ATOM 2814 C C . PRO C 1 49 ? -63.974 9.817 33.811 1 67.45 49 PRO C C 1
ATOM 2815 O O . PRO C 1 49 ? -63.015 9.324 34.39 1 67.58 49 PRO C O 1
ATOM 2819 N N . ARG C 1 50 ? -64.962 9.072 33.31 1 67.54 50 ARG C N 1
ATOM 2820 C CA . ARG C 1 50 ? -64.914 7.608 33.327 1 67.95 50 ARG C CA 1
ATOM 2821 C C . ARG C 1 50 ? -63.792 7.146 32.386 1 66.74 50 ARG C C 1
ATOM 2822 O O . ARG C 1 50 ? -63.287 7.924 31.575 1 67.22 50 ARG C O 1
ATOM 2830 N N . VAL C 1 51 ? -63.372 5.899 32.523 1 65.13 51 VAL C N 1
ATOM 2831 C CA . VAL C 1 51 ? -62.277 5.369 31.735 1 64.2 51 VAL C CA 1
ATOM 2832 C C . VAL C 1 51 ? -62.762 4.342 30.734 1 63.16 51 VAL C C 1
ATOM 2833 O O . VAL C 1 51 ? -63.408 3.37 31.112 1 63.23 51 VAL C O 1
ATOM 2837 N N . VAL C 1 52 ? -62.467 4.564 29.458 1 62.04 52 VAL C N 1
ATOM 2838 C CA . VAL C 1 52 ? -62.819 3.604 28.428 1 61.65 52 VAL C CA 1
ATOM 2839 C C . VAL C 1 52 ? -61.619 2.655 28.319 1 61.52 52 VAL C C 1
ATOM 2840 O O . VAL C 1 52 ? -60.561 3.072 27.863 1 61.86 52 VAL C O 1
ATOM 2844 N N . LYS C 1 53 ? -61.758 1.41 28.767 1 60.71 53 LYS C N 1
ATOM 2845 C CA . LYS C 1 53 ? -60.663 0.445 28.722 1 60.74 53 LYS C CA 1
ATOM 2846 C C . LYS C 1 53 ? -60.38 -0.059 27.306 1 60.84 53 LYS C C 1
ATOM 2847 O O . LYS C 1 53 ? -61.131 0.238 26.39 1 60.79 53 LYS C O 1
ATOM 2853 N N . SER C 1 54 ? -59.282 -0.797 27.118 1 61.23 54 SER C N 1
ATOM 2854 C CA . SER C 1 54 ? -58.886 -1.336 25.82 1 62.08 54 SER C CA 1
ATOM 2855 C C . SER C 1 54 ? -59.988 -2.139 25.136 1 63.3 54 SER C C 1
ATOM 2856 O O . SER C 1 54 ? -60.104 -2.084 23.919 1 63.52 54 SER C O 1
ATOM 2859 N N . ASN C 1 55 ? -60.804 -2.874 25.911 1 64.23 55 ASN C N 1
ATOM 2860 C CA . ASN C 1 55 ? -61.912 -3.679 25.37 1 65.02 55 ASN C CA 1
ATOM 2861 C C . ASN C 1 55 ? -63.246 -2.908 25.287 1 65.84 55 ASN C C 1
ATOM 2862 O O . ASN C 1 55 ? -64.305 -3.527 25.146 1 66.22 55 ASN C O 1
ATOM 2867 N N . ASP C 1 56 ? -63.193 -1.57 25.416 1 66.13 56 ASP C N 1
ATOM 2868 C CA . ASP C 1 56 ? -64.319 -0.63 25.349 1 67.08 56 ASP C CA 1
ATOM 2869 C C . ASP C 1 56 ? -65.287 -0.698 26.549 1 66.63 56 ASP C C 1
ATOM 2870 O O . ASP C 1 56 ? -66.363 -0.101 26.5 1 67.03 56 ASP C O 1
ATOM 2875 N N . VAL C 1 57 ? -64.894 -1.372 27.628 1 65.46 57 VAL C N 1
ATOM 2876 C CA . VAL C 1 57 ? -65.694 -1.404 28.846 1 64.8 57 VAL C CA 1
ATOM 2877 C C . VAL C 1 57 ? -65.438 -0.09 29.583 1 64.28 57 VAL C C 1
ATOM 2878 O O . VAL C 1 57 ? -64.293 0.345 29.653 1 64.67 57 VAL C O 1
ATOM 2882 N N . ARG C 1 58 ? -66.479 0.552 30.114 1 63.61 58 ARG C N 1
ATOM 2883 C CA . ARG C 1 58 ? -66.287 1.786 30.875 1 63.36 58 ARG C CA 1
ATOM 2884 C C . ARG C 1 58 ? -66.207 1.436 32.36 1 63.24 58 ARG C C 1
ATOM 2885 O O . ARG C 1 58 ? -66.876 0.515 32.842 1 63.11 58 ARG C O 1
ATOM 2893 N N . GLU C 1 59 ? -65.374 2.166 33.083 1 62.79 59 GLU C N 1
ATOM 2894 C CA . GLU C 1 59 ? -65.246 1.985 34.519 1 62.54 59 GLU C CA 1
ATOM 2895 C C . GLU C 1 59 ? -64.884 3.306 35.156 1 61.94 59 GLU C C 1
ATOM 2896 O O . GLU C 1 59 ? -64.327 4.172 34.487 1 61.91 59 GLU C O 1
ATOM 2902 N N . PRO C 1 60 ? -65.299 3.547 36.406 1 61.33 60 PRO C N 1
ATOM 2903 C CA . PRO C 1 60 ? -64.983 4.841 37.03 1 60.8 60 PRO C CA 1
ATOM 2904 C C . PRO C 1 60 ? -63.491 5.048 37.196 1 60.91 60 PRO C C 1
ATOM 2905 O O . PRO C 1 60 ? -62.739 4.083 37.344 1 61.06 60 PRO C O 1
ATOM 2909 N N . PHE C 1 61 ? -63.048 6.311 37.163 1 61.02 61 PHE C N 1
ATOM 2910 C CA . PHE C 1 61 ? -61.639 6.648 37.35 1 61.27 61 PHE C CA 1
ATOM 2911 C C . PHE C 1 61 ? -61.178 6.181 38.736 1 61.88 61 PHE C C 1
ATOM 2912 O O . PHE C 1 61 ? -61.815 6.504 39.741 1 62.49 61 PHE C O 1
ATOM 2920 N N . ASN C 1 62 ? -60.128 5.366 38.776 1 61.36 62 ASN C N 1
ATOM 2921 C CA . ASN C 1 62 ? -59.617 4.803 40.018 1 61.17 62 ASN C CA 1
ATOM 2922 C C . ASN C 1 62 ? -58.2 5.294 40.244 1 60.54 62 ASN C C 1
ATOM 2923 O O . ASN C 1 62 ? -57.263 4.767 39.648 1 60.71 62 ASN C O 1
ATOM 2928 N N . GLU C 1 63 ? -58.038 6.276 41.13 1 59.92 63 GLU C N 1
ATOM 2929 C CA . GLU C 1 63 ? -56.737 6.849 41.446 1 60.18 63 GLU C CA 1
ATOM 2930 C C . GLU C 1 63 ? -55.721 5.808 41.943 1 59.77 63 GLU C C 1
ATOM 2931 O O . GLU C 1 63 ? -54.521 5.929 41.665 1 59.61 63 GLU C O 1
ATOM 2937 N N . GLU C 1 64 ? -56.204 4.787 42.666 1 59.37 64 GLU C N 1
ATOM 2938 C CA . GLU C 1 64 ? -55.326 3.754 43.182 1 59.98 64 GLU C CA 1
ATOM 2939 C C . GLU C 1 64 ? -54.754 2.867 42.082 1 59.71 64 GLU C C 1
ATOM 2940 O O . GLU C 1 64 ? -53.584 2.504 42.167 1 59.84 64 GLU C O 1
ATOM 2946 N N . LYS C 1 65 ? -55.532 2.559 41.02 1 58.8 65 LYS C N 1
ATOM 2947 C CA . LYS C 1 65 ? -54.998 1.773 39.901 1 58.25 65 LYS C CA 1
ATOM 2948 C C . LYS C 1 65 ? -53.845 2.554 39.233 1 57.9 65 LYS C C 1
ATOM 2949 O O . LYS C 1 65 ? -52.776 1.987 38.983 1 58.21 65 LYS C O 1
ATOM 2955 N N . LEU C 1 66 ? -54.062 3.869 39.018 1 57.09 66 LEU C N 1
ATOM 2956 C CA . LEU C 1 66 ? -53.102 4.777 38.392 1 56.95 66 LEU C CA 1
ATOM 2957 C C . LEU C 1 66 ? -51.797 4.824 39.193 1 56.31 66 LEU C C 1
ATOM 2958 O O . LEU C 1 66 ? -50.714 4.657 38.628 1 56.19 66 LEU C O 1
ATOM 2963 N N . ARG C 1 67 ? -51.911 5.026 40.51 1 55.36 67 ARG C N 1
ATOM 2964 C CA . ARG C 1 67 ? -50.765 5.101 41.405 1 54.35 67 ARG C CA 1
ATOM 2965 C C . ARG C 1 67 ? -50.026 3.755 41.531 1 53.46 67 ARG C C 1
ATOM 2966 O O . ARG C 1 67 ? -48.795 3.728 41.474 1 53.44 67 ARG C O 1
ATOM 2974 N N . SER C 1 68 ? -50.779 2.643 41.663 1 52.43 68 SER C N 1
ATOM 2975 C CA . SER C 1 68 ? -50.27 1.274 41.782 1 51.66 68 SER C CA 1
ATOM 2976 C C . SER C 1 68 ? -49.355 0.906 40.592 1 50.83 68 SER C C 1
ATOM 2977 O O . SER C 1 68 ? -48.319 0.282 40.782 1 51.14 68 SER C O 1
ATOM 2980 N N . GLY C 1 69 ? -49.718 1.334 39.392 1 49.87 69 GLY C N 1
ATOM 2981 C CA . GLY C 1 69 ? -48.917 1.076 38.204 1 49.62 69 GLY C CA 1
ATOM 2982 C C . GLY C 1 69 ? -47.626 1.874 38.185 1 49.63 69 GLY C C 1
ATOM 2983 O O . GLY C 1 69 ? -46.591 1.38 37.732 1 50.11 69 GLY C O 1
ATOM 2984 N N . MET C 1 70 ? -47.679 3.121 38.66 1 48.91 70 MET C N 1
ATOM 2985 C CA . MET C 1 70 ? -46.506 3.974 38.723 1 49.06 70 MET C CA 1
ATOM 2986 C C . MET C 1 70 ? -45.548 3.478 39.786 1 48.68 70 MET C C 1
ATOM 2987 O O . MET C 1 70 ? -44.341 3.471 39.55 1 48.77 70 MET C O 1
ATOM 2992 N N . LEU C 1 71 ? -46.067 3.026 40.945 1 47.92 71 LEU C N 1
ATOM 2993 C CA . LEU C 1 71 ? -45.187 2.528 42.007 1 47.4 71 LEU C CA 1
ATOM 2994 C C . LEU C 1 71 ? -44.497 1.221 41.644 1 46.23 71 LEU C C 1
ATOM 2995 O O . LEU C 1 71 ? -43.399 0.981 42.119 1 46.06 71 LEU C O 1
ATOM 3000 N N . ARG C 1 72 ? -45.089 0.413 40.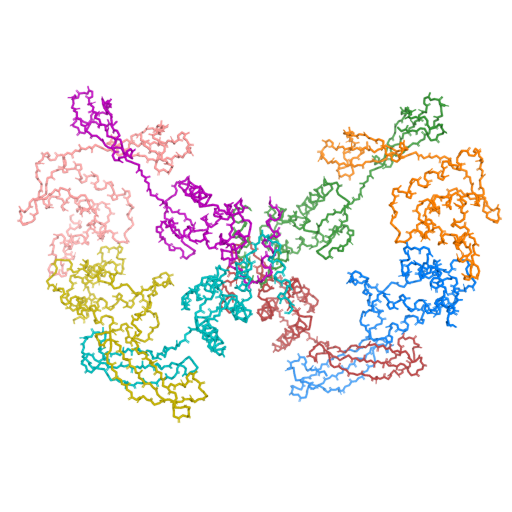763 1 45.78 72 ARG C N 1
ATOM 3001 C CA . ARG C 1 72 ? -44.438 -0.805 40.287 1 46.21 72 ARG C CA 1
ATOM 3002 C C . ARG C 1 72 ? -43.225 -0.392 39.432 1 47.73 72 ARG C C 1
ATOM 3003 O O . ARG C 1 72 ? -42.125 -0.91 39.618 1 47.8 72 ARG C O 1
ATOM 3011 N N . ALA C 1 73 ? -43.423 0.576 38.525 1 48.43 73 ALA C N 1
ATOM 3012 C CA . ALA C 1 73 ? -42.363 1.075 37.659 1 49.48 73 ALA C CA 1
ATOM 3013 C C . ALA C 1 73 ? -41.256 1.788 38.459 1 50.66 73 ALA C C 1
ATOM 3014 O O . ALA C 1 73 ? -40.081 1.687 38.118 1 51.04 73 ALA C O 1
ATOM 3016 N N . LEU C 1 74 ? -41.633 2.5 39.526 1 51.13 74 LEU C N 1
ATOM 3017 C CA . LEU C 1 74 ? -40.695 3.263 40.342 1 51.31 74 LEU C CA 1
ATOM 3018 C C . LEU C 1 74 ? -40.009 2.469 41.423 1 51.96 74 LEU C C 1
ATOM 3019 O O . LEU C 1 74 ? -39.361 3.08 42.267 1 52.95 74 LEU C O 1
ATOM 3024 N N . GLU C 1 75 ? -40.113 1.13 41.418 1 51.4 75 GLU C N 1
ATOM 3025 C CA . GLU C 1 75 ? -39.487 0.296 42.451 1 51.98 75 GLU C CA 1
ATOM 3026 C C . GLU C 1 75 ? -37.999 0.538 42.56 1 52.46 75 GLU C C 1
ATOM 3027 O O . GLU C 1 75 ? -37.297 0.494 41.545 1 53.36 75 GLU C O 1
ATOM 3033 N N . LYS C 1 76 ? -37.536 0.85 43.773 1 51.89 76 LYS C N 1
ATOM 3034 C CA . LYS C 1 76 ? -36.126 1.077 44.073 1 52.38 76 LYS C CA 1
ATOM 3035 C C . LYS C 1 76 ? -35.53 2.321 43.366 1 53.41 76 LYS C C 1
ATOM 3036 O O . LYS C 1 76 ? -34.311 2.484 43.336 1 54.03 76 LYS C O 1
ATOM 3042 N N . ARG C 1 77 ? -36.378 3.232 42.877 1 53.51 77 ARG C N 1
ATOM 3043 C CA . ARG C 1 77 ? -35.91 4.438 42.204 1 54.34 77 ARG C CA 1
ATOM 3044 C C . ARG C 1 77 ? -35.913 5.638 43.146 1 55.94 77 ARG C C 1
ATOM 3045 O O . ARG C 1 77 ? -36.759 5.729 44.033 1 56.23 77 ARG C O 1
ATOM 3053 N N . PRO C 1 78 ? -34.962 6.575 42.985 1 57.08 78 PRO C N 1
ATOM 3054 C CA . PRO C 1 78 ? -34.906 7.731 43.906 1 57.74 78 PRO C CA 1
ATOM 3055 C C . PRO C 1 78 ? -35.899 8.855 43.606 1 59.23 78 PRO C C 1
ATOM 3056 O O . PRO C 1 78 ? -35.502 9.997 43.358 1 59.17 78 PRO C O 1
ATOM 3060 N N . VAL C 1 79 ? -37.193 8.53 43.645 1 60.35 79 VAL C N 1
ATOM 3061 C CA . VAL C 1 79 ? -38.274 9.47 43.399 1 62.27 79 VAL C CA 1
ATOM 3062 C C . VAL C 1 79 ? -39.128 9.493 44.66 1 64.02 79 VAL C C 1
ATOM 3063 O O . VAL C 1 79 ? -39.544 8.437 45.139 1 63.94 79 VAL C O 1
ATOM 3067 N N . SER C 1 80 ? -39.341 10.686 45.231 1 65.01 80 SER C N 1
ATOM 3068 C CA . SER C 1 80 ? -40.089 10.804 46.47 1 66.77 80 SER C CA 1
ATOM 3069 C C . SER C 1 80 ? -41.595 10.624 46.26 1 68.34 80 SER C C 1
ATOM 3070 O O . SER C 1 80 ? -42.078 10.768 45.139 1 68.19 80 SER C O 1
ATOM 3073 N N . SER C 1 81 ? -42.346 10.338 47.342 1 69.58 81 SER C N 1
ATOM 3074 C CA . SER C 1 81 ? -43.805 10.224 47.264 1 71.11 81 SER C CA 1
ATOM 3075 C C . SER C 1 81 ? -44.431 11.566 46.86 1 71.95 81 SER C C 1
ATOM 3076 O O . SER C 1 81 ? -45.496 11.571 46.259 1 71.89 81 SER C O 1
ATOM 3079 N N . ASP C 1 82 ? -43.781 12.7 47.193 1 72.47 82 ASP C N 1
ATOM 3080 C CA . ASP C 1 82 ? -44.274 14.025 46.825 1 73.37 82 ASP C CA 1
ATOM 3081 C C . ASP C 1 82 ? -44.191 14.223 45.323 1 73.21 82 ASP C C 1
ATOM 3082 O O . ASP C 1 82 ? -45.129 14.753 44.732 1 73.37 82 ASP C O 1
ATOM 3087 N N . ASP C 1 83 ? -43.102 13.751 44.697 1 72.91 83 ASP C N 1
ATOM 3088 C CA . ASP C 1 83 ? -42.928 13.825 43.244 1 73.13 83 ASP C CA 1
ATOM 3089 C C . ASP C 1 83 ? -44.014 13.003 42.546 1 71.7 83 ASP C C 1
ATOM 3090 O O . ASP C 1 83 ? -44.585 13.459 41.552 1 71.79 83 ASP C O 1
ATOM 3095 N N . VAL C 1 84 ? -44.307 11.808 43.083 1 70.08 84 VAL C N 1
ATOM 3096 C CA . VAL C 1 84 ? -45.324 10.916 42.556 1 69.41 84 VAL C CA 1
ATOM 3097 C C . VAL C 1 84 ? -46.697 11.548 42.701 1 69.14 84 VAL C C 1
ATOM 3098 O O . VAL C 1 84 ? -47.48 11.535 41.752 1 69.38 84 VAL C O 1
ATOM 3102 N N . GLU C 1 85 ? -46.978 12.149 43.859 1 68.8 85 GLU C N 1
ATOM 3103 C CA . GLU C 1 85 ? -48.271 12.789 44.076 1 69 85 GLU C CA 1
ATOM 3104 C C . GLU C 1 85 ? -48.46 14.014 43.204 1 69 85 GLU C C 1
ATOM 3105 O O . GLU C 1 85 ? -49.571 14.24 42.734 1 69.29 85 GLU C O 1
ATOM 3111 N N . MET C 1 86 ? -47.384 14.761 42.93 1 68.5 86 MET C N 1
ATOM 3112 C CA . MET C 1 86 ? -47.476 15.901 42.032 1 68.93 86 MET C CA 1
ATOM 3113 C C . MET C 1 86 ? -47.697 15.437 40.595 1 67.95 86 MET C C 1
ATOM 3114 O O . MET C 1 86 ? -48.424 16.099 39.851 1 67.69 86 MET C O 1
ATOM 3119 N N . ALA C 1 87 ? -47.075 14.304 40.206 1 67.19 87 ALA C N 1
ATOM 3120 C CA . ALA C 1 87 ? -47.243 13.729 38.871 1 66.88 87 ALA C CA 1
ATOM 3121 C C . ALA C 1 87 ? -48.687 13.267 38.7 1 66.07 87 ALA C C 1
ATOM 3122 O O . ALA C 1 87 ? -49.31 13.589 37.686 1 65.95 87 ALA C O 1
ATOM 3124 N N . ILE C 1 88 ? -49.245 12.6 39.724 1 65.33 88 ILE C N 1
ATOM 3125 C CA . ILE C 1 88 ? -50.631 12.137 39.706 1 65.38 88 ILE C CA 1
ATOM 3126 C C . ILE C 1 88 ? -51.599 13.323 39.604 1 65.49 88 ILE C C 1
ATOM 3127 O O . ILE C 1 88 ? -52.488 13.3 38.757 1 65.34 88 ILE C O 1
ATOM 3132 N N . ASN C 1 89 ? -51.371 14.387 40.4 1 65.37 89 ASN C N 1
ATOM 3133 C CA . ASN C 1 89 ? -52.194 15.593 40.35 1 65.79 89 ASN C CA 1
ATOM 3134 C C . ASN C 1 89 ? -52.147 16.235 38.973 1 66.12 89 ASN C C 1
ATOM 3135 O O . ASN C 1 89 ? -53.169 16.707 38.479 1 66.17 89 ASN C O 1
ATOM 3140 N N . HIS C 1 90 ? -50.971 16.233 38.342 1 66.32 90 HIS C N 1
ATOM 3141 C CA . HIS C 1 90 ? -50.827 16.804 37.01 1 66.83 90 HIS C CA 1
ATOM 3142 C C . HIS C 1 90 ? -51.606 15.997 35.981 1 66.17 90 HIS C C 1
ATOM 3143 O O . HIS C 1 90 ? -52.291 16.585 35.146 1 66.09 90 HIS C O 1
ATOM 3150 N N . ILE C 1 91 ? -51.537 14.664 36.063 1 65.31 91 ILE C N 1
ATOM 3151 C CA . ILE C 1 91 ? -52.254 13.78 35.15 1 64.65 91 ILE C CA 1
ATOM 3152 C C . ILE C 1 91 ? -53.752 13.984 35.303 1 64.78 91 ILE C C 1
ATOM 3153 O O . ILE C 1 91 ? -54.446 14.124 34.304 1 64.6 91 ILE C O 1
ATOM 3158 N N . LYS C 1 92 ? -54.242 14.057 36.553 1 65.37 92 LYS C N 1
ATOM 3159 C CA . LYS C 1 92 ? -55.663 14.281 36.85 1 66.01 92 LYS C CA 1
ATOM 3160 C C . LYS C 1 92 ? -56.119 15.627 36.307 1 67.01 92 LYS C C 1
ATOM 3161 O O . LYS C 1 92 ? -57.212 15.723 35.77 1 67.25 92 LYS C O 1
ATOM 3167 N N . SER C 1 93 ? -55.281 16.657 36.436 1 67.87 93 SER C N 1
ATOM 3168 C CA . SER C 1 93 ? -55.569 17.995 35.934 1 69.57 93 SER C CA 1
ATOM 3169 C C . SER C 1 93 ? -55.742 17.967 34.426 1 70.97 93 SER C C 1
ATOM 3170 O O . SER C 1 93 ? -56.637 18.628 33.907 1 71.76 93 SER C O 1
ATOM 3173 N N . GLN C 1 94 ? -54.884 17.219 33.719 1 71.12 94 GLN C N 1
ATOM 3174 C CA . GLN C 1 94 ? -54.958 17.131 32.269 1 71.87 94 GLN C CA 1
ATOM 3175 C C . GLN C 1 94 ? -56.187 16.365 31.807 1 71.73 94 GLN C C 1
ATOM 3176 O O . GLN C 1 94 ? -56.813 16.762 30.828 1 71.9 94 GLN C O 1
ATOM 3182 N N . LEU C 1 95 ? -56.572 15.314 32.531 1 71.52 95 LEU C N 1
ATOM 3183 C CA . LEU C 1 95 ? -57.779 14.559 32.194 1 72.15 95 LEU C CA 1
ATOM 3184 C C . LEU C 1 95 ? -59.015 15.43 32.371 1 73.38 95 LEU C C 1
ATOM 3185 O O . LEU C 1 95 ? -59.894 15.432 31.508 1 73.63 95 LEU C O 1
ATOM 3190 N N . ARG C 1 96 ? -59.056 16.209 33.47 1 73.97 96 ARG C N 1
ATOM 3191 C CA . ARG C 1 96 ? -60.146 17.134 33.74 1 74.97 96 ARG C CA 1
ATOM 3192 C C . ARG C 1 96 ? -60.214 18.236 32.675 1 75.62 96 ARG C C 1
ATOM 3193 O O . ARG C 1 96 ? -61.306 18.572 32.217 1 76.02 96 ARG C O 1
ATOM 3201 N N . ALA C 1 97 ? -59.054 18.762 32.25 1 75.51 97 ALA C N 1
ATOM 3202 C CA . ALA C 1 97 ? -58.975 19.823 31.243 1 76.12 97 ALA C CA 1
ATOM 3203 C C . ALA C 1 97 ? -59.552 19.427 29.889 1 77.17 97 ALA C C 1
ATOM 3204 O O . ALA C 1 97 ? -59.905 20.315 29.106 1 78.12 97 ALA C O 1
ATOM 3206 N N . THR C 1 98 ? -59.66 18.115 29.599 1 76.68 98 THR C N 1
ATOM 3207 C CA . THR C 1 98 ? -60.261 17.682 28.334 1 76.79 98 THR C CA 1
ATOM 3208 C C . THR C 1 98 ? -61.751 18.042 28.243 1 77.14 98 THR C C 1
ATOM 3209 O O . THR C 1 98 ? -62.282 18.172 27.142 1 77.12 98 THR C O 1
ATOM 3213 N N . GLY C 1 99 ? -62.418 18.152 29.39 1 77.27 99 GLY C N 1
ATOM 3214 C CA . GLY C 1 99 ? -63.85 18.421 29.432 1 77.87 99 GLY C CA 1
ATOM 3215 C C . GLY C 1 99 ? -64.71 17.246 28.975 1 78.1 99 GLY C C 1
ATOM 3216 O O . GLY C 1 99 ? -65.906 17.4 28.702 1 78.52 99 GLY C O 1
ATOM 3217 N N . GLU C 1 100 ? -64.106 16.057 28.875 1 77.4 100 GLU C N 1
ATOM 3218 C CA . GLU C 1 100 ? -64.807 14.873 28.425 1 77.04 100 GLU C CA 1
ATOM 3219 C C . GLU C 1 100 ? -65.449 14.111 29.571 1 75.56 100 GLU C C 1
ATOM 3220 O O . GLU C 1 100 ? -64.94 14.096 30.692 1 75.26 100 GLU C O 1
ATOM 3226 N N . ARG C 1 101 ? -66.574 13.472 29.261 1 74.72 101 ARG C N 1
ATOM 3227 C CA . ARG C 1 101 ? -67.303 12.618 30.19 1 74.67 101 ARG C CA 1
ATOM 3228 C C . ARG C 1 101 ? -66.46 11.365 30.46 1 72.92 101 ARG C C 1
ATOM 3229 O O . ARG C 1 101 ? -66.423 10.882 31.587 1 72.54 101 ARG C O 1
ATOM 3237 N N . GLU C 1 102 ? -65.817 10.831 29.408 1 71.42 102 GLU C N 1
ATOM 3238 C CA . GLU C 1 102 ? -64.983 9.654 29.486 1 70.52 102 GLU C CA 1
ATOM 3239 C C . GLU C 1 102 ? -63.711 9.855 28.669 1 69.1 102 GLU C C 1
ATOM 3240 O O . GLU C 1 102 ? -63.713 10.569 27.663 1 69.22 102 GLU C O 1
ATOM 3246 N N . VAL C 1 103 ? -62.607 9.259 29.126 1 67.46 103 VAL C N 1
ATOM 3247 C CA . VAL C 1 103 ? -61.307 9.327 28.457 1 66.06 103 VAL C CA 1
ATOM 3248 C C . VAL C 1 103 ? -60.769 7.915 28.302 1 64.59 103 VAL C C 1
ATOM 3249 O O . VAL C 1 103 ? -60.953 7.073 29.19 1 64.74 103 VAL C O 1
ATOM 3253 N N . PRO C 1 104 ? -60.139 7.604 27.16 1 63.13 104 PRO C N 1
ATOM 3254 C CA . PRO C 1 104 ? -59.607 6.237 26.983 1 62.05 104 PRO C CA 1
ATOM 3255 C C . PRO C 1 104 ? -58.414 5.959 27.918 1 60.78 104 PRO C C 1
ATOM 3256 O O . PRO C 1 104 ? -57.647 6.872 28.217 1 60.69 104 PRO C O 1
ATOM 3260 N N . SER C 1 105 ? -58.251 4.714 28.389 1 59.51 105 SER C N 1
ATOM 3261 C CA . SER C 1 105 ? -57.126 4.366 29.261 1 58.31 105 SER C CA 1
ATOM 3262 C C . SER C 1 105 ? -55.766 4.655 28.578 1 57.93 105 SER C C 1
ATOM 3263 O O . SER C 1 105 ? -54.796 4.969 29.27 1 58.02 105 SER C O 1
ATOM 3266 N N . LYS C 1 106 ? -55.735 4.65 27.226 1 57.35 106 LYS C N 1
ATOM 3267 C CA . LYS C 1 106 ? -54.579 4.975 26.398 1 57.65 106 LYS C CA 1
ATOM 3268 C C . LYS C 1 106 ? -54.111 6.411 26.691 1 57.23 106 LYS C C 1
ATOM 3269 O O . LYS C 1 106 ? -52.911 6.659 26.726 1 57.89 106 LYS C O 1
ATOM 3275 N N . MET C 1 107 ? -55.045 7.337 26.971 1 56.1 107 MET C N 1
ATOM 3276 C CA . MET C 1 107 ? -54.684 8.703 27.324 1 55.5 107 MET C CA 1
ATOM 3277 C C . MET C 1 107 ? -54.008 8.721 28.683 1 54.58 107 MET C C 1
ATOM 3278 O O . MET C 1 107 ? -52.995 9.388 28.848 1 54.55 107 MET C O 1
ATOM 3283 N N . ILE C 1 108 ? -54.528 7.944 29.645 1 53.56 108 ILE C N 1
ATOM 3284 C CA . ILE C 1 108 ? -53.946 7.878 30.973 1 53.06 108 ILE C CA 1
ATOM 3285 C C . ILE C 1 108 ? -52.518 7.324 30.905 1 53.11 108 ILE C C 1
ATOM 3286 O O . ILE C 1 108 ? -51.603 7.942 31.44 1 52.75 108 ILE C O 1
ATOM 3291 N N . GLY C 1 109 ? -52.336 6.224 30.172 1 52.99 109 GLY C N 1
ATOM 3292 C CA . GLY C 1 109 ? -51.029 5.605 29.975 1 53.06 109 GLY C CA 1
ATOM 3293 C C . GLY C 1 109 ? -50.01 6.54 29.343 1 52.84 109 GLY C C 1
ATOM 3294 O O . GLY C 1 109 ? -48.907 6.7 29.867 1 52.25 109 GLY C O 1
ATOM 3295 N N . ASN C 1 110 ? -50.399 7.227 28.251 1 52.8 110 ASN C N 1
ATOM 3296 C CA . ASN C 1 110 ? -49.525 8.203 27.595 1 53.46 110 ASN C CA 1
ATOM 3297 C C . ASN C 1 110 ? -49.131 9.318 28.572 1 53.56 110 ASN C C 1
ATOM 3298 O O . ASN C 1 110 ? -47.965 9.701 28.63 1 53.92 110 ASN C O 1
ATOM 3303 N N . LEU C 1 111 ? -50.089 9.804 29.359 1 52.95 111 LEU C N 1
ATOM 3304 C CA . LEU C 1 111 ? -49.842 10.831 30.354 1 52.94 111 LEU C CA 1
ATOM 3305 C C . LEU C 1 111 ? -48.889 10.352 31.457 1 52.55 111 LEU C C 1
ATOM 3306 O O . LEU C 1 111 ? -48.027 11.126 31.87 1 52.72 111 LEU C O 1
ATOM 3311 N N . VAL C 1 112 ? -49.023 9.09 31.919 1 52.44 112 VAL C N 1
ATOM 3312 C CA . VAL C 1 112 ? -48.137 8.594 32.965 1 52.92 112 VAL C CA 1
ATOM 3313 C C . VAL C 1 112 ? -46.717 8.462 32.418 1 53.11 112 VAL C C 1
ATOM 3314 O O . VAL C 1 112 ? -45.77 8.819 33.115 1 53.17 112 VAL C O 1
ATOM 3318 N N . MET C 1 113 ? -46.562 7.998 31.184 1 53.24 113 MET C N 1
ATOM 3319 C CA . MET C 1 113 ? -45.248 7.872 30.574 1 53.66 113 MET C CA 1
ATOM 3320 C C . MET C 1 113 ? -44.567 9.224 30.426 1 54.51 113 MET C C 1
ATOM 3321 O O . MET C 1 113 ? -43.365 9.327 30.612 1 54.92 113 MET C O 1
ATOM 3326 N N . GLU C 1 114 ? -45.329 10.263 30.139 1 55.11 114 GLU C N 1
ATOM 3327 C CA . GLU C 1 114 ? -44.814 11.62 30 1 56.46 114 GLU C CA 1
ATOM 3328 C C . GLU C 1 114 ? -44.214 12.084 31.337 1 56.37 114 GLU C C 1
ATOM 3329 O O . GLU C 1 114 ? -43.156 12.7 31.341 1 56.77 114 GLU C O 1
ATOM 3335 N N . GLN C 1 115 ? -44.858 11.732 32.467 1 55.81 115 GLN C N 1
ATOM 3336 C CA . GLN C 1 115 ? -44.387 12.062 33.814 1 55.79 115 GLN C CA 1
ATOM 3337 C C . GLN C 1 115 ? -43.181 11.214 34.189 1 56.1 115 GLN C C 1
ATOM 3338 O O . GLN C 1 115 ? -42.208 11.73 34.749 1 56.68 115 GLN C O 1
ATOM 3344 N N . LEU C 1 116 ? -43.235 9.91 33.875 1 55.51 116 LEU C N 1
ATOM 3345 C CA . LEU C 1 116 ? -42.156 8.982 34.178 1 55.37 116 LEU C CA 1
ATOM 3346 C C . LEU C 1 116 ? -40.884 9.328 33.426 1 56.57 116 LEU C C 1
ATOM 3347 O O . LEU C 1 116 ? -39.803 9.18 33.97 1 56.43 116 LEU C O 1
ATOM 3352 N N . LYS C 1 117 ? -40.996 9.837 32.199 1 57.53 117 LYS C N 1
ATOM 3353 C CA . LYS C 1 117 ? -39.84 10.261 31.421 1 58.61 117 LYS C CA 1
ATOM 3354 C C . LYS C 1 117 ? -39.093 11.391 32.174 1 59.06 117 LYS C C 1
ATOM 3355 O O . LYS C 1 117 ? -37.864 11.363 32.258 1 59.25 117 LYS C O 1
ATOM 3361 N N . LYS C 1 118 ? -39.847 12.314 32.812 1 59.07 118 LYS C N 1
ATOM 3362 C CA . LYS C 1 118 ? -39.277 13.417 33.601 1 59.45 118 LYS C CA 1
ATOM 3363 C C . LYS C 1 118 ? -38.73 12.918 34.939 1 58.78 118 LYS C C 1
ATOM 3364 O O . LYS C 1 118 ? -37.66 13.358 35.357 1 59.24 118 LYS C O 1
ATOM 3370 N N . LEU C 1 119 ? -39.467 12.021 35.621 1 57.49 119 LEU C N 1
ATOM 3371 C CA . LEU C 1 119 ? -39.069 11.513 36.933 1 57.29 119 LEU C CA 1
ATOM 3372 C C . LEU C 1 119 ? -37.89 10.532 36.913 1 56.28 119 LEU C C 1
ATOM 3373 O O . LEU C 1 119 ? -36.891 10.773 37.584 1 56.73 119 LEU C O 1
ATOM 3378 N N . ASP C 1 120 ? -38.003 9.42 36.175 1 54.88 120 ASP C N 1
ATOM 3379 C CA . ASP C 1 120 ? -36.951 8.416 36.139 1 54.08 120 ASP C CA 1
ATOM 3380 C C . ASP C 1 120 ? -37.057 7.578 34.869 1 53.03 120 ASP C C 1
ATOM 3381 O O . ASP C 1 120 ? -38.087 6.938 34.636 1 53.5 120 ASP C O 1
ATOM 3386 N N . LYS C 1 121 ? -36.003 7.582 34.046 1 51.5 121 LYS C N 1
ATOM 3387 C CA . LYS C 1 121 ? -36.029 6.867 32.785 1 50.89 121 LYS C CA 1
ATOM 3388 C C . LYS C 1 121 ? -36.084 5.349 32.941 1 49.64 121 LYS C C 1
ATOM 3389 O O . LYS C 1 121 ? -36.704 4.695 32.099 1 49.97 121 LYS C O 1
ATOM 3395 N N . VAL C 1 122 ? -35.538 4.784 34.029 1 48.24 122 VAL C N 1
ATOM 3396 C CA . VAL C 1 122 ? -35.632 3.337 34.259 1 47.1 122 VAL C CA 1
ATOM 3397 C C . VAL C 1 122 ? -37.088 2.964 34.494 1 47.14 122 VAL C C 1
ATOM 3398 O O . VAL C 1 122 ? -37.594 2.009 33.905 1 47.72 122 VAL C O 1
ATOM 3402 N N . ALA C 1 123 ? -37.792 3.774 35.295 1 46.99 123 ALA C N 1
ATOM 3403 C CA . ALA C 1 123 ? -39.207 3.584 35.584 1 47.1 123 ALA C CA 1
ATOM 3404 C C . ALA C 1 123 ? -40.018 3.645 34.285 1 47.49 123 ALA C C 1
ATOM 3405 O O . ALA C 1 123 ? -40.877 2.797 34.054 1 47.68 123 ALA C O 1
ATOM 3407 N N . TYR C 1 124 ? -39.683 4.607 33.406 1 47.17 124 TYR C N 1
ATOM 3408 C CA . TYR C 1 124 ? -40.318 4.774 32.111 1 47.15 124 TYR C CA 1
ATOM 3409 C C . TYR C 1 124 ? -40.234 3.487 31.276 1 45.93 124 TYR C C 1
ATOM 3410 O O . TYR C 1 124 ? -41.242 3.056 30.74 1 46.21 124 TYR C O 1
ATOM 3419 N N . ILE C 1 125 ? -39.055 2.877 31.173 1 44.97 125 ILE C N 1
ATOM 3420 C CA . ILE C 1 125 ? -38.887 1.647 30.417 1 44.95 125 ILE C CA 1
ATOM 3421 C C . ILE C 1 125 ? -39.673 0.498 31.032 1 45.48 125 ILE C C 1
ATOM 3422 O O . ILE C 1 125 ? -40.313 -0.269 30.302 1 45.56 125 ILE C O 1
ATOM 3427 N N . ARG C 1 126 ? -39.675 0.402 32.378 1 45.23 126 ARG C N 1
ATOM 3428 C CA . ARG C 1 126 ? -40.405 -0.649 33.081 1 45.19 126 ARG C CA 1
ATOM 3429 C C . ARG C 1 126 ? -41.895 -0.552 32.781 1 45.72 126 ARG C C 1
ATOM 3430 O O . ARG C 1 126 ? -42.519 -1.547 32.391 1 45.69 126 ARG C O 1
ATOM 3438 N N . PHE C 1 127 ? -42.455 0.661 32.903 1 45.72 127 PHE C N 1
ATOM 3439 C CA . PHE C 1 127 ? -43.86 0.903 32.622 1 46.22 127 PHE C CA 1
ATOM 3440 C C . PHE C 1 127 ? -44.153 0.595 31.137 1 45.92 127 PHE C C 1
ATOM 3441 O O . PHE C 1 127 ? -45.075 -0.155 30.851 1 46.12 127 PHE C O 1
ATOM 3449 N N . ALA C 1 128 ? -43.352 1.137 30.213 1 45.21 128 ALA C N 1
ATOM 3450 C CA . ALA C 1 128 ? -43.526 0.9 28.788 1 45.56 128 ALA C CA 1
ATOM 3451 C C . ALA C 1 128 ? -43.493 -0.588 28.438 1 45.6 128 ALA C C 1
ATOM 3452 O O . ALA C 1 128 ? -44.183 -0.998 27.515 1 45.57 128 ALA C O 1
ATOM 3454 N N . SER C 1 129 ? -42.697 -1.391 29.155 1 45.23 129 SER C N 1
ATOM 3455 C CA . SER C 1 129 ? -42.61 -2.821 28.857 1 45.46 129 SER C CA 1
ATOM 3456 C C . SER C 1 129 ? -43.93 -3.545 29.05 1 45.91 129 SER C C 1
ATOM 3457 O O . SER C 1 129 ? -44.182 -4.542 28.378 1 46.08 129 SER C O 1
ATOM 3460 N N . VAL C 1 130 ? -44.787 -3.032 29.937 1 46.09 130 VAL C N 1
ATOM 3461 C CA . VAL C 1 130 ? -46.096 -3.606 30.196 1 46.37 130 VAL C CA 1
ATOM 3462 C C . VAL C 1 130 ? -47.171 -2.847 29.408 1 46.81 130 VAL C C 1
ATOM 3463 O O . VAL C 1 130 ? -47.945 -3.47 28.69 1 46.91 130 VAL C O 1
ATOM 3467 N N . TYR C 1 131 ? -47.162 -1.51 29.458 1 47.19 131 TYR C N 1
ATOM 3468 C CA . TYR C 1 131 ? -48.122 -0.674 28.739 1 47.97 131 TYR C CA 1
ATOM 3469 C C . TYR C 1 131 ? -48.086 -0.928 27.246 1 48.51 131 TYR C C 1
ATOM 3470 O O . TYR C 1 131 ? -49.125 -0.982 26.59 1 49.56 131 TYR C O 1
ATOM 3479 N N . ARG C 1 132 ? -46.9 -1.084 26.711 1 48.27 132 ARG C N 1
ATOM 3480 C CA . ARG C 1 132 ? -46.722 -1.374 25.297 1 48.98 132 ARG C CA 1
ATOM 3481 C C . ARG C 1 132 ? -46.658 -2.876 24.999 1 49.67 132 ARG C C 1
ATOM 3482 O O . ARG C 1 132 ? -46.418 -3.24 23.857 1 50.13 132 ARG C O 1
ATOM 3490 N N . SER C 1 133 ? -46.874 -3.736 26.022 1 49.71 133 SER C N 1
ATOM 3491 C CA . SER C 1 133 ? -46.869 -5.193 26.023 1 50.06 133 SER C CA 1
ATOM 3492 C C . SER C 1 133 ? -45.755 -5.813 25.186 1 49.85 133 SER C C 1
ATOM 3493 O O . SER C 1 133 ? -46.03 -6.381 24.136 1 49.99 133 SER C O 1
ATOM 3496 N N . PHE C 1 134 ? -44.5 -5.696 25.648 1 49.64 134 PHE C N 1
ATOM 3497 C CA . PHE C 1 134 ? -43.348 -6.232 24.935 1 49.82 134 PHE C CA 1
ATOM 3498 C C . PHE C 1 134 ? -43.464 -7.738 24.763 1 51.03 134 PHE C C 1
ATOM 3499 O O . PHE C 1 134 ? -43.735 -8.448 25.73 1 51.1 134 PHE C O 1
ATOM 3507 N N . GLU C 1 135 ? -43.303 -8.228 23.531 1 51.56 135 GLU C N 1
ATOM 3508 C CA . GLU C 1 135 ? -43.316 -9.675 23.274 1 52.52 135 GLU C CA 1
ATOM 3509 C C . GLU C 1 135 ? -41.899 -10.217 23.076 1 52.84 135 GLU C C 1
ATOM 3510 O O . GLU C 1 135 ? -41.691 -11.416 23.234 1 53.51 135 GLU C O 1
ATOM 3516 N N . ASP C 1 136 ? -40.923 -9.348 22.733 1 52.45 136 ASP C N 1
ATOM 3517 C CA . ASP C 1 136 ? -39.538 -9.761 22.53 1 52.56 136 ASP C CA 1
ATOM 3518 C C . ASP C 1 136 ? -38.613 -8.853 23.323 1 52.34 136 ASP C C 1
ATOM 3519 O O . ASP C 1 136 ? -38.893 -7.657 23.477 1 52.38 136 ASP C O 1
ATOM 3524 N N . ILE C 1 137 ? -37.474 -9.407 23.784 1 51.71 137 ILE C N 1
ATOM 3525 C CA . ILE C 1 137 ? -36.505 -8.609 24.53 1 51.08 137 ILE C CA 1
ATOM 3526 C C . ILE C 1 137 ? -35.931 -7.449 23.697 1 50.26 137 ILE C C 1
ATOM 3527 O O . ILE C 1 137 ? -35.562 -6.438 24.268 1 51.2 137 ILE C O 1
ATOM 3532 N N . LYS C 1 138 ? -35.911 -7.565 22.378 1 48.75 138 LYS C N 1
ATOM 3533 C CA . LYS C 1 138 ? -35.424 -6.491 21.518 1 48.34 138 LYS C CA 1
ATOM 3534 C C . LYS C 1 138 ? -36.252 -5.184 21.676 1 48.52 138 LYS C C 1
ATOM 3535 O O . LYS C 1 138 ? -35.795 -4.115 21.286 1 48.36 138 LYS C O 1
ATOM 3541 N N . GLU C 1 139 ? -37.471 -5.282 22.223 1 48.39 139 GLU C N 1
ATOM 3542 C CA . GLU C 1 139 ? -38.313 -4.115 22.398 1 48.22 139 GLU C CA 1
ATOM 3543 C C . GLU C 1 139 ? -37.737 -3.146 23.415 1 47.75 139 GLU C C 1
ATOM 3544 O O . GLU C 1 139 ? -37.998 -1.964 23.3 1 47.43 139 GLU C O 1
ATOM 3550 N N . PHE C 1 140 ? -36.934 -3.624 24.384 1 47.79 140 PHE C N 1
ATOM 3551 C CA . PHE C 1 140 ? -36.344 -2.742 25.382 1 48.31 140 PHE C CA 1
ATOM 3552 C C . PHE C 1 140 ? -35.367 -1.778 24.706 1 49.6 140 PHE C C 1
ATOM 3553 O O . PHE C 1 140 ? -35.491 -0.57 24.895 1 49.94 140 PHE C O 1
ATOM 3561 N N . GLY C 1 141 ? -34.471 -2.299 23.867 1 49.69 141 GLY C N 1
ATOM 3562 C CA . GLY C 1 141 ? -33.53 -1.466 23.139 1 50.43 141 GLY C CA 1
ATOM 3563 C C . GLY C 1 141 ? -34.237 -0.53 22.183 1 51.56 141 GLY C C 1
ATOM 3564 O O . GLY C 1 141 ? -33.87 0.645 22.063 1 51.97 141 GLY C O 1
ATOM 3565 N N . GLU C 1 142 ? -35.292 -1.043 21.533 1 51.76 142 GLU C N 1
ATOM 3566 C CA . GLU C 1 142 ? -36.133 -0.302 20.604 1 52.82 142 GLU C CA 1
ATOM 3567 C C . GLU C 1 142 ? -36.816 0.893 21.321 1 52.97 142 GLU C C 1
ATOM 3568 O O . GLU C 1 142 ? -36.829 1.99 20.791 1 52.45 142 GLU C O 1
ATOM 3574 N N . GLU C 1 143 ? -37.308 0.691 22.55 1 53.72 143 GLU C N 1
ATOM 3575 C CA . GLU C 1 143 ? -37.944 1.728 23.358 1 55.21 143 GLU C CA 1
ATOM 3576 C C . GLU C 1 143 ? -36.91 2.745 23.829 1 57.29 143 GLU C C 1
ATOM 3577 O O . GLU C 1 143 ? -37.213 3.935 23.881 1 57.64 143 GLU C O 1
ATOM 3583 N N . ILE C 1 144 ? -35.683 2.286 24.149 1 58.48 144 ILE C N 1
ATOM 3584 C CA . ILE C 1 144 ? -34.584 3.141 24.581 1 60.09 144 ILE C CA 1
ATOM 3585 C C . ILE C 1 144 ? -34.163 4.055 23.439 1 61.92 144 ILE C C 1
ATOM 3586 O O . ILE C 1 144 ? -33.993 5.248 23.654 1 62.16 144 ILE C O 1
ATOM 3591 N N . ALA C 1 145 ? -34.054 3.515 22.222 1 63.13 145 ALA C N 1
ATOM 3592 C CA . ALA C 1 145 ? -33.693 4.281 21.033 1 64.77 145 ALA C CA 1
ATOM 3593 C C . ALA C 1 145 ? -34.7 5.398 20.781 1 67.35 145 ALA C C 1
ATOM 3594 O O . ALA C 1 145 ? -34.313 6.518 20.44 1 67.15 145 ALA C O 1
ATOM 3596 N N . ARG C 1 146 ? -35.991 5.099 20.993 1 69.47 146 ARG C N 1
ATOM 3597 C CA . ARG C 1 146 ? -37.078 6.048 20.829 1 72.01 146 ARG C CA 1
ATOM 3598 C C . ARG C 1 146 ? -37.028 7.167 21.866 1 74.67 146 ARG C C 1
ATOM 3599 O O . ARG C 1 146 ? -37.421 8.284 21.578 1 75.13 146 ARG C O 1
ATOM 3607 N N . LEU C 1 147 ? -36.564 6.864 23.072 1 76.64 147 LEU C N 1
ATOM 3608 C CA . LEU C 1 147 ? -36.453 7.821 24.166 1 78.79 147 LEU C CA 1
ATOM 3609 C C . LEU C 1 147 ? -35.173 8.656 24.027 1 82.05 147 LEU C C 1
ATOM 3610 O O . LEU C 1 147 ? -35.203 9.861 24.279 1 82.38 147 LEU C O 1
ATOM 3615 N N . GLU C 1 148 ? -34.059 8.022 23.595 1 84.38 148 GLU C N 1
ATOM 3616 C CA . GLU C 1 148 ? -32.744 8.651 23.392 1 87.15 148 GLU C CA 1
ATOM 3617 C C . GLU C 1 148 ? -32.716 9.587 22.168 1 89.36 148 GLU C C 1
ATOM 3618 O O . GLU C 1 148 ? -31.677 9.726 21.515 1 89.67 148 GLU C O 1
ATOM 3624 N N . ASP C 1 149 ? -33.866 10.209 21.862 1 90.63 149 ASP C N 1
ATOM 3625 C CA . ASP C 1 149 ? -34.075 11.195 20.81 1 92.44 149 ASP C CA 1
ATOM 3626 C C . ASP C 1 149 ? -34.973 12.289 21.44 1 93.23 149 ASP C C 1
ATOM 3627 O O . ASP C 1 149 ? -34.582 13.462 21.482 1 93.66 149 ASP C O 1
ATOM 3632 N N . HIS C 1 150 ? -36.148 11.882 21.977 1 92.95 150 HIS C N 1
ATOM 3633 C CA . HIS C 1 150 ? -37.114 12.775 22.608 1 93.22 150 HIS C CA 1
ATOM 3634 C C . HIS C 1 150 ? -38.122 11.956 23.42 1 93.34 150 HIS C C 1
ATOM 3635 O O . HIS C 1 150 ? -38.949 11.238 22.855 1 93.17 150 HIS C O 1
ATOM 3637 N N . MET D 1 1 ? -64.595 -35.496 55.839 1 58.36 1 MET D N 1
ATOM 3638 C CA . MET D 1 1 ? -64.821 -34.067 56.05 1 58.89 1 MET D CA 1
ATOM 3639 C C . MET D 1 1 ? -66.289 -33.822 56.432 1 59.36 1 MET D C 1
ATOM 3640 O O . MET D 1 1 ? -67.182 -34.442 55.867 1 59.51 1 MET D O 1
ATOM 3645 N N . HIS D 1 2 ? -66.532 -32.945 57.398 1 59.47 2 HIS D N 1
ATOM 3646 C CA . HIS D 1 2 ? -67.887 -32.633 57.824 1 59.85 2 HIS D CA 1
ATOM 3647 C C . HIS D 1 2 ? -68.528 -31.659 56.845 1 59.73 2 HIS D C 1
ATOM 3648 O O . HIS D 1 2 ? -67.824 -30.878 56.209 1 59.92 2 HIS D O 1
ATOM 3655 N N . CYS D 1 3 ? -69.849 -31.741 56.678 1 59.63 3 CYS D N 1
ATOM 3656 C CA . CYS D 1 3 ? -70.556 -30.868 55.747 1 60.39 3 CYS D CA 1
ATOM 3657 C C . CYS D 1 3 ? -70.493 -29.431 56.231 1 60.25 3 CYS D C 1
ATOM 3658 O O . CYS D 1 3 ? -70.875 -29.142 57.364 1 59.95 3 CYS D O 1
ATOM 3661 N N . PRO D 1 4 ? -70.007 -28.516 55.384 1 60.42 4 PRO D N 1
ATOM 3662 C CA . PRO D 1 4 ? -69.972 -27.103 55.796 1 60.67 4 PRO D CA 1
ATOM 3663 C C . PRO D 1 4 ? -71.356 -26.435 55.797 1 62.04 4 PRO D C 1
ATOM 3664 O O . PRO D 1 4 ? -71.484 -25.289 56.232 1 62.29 4 PRO D O 1
ATOM 3668 N N . PHE D 1 5 ? -72.387 -27.13 55.294 1 62.73 5 PHE D N 1
ATOM 3669 C CA . PHE D 1 5 ? -73.722 -26.574 55.189 1 63.92 5 PHE D CA 1
ATOM 3670 C C . PHE D 1 5 ? -74.613 -27.043 56.312 1 65.01 5 PHE D C 1
ATOM 3671 O O . PHE D 1 5 ? -75.138 -26.196 57.023 1 66.16 5 PHE D O 1
ATOM 3679 N N . CYS D 1 6 ? -74.791 -28.366 56.499 1 64.58 6 CYS D N 1
ATOM 3680 C CA . CYS D 1 6 ? -75.665 -28.855 57.572 1 65 6 CYS D CA 1
ATOM 3681 C C . CYS D 1 6 ? -74.922 -29.426 58.777 1 66.24 6 CYS D C 1
ATOM 3682 O O . CYS D 1 6 ? -75.568 -29.771 59.772 1 66.81 6 CYS D O 1
ATOM 3685 N N . PHE D 1 7 ? -73.591 -29.551 58.689 1 66.4 7 PHE D N 1
ATOM 3686 C CA . PHE D 1 7 ? -72.733 -30.038 59.765 1 67.29 7 PHE D CA 1
ATOM 3687 C C . PHE D 1 7 ? -72.905 -31.529 60.076 1 67.85 7 PHE D C 1
ATOM 3688 O O . PHE D 1 7 ? -72.55 -31.973 61.169 1 68.05 7 PHE D O 1
ATOM 3696 N N . ALA D 1 8 ? -73.38 -32.312 59.089 1 67.72 8 ALA D N 1
ATOM 3697 C CA . ALA D 1 8 ? -73.425 -33.773 59.176 1 67.67 8 ALA D CA 1
ATOM 3698 C C . ALA D 1 8 ? -71.939 -34.234 59.125 1 67.76 8 ALA D C 1
ATOM 3699 O O . ALA D 1 8 ? -71.109 -33.59 58.474 1 68.41 8 ALA D O 1
ATOM 3701 N N . VAL D 1 9 ? -71.599 -35.308 59.824 1 67.24 9 VAL D N 1
ATOM 3702 C CA . VAL D 1 9 ? -70.208 -35.721 59.99 1 67.87 9 VAL D CA 1
ATOM 3703 C C . VAL D 1 9 ? -69.453 -36.373 58.802 1 68.87 9 VAL D C 1
ATOM 3704 O O . VAL D 1 9 ? -68.213 -36.336 58.869 1 69.9 9 VAL D O 1
ATOM 3708 N N . ASP D 1 10 ? -70.084 -37.067 57.828 1 68.47 10 ASP D N 1
ATOM 3709 C CA . ASP D 1 10 ? -69.245 -37.773 56.827 1 68.64 10 ASP D CA 1
ATOM 3710 C C . ASP D 1 10 ? -69.636 -37.58 55.381 1 66.98 10 ASP D C 1
ATOM 3711 O O . ASP D 1 10 ? -70.415 -38.369 54.846 1 67.5 10 ASP D O 1
ATOM 3716 N N . THR D 1 11 ? -69.029 -36.602 54.724 1 64.8 11 THR D N 1
ATOM 3717 C CA . THR D 1 11 ? -69.301 -36.344 53.322 1 63.66 11 THR D CA 1
ATOM 3718 C C . THR D 1 11 ? -68.629 -37.396 52.473 1 63.32 11 THR D C 1
ATOM 3719 O O . THR D 1 11 ? -67.549 -37.873 52.806 1 63.64 11 THR D O 1
ATOM 3723 N N . LYS D 1 12 ? -69.281 -37.777 51.398 1 62.91 12 LYS D N 1
ATOM 3724 C CA . LYS D 1 12 ? -68.762 -38.787 50.496 1 63.49 12 LYS D CA 1
ATOM 3725 C C . LYS D 1 12 ? -67.963 -38.109 49.375 1 64.11 12 LYS D C 1
ATOM 3726 O O . LYS D 1 12 ? -68.394 -37.08 48.853 1 64.19 12 LYS D O 1
ATOM 3732 N N . VAL D 1 13 ? -66.803 -38.675 49.005 1 64.07 13 VAL D N 1
ATOM 3733 C CA . VAL D 1 13 ? -66.046 -38.148 47.881 1 64.34 13 VAL D CA 1
ATOM 3734 C C . VAL D 1 13 ? -66.686 -38.761 46.656 1 66.13 13 VAL D C 1
ATOM 3735 O O . VAL D 1 13 ? -66.666 -39.983 46.504 1 66.65 13 VAL D O 1
ATOM 3739 N N . ILE D 1 14 ? -67.33 -37.939 45.824 1 67.17 14 ILE D N 1
ATOM 3740 C CA . ILE D 1 14 ? -67.999 -38.453 44.626 1 68.7 14 ILE D CA 1
ATOM 3741 C C . ILE D 1 14 ? -67.134 -38.32 43.367 1 70.03 14 ILE D C 1
ATOM 3742 O O . ILE D 1 14 ? -67.416 -38.996 42.374 1 70.43 14 ILE D O 1
ATOM 3747 N N . ASP D 1 15 ? -66.087 -37.48 43.401 1 70.43 15 ASP D N 1
ATOM 3748 C CA . ASP D 1 15 ? -65.181 -37.349 42.274 1 71.82 15 ASP D CA 1
ATOM 3749 C C . ASP D 1 15 ? -63.813 -36.844 42.714 1 71.67 15 ASP D C 1
ATOM 3750 O O . ASP D 1 15 ? -63.7 -36.1 43.688 1 71.73 15 ASP D O 1
ATOM 3755 N N . SER D 1 16 ? -62.766 -37.265 42.01 1 71.37 16 SER D N 1
ATOM 3756 C CA . SER D 1 16 ? -61.393 -36.874 42.312 1 71.54 16 SER D CA 1
ATOM 3757 C C . SER D 1 16 ? -60.617 -36.749 41.017 1 71.48 16 SER D C 1
ATOM 3758 O O . SER D 1 16 ? -60.755 -37.594 40.129 1 72.15 16 SER D O 1
ATOM 3761 N N . ARG D 1 17 ? -59.789 -35.715 40.909 1 70.71 17 ARG D N 1
ATOM 3762 C CA . ARG D 1 17 ? -59.071 -35.449 39.673 1 70.49 17 ARG D CA 1
ATOM 3763 C C . ARG D 1 17 ? -57.794 -34.621 39.953 1 70.01 17 ARG D C 1
ATOM 3764 O O . ARG D 1 17 ? -57.824 -33.738 40.803 1 70.27 17 ARG D O 1
ATOM 3772 N N . LEU D 1 18 ? -56.674 -34.918 39.276 1 69.28 18 LEU D N 1
ATOM 3773 C CA . LEU D 1 18 ? -55.424 -34.179 39.468 1 69.25 18 LEU D CA 1
ATOM 3774 C C . LEU D 1 18 ? -55.484 -32.841 38.769 1 69.45 18 LEU D C 1
ATOM 3775 O O . LEU D 1 18 ? -55.894 -32.765 37.608 1 70.62 18 LEU D O 1
ATOM 3780 N N . VAL D 1 19 ? -55.056 -31.796 39.452 1 68.06 19 VAL D N 1
ATOM 3781 C CA . VAL D 1 19 ? -55.025 -30.447 38.903 1 67.72 19 VAL D CA 1
ATOM 3782 C C . VAL D 1 19 ? -53.65 -29.805 39.207 1 67.42 19 VAL D C 1
ATOM 3783 O O . VAL D 1 19 ? -52.877 -30.348 39.995 1 67.47 19 VAL D O 1
ATOM 3787 N N . GLY D 1 20 ? -53.355 -28.67 38.58 1 67.12 20 GLY D N 1
ATOM 3788 C CA . GLY D 1 20 ? -52.103 -27.959 38.799 1 67.43 20 GLY D CA 1
ATOM 3789 C C . GLY D 1 20 ? -50.907 -28.772 38.366 1 67.57 20 GLY D C 1
ATOM 3790 O O . GLY D 1 20 ? -49.898 -28.83 39.074 1 67.58 20 GLY D O 1
ATOM 3791 N N . GLU D 1 21 ? -51.048 -29.432 37.201 1 67.59 21 GLU D N 1
ATOM 3792 C CA . GLU D 1 21 ? -50.045 -30.306 36.589 1 67.88 21 GLU D CA 1
ATOM 3793 C C . GLU D 1 21 ? -49.599 -31.43 37.539 1 66.61 21 GLU D C 1
ATOM 3794 O O . GLU D 1 21 ? -48.408 -31.729 37.63 1 67.07 21 GLU D O 1
ATOM 3800 N N . GLY D 1 22 ? -50.563 -32.003 38.251 1 64.74 22 GLY D N 1
ATOM 3801 C CA . GLY D 1 22 ? -50.357 -33.113 39.172 1 63.41 22 GLY D CA 1
ATOM 3802 C C . GLY D 1 22 ? -49.988 -32.741 40.591 1 61.76 22 GLY D C 1
ATOM 3803 O O . GLY D 1 22 ? -49.898 -33.618 41.449 1 61.81 22 GLY D O 1
ATOM 3804 N N . SER D 1 23 ? -49.802 -31.451 40.873 1 60.23 23 SER D N 1
ATOM 3805 C CA . SER D 1 23 ? -49.412 -31.009 42.21 1 59.49 23 SER D CA 1
ATOM 3806 C C . SER D 1 23 ? -50.564 -30.883 43.217 1 59.15 23 SER D C 1
ATOM 3807 O O . SER D 1 23 ? -50.305 -30.769 44.426 1 59.44 23 SER D O 1
ATOM 3810 N N . SER D 1 24 ? -51.822 -30.884 42.745 1 58.36 24 SER D N 1
ATOM 3811 C CA . SER D 1 24 ? -52.974 -30.765 43.644 1 58.04 24 SER D CA 1
ATOM 3812 C C . SER D 1 24 ? -54.085 -31.751 43.319 1 56.8 24 SER D C 1
ATOM 3813 O O . SER D 1 24 ? -54.195 -32.197 42.184 1 56 24 SER D O 1
ATOM 3816 N N . VAL D 1 25 ? -54.911 -32.096 44.317 1 56.5 25 VAL D N 1
ATOM 3817 C CA . VAL D 1 25 ? -56.037 -33.002 44.09 1 56.32 25 VAL D CA 1
ATOM 3818 C C . VAL D 1 25 ? -57.345 -32.263 44.269 1 56.55 25 VAL D C 1
ATOM 3819 O O . VAL D 1 25 ? -57.636 -31.785 45.362 1 56.74 25 VAL D O 1
ATOM 3823 N N . ARG D 1 26 ? -58.134 -32.165 43.202 1 56.62 26 ARG D N 1
ATOM 3824 C CA . ARG D 1 26 ? -59.44 -31.518 43.268 1 57.39 26 ARG D CA 1
ATOM 3825 C C . ARG D 1 26 ? -60.473 -32.593 43.55 1 57.64 26 ARG D C 1
ATOM 3826 O O . ARG D 1 26 ? -60.538 -33.587 42.823 1 57.66 26 ARG D O 1
ATOM 3834 N N . ARG D 1 27 ? -61.267 -32.405 44.595 1 57.44 27 ARG D N 1
ATOM 3835 C CA . ARG D 1 27 ? -62.31 -33.358 44.926 1 58.37 27 ARG D CA 1
ATOM 3836 C C . ARG D 1 27 ? -63.686 -32.717 44.877 1 60.29 27 ARG D C 1
ATOM 3837 O O . ARG D 1 27 ? -63.847 -31.51 45.08 1 60.89 27 ARG D O 1
ATOM 3845 N N . ARG D 1 28 ? -64.682 -33.541 44.619 1 60.78 28 ARG D N 1
ATOM 3846 C CA . ARG D 1 28 ? -66.058 -33.112 44.623 1 61.85 28 ARG D CA 1
ATOM 3847 C C . ARG D 1 28 ? -66.694 -33.957 45.738 1 62.34 28 ARG D C 1
ATOM 3848 O O . ARG D 1 28 ? -66.582 -35.18 45.73 1 62.25 28 ARG D O 1
ATOM 3856 N N . ARG D 1 29 ? -67.249 -33.303 46.755 1 62.79 29 ARG D N 1
ATOM 3857 C CA . ARG D 1 29 ? -67.819 -33.994 47.906 1 63.63 29 ARG D CA 1
ATOM 3858 C C . ARG D 1 29 ? -69.306 -33.741 48.028 1 65.17 29 ARG D C 1
ATOM 3859 O O . ARG D 1 29 ? -69.78 -32.651 47.709 1 65.14 29 ARG D O 1
ATOM 3867 N N . GLN D 1 30 ? -70.043 -34.75 48.494 1 66.49 30 GLN D N 1
ATOM 3868 C CA . GLN D 1 30 ? -71.494 -34.676 48.64 1 68.17 30 GLN D CA 1
ATOM 3869 C C . GLN D 1 30 ? -71.924 -35.054 50.059 1 69.85 30 GLN D C 1
ATOM 3870 O O . GLN D 1 30 ? -71.511 -36.103 50.56 1 70.09 30 GLN D O 1
ATOM 3876 N N . CYS D 1 31 ? -72.766 -34.229 50.7 1 70.81 31 CYS D N 1
ATOM 3877 C CA . CYS D 1 31 ? -73.279 -34.564 52.028 1 72.25 31 CYS D CA 1
ATOM 3878 C C . CYS D 1 31 ? -74.389 -35.586 51.851 1 73.97 31 CYS D C 1
ATOM 3879 O O . CYS D 1 31 ? -75.257 -35.408 51.009 1 73.78 31 CYS D O 1
ATOM 3882 N N . LEU D 1 32 ? -74.356 -36.664 52.628 1 75.56 32 LEU D N 1
ATOM 3883 C CA . LEU D 1 32 ? -75.369 -37.714 52.511 1 77.02 32 LEU D CA 1
ATOM 3884 C C . LEU D 1 32 ? -76.701 -37.349 53.15 1 77.68 32 LEU D C 1
ATOM 3885 O O . LEU D 1 32 ? -77.699 -38.016 52.868 1 78.54 32 LEU D O 1
ATOM 3890 N N . VAL D 1 33 ? -76.742 -36.301 53.999 1 77.16 33 VAL D N 1
ATOM 3891 C CA . VAL D 1 33 ? -77.993 -35.94 54.655 1 77.17 33 VAL D CA 1
ATOM 3892 C C . VAL D 1 33 ? -78.663 -34.77 53.928 1 77.18 33 VAL D C 1
ATOM 3893 O O . VAL D 1 33 ? -79.835 -34.893 53.588 1 77.58 33 VAL D O 1
ATOM 3897 N N . CYS D 1 34 ? -77.941 -33.677 53.65 1 76.88 34 CYS D N 1
ATOM 3898 C CA . CYS D 1 34 ? -78.549 -32.535 52.963 1 77.54 34 CYS D CA 1
ATOM 3899 C C . CYS D 1 34 ? -78.368 -32.554 51.428 1 78.43 34 CYS D C 1
ATOM 3900 O O . CYS D 1 34 ? -78.918 -31.685 50.741 1 78.23 34 CYS D O 1
ATOM 3903 N N . ASN D 1 35 ? -77.574 -33.517 50.905 1 78.81 35 ASN D N 1
ATOM 3904 C CA . ASN D 1 35 ? -77.308 -33.731 49.482 1 79.36 35 ASN D CA 1
ATOM 3905 C C . ASN D 1 35 ? -76.61 -32.573 48.79 1 78.49 35 ASN D C 1
ATOM 3906 O O . ASN D 1 35 ? -76.602 -32.532 47.559 1 78.95 35 ASN D O 1
ATOM 3911 N N . GLU D 1 36 ? -76.001 -31.648 49.557 1 76.95 36 GLU D N 1
ATOM 3912 C CA . GLU D 1 36 ? -75.281 -30.517 48.967 1 75.76 36 GLU D CA 1
ATOM 3913 C C . GLU D 1 36 ? -73.934 -30.981 48.435 1 74.02 36 GLU D C 1
ATOM 3914 O O . GLU D 1 36 ? -73.316 -31.885 48.996 1 73.81 36 GLU D O 1
ATOM 3920 N N . ARG D 1 37 ? -73.473 -30.354 47.359 1 72.64 37 ARG D N 1
ATOM 3921 C CA . ARG D 1 37 ? -72.199 -30.705 46.744 1 71.63 37 ARG D CA 1
ATOM 3922 C C . ARG D 1 37 ? -71.233 -29.528 46.8 1 68.75 37 ARG D C 1
ATOM 3923 O O . ARG D 1 37 ? -71.645 -28.379 46.664 1 69.56 37 ARG D O 1
ATOM 3931 N N . PHE D 1 38 ? -69.955 -29.813 47.002 1 65.06 38 PHE D N 1
ATOM 3932 C CA . PHE D 1 38 ? -68.945 -28.772 47.108 1 62.5 38 PHE D CA 1
ATOM 3933 C C . PHE D 1 38 ? -67.583 -29.26 46.616 1 59.76 38 PHE D C 1
ATOM 3934 O O . PHE D 1 38 ? -67.342 -30.462 46.514 1 59.75 38 PHE D O 1
ATOM 3942 N N . THR D 1 39 ? -66.707 -28.318 46.284 1 57.18 39 THR D N 1
ATOM 3943 C CA . THR D 1 39 ? -65.386 -28.631 45.786 1 55.5 39 THR D CA 1
ATOM 3944 C C . THR D 1 39 ? -64.34 -28.413 46.858 1 53.63 39 THR D C 1
ATOM 3945 O O . THR D 1 39 ? -64.459 -27.517 47.693 1 53.04 39 THR D O 1
ATOM 3949 N N . THR D 1 40 ? -63.314 -29.261 46.856 1 52.51 40 THR D N 1
ATOM 3950 C CA . THR D 1 40 ? -62.192 -29.126 47.768 1 51.59 40 THR D CA 1
ATOM 3951 C C . THR D 1 40 ? -60.885 -29.233 46.977 1 51.29 40 THR D C 1
ATOM 3952 O O . THR D 1 40 ? -60.845 -29.817 45.893 1 50.81 40 THR D O 1
ATOM 3956 N N . PHE D 1 41 ? -59.813 -28.686 47.534 1 52.03 41 PHE D N 1
ATOM 3957 C CA . PHE D 1 41 ? -58.493 -28.777 46.921 1 53.32 41 PHE D CA 1
ATOM 3958 C C . PHE D 1 41 ? -57.501 -29.264 47.956 1 52.75 41 PHE D C 1
ATOM 3959 O O . PHE D 1 41 ? -57.516 -28.808 49.094 1 52.61 41 PHE D O 1
ATOM 3967 N N . GLU D 1 42 ? -56.674 -30.222 47.573 1 52.16 42 GLU D N 1
ATOM 3968 C CA . GLU D 1 42 ? -55.658 -30.786 48.447 1 52.17 42 GLU D CA 1
ATOM 3969 C C . GLU D 1 42 ? -54.299 -30.294 47.968 1 52.63 42 GLU D C 1
ATOM 3970 O O . GLU D 1 42 ? -53.907 -30.578 46.83 1 53.91 42 GLU D O 1
ATOM 3976 N N . VAL D 1 43 ? -53.615 -29.493 48.789 1 51.29 43 VAL D N 1
ATOM 3977 C CA . VAL D 1 43 ? -52.327 -28.932 48.402 1 50.84 43 VAL D CA 1
ATOM 3978 C C . VAL D 1 43 ? -51.269 -29.244 49.46 1 49.96 43 VAL D C 1
ATOM 3979 O O . VAL D 1 43 ? -51.583 -29.32 50.652 1 49.26 43 VAL D O 1
ATOM 3983 N N . ALA D 1 44 ? -50.017 -29.447 49.025 1 49.52 44 ALA D N 1
ATOM 3984 C CA . ALA D 1 44 ? -48.924 -29.726 49.957 1 49.23 44 ALA D CA 1
ATOM 3985 C C . ALA D 1 44 ? -48.491 -28.472 50.736 1 49.32 44 ALA D C 1
ATOM 3986 O O . ALA D 1 44 ? -48.507 -27.366 50.187 1 49.38 44 ALA D O 1
ATOM 3988 N N . GLU D 1 45 ? -48.136 -28.65 52.02 1 49.21 45 GLU D N 1
ATOM 3989 C CA . GLU D 1 45 ? -47.589 -27.599 52.877 1 50.09 45 GLU D CA 1
ATOM 3990 C C . GLU D 1 45 ? -46.237 -28.135 53.371 1 50.01 45 GLU D C 1
ATOM 3991 O O . GLU D 1 45 ? -46.179 -29.148 54.076 1 49.97 45 GLU D O 1
ATOM 3997 N N . LEU D 1 46 ? -45.152 -27.549 52.862 1 49.69 46 LEU D N 1
ATOM 3998 C CA . LEU D 1 46 ? -43.806 -28.056 53.127 1 49.87 46 LEU D CA 1
ATOM 3999 C C . LEU D 1 46 ? -43.036 -27.141 54.018 1 50.9 46 LEU D C 1
ATOM 4000 O O . LEU D 1 46 ? -43.245 -25.925 53.964 1 51.61 46 LEU D O 1
ATOM 4005 N N . VAL D 1 47 ? -42.092 -27.704 54.799 1 50.54 47 VAL D N 1
ATOM 4006 C CA . VAL D 1 47 ? -41.238 -26.876 55.638 1 50.59 47 VAL D CA 1
ATOM 4007 C C . VAL D 1 47 ? -40.147 -26.325 54.752 1 50.09 47 VAL D C 1
ATOM 4008 O O . VAL D 1 47 ? -39.474 -27.071 54.047 1 50.35 47 VAL D O 1
ATOM 4012 N N . MET D 1 48 ? -39.955 -25.026 54.813 1 49.58 48 MET D N 1
ATOM 4013 C CA . MET D 1 48 ? -39.016 -24.355 53.955 1 49.7 48 MET D CA 1
ATOM 4014 C C . MET D 1 48 ? -37.953 -23.652 54.739 1 50.09 48 MET D C 1
ATOM 4015 O O . MET D 1 48 ? -38.224 -23.123 55.812 1 50.56 48 MET D O 1
ATOM 4020 N N . PRO D 1 49 ? -36.733 -23.569 54.198 1 49.92 49 PRO D N 1
ATOM 4021 C CA . PRO D 1 49 ? -35.672 -22.846 54.908 1 49.61 49 PRO D CA 1
ATOM 4022 C C . PRO D 1 49 ? -36.01 -21.376 55.134 1 49.24 49 PRO D C 1
ATOM 4023 O O . PRO D 1 49 ? -36.684 -20.777 54.305 1 49.4 49 PRO D O 1
ATOM 4027 N N . ARG D 1 50 ? -35.528 -20.796 56.238 1 48.6 50 ARG D N 1
ATOM 4028 C CA . ARG D 1 50 ? -35.682 -19.374 56.539 1 48.49 50 ARG D CA 1
ATOM 4029 C C . ARG D 1 50 ? -34.915 -18.571 55.485 1 47.82 50 ARG D C 1
ATOM 4030 O O . ARG D 1 50 ? -34.044 -19.096 54.806 1 47.78 50 ARG D O 1
ATOM 4038 N N . VAL D 1 51 ? -35.233 -17.3 55.349 1 47.47 51 VAL D N 1
ATOM 4039 C CA . VAL D 1 51 ? -34.602 -16.428 54.362 1 47.29 51 VAL D CA 1
ATOM 4040 C C . VAL D 1 51 ? -33.717 -15.381 54.996 1 47.56 51 VAL D C 1
ATOM 4041 O O . VAL D 1 51 ? -34.183 -14.604 55.834 1 48.02 51 VAL D O 1
ATOM 4045 N N . VAL D 1 52 ? -32.446 -15.33 54.595 1 47.09 52 VAL D N 1
ATOM 4046 C CA . VAL D 1 52 ? -31.544 -14.301 55.131 1 46.41 52 VAL D CA 1
ATOM 4047 C C . VAL D 1 52 ? -31.601 -13.139 54.165 1 47.07 52 VAL D C 1
ATOM 4048 O O . VAL D 1 52 ? -31.084 -13.262 53.066 1 47.17 52 VAL D O 1
ATOM 4052 N N . LYS D 1 53 ? -32.27 -12.046 54.54 1 47.63 53 LYS D N 1
ATOM 4053 C CA . LYS D 1 53 ? -32.436 -10.865 53.685 1 49 53 LYS D CA 1
ATOM 4054 C C . LYS D 1 53 ? -31.13 -10.108 53.442 1 51.38 53 LYS D C 1
ATOM 4055 O O . LYS D 1 53 ? -30.118 -10.424 54.061 1 51.75 53 LYS D O 1
ATOM 4061 N N . SER D 1 54 ? -31.141 -9.125 52.531 1 52.92 54 SER D N 1
ATOM 4062 C CA . SER D 1 54 ? -29.969 -8.318 52.201 1 54.8 54 SER D CA 1
ATOM 4063 C C . SER D 1 54 ? -29.328 -7.629 53.431 1 57.49 54 SER D C 1
ATOM 4064 O O . SER D 1 54 ? -28.102 -7.495 53.492 1 57.9 54 SER D O 1
ATOM 4067 N N . ASN D 1 55 ? -30.137 -7.268 54.434 1 58.94 55 ASN D N 1
ATOM 4068 C CA . ASN D 1 55 ? -29.607 -6.662 55.662 1 61.04 55 ASN D CA 1
ATOM 4069 C C . ASN D 1 55 ? -29.271 -7.705 56.779 1 63.56 55 ASN D C 1
ATOM 4070 O O . ASN D 1 55 ? -29.109 -7.33 57.949 1 64.13 55 ASN D O 1
ATOM 4075 N N . ASP D 1 56 ? -29.221 -9.008 56.412 1 64.17 56 ASP D N 1
ATOM 4076 C CA . ASP D 1 56 ? -28.91 -10.162 57.264 1 64.72 56 ASP D CA 1
ATOM 4077 C C . ASP D 1 56 ? -29.986 -10.507 58.298 1 63.73 56 ASP D C 1
ATOM 4078 O O . ASP D 1 56 ? -29.741 -11.338 59.173 1 63.72 56 ASP D O 1
ATOM 4083 N N . VAL D 1 57 ? -31.181 -9.926 58.167 1 62.64 57 VAL D N 1
ATOM 4084 C CA . VAL D 1 57 ? -32.301 -10.259 59.038 1 61.79 57 VAL D CA 1
ATOM 4085 C C . VAL D 1 57 ? -32.9 -11.556 58.515 1 60.25 57 VAL D C 1
ATOM 4086 O O . VAL D 1 57 ? -33.049 -11.71 57.306 1 60.41 57 VAL D O 1
ATOM 4090 N N . ARG D 1 58 ? -33.243 -12.488 59.407 1 58.7 58 ARG D N 1
ATOM 4091 C CA . ARG D 1 58 ? -33.879 -13.735 58.993 1 57.43 58 ARG D CA 1
ATOM 4092 C C . ARG D 1 58 ? -35.387 -13.574 59.067 1 56.02 58 ARG D C 1
ATOM 4093 O O . ARG D 1 58 ? -35.911 -12.907 59.957 1 56.33 58 ARG D O 1
ATOM 4101 N N . GLU D 1 59 ? -36.086 -14.16 58.12 1 54.74 59 GLU D N 1
ATOM 4102 C CA . GLU D 1 59 ? -37.538 -14.159 58.123 1 54.05 59 GLU D CA 1
ATOM 4103 C C . GLU D 1 59 ? -38.041 -15.458 57.529 1 52.8 59 GLU D C 1
ATOM 4104 O O . GLU D 1 59 ? -37.319 -16.108 56.779 1 52.71 59 GLU D O 1
ATOM 4110 N N . PRO D 1 60 ? -39.211 -15.949 57.952 1 51.44 60 PRO D N 1
ATOM 4111 C CA . PRO D 1 60 ? -39.7 -17.225 57.402 1 50.5 60 PRO D CA 1
ATOM 4112 C C . PRO D 1 60 ? -39.941 -17.14 55.898 1 50.06 60 PRO D C 1
ATOM 4113 O O . PRO D 1 60 ? -40.243 -16.065 55.37 1 50.09 60 PRO D O 1
ATOM 4117 N N . PHE D 1 61 ? -39.823 -18.281 55.197 1 49.25 61 PHE D N 1
ATOM 4118 C CA . PHE D 1 61 ? -40.067 -18.331 53.768 1 48.7 61 PHE D CA 1
ATOM 4119 C C . PHE D 1 61 ? -41.53 -17.968 53.492 1 49.23 61 PHE D C 1
ATOM 4120 O O . PHE D 1 61 ? -42.436 -18.552 54.077 1 49.53 61 PHE D O 1
ATOM 4128 N N . ASN D 1 62 ? -41.747 -16.955 52.664 1 49.2 62 ASN D N 1
ATOM 4129 C CA . ASN D 1 62 ? -43.073 -16.443 52.351 1 49.37 62 ASN D CA 1
ATOM 4130 C C . ASN D 1 62 ? -43.35 -16.664 50.873 1 49.59 62 ASN D C 1
ATOM 4131 O O . ASN D 1 62 ? -42.896 -15.889 50.024 1 49.97 62 ASN D O 1
ATOM 4136 N N . GLU D 1 63 ? -44.124 -17.701 50.567 1 48.97 63 GLU D N 1
ATOM 4137 C CA . GLU D 1 63 ? -44.474 -18.069 49.21 1 48.42 63 GLU D CA 1
ATOM 4138 C C . GLU D 1 63 ? -45.175 -16.941 48.473 1 47.85 63 GLU D C 1
ATOM 4139 O O . GLU D 1 63 ? -45.012 -16.825 47.26 1 47.95 63 GLU D O 1
ATOM 4145 N N . GLU D 1 64 ? -45.954 -16.112 49.185 1 47.34 64 GLU D N 1
ATOM 4146 C CA . GLU D 1 64 ? -46.67 -15.023 48.543 1 47.8 64 GLU D CA 1
ATOM 4147 C C . GLU D 1 64 ? -45.719 -13.914 48.052 1 46.91 64 GLU D C 1
ATOM 4148 O O . GLU D 1 64 ? -45.941 -13.363 46.975 1 46.23 64 GLU D O 1
ATOM 4154 N N . LYS D 1 65 ? -44.636 -13.631 48.799 1 46.39 65 LYS D N 1
ATOM 4155 C CA . LYS D 1 65 ? -43.652 -12.638 48.36 1 45.84 65 LYS D CA 1
ATOM 4156 C C . LYS D 1 65 ? -42.933 -13.117 47.1 1 46.36 65 LYS D C 1
ATOM 4157 O O . LYS D 1 65 ? -42.608 -12.296 46.232 1 46.96 65 LYS D O 1
ATOM 4163 N N . LEU D 1 66 ? -42.663 -14.44 47.013 1 45.81 66 LEU D N 1
ATOM 4164 C CA . LEU D 1 66 ? -42.017 -15.063 45.874 1 45.85 66 LEU D CA 1
ATOM 4165 C C . LEU D 1 66 ? -42.931 -14.979 44.665 1 46.53 66 LEU D C 1
ATOM 4166 O O . LEU D 1 66 ? -42.488 -14.558 43.597 1 48 66 LEU D O 1
ATOM 4171 N N . ARG D 1 67 ? -44.202 -15.365 44.821 1 45.59 67 ARG D N 1
ATOM 4172 C CA . ARG D 1 67 ? -45.179 -15.376 43.744 1 44.97 67 ARG D CA 1
ATOM 4173 C C . ARG D 1 67 ? -45.549 -13.993 43.226 1 44.61 67 ARG D C 1
ATOM 4174 O O . ARG D 1 67 ? -45.598 -13.811 42.009 1 44.95 67 ARG D O 1
ATOM 4182 N N . SER D 1 68 ? -45.823 -13.026 44.114 1 44.13 68 SER D N 1
ATOM 4183 C CA . SER D 1 68 ? -46.241 -11.697 43.679 1 44.63 68 SER D CA 1
ATOM 4184 C C . SER D 1 68 ? -45.184 -10.956 42.874 1 45.36 68 SER D C 1
ATOM 4185 O O . SER D 1 68 ? -45.542 -10.202 41.951 1 46.12 68 SER D O 1
ATOM 4188 N N . GLY D 1 69 ? -43.908 -11.202 43.185 1 44.64 69 GLY D N 1
ATOM 4189 C CA . GLY D 1 69 ? -42.808 -10.632 42.424 1 44.4 69 GLY D CA 1
ATOM 4190 C C . GLY D 1 69 ? -42.785 -11.226 41.026 1 44.39 69 GLY D C 1
ATOM 4191 O O . GLY D 1 69 ? -42.668 -10.492 40.038 1 44.64 69 GLY D O 1
ATOM 4192 N N . MET D 1 70 ? -42.94 -12.562 40.922 1 43.91 70 MET D N 1
ATOM 4193 C CA . MET D 1 70 ? -42.973 -13.225 39.62 1 44.37 70 MET D CA 1
ATOM 4194 C C . MET D 1 70 ? -44.15 -12.745 38.797 1 44.15 70 MET D C 1
ATOM 4195 O O . MET D 1 70 ? -43.988 -12.513 37.598 1 44.05 70 MET D O 1
ATOM 4200 N N . LEU D 1 71 ? -45.332 -12.564 39.436 1 43.41 71 LEU D N 1
ATOM 4201 C CA . LEU D 1 71 ? -46.51 -12.094 38.72 1 43.06 71 LEU D CA 1
ATOM 4202 C C . LEU D 1 71 ? -46.375 -10.665 38.226 1 43.57 71 LEU D C 1
ATOM 4203 O O . LEU D 1 71 ? -46.955 -10.333 37.197 1 45.38 71 LEU D O 1
ATOM 4208 N N . ARG D 1 72 ? -45.585 -9.832 38.896 1 42.56 72 ARG D N 1
ATOM 4209 C CA . ARG D 1 72 ? -45.337 -8.473 38.42 1 43 72 ARG D CA 1
ATOM 4210 C C . ARG D 1 72 ? -44.541 -8.56 37.114 1 44.79 72 ARG D C 1
ATOM 4211 O O . ARG D 1 72 ? -44.897 -7.912 36.129 1 45.45 72 ARG D O 1
ATOM 4219 N N . ALA D 1 73 ? -43.497 -9.409 37.093 1 44.99 73 ALA D N 1
ATOM 4220 C CA . ALA D 1 73 ? -42.663 -9.595 35.916 1 45.72 73 ALA D CA 1
ATOM 4221 C C . ALA D 1 73 ? -43.425 -10.241 34.766 1 45.96 73 ALA D C 1
ATOM 4222 O O . ALA D 1 73 ? -43.181 -9.92 33.611 1 45.55 73 ALA D O 1
ATOM 4224 N N . LEU D 1 74 ? -44.35 -11.156 35.083 1 46.76 74 LEU D N 1
ATOM 4225 C CA . LEU D 1 74 ? -45.127 -11.893 34.084 1 47.07 74 LEU D CA 1
ATOM 4226 C C . LEU D 1 74 ? -46.357 -11.183 33.577 1 47.83 74 LEU D C 1
ATOM 4227 O O . LEU D 1 74 ? -47.14 -11.799 32.865 1 48.09 74 LEU D O 1
ATOM 4232 N N . GLU D 1 75 ? -46.539 -9.898 33.908 1 48.43 75 GLU D N 1
ATOM 4233 C CA . GLU D 1 75 ? -47.697 -9.128 33.467 1 49.36 75 GLU D CA 1
ATOM 4234 C C . GLU D 1 75 ? -47.856 -9.139 31.96 1 50.92 75 GLU D C 1
ATOM 4235 O O . GLU D 1 75 ? -46.908 -8.846 31.243 1 51.65 75 GLU D O 1
ATOM 4241 N N . LYS D 1 76 ? -49.034 -9.537 31.491 1 51.56 76 LYS D N 1
ATOM 4242 C CA . LYS D 1 76 ? -49.389 -9.566 30.085 1 52.71 76 LYS D CA 1
ATOM 4243 C C . LYS D 1 76 ? -48.554 -10.574 29.264 1 53.61 76 LYS D C 1
ATOM 4244 O O . LYS D 1 76 ? -48.54 -10.5 28.035 1 54.62 76 LYS D O 1
ATOM 4250 N N . ARG D 1 77 ? -47.934 -11.557 29.928 1 53.36 77 ARG D N 1
ATOM 4251 C CA . ARG D 1 77 ? -47.14 -12.567 29.242 1 53.98 77 ARG D CA 1
ATOM 4252 C C . ARG D 1 77 ? -47.942 -13.859 29.073 1 55.84 77 ARG D C 1
ATOM 4253 O O . ARG D 1 77 ? -48.764 -14.196 29.928 1 55.61 77 ARG D O 1
ATOM 4261 N N . PRO D 1 78 ? -47.716 -14.608 27.976 1 57.47 78 PRO D N 1
ATOM 4262 C CA . PRO D 1 78 ? -48.506 -15.844 27.759 1 58.63 78 PRO D CA 1
ATOM 4263 C C . PRO D 1 78 ? -48.011 -17.055 28.552 1 60.32 78 PRO D C 1
ATOM 4264 O O . PRO D 1 78 ? -47.55 -18.051 27.979 1 60.57 78 PRO D O 1
ATOM 4268 N N . VAL D 1 79 ? -48.082 -16.949 29.874 1 61.13 79 VAL D N 1
ATOM 4269 C CA . VAL D 1 79 ? -47.656 -17.991 30.791 1 62.48 79 VAL D CA 1
ATOM 4270 C C . VAL D 1 79 ? -48.859 -18.276 31.676 1 63.98 79 VAL D C 1
ATOM 4271 O O . VAL D 1 79 ? -49.413 -17.349 32.269 1 64.78 79 VAL D O 1
ATOM 4275 N N . SER D 1 80 ? -49.317 -19.53 31.718 1 64.16 80 SER D N 1
ATOM 4276 C CA . SER D 1 80 ? -50.486 -19.889 32.534 1 64.51 80 SER D CA 1
ATOM 4277 C C . SER D 1 80 ? -50.174 -19.902 34.038 1 64.59 80 SER D C 1
ATOM 4278 O O . SER D 1 80 ? -49.012 -19.989 34.424 1 64.45 80 SER D O 1
ATOM 4281 N N . SER D 1 81 ? -51.206 -19.844 34.889 1 65.01 81 SER D N 1
ATOM 4282 C CA . SER D 1 81 ? -51.004 -19.927 36.346 1 66 81 SER D CA 1
ATOM 4283 C C . SER D 1 81 ? -50.429 -21.297 36.738 1 65.73 81 SER D C 1
ATOM 4284 O O . SER D 1 81 ? -49.746 -21.386 37.749 1 65.98 81 SER D O 1
ATOM 4287 N N . ASP D 1 82 ? -50.689 -22.353 35.946 1 65.22 82 ASP D N 1
ATOM 4288 C CA . ASP D 1 82 ? -50.146 -23.677 36.211 1 65.29 82 ASP D CA 1
ATOM 4289 C C . ASP D 1 82 ? -48.645 -23.694 35.975 1 64.68 82 ASP D C 1
ATOM 4290 O O . ASP D 1 82 ? -47.92 -24.291 36.767 1 64.93 82 ASP D O 1
ATOM 4295 N N . ASP D 1 83 ? -48.168 -22.994 34.926 1 63.67 83 ASP D N 1
ATOM 4296 C CA . ASP D 1 83 ? -46.733 -22.871 34.648 1 62.98 83 ASP D CA 1
ATOM 4297 C C . ASP D 1 83 ? -46.039 -22.128 35.8 1 61.27 83 ASP D C 1
ATOM 4298 O O . ASP D 1 83 ? -44.962 -22.537 36.228 1 61.5 83 ASP D O 1
ATOM 4303 N N . VAL D 1 84 ? -46.673 -21.065 36.318 1 59.14 84 VAL D N 1
ATOM 4304 C CA . VAL D 1 84 ? -46.155 -20.295 37.436 1 58.07 84 VAL D CA 1
ATOM 4305 C C . VAL D 1 84 ? -46.112 -21.15 38.693 1 57.54 84 VAL D C 1
ATOM 4306 O O . VAL D 1 84 ? -45.112 -21.141 39.409 1 58.29 84 VAL D O 1
ATOM 4310 N N . GLU D 1 85 ? -47.166 -21.926 38.942 1 56.53 85 GLU D N 1
ATOM 4311 C CA . GLU D 1 85 ? -47.204 -22.784 40.117 1 56.18 85 GLU D CA 1
ATOM 4312 C C . GLU D 1 85 ? -46.194 -23.904 40.029 1 55.06 85 GLU D C 1
ATOM 4313 O O . GLU D 1 85 ? -45.597 -24.235 41.044 1 55.26 85 GLU D O 1
ATOM 4319 N N . MET D 1 86 ? -45.93 -24.423 38.82 1 53.81 86 MET D N 1
ATOM 4320 C CA . MET D 1 86 ? -44.904 -25.438 38.634 1 53.17 86 MET D CA 1
ATOM 4321 C C . MET D 1 86 ? -43.524 -24.865 38.817 1 51.79 86 MET D C 1
ATOM 4322 O O . MET D 1 86 ? -42.663 -25.546 39.36 1 51.92 86 MET D O 1
ATOM 4327 N N . ALA D 1 87 ? -43.312 -23.598 38.407 1 50.25 87 ALA D N 1
ATOM 4328 C CA . ALA D 1 87 ? -42.041 -22.918 38.596 1 49.21 87 ALA D CA 1
ATOM 4329 C C . ALA D 1 87 ? -41.799 -22.721 40.083 1 48.99 87 ALA D C 1
ATOM 4330 O O . ALA D 1 87 ? -40.711 -23.043 40.557 1 49.26 87 ALA D O 1
ATOM 4332 N N . ILE D 1 88 ? -42.819 -22.296 40.839 1 48.54 88 ILE D N 1
ATOM 4333 C CA . ILE D 1 88 ? -42.666 -22.109 42.278 1 48.72 88 ILE D CA 1
ATOM 4334 C C . ILE D 1 88 ? -42.384 -23.44 42.958 1 48.38 88 ILE D C 1
ATOM 4335 O O . ILE D 1 88 ? -41.453 -23.529 43.738 1 48.17 88 ILE D O 1
ATOM 4340 N N . ASN D 1 89 ? -43.107 -24.5 42.579 1 48.1 89 ASN D N 1
ATOM 4341 C CA . ASN D 1 89 ? -42.877 -25.832 43.142 1 48.04 89 ASN D CA 1
ATOM 4342 C C . ASN D 1 89 ? -41.474 -26.307 42.846 1 48.4 89 ASN D C 1
ATOM 4343 O O . ASN D 1 89 ? -40.867 -26.931 43.697 1 48.97 89 ASN D O 1
ATOM 4348 N N . HIS D 1 90 ? -40.946 -25.981 41.659 1 48.42 90 HIS D N 1
ATOM 4349 C CA . HIS D 1 90 ? -39.58 -26.33 41.317 1 48.95 90 HIS D CA 1
ATOM 4350 C C . HIS D 1 90 ? -38.602 -25.558 42.198 1 48.02 90 HIS D C 1
ATOM 4351 O O . HIS D 1 90 ? -37.686 -26.188 42.739 1 48.83 90 HIS D O 1
ATOM 4358 N N . ILE D 1 91 ? -38.845 -24.234 42.436 1 45.94 91 ILE D N 1
ATOM 4359 C CA . ILE D 1 91 ? -38.016 -23.392 43.31 1 45.27 91 ILE D CA 1
ATOM 4360 C C . ILE D 1 91 ? -37.994 -24.009 44.705 1 44.77 91 ILE D C 1
ATOM 4361 O O . ILE D 1 91 ? -36.919 -24.237 45.259 1 44.74 91 ILE D O 1
ATOM 4366 N N . LYS D 1 92 ? -39.174 -24.349 45.233 1 44.21 92 LYS D N 1
ATOM 4367 C CA . LYS D 1 92 ? -39.323 -24.938 46.551 1 44.49 92 LYS D CA 1
ATOM 4368 C C . LYS D 1 92 ? -38.6 -26.272 46.667 1 45.28 92 LYS D C 1
ATOM 4369 O O . LYS D 1 92 ? -37.922 -26.534 47.66 1 46.07 92 LYS D O 1
ATOM 4375 N N . SER D 1 93 ? -38.684 -27.086 45.631 1 45.05 93 SER D N 1
ATOM 4376 C CA . SER D 1 93 ? -38.009 -28.371 45.586 1 45.19 93 SER D CA 1
ATOM 4377 C C . SER D 1 93 ? -36.472 -28.186 45.6 1 46.12 93 SER D C 1
ATOM 4378 O O . SER D 1 93 ? -35.766 -28.961 46.238 1 46 93 SER D O 1
ATOM 4381 N N . GLN D 1 94 ? -35.964 -27.173 44.894 1 47.17 94 GLN D N 1
ATOM 4382 C CA . GLN D 1 94 ? -34.535 -26.914 44.846 1 48.94 94 GLN D CA 1
ATOM 4383 C C . GLN D 1 94 ? -34.046 -26.369 46.169 1 50.21 94 GLN D C 1
ATOM 4384 O O . GLN D 1 94 ? -32.972 -26.77 46.615 1 50.92 94 GLN D O 1
ATOM 4390 N N . LEU D 1 95 ? -34.833 -25.504 46.834 1 50.29 95 LEU D N 1
ATOM 4391 C CA . LEU D 1 95 ? -34.452 -24.975 48.141 1 50.6 95 LEU D CA 1
ATOM 4392 C C . LEU D 1 95 ? -34.418 -26.099 49.157 1 51.27 95 LEU D C 1
ATOM 4393 O O . LEU D 1 95 ? -33.503 -26.138 49.965 1 52.27 95 LEU D O 1
ATOM 4398 N N . ARG D 1 96 ? -35.33 -27.075 49.049 1 50.78 96 ARG D N 1
ATOM 4399 C CA . ARG D 1 96 ? -35.345 -28.226 49.94 1 51.07 96 ARG D CA 1
ATOM 4400 C C . ARG D 1 96 ? -34.216 -29.211 49.674 1 50.61 96 ARG D C 1
ATOM 4401 O O . ARG D 1 96 ? -33.704 -29.842 50.599 1 50.87 96 ARG D O 1
ATOM 4409 N N . ALA D 1 97 ? -33.806 -29.327 48.423 1 50.05 97 ALA D N 1
ATOM 4410 C CA . ALA D 1 97 ? -32.704 -30.2 48.058 1 49.88 97 ALA D CA 1
ATOM 4411 C C . ALA D 1 97 ? -31.364 -29.714 48.65 1 50.26 97 ALA D C 1
ATOM 4412 O O . ALA D 1 97 ? -30.472 -30.532 48.831 1 50.35 97 ALA D O 1
ATOM 4414 N N . THR D 1 98 ? -31.22 -28.41 48.961 1 50.12 98 THR D N 1
ATOM 4415 C CA . THR D 1 98 ? -29.994 -27.901 49.568 1 50.87 98 THR D CA 1
ATOM 4416 C C . THR D 1 98 ? -29.785 -28.45 50.985 1 52.54 98 THR D C 1
ATOM 4417 O O . THR D 1 98 ? -28.654 -28.459 51.463 1 53.81 98 THR D O 1
ATOM 4421 N N . GLY D 1 99 ? -30.863 -28.822 51.671 1 52.43 99 GLY D N 1
ATOM 4422 C CA . GLY D 1 99 ? -30.803 -29.294 53.045 1 52.96 99 GLY D CA 1
ATOM 4423 C C . GLY D 1 99 ? -30.534 -28.198 54.066 1 53.35 99 GLY D C 1
ATOM 4424 O O . GLY D 1 99 ? -30.371 -28.485 55.251 1 54.13 99 GLY D O 1
ATOM 4425 N N . GLU D 1 100 ? -30.508 -26.937 53.632 1 52.59 100 GLU D N 1
ATOM 4426 C CA . GLU D 1 100 ? -30.208 -25.806 54.482 1 52.91 100 GLU D CA 1
ATOM 4427 C C . GLU D 1 100 ? -31.333 -25.342 55.358 1 52.74 100 GLU D C 1
ATOM 4428 O O . GLU D 1 100 ? -32.472 -25.336 54.942 1 52.51 100 GLU D O 1
ATOM 4434 N N . ARG D 1 101 ? -30.998 -24.954 56.589 1 52.83 101 ARG D N 1
ATOM 4435 C CA . ARG D 1 101 ? -31.896 -24.386 57.595 1 52.75 101 ARG D CA 1
ATOM 4436 C C . ARG D 1 101 ? -32.324 -22.976 57.122 1 52.35 101 ARG D C 1
ATOM 4437 O O . ARG D 1 101 ? -33.478 -22.589 57.274 1 52.19 101 ARG D O 1
ATOM 4445 N N . GLU D 1 102 ? -31.392 -22.223 56.534 1 51.91 102 GLU D N 1
ATOM 4446 C CA . GLU D 1 102 ? -31.667 -20.897 56.002 1 52.01 102 GLU D CA 1
ATOM 4447 C C . GLU D 1 102 ? -30.933 -20.69 54.676 1 52.08 102 GLU D C 1
ATOM 4448 O O . GLU D 1 102 ? -29.871 -21.272 54.447 1 52.61 102 GLU D O 1
ATOM 4454 N N . VAL D 1 103 ? -31.522 -19.895 53.789 1 51.42 103 VAL D N 1
ATOM 4455 C CA . VAL D 1 103 ? -30.953 -19.6 52.48 1 51.44 103 VAL D CA 1
ATOM 4456 C C . VAL D 1 103 ? -30.993 -18.08 52.257 1 50.75 103 VAL D C 1
ATOM 4457 O O . VAL D 1 103 ? -31.948 -17.42 52.659 1 50.64 103 VAL D O 1
ATOM 4461 N N . PRO D 1 104 ? -29.969 -17.504 51.624 1 50.1 104 PRO D N 1
ATOM 44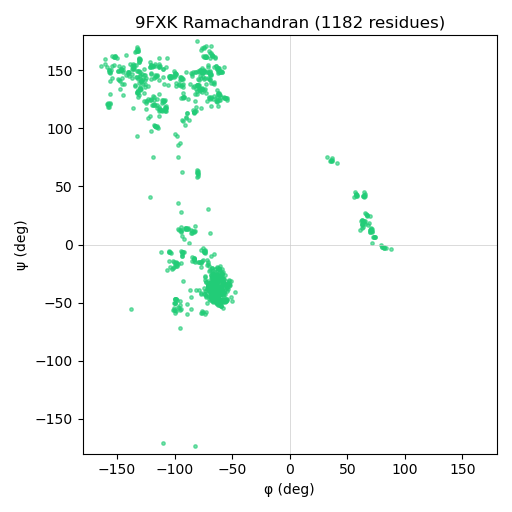62 C CA . PRO D 1 104 ? -30 -16.049 51.368 1 50.19 104 PRO D CA 1
ATOM 4463 C C . PRO D 1 104 ? -31.024 -15.666 50.295 1 50.29 104 PRO D C 1
ATOM 4464 O O . PRO D 1 104 ? -31.311 -16.468 49.404 1 50.88 104 PRO D O 1
ATOM 4468 N N . SER D 1 105 ? -31.548 -14.426 50.366 1 49 105 SER D N 1
ATOM 4469 C CA . SER D 1 105 ? -32.458 -13.8 49.396 1 47.77 105 SER D CA 1
ATOM 4470 C C . SER D 1 105 ? -31.958 -13.984 47.964 1 47.56 105 SER D C 1
ATOM 4471 O O . SER D 1 105 ? -32.721 -14.261 47.047 1 47.32 105 SER D O 1
ATOM 4474 N N . LYS D 1 106 ? -30.654 -13.843 47.8 1 48.09 106 LYS D N 1
ATOM 4475 C CA . LYS D 1 106 ? -29.945 -13.929 46.549 1 49.12 106 LYS D CA 1
ATOM 4476 C C . LYS D 1 106 ? -30.165 -15.282 45.895 1 48.89 106 LYS D C 1
ATOM 4477 O O . LYS D 1 106 ? -30.349 -15.329 44.689 1 49.32 106 LYS D O 1
ATOM 4483 N N . MET D 1 107 ? -30.212 -16.374 46.678 1 48.11 107 MET D N 1
ATOM 4484 C CA . MET D 1 107 ? -30.448 -17.693 46.124 1 47.45 107 MET D CA 1
ATOM 4485 C C . MET D 1 107 ? -31.856 -17.797 45.585 1 46.73 107 MET D C 1
ATOM 4486 O O . MET D 1 107 ? -32.046 -18.341 44.497 1 46.98 107 MET D O 1
ATOM 4491 N N . ILE D 1 108 ? -32.849 -17.234 46.3 1 45.56 108 ILE D N 1
ATOM 4492 C CA . ILE D 1 108 ? -34.229 -17.261 45.827 1 44.47 108 ILE D CA 1
ATOM 4493 C C . ILE D 1 108 ? -34.357 -16.47 44.544 1 45.08 108 ILE D C 1
ATOM 4494 O O . ILE D 1 108 ? -34.847 -17.007 43.548 1 45.65 108 ILE D O 1
ATOM 4499 N N . GLY D 1 109 ? -33.815 -15.249 44.526 1 44.56 109 GLY D N 1
ATOM 4500 C CA . GLY D 1 109 ? -33.824 -14.407 43.339 1 44.46 109 GLY D CA 1
ATOM 4501 C C . GLY D 1 109 ? -33.209 -15.09 42.127 1 44.95 109 GLY D C 1
ATOM 4502 O O . GLY D 1 109 ? -33.835 -15.13 41.068 1 45.23 109 GLY D O 1
ATOM 4503 N N . ASN D 1 110 ? -32.026 -15.719 42.298 1 44.77 110 ASN D N 1
ATOM 4504 C CA . ASN D 1 110 ? -31.362 -16.435 41.215 1 46.02 110 ASN D CA 1
ATOM 4505 C C . ASN D 1 110 ? -32.202 -17.624 40.719 1 45.58 110 ASN D C 1
ATOM 4506 O O . ASN D 1 110 ? -32.297 -17.849 39.514 1 45.43 110 ASN D O 1
ATOM 4511 N N . LEU D 1 111 ? -32.847 -18.344 41.644 1 44.64 111 LEU D N 1
ATOM 4512 C CA . LEU D 1 111 ? -33.707 -19.467 41.294 1 44.03 111 LEU D CA 1
ATOM 4513 C C . LEU D 1 111 ? -34.946 -19.013 40.517 1 44.55 111 LEU D C 1
ATOM 4514 O O . LEU D 1 111 ? -35.372 -19.712 39.585 1 44.98 111 LEU D O 1
ATOM 4519 N N . VAL D 1 112 ? -35.513 -17.842 40.874 1 43.98 112 VAL D N 1
ATOM 4520 C CA . VAL D 1 112 ? -36.672 -17.277 40.163 1 43.67 112 VAL D CA 1
ATOM 4521 C C . VAL D 1 112 ? -36.246 -16.895 38.747 1 45.11 112 VAL D C 1
ATOM 4522 O O . VAL D 1 112 ? -36.971 -17.167 37.797 1 45.87 112 VAL D O 1
ATOM 4526 N N . MET D 1 113 ? -35.071 -16.272 38.607 1 45.19 113 MET D N 1
ATOM 4527 C CA . MET D 1 113 ? -34.523 -15.886 37.312 1 46.11 113 MET D CA 1
ATOM 4528 C C . MET D 1 113 ? -34.319 -17.104 36.406 1 46.84 113 MET D C 1
ATOM 4529 O O . MET D 1 113 ? -34.607 -17.025 35.226 1 47.2 113 MET D O 1
ATOM 4534 N N . GLU D 1 114 ? -33.843 -18.235 36.958 1 47.07 114 GLU D N 1
ATOM 4535 C CA . GLU D 1 114 ? -33.647 -19.443 36.168 1 47.73 114 GLU D CA 1
ATOM 4536 C C . GLU D 1 114 ? -34.968 -19.961 35.618 1 47.8 114 GLU D C 1
ATOM 4537 O O . GLU D 1 114 ? -34.988 -20.45 34.487 1 48.14 114 GLU D O 1
ATOM 4543 N N . GLN D 1 115 ? -36.074 -19.827 36.391 1 47.44 115 GLN D N 1
ATOM 4544 C CA . GLN D 1 115 ? -37.414 -20.227 35.941 1 47.96 115 GLN D CA 1
ATOM 4545 C C . GLN D 1 115 ? -37.96 -19.233 34.921 1 49.27 115 GLN D C 1
ATOM 4546 O O . GLN D 1 115 ? -38.528 -19.64 33.912 1 49.85 115 GLN D O 1
ATOM 4552 N N . LEU D 1 116 ? -37.777 -17.933 35.171 1 49.46 116 LEU D N 1
ATOM 4553 C CA . LEU D 1 116 ? -38.229 -16.892 34.259 1 50.13 116 LEU D CA 1
ATOM 4554 C C . LEU D 1 116 ? -37.507 -16.976 32.919 1 52.19 116 LEU D C 1
ATOM 4555 O O . LEU D 1 116 ? -38.106 -16.708 31.889 1 52.29 116 LEU D O 1
ATOM 4560 N N . LYS D 1 117 ? -36.243 -17.422 32.919 1 53.53 117 LYS D N 1
ATOM 4561 C CA . LYS D 1 117 ? -35.482 -17.61 31.694 1 54.95 117 LYS D CA 1
ATOM 4562 C C . LYS D 1 117 ? -36.182 -18.688 30.809 1 56.13 117 LYS D C 1
ATOM 4563 O O . LYS D 1 117 ? -36.272 -18.522 29.593 1 57.25 117 LYS D O 1
ATOM 4569 N N . LYS D 1 118 ? -36.736 -19.741 31.433 1 55.74 118 LYS D N 1
ATOM 4570 C CA . LYS D 1 118 ? -37.452 -20.826 30.752 1 56.03 118 LYS D CA 1
ATOM 4571 C C . LYS D 1 118 ? -38.874 -20.42 30.37 1 55.23 118 LYS D C 1
ATOM 4572 O O . LYS D 1 118 ? -39.352 -20.802 29.304 1 55.67 118 LYS D O 1
ATOM 4578 N N . LEU D 1 119 ? -39.565 -19.676 31.244 1 53.82 119 LEU D N 1
ATOM 4579 C CA . LEU D 1 119 ? -40.937 -19.258 30.994 1 53.28 119 LEU D CA 1
ATOM 4580 C C . LEU D 1 119 ? -41.085 -18.117 29.981 1 53.64 119 LEU D C 1
ATOM 4581 O O . LEU D 1 119 ? -41.784 -18.288 28.984 1 54.8 119 LEU D O 1
ATOM 4586 N N . ASP D 1 120 ? -40.449 -16.958 30.229 1 52.36 120 ASP D N 1
ATOM 4587 C CA . ASP D 1 120 ? -40.587 -15.796 29.376 1 51.92 120 ASP D CA 1
ATOM 4588 C C . ASP D 1 120 ? -39.414 -14.812 29.54 1 50.59 120 ASP D C 1
ATOM 4589 O O . ASP D 1 120 ? -39.171 -14.303 30.628 1 49.75 120 ASP D O 1
ATOM 4594 N N . LYS D 1 121 ? -38.694 -14.542 28.457 1 50.19 121 LYS D N 1
ATOM 4595 C CA . LYS D 1 121 ? -37.527 -13.657 28.496 1 50.16 121 LYS D CA 1
ATOM 4596 C C . LYS D 1 121 ? -37.869 -12.193 28.811 1 49.09 121 LYS D C 1
ATOM 4597 O O . LYS D 1 121 ? -37.08 -11.53 29.483 1 49.16 121 LYS D O 1
ATOM 4603 N N . VAL D 1 122 ? -39.054 -11.708 28.413 1 47.95 122 VAL D N 1
ATOM 4604 C CA . VAL D 1 122 ? -39.455 -10.339 28.749 1 47.64 122 VAL D CA 1
ATOM 4605 C C . VAL D 1 122 ? -39.637 -10.236 30.276 1 47.34 122 VAL D C 1
ATOM 4606 O O . VAL D 1 122 ? -39.146 -9.3 30.89 1 47.29 122 VAL D O 1
ATOM 4610 N N . ALA D 1 123 ? -40.285 -11.241 30.884 1 46.86 123 ALA D N 1
ATOM 4611 C CA . ALA D 1 123 ? -40.489 -11.312 32.324 1 46.5 123 ALA D CA 1
ATOM 4612 C C . ALA D 1 123 ? -39.139 -11.328 33.051 1 45.46 123 ALA D C 1
ATOM 4613 O O . ALA D 1 123 ? -38.955 -10.601 34.019 1 45.91 123 ALA D O 1
ATOM 4615 N N . TYR D 1 124 ? -38.168 -12.092 32.526 1 43.83 124 TYR D N 1
ATOM 4616 C CA . TYR D 1 124 ? -36.815 -12.172 33.048 1 42.19 124 TYR D CA 1
ATOM 4617 C C . TYR D 1 124 ? -36.169 -10.762 33.122 1 41.51 124 TYR D C 1
ATOM 4618 O O . TYR D 1 124 ? -35.623 -10.405 34.153 1 41.33 124 TYR D O 1
ATOM 4627 N N . ILE D 1 125 ? -36.252 -9.966 32.048 1 40.76 125 ILE D N 1
ATOM 4628 C CA . ILE D 1 125 ? -35.689 -8.626 32.041 1 40.47 125 ILE D CA 1
ATOM 4629 C C . ILE D 1 125 ? -36.368 -7.729 33.031 1 41.1 125 ILE D C 1
ATOM 4630 O O . ILE D 1 125 ? -35.68 -7 33.747 1 42.03 125 ILE D O 1
ATOM 4635 N N . ARG D 1 126 ? -37.716 -7.787 33.103 1 40.45 126 ARG D N 1
ATOM 4636 C CA . ARG D 1 126 ? -38.502 -6.97 34.022 1 40.01 126 ARG D CA 1
ATOM 4637 C C . ARG D 1 126 ? -38.097 -7.246 35.463 1 40.35 126 ARG D C 1
ATOM 4638 O O . ARG D 1 126 ? -37.797 -6.314 36.212 1 40.84 126 ARG D O 1
ATOM 4646 N N . PHE D 1 127 ? -38.028 -8.527 35.835 1 40.23 127 PHE D N 1
ATOM 4647 C CA . PHE D 1 127 ? -37.641 -8.932 37.169 1 41.09 127 PHE D CA 1
ATOM 4648 C C . PHE D 1 127 ? -36.199 -8.491 37.435 1 41.76 127 PHE D C 1
ATOM 4649 O O . PHE D 1 127 ? -35.954 -7.852 38.457 1 42.9 127 PHE D O 1
ATOM 4657 N N . ALA D 1 128 ? -35.258 -8.798 36.513 1 41.04 128 ALA D N 1
ATOM 4658 C CA . ALA D 1 128 ? -33.854 -8.391 36.645 1 41.09 128 ALA D CA 1
ATOM 4659 C C . ALA D 1 128 ? -33.694 -6.878 36.838 1 41.51 128 ALA D C 1
ATOM 4660 O O . ALA D 1 128 ? -32.798 -6.471 37.563 1 41.4 128 ALA D O 1
ATOM 4662 N N . SER D 1 129 ? -34.553 -6.054 36.213 1 41.59 129 SER D N 1
ATOM 4663 C CA . SER D 1 129 ? -34.439 -4.61 36.353 1 42.84 129 SER D CA 1
ATOM 4664 C C . SER D 1 129 ? -34.646 -4.132 37.79 1 42.42 129 SER D C 1
ATOM 4665 O O . SER D 1 129 ? -34.113 -3.085 38.168 1 42.96 129 SER D O 1
ATOM 4668 N N . VAL D 1 130 ? -35.397 -4.892 38.586 1 41.53 130 VAL D N 1
ATOM 4669 C CA . VAL D 1 130 ? -35.639 -4.566 39.984 1 42.18 130 VAL D CA 1
ATOM 4670 C C . VAL D 1 130 ? -34.713 -5.384 40.894 1 43.28 130 VAL D C 1
ATOM 4671 O O . VAL D 1 130 ? -34.03 -4.806 41.74 1 43.79 130 VAL D O 1
ATOM 4675 N N . TYR D 1 131 ? -34.6 -6.697 40.653 1 43.56 131 TYR D N 1
ATOM 4676 C CA . TYR D 1 131 ? -33.713 -7.574 41.415 1 44.62 131 TYR D CA 1
ATOM 4677 C C . TYR D 1 131 ? -32.246 -7.123 41.368 1 44.88 131 TYR D C 1
ATOM 4678 O O . TYR D 1 131 ? -31.547 -7.192 42.37 1 45.15 131 TYR D O 1
ATOM 4687 N N . ARG D 1 132 ? -31.778 -6.684 40.206 1 44.72 132 ARG D N 1
ATOM 4688 C CA . ARG D 1 132 ? -30.411 -6.172 40.062 1 45.29 132 ARG D CA 1
ATOM 4689 C C . ARG D 1 132 ? -30.353 -4.637 40.146 1 46.38 132 ARG D C 1
ATOM 4690 O O . ARG D 1 132 ? -29.338 -4.037 39.789 1 46.6 132 ARG D O 1
ATOM 4698 N N . SER D 1 133 ? -31.459 -4.011 40.605 1 46.89 133 SER D N 1
ATOM 4699 C CA . SER D 1 133 ? -31.662 -2.594 40.815 1 47.32 133 SER D CA 1
ATOM 4700 C C . SER D 1 133 ? -30.959 -1.702 39.78 1 46.31 133 SER D C 1
ATOM 4701 O O . SER D 1 133 ? -29.96 -1.063 40.103 1 46.34 133 SER D O 1
ATOM 4704 N N . PHE D 1 134 ? -31.47 -1.684 38.535 1 45.03 134 PHE D N 1
ATOM 4705 C CA . PHE D 1 134 ? -30.889 -0.885 37.457 1 44.49 134 PHE D CA 1
ATOM 4706 C C . PHE D 1 134 ? -30.933 0.591 37.814 1 45.95 134 PHE D C 1
ATOM 4707 O O . PHE D 1 134 ? -31.975 1.082 38.254 1 46.28 134 PHE D O 1
ATOM 4715 N N . GLU D 1 135 ? -29.81 1.275 37.671 1 46.76 135 GLU D N 1
ATOM 4716 C CA . GLU D 1 135 ? -29.706 2.707 37.947 1 48.62 135 GLU D CA 1
ATOM 4717 C C . GLU D 1 135 ? -29.745 3.563 36.692 1 48.92 135 GLU D C 1
ATOM 4718 O O . GLU D 1 135 ? -29.997 4.759 36.785 1 49.45 135 GLU D O 1
ATOM 4724 N N . ASP D 1 136 ? -29.468 2.974 35.533 1 48.69 136 ASP D N 1
ATOM 4725 C CA . ASP D 1 136 ? -29.543 3.686 34.277 1 48.85 136 ASP D CA 1
ATOM 4726 C C . ASP D 1 136 ? -30.1 2.771 33.198 1 48.62 136 ASP D C 1
ATOM 4727 O O . ASP D 1 136 ? -30.155 1.533 33.317 1 48.02 136 ASP D O 1
ATOM 4732 N N . ILE D 1 137 ? -30.518 3.41 32.138 1 48.84 137 ILE D N 1
ATOM 4733 C CA . ILE D 1 137 ? -31.187 2.797 31.022 1 49.44 137 ILE D CA 1
ATOM 4734 C C . ILE D 1 137 ? -30.315 1.854 30.196 1 48.76 137 ILE D C 1
ATOM 4735 O O . ILE D 1 137 ? -30.852 0.907 29.626 1 49.43 137 ILE D O 1
ATOM 4740 N N . LYS D 1 138 ? -28.98 2.034 30.216 1 47.47 138 LYS D N 1
ATOM 4741 C CA . LYS D 1 138 ? -28.068 1.145 29.485 1 46.39 138 LYS D CA 1
ATOM 4742 C C . LYS D 1 138 ? -27.979 -0.244 30.111 1 45.22 138 LYS D C 1
ATOM 4743 O O . LYS D 1 138 ? -27.533 -1.172 29.446 1 45.69 138 LYS D O 1
ATOM 4749 N N . GLU D 1 139 ? -28.417 -0.408 31.363 1 43.86 139 GLU D N 1
ATOM 4750 C CA . GLU D 1 139 ? -28.413 -1.707 32.013 1 43.14 139 GLU D CA 1
ATOM 4751 C C . GLU D 1 139 ? -29.406 -2.689 31.391 1 42.53 139 GLU D C 1
ATOM 4752 O O . GLU D 1 139 ? -29.216 -3.91 31.521 1 42.06 139 GLU D O 1
ATOM 4758 N N . PHE D 1 140 ? -30.444 -2.18 30.691 1 42.07 140 PHE D N 1
ATOM 4759 C CA . PHE D 1 140 ? -31.395 -3.072 30.041 1 43.02 140 PHE D CA 1
ATOM 4760 C C . PHE D 1 140 ? -30.686 -3.833 28.92 1 44.75 140 PHE D C 1
ATOM 4761 O O . PHE D 1 140 ? -30.756 -5.063 28.875 1 45.84 140 PHE D O 1
ATOM 4769 N N . GLY D 1 141 ? -29.927 -3.113 28.101 1 44.32 141 GLY D N 1
ATOM 4770 C CA . GLY D 1 141 ? -29.188 -3.721 27.009 1 44.44 141 GLY D CA 1
ATOM 4771 C C . GLY D 1 141 ? -28.141 -4.694 27.505 1 45.03 141 GLY D C 1
ATOM 4772 O O . GLY D 1 141 ? -27.952 -5.774 26.936 1 45.69 141 GLY D O 1
ATOM 4773 N N . GLU D 1 142 ? -27.475 -4.33 28.593 1 44.77 142 GLU D N 1
ATOM 4774 C CA . GLU D 1 142 ? -26.447 -5.154 29.203 1 44.72 142 GLU D CA 1
ATOM 4775 C C . GLU D 1 142 ? -27.03 -6.456 29.732 1 45.82 142 GLU D C 1
ATOM 4776 O O . GLU D 1 142 ? -26.422 -7.514 29.567 1 45.59 142 GLU D O 1
ATOM 4782 N N . GLU D 1 143 ? -28.233 -6.391 30.315 1 46.61 143 GLU D N 1
ATOM 4783 C CA . GLU D 1 143 ? -28.908 -7.59 30.796 1 47.69 143 GLU D CA 1
ATOM 4784 C C . GLU D 1 143 ? -29.389 -8.471 29.618 1 47.91 143 GLU D C 1
ATOM 4785 O O . GLU D 1 143 ? -29.303 -9.698 29.696 1 48.17 143 GLU D O 1
ATOM 4791 N N . ILE D 1 144 ? -29.895 -7.852 28.547 1 47.4 144 ILE D N 1
ATOM 4792 C CA . ILE D 1 144 ? -30.321 -8.595 27.372 1 48.43 144 ILE D CA 1
ATOM 4793 C C . ILE D 1 144 ? -29.14 -9.35 26.731 1 49.37 144 ILE D C 1
ATOM 4794 O O . ILE D 1 144 ? -29.311 -10.465 26.255 1 49.5 144 ILE D O 1
ATOM 4799 N N . ALA D 1 145 ? -27.941 -8.772 26.789 1 49.55 145 ALA D N 1
ATOM 4800 C CA . ALA D 1 145 ? -26.754 -9.391 26.233 1 50.14 145 ALA D CA 1
ATOM 4801 C C . ALA D 1 145 ? -26.304 -10.575 27.087 1 51.35 145 ALA D C 1
ATOM 4802 O O . ALA D 1 145 ? -25.985 -11.634 26.543 1 51.91 145 ALA D O 1
ATOM 4804 N N . ARG D 1 146 ? -26.294 -10.413 28.419 1 51.52 146 ARG D N 1
ATOM 4805 C CA . ARG D 1 146 ? -25.921 -11.508 29.316 1 52.36 146 ARG D CA 1
ATOM 4806 C C . ARG D 1 146 ? -26.934 -12.645 29.249 1 54.54 146 ARG D C 1
ATOM 4807 O O . ARG D 1 146 ? -26.559 -13.807 29.412 1 54.79 146 ARG D O 1
ATOM 4815 N N . LEU D 1 147 ? -28.215 -12.307 29.011 1 56.14 147 LEU D N 1
ATOM 4816 C CA . LEU D 1 147 ? -29.294 -13.267 28.893 1 58.17 147 LEU D CA 1
ATOM 4817 C C . LEU D 1 147 ? -29.166 -14.032 27.583 1 61.59 147 LEU D C 1
ATOM 4818 O O . LEU D 1 147 ? -29.213 -15.266 27.599 1 61.68 147 LEU D O 1
ATOM 4823 N N . GLU D 1 148 ? -29 -13.316 26.45 1 64.07 148 GLU D N 1
ATOM 4824 C CA . GLU D 1 148 ? -28.896 -13.999 25.164 1 67.1 148 GLU D CA 1
ATOM 4825 C C . GLU D 1 148 ? -27.61 -14.864 25.053 1 70.32 148 GLU D C 1
ATOM 4826 O O . GLU D 1 148 ? -27.513 -15.691 24.142 1 70.47 148 GLU D O 1
ATOM 4832 N N . ASP D 1 149 ? -26.688 -14.753 26.04 1 72.63 149 ASP D N 1
ATOM 4833 C CA . ASP D 1 149 ? -25.503 -15.605 26.159 1 75.29 149 ASP D CA 1
ATOM 4834 C C . ASP D 1 149 ? -25.809 -16.798 27.104 1 76.95 149 ASP D C 1
ATOM 4835 O O . ASP D 1 149 ? -24.891 -17.319 27.731 1 76.84 149 ASP D O 1
ATOM 4840 N N . HIS D 1 150 ? -27.096 -17.222 27.192 1 78.38 150 HIS D N 1
ATOM 4841 C CA . HIS D 1 150 ? -27.604 -18.307 28.039 1 79.79 150 HIS D CA 1
ATOM 4842 C C . HIS D 1 150 ? -27.175 -18.172 29.514 1 79.69 150 HIS D C 1
ATOM 4843 O O . HIS D 1 150 ? -27.565 -17.216 30.192 1 79.56 150 HIS D O 1
ATOM 4850 N N . MET E 1 1 ? -7.923 37.473 -0.515 1 62.63 1 MET E N 1
ATOM 4851 C CA . MET E 1 1 ? -6.874 36.496 -0.806 1 63.09 1 MET E CA 1
ATOM 4852 C C . MET E 1 1 ? -5.509 37.166 -0.863 1 63.76 1 MET E C 1
ATOM 4853 O O . MET E 1 1 ? -5.385 38.248 -1.416 1 63.91 1 MET E O 1
ATOM 4858 N N . HIS E 1 2 ? -4.487 36.535 -0.286 1 64.04 2 HIS E N 1
ATOM 4859 C CA . HIS E 1 2 ? -3.12 37.056 -0.294 1 64.38 2 HIS E CA 1
ATOM 4860 C C . HIS E 1 2 ? -2.497 36.844 -1.666 1 64.09 2 HIS E C 1
ATOM 4861 O O . HIS E 1 2 ? -2.797 35.854 -2.337 1 64.13 2 HIS E O 1
ATOM 4868 N N . CYS E 1 3 ? -1.6 37.753 -2.062 1 63.82 3 CYS E N 1
ATOM 4869 C CA . CYS E 1 3 ? -0.885 37.715 -3.334 1 64.05 3 CYS E CA 1
ATOM 4870 C C . CYS E 1 3 ? 0.084 36.546 -3.326 1 65.91 3 CYS E C 1
ATOM 4871 O O . CYS E 1 3 ? 0.939 36.496 -2.455 1 66.14 3 CYS E O 1
ATOM 4874 N N . PRO E 1 4 ? -0.037 35.567 -4.239 1 67.03 4 PRO E N 1
ATOM 4875 C CA . PRO E 1 4 ? 0.922 34.447 -4.234 1 68.33 4 PRO E CA 1
ATOM 4876 C C . PRO E 1 4 ? 2.316 34.835 -4.769 1 70.23 4 PRO E C 1
ATOM 4877 O O . PRO E 1 4 ? 3.237 34.017 -4.721 1 70.48 4 PRO E O 1
ATOM 4881 N N . PHE E 1 5 ? 2.468 36.076 -5.289 1 71.12 5 PHE E N 1
ATOM 4882 C CA . PHE E 1 5 ? 3.715 36.575 -5.842 1 72.53 5 PHE E CA 1
ATOM 4883 C C . PHE E 1 5 ? 4.524 37.386 -4.823 1 74.15 5 PHE E C 1
ATOM 4884 O O . PHE E 1 5 ? 5.713 37.123 -4.656 1 74.54 5 PHE E O 1
ATOM 4892 N N . CYS E 1 6 ? 3.914 38.39 -4.17 1 74.89 6 CYS E N 1
ATOM 4893 C CA . CYS E 1 6 ? 4.637 39.224 -3.204 1 75.97 6 CYS E CA 1
ATOM 4894 C C . CYS E 1 6 ? 4.184 39.033 -1.753 1 77.66 6 CYS E C 1
ATOM 4895 O O . CYS E 1 6 ? 4.772 39.626 -0.855 1 78.42 6 CYS E O 1
ATOM 4898 N N . PHE E 1 7 ? 3.133 38.26 -1.531 1 78.58 7 PHE E N 1
ATOM 4899 C CA . PHE E 1 7 ? 2.559 37.946 -0.227 1 80.2 7 PHE E CA 1
ATOM 4900 C C . PHE E 1 7 ? 1.929 39.153 0.478 1 80.88 7 PHE E C 1
ATOM 4901 O O . PHE E 1 7 ? 1.778 39.138 1.703 1 81.48 7 PHE E O 1
ATOM 4909 N N . ALA E 1 8 ? 1.473 40.159 -0.305 1 80.36 8 ALA E N 1
ATOM 4910 C CA . ALA E 1 8 ? 0.686 41.272 0.235 1 80.06 8 ALA E CA 1
ATOM 4911 C C . ALA E 1 8 ? -0.672 40.664 0.627 1 79.86 8 ALA E C 1
ATOM 4912 O O . ALA E 1 8 ? -1.152 39.75 -0.049 1 79.98 8 ALA E O 1
ATOM 4914 N N . VAL E 1 9 ? -1.258 41.107 1.738 1 79.39 9 VAL E N 1
ATOM 4915 C CA . VAL E 1 9 ? -2.492 40.508 2.252 1 79.31 9 VAL E CA 1
ATOM 4916 C C . VAL E 1 9 ? -3.759 40.783 1.446 1 78.73 9 VAL E C 1
ATOM 4917 O O . VAL E 1 9 ? -4.762 40.102 1.683 1 79.43 9 VAL E O 1
ATOM 4921 N N . ASP E 1 10 ? -3.745 41.778 0.535 1 77.34 10 ASP E N 1
ATOM 4922 C CA . ASP E 1 10 ? -4.974 42.138 -0.172 1 76.6 10 ASP E CA 1
ATOM 4923 C C . ASP E 1 10 ? -4.925 42.119 -1.709 1 73.67 10 ASP E C 1
ATOM 4924 O O . ASP E 1 10 ? -4.156 42.863 -2.333 1 73.31 10 ASP E O 1
ATOM 4929 N N . THR E 1 11 ? -5.814 41.304 -2.319 1 71.24 11 THR E N 1
ATOM 4930 C CA . THR E 1 11 ? -5.959 41.285 -3.774 1 69.07 11 THR E CA 1
ATOM 4931 C C . THR E 1 11 ? -7.386 41.66 -4.175 1 67.56 11 THR E C 1
ATOM 4932 O O . THR E 1 11 ? -8.344 41.291 -3.508 1 67.99 11 THR E O 1
ATOM 4936 N N . LYS E 1 12 ? -7.519 42.401 -5.254 1 65.84 12 LYS E N 1
ATOM 4937 C CA . LYS E 1 12 ? -8.8 42.865 -5.76 1 64.8 12 LYS E CA 1
ATOM 4938 C C . LYS E 1 12 ? -9.288 41.919 -6.855 1 63.79 12 LYS E C 1
ATOM 4939 O O . LYS E 1 12 ? -8.494 41.507 -7.695 1 63.77 12 LYS E O 1
ATOM 4945 N N . VAL E 1 13 ? -10.583 41.572 -6.854 1 62.63 13 VAL E N 1
ATOM 4946 C CA . VAL E 1 13 ? -11.135 40.751 -7.93 1 61.79 13 VAL E CA 1
ATOM 4947 C C . VAL E 1 13 ? -11.453 41.715 -9.081 1 61.69 13 VAL E C 1
ATOM 4948 O O . VAL E 1 13 ? -12.262 42.64 -8.911 1 61.87 13 VAL E O 1
ATOM 4952 N N . ILE E 1 14 ? -10.758 41.565 -10.206 1 60.98 14 ILE E N 1
ATOM 4953 C CA . ILE E 1 14 ? -10.959 42.458 -11.341 1 61.02 14 ILE E CA 1
ATOM 4954 C C . ILE E 1 14 ? -11.852 41.853 -12.432 1 61.54 14 ILE E C 1
ATOM 4955 O O . ILE E 1 14 ? -12.344 42.597 -13.281 1 62.09 14 ILE E O 1
ATOM 4960 N N . ASP E 1 15 ? -12.094 40.533 -12.4 1 61.34 15 ASP E N 1
ATOM 4961 C CA . ASP E 1 15 ? -12.961 39.865 -13.372 1 61.5 15 ASP E CA 1
ATOM 4962 C C . ASP E 1 15 ? -13.477 38.513 -12.834 1 60.79 15 ASP E C 1
ATOM 4963 O O . ASP E 1 15 ? -12.84 37.887 -11.996 1 60.14 15 ASP E O 1
ATOM 4968 N N . SER E 1 16 ? -14.644 38.077 -13.316 1 60.57 16 SER E N 1
ATOM 4969 C CA . SER E 1 16 ? -15.268 36.838 -12.884 1 60.81 16 SER E CA 1
ATOM 4970 C C . SER E 1 16 ? -16 36.163 -14.078 1 61.01 16 SER E C 1
ATOM 4971 O O . SER E 1 16 ? -16.433 36.854 -15.003 1 61.73 16 SER E O 1
ATOM 4974 N N . ARG E 1 17 ? -16.14 34.826 -14.047 1 59.8 17 ARG E N 1
ATOM 4975 C CA . ARG E 1 17 ? -16.74 34.056 -15.135 1 59.66 17 ARG E CA 1
ATOM 4976 C C . ARG E 1 17 ? -17.28 32.748 -14.6 1 59.19 17 ARG E C 1
ATOM 4977 O O . ARG E 1 17 ? -16.53 32.037 -13.935 1 58.95 17 ARG E O 1
ATOM 4985 N N . LEU E 1 18 ? -18.547 32.398 -14.904 1 58.78 18 LEU E N 1
ATOM 4986 C CA . LEU E 1 18 ? -19.066 31.092 -14.482 1 59.14 18 LEU E CA 1
ATOM 4987 C C . LEU E 1 18 ? -18.472 30.06 -15.417 1 58.29 18 LEU E C 1
ATOM 4988 O O . LEU E 1 18 ? -18.496 30.228 -16.633 1 58.62 18 LEU E O 1
ATOM 4993 N N . VAL E 1 19 ? -17.926 28.996 -14.861 1 57.48 19 VAL E N 1
ATOM 4994 C CA . VAL E 1 19 ? -17.308 27.923 -15.625 1 57.08 19 VAL E CA 1
ATOM 4995 C C . VAL E 1 19 ? -17.847 26.567 -15.107 1 56.33 19 VAL E C 1
ATOM 4996 O O . VAL E 1 19 ? -18.485 26.514 -14.066 1 56.15 19 VAL E O 1
ATOM 5000 N N . GLY E 1 20 ? -17.613 25.502 -15.847 1 56.35 20 GLY E N 1
ATOM 5001 C CA . GLY E 1 20 ? -18.035 24.166 -15.465 1 57.81 20 GLY E CA 1
ATOM 5002 C C . GLY E 1 20 ? -19.541 24.02 -15.428 1 59.31 20 GLY E C 1
ATOM 5003 O O . GLY E 1 20 ? -20.092 23.429 -14.494 1 59.05 20 GLY E O 1
ATOM 5004 N N . GLU E 1 21 ? -20.215 24.605 -16.435 1 60.55 21 GLU E N 1
ATOM 5005 C CA . GLU E 1 21 ? -21.67 24.612 -16.566 1 62.1 21 GLU E CA 1
ATOM 5006 C C . GLU E 1 21 ? -22.33 25.245 -15.334 1 61.8 21 GLU E C 1
ATOM 5007 O O . GLU E 1 21 ? -23.298 24.704 -14.795 1 62.56 21 GLU E O 1
ATOM 5013 N N . GLY E 1 22 ? -21.752 26.349 -14.872 1 60.47 22 GLY E N 1
ATOM 5014 C CA . GLY E 1 22 ? -22.244 27.101 -13.727 1 59.81 22 GLY E CA 1
ATOM 5015 C C . GLY E 1 22 ? -21.851 26.591 -12.358 1 58.87 22 GLY E C 1
ATOM 5016 O O . GLY E 1 22 ? -22.166 27.237 -11.362 1 59.29 22 GLY E O 1
ATOM 5017 N N . SER E 1 23 ? -21.148 25.463 -12.281 1 57.78 23 SER E N 1
ATOM 5018 C CA . SER E 1 23 ? -20.764 24.89 -10.991 1 57.85 23 SER E CA 1
ATOM 5019 C C . SER E 1 23 ? -19.491 25.495 -10.35 1 56.78 23 SER E C 1
ATOM 5020 O O . SER E 1 23 ? -19.192 25.202 -9.186 1 57.54 23 SER E O 1
ATOM 5023 N N . SER E 1 24 ? -18.722 26.288 -11.1 1 55.01 24 SER E N 1
ATOM 5024 C CA . SER E 1 24 ? -17.512 26.908 -10.544 1 54.17 24 SER E CA 1
ATOM 5025 C C . SER E 1 24 ? -17.378 28.373 -10.938 1 51.98 24 SER E C 1
ATOM 5026 O O . SER E 1 24 ? -17.926 28.791 -11.956 1 51.48 24 SER E O 1
ATOM 5029 N N . VAL E 1 25 ? -16.653 29.152 -10.137 1 51 25 VAL E N 1
ATOM 5030 C CA . VAL E 1 25 ? -16.437 30.561 -10.455 1 51.03 25 VAL E CA 1
ATOM 5031 C C . VAL E 1 25 ? -14.962 30.825 -10.733 1 50.99 25 VAL E C 1
ATOM 5032 O O . VAL E 1 25 ? -14.127 30.66 -9.852 1 49.87 25 VAL E O 1
ATOM 5036 N N . ARG E 1 26 ? -14.647 31.247 -11.956 1 51.86 26 ARG E N 1
ATOM 5037 C CA . ARG E 1 26 ? -13.275 31.595 -12.314 1 52.97 26 ARG E CA 1
ATOM 5038 C C . ARG E 1 26 ? -13.089 33.082 -12.084 1 53.31 26 ARG E C 1
ATOM 5039 O O . ARG E 1 26 ? -13.901 33.869 -12.559 1 54.06 26 ARG E O 1
ATOM 5047 N N . ARG E 1 27 ? -12.032 33.482 -11.388 1 53.07 27 ARG E N 1
ATOM 5048 C CA . ARG E 1 27 ? -11.799 34.904 -11.129 1 53.61 27 ARG E CA 1
ATOM 5049 C C . ARG E 1 27 ? -10.41 35.355 -11.546 1 54.36 27 ARG E C 1
ATOM 5050 O O . ARG E 1 27 ? -9.477 34.554 -11.543 1 54.55 27 ARG E O 1
ATOM 5058 N N . ARG E 1 28 ? -10.269 36.63 -11.917 1 54.76 28 ARG E N 1
ATOM 5059 C CA . ARG E 1 28 ? -8.959 37.189 -12.206 1 55.98 28 ARG E CA 1
ATOM 5060 C C . ARG E 1 28 ? -8.704 38.219 -11.114 1 56.35 28 ARG E C 1
ATOM 5061 O O . ARG E 1 28 ? -9.497 39.135 -10.918 1 56.48 28 ARG E O 1
ATOM 5069 N N . ARG E 1 29 ? -7.66 37.998 -10.328 1 55.96 29 ARG E N 1
ATOM 5070 C CA . ARG E 1 29 ? -7.314 38.88 -9.229 1 55.81 29 ARG E CA 1
ATOM 5071 C C . ARG E 1 29 ? -6.079 39.707 -9.537 1 56.68 29 ARG E C 1
ATOM 5072 O O . ARG E 1 29 ? -5.223 39.291 -10.303 1 56.79 29 ARG E O 1
ATOM 5080 N N . GLN E 1 30 ? -5.98 40.876 -8.917 1 57.33 30 GLN E N 1
ATOM 5081 C CA . GLN E 1 30 ? -4.858 41.779 -9.096 1 58.57 30 GLN E CA 1
ATOM 5082 C C . GLN E 1 30 ? -4.342 42.246 -7.733 1 59.61 30 GLN E C 1
ATOM 5083 O O . GLN E 1 30 ? -5.126 42.702 -6.894 1 59.76 30 GLN E O 1
ATOM 5089 N N . CYS E 1 31 ? -3.033 42.145 -7.517 1 60 31 CYS E N 1
ATOM 5090 C CA . CYS E 1 31 ? -2.439 42.595 -6.269 1 61.28 31 CYS E CA 1
ATOM 5091 C C . CYS E 1 31 ? -2.364 44.11 -6.271 1 62.26 31 CYS E C 1
ATOM 5092 O O . CYS E 1 31 ? -1.957 44.704 -7.267 1 62.32 31 CYS E O 1
ATOM 5095 N N . LEU E 1 32 ? -2.772 44.737 -5.173 1 62.87 32 LEU E N 1
ATOM 5096 C CA . LEU E 1 32 ? -2.728 46.187 -5.082 1 64.31 32 LEU E CA 1
ATOM 5097 C C . LEU E 1 32 ? -1.33 46.731 -4.801 1 64.38 32 LEU E C 1
ATOM 5098 O O . LEU E 1 32 ? -1.096 47.898 -5.05 1 64.96 32 LEU E O 1
ATOM 5103 N N . VAL E 1 33 ? -0.385 45.89 -4.364 1 63.82 33 VAL E N 1
ATOM 5104 C CA . VAL E 1 33 ? 0.969 46.336 -4.087 1 63.72 33 VAL E CA 1
ATOM 5105 C C . VAL E 1 33 ? 1.903 46.063 -5.26 1 63.08 33 VAL E C 1
ATOM 5106 O O . VAL E 1 33 ? 2.561 46.998 -5.732 1 63.23 33 VAL E O 1
ATOM 5110 N N . CYS E 1 34 ? 1.966 44.799 -5.75 1 61.86 34 CYS E N 1
ATOM 5111 C CA . CYS E 1 34 ? 2.867 44.481 -6.864 1 61.29 34 CYS E CA 1
ATOM 5112 C C . CYS E 1 34 ? 2.207 44.566 -8.252 1 61.34 34 CYS E C 1
ATOM 5113 O O . CYS E 1 34 ? 2.903 44.461 -9.253 1 61.6 34 CYS E O 1
ATOM 5116 N N . ASN E 1 35 ? 0.882 44.708 -8.317 1 61.14 35 ASN E N 1
ATOM 5117 C CA . ASN E 1 35 ? 0.143 44.811 -9.579 1 61.03 35 ASN E CA 1
ATOM 5118 C C . ASN E 1 35 ? 0.143 43.533 -10.416 1 59.87 35 ASN E C 1
ATOM 5119 O O . ASN E 1 35 ? -0.176 43.592 -11.603 1 59.74 35 ASN E O 1
ATOM 5124 N N . GLU E 1 36 ? 0.489 42.387 -9.818 1 58.91 36 GLU E N 1
ATOM 5125 C CA . GLU E 1 36 ? 0.511 41.13 -10.558 1 59.01 36 GLU E CA 1
ATOM 5126 C C . GLU E 1 36 ? -0.909 40.587 -10.733 1 59.45 36 GLU E C 1
ATOM 5127 O O . GLU E 1 36 ? -1.757 40.796 -9.87 1 60.1 36 GLU E O 1
ATOM 5133 N N . ARG E 1 37 ? -1.19 39.938 -11.868 1 59.03 37 ARG E N 1
ATOM 5134 C CA . ARG E 1 37 ? -2.5 39.364 -12.134 1 59.13 37 ARG E CA 1
ATOM 5135 C C . ARG E 1 37 ? -2.452 37.837 -12.118 1 58.39 37 ARG E C 1
ATOM 5136 O O . ARG E 1 37 ? -1.453 37.256 -12.53 1 59.1 37 ARG E O 1
ATOM 5144 N N . PHE E 1 38 ? -3.512 37.184 -11.626 1 57.1 38 PHE E N 1
ATOM 5145 C CA . PHE E 1 38 ? -3.565 35.724 -11.55 1 56.3 38 PHE E CA 1
ATOM 5146 C C . PHE E 1 38 ? -5.007 35.201 -11.565 1 55.19 38 PHE E C 1
ATOM 5147 O O . PHE E 1 38 ? -5.954 35.949 -11.333 1 55.1 38 PHE E O 1
ATOM 5155 N N . THR E 1 39 ? -5.165 33.913 -11.863 1 54.23 39 THR E N 1
ATOM 5156 C CA . THR E 1 39 ? -6.462 33.262 -11.95 1 53.2 39 THR E CA 1
ATOM 5157 C C . THR E 1 39 ? -6.725 32.415 -10.738 1 52.06 39 THR E C 1
ATOM 5158 O O . THR E 1 39 ? -5.809 31.824 -10.183 1 51.87 39 THR E O 1
ATOM 5162 N N . THR E 1 40 ? -7.983 32.379 -10.298 1 51.14 40 THR E N 1
ATOM 5163 C CA . THR E 1 40 ? -8.413 31.528 -9.197 1 50.52 40 THR E CA 1
ATOM 5164 C C . THR E 1 40 ? -9.674 30.749 -9.613 1 49.86 40 THR E C 1
ATOM 5165 O O . THR E 1 40 ? -10.392 31.151 -10.533 1 49.5 40 THR E O 1
ATOM 5169 N N . PHE E 1 41 ? -9.962 29.665 -8.911 1 49.75 41 PHE E N 1
ATOM 5170 C CA . PHE E 1 41 ? -11.175 28.895 -9.155 1 50.08 41 PHE E CA 1
ATOM 5171 C C . PHE E 1 41 ? -11.882 28.659 -7.844 1 50.05 41 PHE E C 1
ATOM 5172 O O . PHE E 1 41 ? -11.238 28.311 -6.859 1 50.14 41 PHE E O 1
ATOM 5180 N N . GLU E 1 42 ? -13.196 28.886 -7.82 1 49.86 42 GLU E N 1
ATOM 5181 C CA . GLU E 1 42 ? -14.023 28.687 -6.641 1 50.12 42 GLU E CA 1
ATOM 5182 C C . GLU E 1 42 ? -14.863 27.44 -6.874 1 51.18 42 GLU E C 1
ATOM 5183 O O . GLU E 1 42 ? -15.615 27.376 -7.84 1 51.69 42 GLU E O 1
ATOM 5189 N N . VAL E 1 43 ? -14.672 26.427 -6.046 1 51.43 43 VAL E N 1
ATOM 5190 C CA . VAL E 1 43 ? -15.362 25.162 -6.203 1 53.26 43 VAL E CA 1
ATOM 5191 C C . VAL E 1 43 ? -16.075 24.787 -4.919 1 55.69 43 VAL E C 1
ATOM 5192 O O . VAL E 1 43 ? -15.524 24.979 -3.834 1 56.24 43 VAL E O 1
ATOM 5196 N N . ALA E 1 44 ? -17.305 24.273 -5.033 1 56.94 44 ALA E N 1
ATOM 5197 C CA . ALA E 1 44 ? -18.06 23.883 -3.855 1 58.61 44 ALA E CA 1
ATOM 5198 C C . ALA E 1 44 ? -17.559 22.554 -3.29 1 59.92 44 ALA E C 1
ATOM 5199 O O . ALA E 1 44 ? -17.13 21.684 -4.047 1 59.59 44 ALA E O 1
ATOM 5201 N N . GLU E 1 45 ? -17.55 22.431 -1.951 1 61.4 45 GLU E N 1
ATOM 5202 C CA . GLU E 1 45 ? -17.167 21.197 -1.274 1 63.42 45 GLU E CA 1
ATOM 5203 C C . GLU E 1 45 ? -18.458 20.421 -1.107 1 64.62 45 GLU E C 1
ATOM 5204 O O . GLU E 1 45 ? -19.294 20.806 -0.299 1 64.6 45 GLU E O 1
ATOM 5210 N N . LEU E 1 46 ? -18.677 19.404 -1.948 1 65.47 46 LEU E N 1
ATOM 5211 C CA . LEU E 1 46 ? -19.919 18.643 -1.9 1 66.36 46 LEU E CA 1
ATOM 5212 C C . LEU E 1 46 ? -19.643 17.181 -1.583 1 67.29 46 LEU E C 1
ATOM 5213 O O . LEU E 1 46 ? -19.677 16.334 -2.489 1 68.01 46 LEU E O 1
ATOM 5218 N N . VAL E 1 47 ? -19.334 16.874 -0.32 1 67.22 47 VAL E N 1
ATOM 5219 C CA . VAL E 1 47 ? -19.201 15.479 0.081 1 67.71 47 VAL E CA 1
ATOM 5220 C C . VAL E 1 47 ? -20.089 15.255 1.279 1 67.31 47 VAL E C 1
ATOM 5221 O O . VAL E 1 47 ? -20.025 16.006 2.245 1 67.24 47 VAL E O 1
ATOM 5225 N N . MET E 1 48 ? -20.99 14.292 1.169 1 66.92 48 MET E N 1
ATOM 5226 C CA . MET E 1 48 ? -21.908 13.951 2.234 1 66.89 48 MET E CA 1
ATOM 5227 C C . MET E 1 48 ? -21.145 13.263 3.372 1 66.13 48 MET E C 1
ATOM 5228 O O . MET E 1 48 ? -20.171 12.553 3.111 1 66 48 MET E O 1
ATOM 5233 N N . PRO E 1 49 ? -21.575 13.435 4.637 1 65.58 49 PRO E N 1
ATOM 5234 C CA . PRO E 1 49 ? -20.88 12.751 5.739 1 65.47 49 PRO E CA 1
ATOM 5235 C C . PRO E 1 49 ? -20.921 11.238 5.594 1 65.67 49 PRO E C 1
ATOM 5236 O O . PRO E 1 49 ? -21.868 10.691 5.032 1 65.76 49 PRO E O 1
ATOM 5240 N N . ARG E 1 50 ? -19.884 10.563 6.093 1 65.66 50 ARG E N 1
ATOM 5241 C CA . ARG E 1 50 ? -19.846 9.109 6.084 1 66.18 50 ARG E CA 1
ATOM 5242 C C . ARG E 1 50 ? -20.933 8.565 7.017 1 65.19 50 ARG E C 1
ATOM 5243 O O . ARG E 1 50 ? -21.465 9.294 7.846 1 65.12 50 ARG E O 1
ATOM 5251 N N . VAL E 1 51 ? -21.276 7.298 6.867 1 64.44 51 VAL E N 1
ATOM 5252 C CA . VAL E 1 51 ? -22.322 6.683 7.656 1 64.24 51 VAL E CA 1
ATOM 5253 C C . VAL E 1 51 ? -21.758 5.694 8.647 1 64.09 51 VAL E C 1
ATOM 5254 O O . VAL E 1 51 ? -21.039 4.776 8.259 1 64.47 51 VAL E O 1
ATOM 5258 N N . VAL E 1 52 ? -22.052 5.891 9.936 1 63.38 52 VAL E N 1
ATOM 5259 C CA . VAL E 1 52 ? -21.625 4.946 10.962 1 62.83 52 VAL E CA 1
ATOM 5260 C C . VAL E 1 52 ? -22.759 3.929 11.069 1 62.4 52 VAL E C 1
ATOM 5261 O O . VAL E 1 52 ? -23.84 4.279 11.523 1 62.16 52 VAL E O 1
ATOM 5265 N N . LYS E 1 53 ? -22.536 2.7 10.62 1 61.99 53 LYS E N 1
ATOM 5266 C CA . LYS E 1 53 ? -23.564 1.672 10.663 1 62.2 53 LYS E CA 1
ATOM 5267 C C . LYS E 1 53 ? -23.789 1.137 12.085 1 63.28 53 LYS E C 1
ATOM 5268 O O . LYS E 1 53 ? -23.014 1.449 12.99 1 63.55 53 LYS E O 1
ATOM 5274 N N . SER E 1 54 ? -24.859 0.352 12.29 1 63.97 54 SER E N 1
ATOM 5275 C CA . SER E 1 54 ? -25.204 -0.256 13.571 1 65.51 54 SER E CA 1
ATOM 5276 C C . SER E 1 54 ? -24.04 -1.034 14.199 1 68.1 54 SER E C 1
ATOM 5277 O O . SER E 1 54 ? -23.896 -1.04 15.422 1 68.26 54 SER E O 1
ATOM 5280 N N . ASN E 1 55 ? -23.206 -1.687 13.369 1 70.05 55 ASN E N 1
ATOM 5281 C CA . ASN E 1 55 ? -22.046 -2.454 13.843 1 72.6 55 ASN E CA 1
ATOM 5282 C C . ASN E 1 55 ? -20.751 -1.614 13.954 1 74.77 55 ASN E C 1
ATOM 5283 O O . ASN E 1 55 ? -19.66 -2.186 14.057 1 75.54 55 ASN E O 1
ATOM 5288 N N . ASP E 1 56 ? -20.877 -0.268 13.884 1 75.35 56 ASP E N 1
ATOM 5289 C CA . ASP E 1 56 ? -19.809 0.735 13.977 1 76.17 56 ASP E CA 1
ATOM 5290 C C . ASP E 1 56 ? -18.869 0.784 12.772 1 75.76 56 ASP E C 1
ATOM 5291 O O . ASP E 1 56 ? -17.848 1.468 12.834 1 76.12 56 ASP E O 1
ATOM 5296 N N . VAL E 1 57 ? -19.221 0.112 11.672 1 74.76 57 VAL E N 1
ATOM 5297 C CA . VAL E 1 57 ? -18.426 0.175 10.454 1 74.33 57 VAL E CA 1
ATOM 5298 C C . VAL E 1 57 ? -18.757 1.49 9.76 1 73.1 57 VAL E C 1
ATOM 5299 O O . VAL E 1 57 ? -19.932 1.841 9.685 1 73.68 57 VAL E O 1
ATOM 5303 N N . ARG E 1 58 ? -17.756 2.221 9.26 1 71.47 58 ARG E N 1
ATOM 5304 C CA . ARG E 1 58 ? -18.032 3.457 8.52 1 70.55 58 ARG E CA 1
ATOM 5305 C C . ARG E 1 58 ? -18.059 3.135 7.039 1 69.67 58 ARG E C 1
ATOM 5306 O O . ARG E 1 58 ? -17.283 2.308 6.565 1 70.35 58 ARG E O 1
ATOM 5314 N N . GLU E 1 59 ? -18.959 3.76 6.312 1 68.37 59 GLU E N 1
ATOM 5315 C CA . GLU E 1 59 ? -19.041 3.58 4.87 1 67.85 59 GLU E CA 1
ATOM 5316 C C . GLU E 1 59 ? -19.516 4.858 4.232 1 67.43 59 GLU E C 1
ATOM 5317 O O . GLU E 1 59 ? -20.183 5.649 4.893 1 67.73 59 GLU E O 1
ATOM 5323 N N . PRO E 1 60 ? -19.099 5.152 2.99 1 66.48 60 PRO E N 1
ATOM 5324 C CA . PRO E 1 60 ? -19.528 6.409 2.366 1 65.81 60 PRO E CA 1
ATOM 5325 C C . PRO E 1 60 ? -21.041 6.479 2.199 1 65.08 60 PRO E C 1
ATOM 5326 O O . PRO E 1 60 ? -21.719 5.451 2.064 1 65.19 60 PRO E O 1
ATOM 5330 N N . PHE E 1 61 ? -21.581 7.698 2.215 1 63.96 61 PHE E N 1
ATOM 5331 C CA . PHE E 1 61 ? -23.006 7.913 2.024 1 63.28 61 PHE E CA 1
ATOM 5332 C C . PHE E 1 61 ? -23.418 7.401 0.635 1 63.36 61 PHE E C 1
ATOM 5333 O O . PHE E 1 61 ? -22.807 7.773 -0.365 1 63.95 61 PHE E O 1
ATOM 5341 N N . ASN E 1 62 ? -24.396 6.506 0.588 1 62.53 62 ASN E N 1
ATOM 5342 C CA . ASN E 1 62 ? -24.859 5.919 -0.66 1 62.08 62 ASN E CA 1
ATOM 5343 C C . ASN E 1 62 ? -26.314 6.311 -0.887 1 61.31 62 ASN E C 1
ATOM 5344 O O . ASN E 1 62 ? -27.21 5.723 -0.292 1 61.73 62 ASN E O 1
ATOM 5349 N N . GLU E 1 63 ? -26.553 7.281 -1.762 1 60.5 63 GLU E N 1
ATOM 5350 C CA . GLU E 1 63 ? -27.888 7.771 -2.084 1 60.22 63 GLU E CA 1
ATOM 5351 C C . GLU E 1 63 ? -28.808 6.672 -2.592 1 60.06 63 GLU E C 1
ATOM 5352 O O . GLU E 1 63 ? -30.013 6.709 -2.326 1 60.79 63 GLU E O 1
ATOM 5358 N N . GLU E 1 64 ? -28.255 5.683 -3.303 1 59.1 64 GLU E N 1
ATOM 5359 C CA . GLU E 1 64 ? -29.066 4.593 -3.817 1 58.68 64 GLU E CA 1
ATOM 5360 C C . GLU E 1 64 ? -29.559 3.667 -2.693 1 56.83 64 GLU E C 1
ATOM 5361 O O . GLU E 1 64 ? -30.689 3.174 -2.763 1 56.55 64 GLU E O 1
ATOM 5367 N N . LYS E 1 65 ? -28.749 3.488 -1.623 1 55.06 65 LYS E N 1
ATOM 5368 C CA . LYS E 1 65 ? -29.169 2.684 -0.466 1 53.79 65 LYS E CA 1
ATOM 5369 C C . LYS E 1 65 ? -30.357 3.353 0.216 1 53.18 65 LYS E C 1
ATOM 5370 O O . LYS E 1 65 ? -31.311 2.672 0.592 1 53.27 65 LYS E O 1
ATOM 5376 N N . LEU E 1 66 ? -30.304 4.695 0.346 1 52.24 66 LEU E N 1
ATOM 5377 C CA . LEU E 1 66 ? -31.339 5.516 0.966 1 52.09 66 LEU E CA 1
ATOM 5378 C C . LEU E 1 66 ? -32.63 5.469 0.156 1 51.32 66 LEU E C 1
ATOM 5379 O O . LEU E 1 66 ? -33.707 5.256 0.711 1 51.96 66 LEU E O 1
ATOM 5384 N N . ARG E 1 67 ? -32.518 5.655 -1.149 1 49.96 67 ARG E N 1
ATOM 5385 C CA . ARG E 1 67 ? -33.663 5.64 -2.035 1 49.38 67 ARG E CA 1
ATOM 5386 C C . ARG E 1 67 ? -34.309 4.251 -2.183 1 48.45 67 ARG E C 1
ATOM 5387 O O . ARG E 1 67 ? -35.536 4.152 -2.133 1 48.08 67 ARG E O 1
ATOM 5395 N N . SER E 1 68 ? -33.515 3.195 -2.367 1 48.04 68 SER E N 1
ATOM 5396 C CA . SER E 1 68 ? -34.099 1.859 -2.557 1 48.59 68 SER E CA 1
ATOM 5397 C C . SER E 1 68 ? -34.89 1.373 -1.348 1 48.11 68 SER E C 1
ATOM 5398 O O . SER E 1 68 ? -35.883 0.666 -1.521 1 48.7 68 SER E O 1
ATOM 5401 N N . GLY E 1 69 ? -34.495 1.801 -0.156 1 47.25 69 GLY E N 1
ATOM 5402 C CA . GLY E 1 69 ? -35.215 1.462 1.064 1 47.12 69 GLY E CA 1
ATOM 5403 C C . GLY E 1 69 ? -36.571 2.126 1.082 1 47.2 69 GLY E C 1
ATOM 5404 O O . GLY E 1 69 ? -37.572 1.488 1.402 1 47.23 69 GLY E O 1
ATOM 5405 N N . MET E 1 70 ? -36.614 3.416 0.692 1 47.1 70 MET E N 1
ATOM 5406 C CA . MET E 1 70 ? -37.852 4.182 0.61 1 47.03 70 MET E CA 1
ATOM 5407 C C . MET E 1 70 ? -38.762 3.626 -0.481 1 47.16 70 MET E C 1
ATOM 5408 O O . MET E 1 70 ? -39.965 3.52 -0.265 1 47.87 70 MET E O 1
ATOM 5413 N N . LEU E 1 71 ? -38.202 3.243 -1.635 1 46.07 71 LEU E N 1
ATOM 5414 C CA . LEU E 1 71 ? -39.006 2.689 -2.717 1 45.4 71 LEU E CA 1
ATOM 5415 C C . LEU E 1 71 ? -39.603 1.349 -2.379 1 45.13 71 LEU E C 1
ATOM 5416 O O . LEU E 1 71 ? -40.692 1.045 -2.866 1 46.04 71 LEU E O 1
ATOM 5421 N N . ARG E 1 72 ? -38.957 0.56 -1.519 1 43.99 72 ARG E N 1
ATOM 5422 C CA . ARG E 1 72 ? -39.533 -0.711 -1.082 1 43.51 72 ARG E CA 1
ATOM 5423 C C . ARG E 1 72 ? -40.789 -0.422 -0.252 1 43.59 72 ARG E C 1
ATOM 5424 O O . ARG E 1 72 ? -41.832 -1.023 -0.492 1 43.62 72 ARG E O 1
ATOM 5432 N N . ALA E 1 73 ? -40.693 0.536 0.693 1 43.13 73 ALA E N 1
ATOM 5433 C CA . ALA E 1 73 ? -41.824 0.918 1.515 1 43.25 73 ALA E CA 1
ATOM 5434 C C . ALA E 1 73 ? -42.95 1.564 0.685 1 44.11 73 ALA E C 1
ATOM 5435 O O . ALA E 1 73 ? -44.133 1.313 0.931 1 43.77 73 ALA E O 1
ATOM 5437 N N . LEU E 1 74 ? -42.582 2.37 -0.317 1 44.94 74 LEU E N 1
ATOM 5438 C CA . LEU E 1 74 ? -43.554 3.08 -1.133 1 46.65 74 LEU E CA 1
ATOM 5439 C C . LEU E 1 74 ? -44.168 2.265 -2.247 1 50.1 74 LEU E C 1
ATOM 5440 O O . LEU E 1 74 ? -44.825 2.852 -3.108 1 51.38 74 LEU E O 1
ATOM 5445 N N . GLU E 1 75 ? -43.972 0.928 -2.265 1 50.86 75 GLU E N 1
ATOM 5446 C CA . GLU E 1 75 ? -44.503 0.083 -3.32 1 52.21 75 GLU E CA 1
ATOM 5447 C C . GLU E 1 75 ? -46.006 0.212 -3.432 1 54 75 GLU E C 1
ATOM 5448 O O . GLU E 1 75 ? -46.708 0.106 -2.422 1 54.28 75 GLU E O 1
ATOM 5454 N N . LYS E 1 76 ? -46.485 0.504 -4.659 1 54.84 76 LYS E N 1
ATOM 5455 C CA . LYS E 1 76 ? -47.898 0.627 -4.982 1 55.71 76 LYS E CA 1
ATOM 5456 C C . LYS E 1 76 ? -48.587 1.796 -4.248 1 57.43 76 LYS E C 1
ATOM 5457 O O . LYS E 1 76 ? -49.804 1.816 -4.174 1 58.02 76 LYS E O 1
ATOM 5463 N N . ARG E 1 77 ? -47.819 2.791 -3.763 1 58.24 77 ARG E N 1
ATOM 5464 C CA . ARG E 1 77 ? -48.383 3.944 -3.066 1 59.4 77 ARG E CA 1
ATOM 5465 C C . ARG E 1 77 ? -48.46 5.155 -3.986 1 61.54 77 ARG E C 1
ATOM 5466 O O . ARG E 1 77 ? -47.571 5.353 -4.809 1 61.68 77 ARG E O 1
ATOM 5474 N N . PRO E 1 78 ? -49.509 5.996 -3.851 1 63.15 78 PRO E N 1
ATOM 5475 C CA . PRO E 1 78 ? -49.643 7.162 -4.747 1 64.04 78 PRO E CA 1
ATOM 5476 C C . PRO E 1 78 ? -48.787 8.368 -4.368 1 65.47 78 PRO E C 1
ATOM 5477 O O . PRO E 1 78 ? -49.298 9.447 -4.06 1 65.57 78 PRO E O 1
ATOM 5481 N N . VAL E 1 79 ? -47.476 8.173 -4.397 1 66.15 79 VAL E N 1
ATOM 5482 C CA . VAL E 1 79 ? -46.488 9.194 -4.112 1 67.3 79 VAL E CA 1
ATOM 5483 C C . VAL E 1 79 ? -45.639 9.31 -5.376 1 68.54 79 VAL E C 1
ATOM 5484 O O . VAL E 1 79 ? -45.133 8.305 -5.871 1 68.81 79 VAL E O 1
ATOM 5488 N N . SER E 1 80 ? -45.537 10.515 -5.938 1 69.06 80 SER E N 1
ATOM 5489 C CA . SER E 1 80 ? -44.794 10.727 -7.172 1 69.64 80 SER E CA 1
ATOM 5490 C C . SER E 1 80 ? -43.28 10.642 -6.96 1 70.35 80 SER E C 1
ATOM 5491 O O . SER E 1 80 ? -42.813 10.781 -5.832 1 70.67 80 SER E O 1
ATOM 5494 N N . SER E 1 81 ? -42.51 10.43 -8.037 1 70.69 81 SER E N 1
ATOM 5495 C CA . SER E 1 81 ? -41.05 10.403 -7.926 1 71.83 81 SER E CA 1
ATOM 5496 C C . SER E 1 81 ? -40.504 11.774 -7.498 1 72.6 81 SER E C 1
ATOM 5497 O O . SER E 1 81 ? -39.443 11.832 -6.881 1 72.86 81 SER E O 1
ATOM 5500 N N . ASP E 1 82 ? -41.231 12.869 -7.802 1 72.58 82 ASP E N 1
ATOM 5501 C CA . ASP E 1 82 ? -40.823 14.204 -7.403 1 73.19 82 ASP E CA 1
ATOM 5502 C C . ASP E 1 82 ? -40.941 14.369 -5.896 1 72.37 82 ASP E C 1
ATOM 5503 O O . ASP E 1 82 ? -40.044 14.949 -5.286 1 72.54 82 ASP E O 1
ATOM 5508 N N . ASP E 1 83 ? -42.007 13.81 -5.288 1 71.09 83 ASP E N 1
ATOM 5509 C CA . ASP E 1 83 ? -42.192 13.838 -3.841 1 70.61 83 ASP E CA 1
ATOM 5510 C C . ASP E 1 83 ? -41.063 13.066 -3.151 1 69.88 83 ASP E C 1
ATOM 5511 O O . ASP E 1 83 ? -40.537 13.524 -2.136 1 70.09 83 ASP E O 1
ATOM 5516 N N . VAL E 1 84 ? -40.68 11.91 -3.718 1 68.8 84 VAL E N 1
ATOM 5517 C CA . VAL E 1 84 ? -39.603 11.076 -3.197 1 68.48 84 VAL E CA 1
ATOM 5518 C C . VAL E 1 84 ? -38.281 11.808 -3.307 1 68.61 84 VAL E C 1
ATOM 5519 O O . VAL E 1 84 ? -37.506 11.82 -2.351 1 69.06 84 VAL E O 1
ATOM 5523 N N . GLU E 1 85 ? -38.035 12.46 -4.447 1 68.3 85 GLU E N 1
ATOM 5524 C CA . GLU E 1 85 ? -36.793 13.199 -4.637 1 68.38 85 GLU E CA 1
ATOM 5525 C C . GLU E 1 85 ? -36.709 14.419 -3.739 1 67.54 85 GLU E C 1
ATOM 5526 O O . GLU E 1 85 ? -35.621 14.722 -3.257 1 67.73 85 GLU E O 1
ATOM 5532 N N . MET E 1 86 ? -37.841 15.066 -3.446 1 66.52 86 MET E N 1
ATOM 5533 C CA . MET E 1 86 ? -37.842 16.189 -2.516 1 66.96 86 MET E CA 1
ATOM 5534 C C . MET E 1 86 ? -37.59 15.708 -1.085 1 65.74 86 MET E C 1
ATOM 5535 O O . MET E 1 86 ? -36.908 16.392 -0.319 1 65.93 86 MET E O 1
ATOM 5540 N N . ALA E 1 87 ? -38.125 14.529 -0.732 1 64.26 87 ALA E N 1
ATOM 5541 C CA . ALA E 1 87 ? -37.922 13.948 0.582 1 63.44 87 ALA E CA 1
ATOM 5542 C C . ALA E 1 87 ? -36.445 13.59 0.747 1 62.63 87 ALA E C 1
ATOM 5543 O O . ALA E 1 87 ? -35.851 13.938 1.773 1 63.09 87 ALA E O 1
ATOM 5545 N N . ILE E 1 88 ? -35.831 12.984 -0.289 1 61.14 88 ILE E N 1
ATOM 5546 C CA . ILE E 1 88 ? -34.415 12.622 -0.273 1 60.26 88 ILE E CA 1
ATOM 5547 C C . ILE E 1 88 ? -33.544 13.865 -0.15 1 59.6 88 ILE E C 1
ATOM 5548 O O . ILE E 1 88 ? -32.637 13.887 0.681 1 59.74 88 ILE E O 1
ATOM 5553 N N . ASN E 1 89 ? -33.858 14.923 -0.914 1 58.75 89 ASN E N 1
ATOM 5554 C CA . ASN E 1 89 ? -33.116 16.186 -0.842 1 58.29 89 ASN E CA 1
ATOM 5555 C C . ASN E 1 89 ? -33.2 16.79 0.548 1 55.98 89 ASN E C 1
ATOM 5556 O O . ASN E 1 89 ? -32.207 17.32 1.039 1 55.23 89 ASN E O 1
ATOM 5561 N N . HIS E 1 90 ? -34.369 16.686 1.193 1 54.66 90 HIS E N 1
ATOM 5562 C CA . HIS E 1 90 ? -34.529 17.204 2.544 1 54.09 90 HIS E CA 1
ATOM 5563 C C . HIS E 1 90 ? -33.677 16.407 3.526 1 54.07 90 HIS E C 1
ATOM 5564 O O . HIS E 1 90 ? -33.027 17.001 4.38 1 54.07 90 HIS E O 1
ATOM 5571 N N . ILE E 1 91 ? -33.646 15.064 3.387 1 53.73 91 ILE E N 1
ATOM 5572 C CA . ILE E 1 91 ? -32.842 14.205 4.251 1 53.96 91 ILE E CA 1
ATOM 5573 C C . ILE E 1 91 ? -31.362 14.576 4.113 1 55.14 91 ILE E C 1
ATOM 5574 O O . ILE E 1 91 ? -30.686 14.8 5.125 1 55.39 91 ILE E O 1
ATOM 5579 N N . LYS E 1 92 ? -30.888 14.699 2.853 1 55.57 92 LYS E N 1
ATOM 5580 C CA . LYS E 1 92 ? -29.507 15.059 2.556 1 57.18 92 LYS E CA 1
ATOM 5581 C C . LYS E 1 92 ? -29.151 16.421 3.123 1 58.46 92 LYS E C 1
ATOM 5582 O O . LYS E 1 92 ? -28.064 16.599 3.667 1 59.2 92 LYS E O 1
ATOM 5588 N N . SER E 1 93 ? -30.077 17.369 3.033 1 58.7 93 SER E N 1
ATOM 5589 C CA . SER E 1 93 ? -29.889 18.712 3.551 1 59.74 93 SER E CA 1
ATOM 5590 C C . SER E 1 93 ? -29.698 18.682 5.056 1 60.87 93 SER E C 1
ATOM 5591 O O . SER E 1 93 ? -28.864 19.422 5.581 1 61.41 93 SER E O 1
ATOM 5594 N N . GLN E 1 94 ? -30.476 17.848 5.754 1 61.12 94 GLN E N 1
ATOM 5595 C CA . GLN E 1 94 ? -30.384 17.763 7.204 1 62.23 94 GLN E CA 1
ATOM 5596 C C . GLN E 1 94 ? -29.095 17.106 7.638 1 62.96 94 GLN E C 1
ATOM 5597 O O . GLN E 1 94 ? -28.502 17.548 8.618 1 63.58 94 GLN E O 1
ATOM 5603 N N . LEU E 1 95 ? -28.632 16.091 6.899 1 62.82 95 LEU E N 1
ATOM 5604 C CA . LEU E 1 95 ? -27.372 15.439 7.221 1 63.55 95 LEU E CA 1
ATOM 5605 C C . LEU E 1 95 ? -26.205 16.415 7.043 1 65.28 95 LEU E C 1
ATOM 5606 O O . LEU E 1 95 ? -25.312 16.484 7.898 1 65.69 95 LEU E O 1
ATOM 5611 N N . ARG E 1 96 ? -26.234 17.2 5.954 1 65.86 96 ARG E N 1
ATOM 5612 C CA . ARG E 1 96 ? -25.219 18.212 5.685 1 66.48 96 ARG E CA 1
ATOM 5613 C C . ARG E 1 96 ? -25.237 19.306 6.75 1 67.58 96 ARG E C 1
ATOM 5614 O O . ARG E 1 96 ? -24.171 19.741 7.194 1 68.07 96 ARG E O 1
ATOM 5622 N N . ALA E 1 97 ? -26.44 19.73 7.188 1 67.64 97 ALA E N 1
ATOM 5623 C CA . ALA E 1 97 ? -26.595 20.779 8.205 1 68.26 97 ALA E CA 1
ATOM 5624 C C . ALA E 1 97 ? -25.976 20.429 9.548 1 68.97 97 ALA E C 1
ATOM 5625 O O . ALA E 1 97 ? -25.708 21.338 10.334 1 69.72 97 ALA E O 1
ATOM 5627 N N . THR E 1 98 ? -25.753 19.133 9.831 1 68.91 98 THR E N 1
ATOM 5628 C CA . THR E 1 98 ? -25.113 18.743 11.093 1 69.59 98 THR E CA 1
ATOM 5629 C C . THR E 1 98 ? -23.652 19.216 11.164 1 70.36 98 THR E C 1
ATOM 5630 O O . THR E 1 98 ? -23.116 19.394 12.255 1 70.73 98 THR E O 1
ATOM 5634 N N . GLY E 1 99 ? -23.011 19.375 10.012 1 70.4 99 GLY E N 1
ATOM 5635 C CA . GLY E 1 99 ? -21.614 19.778 9.961 1 71.01 99 GLY E CA 1
ATOM 5636 C C . GLY E 1 99 ? -20.644 18.675 10.343 1 71.81 99 GLY E C 1
ATOM 5637 O O . GLY E 1 99 ? -19.438 18.914 10.439 1 72.24 99 GLY E O 1
ATOM 5638 N N . GLU E 1 100 ? -21.154 17.445 10.541 1 71.84 100 GLU E N 1
ATOM 5639 C CA . GLU E 1 100 ? -20.359 16.304 10.95 1 72.11 100 GLU E CA 1
ATOM 5640 C C . GLU E 1 100 ? -19.669 15.597 9.802 1 71.93 100 GLU E C 1
ATOM 5641 O O . GLU E 1 100 ? -20.18 15.553 8.686 1 71.72 100 GLU E O 1
ATOM 5647 N N . ARG E 1 101 ? -18.497 15.02 10.091 1 71.86 101 ARG E N 1
ATOM 5648 C CA . ARG E 1 101 ? -17.748 14.21 9.123 1 71.75 101 ARG E CA 1
ATOM 5649 C C . ARG E 1 101 ? -18.443 12.862 8.931 1 69.9 101 ARG E C 1
ATOM 5650 O O . ARG E 1 101 ? -18.358 12.296 7.847 1 70.12 101 ARG E O 1
ATOM 5658 N N . GLU E 1 102 ? -19.119 12.347 9.985 1 67.98 102 GLU E N 1
ATOM 5659 C CA . GLU E 1 102 ? -19.873 11.106 9.936 1 66.47 102 GLU E CA 1
ATOM 5660 C C . GLU E 1 102 ? -21.163 11.215 10.757 1 65.19 102 GLU E C 1
ATOM 5661 O O . GLU E 1 102 ? -21.212 11.923 11.757 1 65.72 102 GLU E O 1
ATOM 5667 N N . VAL E 1 103 ? -22.224 10.542 10.303 1 63.14 103 VAL E N 1
ATOM 5668 C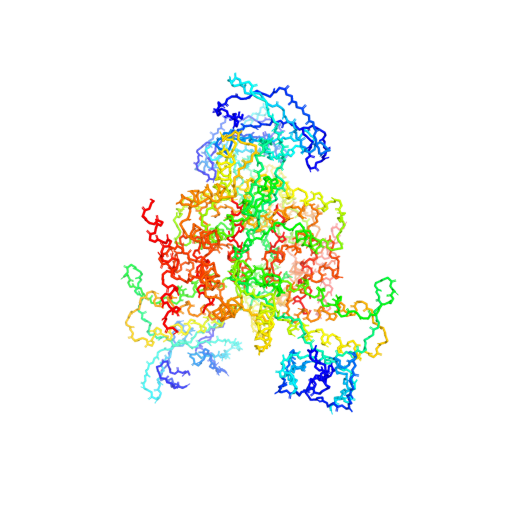 CA . VAL E 1 103 ? -23.526 10.514 10.969 1 61.33 103 VAL E CA 1
ATOM 5669 C C . VAL E 1 103 ? -23.981 9.062 11.125 1 59.19 103 VAL E C 1
ATOM 5670 O O . VAL E 1 103 ? -23.734 8.24 10.239 1 59.28 103 VAL E O 1
ATOM 5674 N N . PRO E 1 104 ? -24.601 8.704 12.257 1 56.88 104 PRO E N 1
ATOM 5675 C CA . PRO E 1 104 ? -25.042 7.304 12.425 1 55.41 104 PRO E CA 1
ATOM 5676 C C . PRO E 1 104 ? -26.225 6.959 11.517 1 53.82 104 PRO E C 1
ATOM 5677 O O . PRO E 1 104 ? -27.049 7.823 11.234 1 53.37 104 PRO E O 1
ATOM 5681 N N . SER E 1 105 ? -26.326 5.697 11.067 1 52.62 105 SER E N 1
ATOM 5682 C CA . SER E 1 105 ? -27.444 5.248 10.233 1 51.85 105 SER E CA 1
ATOM 5683 C C . SER E 1 105 ? -28.801 5.449 10.927 1 52.03 105 SER E C 1
ATOM 5684 O O . SER E 1 105 ? -29.806 5.606 10.249 1 52.08 105 SER E O 1
ATOM 5687 N N . LYS E 1 106 ? -28.82 5.48 12.267 1 52.21 106 LYS E N 1
ATOM 5688 C CA . LYS E 1 106 ? -30.015 5.739 13.06 1 52.89 106 LYS E CA 1
ATOM 5689 C C . LYS E 1 106 ? -30.575 7.119 12.746 1 52.34 106 LYS E C 1
ATOM 5690 O O . LYS E 1 106 ? -31.786 7.28 12.69 1 53.11 106 LYS E O 1
ATOM 5696 N N . MET E 1 107 ? -29.706 8.11 12.499 1 51.14 107 MET E N 1
ATOM 5697 C CA . MET E 1 107 ? -30.159 9.452 12.14 1 50.2 107 MET E CA 1
ATOM 5698 C C . MET E 1 107 ? -30.823 9.421 10.773 1 48.67 107 MET E C 1
ATOM 5699 O O . MET E 1 107 ? -31.875 10.013 10.596 1 48.59 107 MET E O 1
ATOM 5704 N N . ILE E 1 108 ? -30.24 8.688 9.813 1 47.67 108 ILE E N 1
ATOM 5705 C CA . ILE E 1 108 ? -30.819 8.566 8.48 1 46.98 108 ILE E CA 1
ATOM 5706 C C . ILE E 1 108 ? -32.182 7.884 8.557 1 47.6 108 ILE E C 1
ATOM 5707 O O . ILE E 1 108 ? -33.162 8.429 8.075 1 47.56 108 ILE E O 1
ATOM 5712 N N . GLY E 1 109 ? -32.262 6.769 9.274 1 47.96 109 GLY E N 1
ATOM 5713 C CA . GLY E 1 109 ? -33.508 6.038 9.453 1 48.54 109 GLY E CA 1
ATOM 5714 C C . GLY E 1 109 ? -34.618 6.883 10.041 1 49.18 109 GLY E C 1
ATOM 5715 O O . GLY E 1 109 ? -35.719 6.927 9.482 1 49.57 109 GLY E O 1
ATOM 5716 N N . ASN E 1 110 ? -34.307 7.629 11.117 1 48.87 110 ASN E N 1
ATOM 5717 C CA . ASN E 1 110 ? -35.276 8.519 11.758 1 49.14 110 ASN E CA 1
ATOM 5718 C C . ASN E 1 110 ? -35.751 9.602 10.797 1 48.51 110 ASN E C 1
ATOM 5719 O O . ASN E 1 110 ? -36.94 9.884 10.735 1 48.59 110 ASN E O 1
ATOM 5724 N N . LEU E 1 111 ? -34.838 10.161 10.019 1 47.97 111 LEU E N 1
ATOM 5725 C CA . LEU E 1 111 ? -35.157 11.182 9.049 1 48.44 111 LEU E CA 1
ATOM 5726 C C . LEU E 1 111 ? -36.047 10.657 7.938 1 49.42 111 LEU E C 1
ATOM 5727 O O . LEU E 1 111 ? -36.952 11.382 7.532 1 50.48 111 LEU E O 1
ATOM 5732 N N . VAL E 1 112 ? -35.845 9.399 7.452 1 49.38 112 VAL E N 1
ATOM 5733 C CA . VAL E 1 112 ? -36.737 8.889 6.401 1 49.6 112 VAL E CA 1
ATOM 5734 C C . VAL E 1 112 ? -38.124 8.572 6.999 1 50.86 112 VAL E C 1
ATOM 5735 O O . VAL E 1 112 ? -39.109 8.741 6.294 1 51.08 112 VAL E O 1
ATOM 5739 N N . MET E 1 113 ? -38.205 8.144 8.277 1 51.54 113 MET E N 1
ATOM 5740 C CA . MET E 1 113 ? -39.478 7.888 8.945 1 52.82 113 MET E CA 1
ATOM 5741 C C . MET E 1 113 ? -40.303 9.175 9.012 1 54.16 113 MET E C 1
ATOM 5742 O O . MET E 1 113 ? -41.513 9.13 8.791 1 54.2 113 MET E O 1
ATOM 5747 N N . GLU E 1 114 ? -39.659 10.322 9.31 1 54.69 114 GLU E N 1
ATOM 5748 C CA . GLU E 1 114 ? -40.387 11.584 9.367 1 55.79 114 GLU E CA 1
ATOM 5749 C C . GLU E 1 114 ? -40.916 11.985 7.992 1 55.92 114 GLU E C 1
ATOM 5750 O O . GLU E 1 114 ? -42.017 12.511 7.904 1 56.06 114 GLU E O 1
ATOM 5756 N N . GLN E 1 115 ? -40.184 11.664 6.912 1 55.83 115 GLN E N 1
ATOM 5757 C CA . GLN E 1 115 ? -40.658 11.961 5.56 1 55.81 115 GLN E CA 1
ATOM 5758 C C . GLN E 1 115 ? -41.801 11.029 5.18 1 56.43 115 GLN E C 1
ATOM 5759 O O . GLN E 1 115 ? -42.813 11.47 4.638 1 56.88 115 GLN E O 1
ATOM 5765 N N . LEU E 1 116 ? -41.639 9.747 5.454 1 55.98 116 LEU E N 1
ATOM 5766 C CA . LEU E 1 116 ? -42.637 8.749 5.13 1 56.38 116 LEU E CA 1
ATOM 5767 C C . LEU E 1 116 ? -43.911 8.976 5.873 1 58.25 116 LEU E C 1
ATOM 5768 O O . LEU E 1 116 ? -44.969 8.843 5.287 1 58.96 116 LEU E O 1
ATOM 5773 N N . LYS E 1 117 ? -43.832 9.379 7.135 1 59.17 117 LYS E N 1
ATOM 5774 C CA . LYS E 1 117 ? -45.007 9.674 7.955 1 60.54 117 LYS E CA 1
ATOM 5775 C C . LYS E 1 117 ? -45.885 10.767 7.324 1 61.24 117 LYS E C 1
ATOM 5776 O O . LYS E 1 117 ? -47.089 10.768 7.524 1 61.7 117 LYS E O 1
ATOM 5782 N N . LYS E 1 118 ? -45.288 11.692 6.569 1 61.35 118 LYS E N 1
ATOM 5783 C CA . LYS E 1 118 ? -46.027 12.761 5.914 1 61.94 118 LYS E CA 1
ATOM 5784 C C . LYS E 1 118 ? -46.309 12.475 4.419 1 61.55 118 LYS E C 1
ATOM 5785 O O . LYS E 1 118 ? -47.12 13.162 3.827 1 62.39 118 LYS E O 1
ATOM 5791 N N . LEU E 1 119 ? -45.607 11.53 3.793 1 60.81 119 LEU E N 1
ATOM 5792 C CA . LEU E 1 119 ? -45.889 11.139 2.409 1 60.62 119 LEU E CA 1
ATOM 5793 C C . LEU E 1 119 ? -46.991 10.068 2.372 1 60.72 119 LEU E C 1
ATOM 5794 O O . LEU E 1 119 ? -47.98 10.243 1.672 1 61.38 119 LEU E O 1
ATOM 5799 N N . ASP E 1 120 ? -46.808 8.945 3.085 1 60.12 120 ASP E N 1
ATOM 5800 C CA . ASP E 1 120 ? -47.761 7.847 3.069 1 60.15 120 ASP E CA 1
ATOM 5801 C C . ASP E 1 120 ? -47.63 6.984 4.326 1 59.57 120 ASP E C 1
ATOM 5802 O O . ASP E 1 120 ? -46.571 6.407 4.571 1 59.35 120 ASP E O 1
ATOM 5807 N N . LYS E 1 121 ? -48.7 6.909 5.12 1 58.91 121 LYS E N 1
ATOM 5808 C CA . LYS E 1 121 ? -48.673 6.181 6.369 1 58.88 121 LYS E CA 1
ATOM 5809 C C . LYS E 1 121 ? -48.502 4.668 6.189 1 57.71 121 LYS E C 1
ATOM 5810 O O . LYS E 1 121 ? -47.858 4.049 7.031 1 57.57 121 LYS E O 1
ATOM 5816 N N . VAL E 1 122 ? -48.988 4.079 5.086 1 56.69 122 VAL E N 1
ATOM 5817 C CA . VAL E 1 122 ? -48.782 2.644 4.83 1 55.88 122 VAL E CA 1
ATOM 5818 C C . VAL E 1 122 ? -47.291 2.373 4.614 1 54.84 122 VAL E C 1
ATOM 5819 O O . VAL E 1 122 ? -46.737 1.446 5.197 1 55.17 122 VAL E O 1
ATOM 5823 N N . ALA E 1 123 ? -46.627 3.243 3.849 1 53.72 123 ALA E N 1
ATOM 5824 C CA . ALA E 1 123 ? -45.197 3.153 3.591 1 53.2 123 ALA E CA 1
ATOM 5825 C C . ALA E 1 123 ? -44.425 3.267 4.913 1 52.82 123 ALA E C 1
ATOM 5826 O O . ALA E 1 123 ? -43.512 2.486 5.154 1 52.92 123 ALA E O 1
ATOM 5828 N N . TYR E 1 124 ? -44.844 4.19 5.793 1 52.14 124 TYR E N 1
ATOM 5829 C CA . TYR E 1 124 ? -44.248 4.392 7.106 1 52.21 124 TYR E CA 1
ATOM 5830 C C . TYR E 1 124 ? -44.267 3.093 7.927 1 51.55 124 TYR E C 1
ATOM 5831 O O . TYR E 1 124 ? -43.241 2.709 8.481 1 52.27 124 TYR E O 1
ATOM 5840 N N . ILE E 1 125 ? -45.417 2.417 8.005 1 50.24 125 ILE E N 1
ATOM 5841 C CA . ILE E 1 125 ? -45.512 1.155 8.732 1 49.48 125 ILE E CA 1
ATOM 5842 C C . ILE E 1 125 ? -44.631 0.075 8.096 1 47.61 125 ILE E C 1
ATOM 5843 O O . ILE E 1 125 ? -43.928 -0.628 8.823 1 47.85 125 ILE E O 1
ATOM 5848 N N . ARG E 1 126 ? -44.631 -0.011 6.746 1 45.28 126 ARG E N 1
ATOM 5849 C CA . ARG E 1 126 ? -43.821 -0.971 5.995 1 44.46 126 ARG E CA 1
ATOM 5850 C C . ARG E 1 126 ? -42.351 -0.784 6.326 1 45.33 126 ARG E C 1
ATOM 5851 O O . ARG E 1 126 ? -41.678 -1.74 6.692 1 45.49 126 ARG E O 1
ATOM 5859 N N . PHE E 1 127 ? -41.874 0.467 6.275 1 45.92 127 PHE E N 1
ATOM 5860 C CA . PHE E 1 127 ? -40.489 0.824 6.582 1 46.32 127 PHE E CA 1
ATOM 5861 C C . PHE E 1 127 ? -40.173 0.487 8.044 1 45.78 127 PHE E C 1
ATOM 5862 O O . PHE E 1 127 ? -39.195 -0.194 8.314 1 46.08 127 PHE E O 1
ATOM 5870 N N . ALA E 1 128 ? -41 0.958 8.983 1 44.82 128 ALA E N 1
ATOM 5871 C CA . ALA E 1 128 ? -40.778 0.707 10.399 1 44.19 128 ALA E CA 1
ATOM 5872 C C . ALA E 1 128 ? -40.752 -0.789 10.721 1 43.92 128 ALA E C 1
ATOM 5873 O O . ALA E 1 128 ? -40.07 -1.18 11.663 1 44.42 128 ALA E O 1
ATOM 5875 N N . SER E 1 129 ? -41.464 -1.633 9.943 1 42.96 129 SER E N 1
ATOM 5876 C CA . SER E 1 129 ? -41.442 -3.069 10.225 1 43.13 129 SER E CA 1
ATOM 5877 C C . SER E 1 129 ? -40.042 -3.648 10.05 1 44.48 129 SER E C 1
ATOM 5878 O O . SER E 1 129 ? -39.668 -4.582 10.769 1 45.44 129 SER E O 1
ATOM 5881 N N . VAL E 1 130 ? -39.236 -3.052 9.15 1 44.11 130 VAL E N 1
ATOM 5882 C CA . VAL E 1 130 ? -37.862 -3.475 8.941 1 44.18 130 VAL E CA 1
ATOM 5883 C C . VAL E 1 130 ? -36.882 -2.614 9.765 1 44.15 130 VAL E C 1
ATOM 5884 O O . VAL E 1 130 ? -36.086 -3.18 10.505 1 44.15 130 VAL E O 1
ATOM 5888 N N . TYR E 1 131 ? -36.994 -1.287 9.724 1 44.11 131 TYR E N 1
ATOM 5889 C CA . TYR E 1 131 ? -36.112 -0.412 10.5 1 45.81 131 TYR E CA 1
ATOM 5890 C C . TYR E 1 131 ? -36.161 -0.69 12.009 1 46.68 131 TYR E C 1
ATOM 5891 O O . TYR E 1 131 ? -35.131 -0.691 12.673 1 46.8 131 TYR E O 1
ATOM 5900 N N . ARG E 1 132 ? -37.361 -0.921 12.541 1 47.2 132 ARG E N 1
ATOM 5901 C CA . ARG E 1 132 ? -37.565 -1.28 13.939 1 48.4 132 ARG E CA 1
ATOM 5902 C C . ARG E 1 132 ? -37.613 -2.823 14.154 1 49.45 132 ARG E C 1
ATOM 5903 O O . ARG E 1 132 ? -37.9 -3.282 15.261 1 49.15 132 ARG E O 1
ATOM 5911 N N . SER E 1 133 ? -37.313 -3.603 13.098 1 50.38 133 SER E N 1
ATOM 5912 C CA . SER E 1 133 ? -37.271 -5.061 13.042 1 51.95 133 SER E CA 1
ATOM 5913 C C . SER E 1 133 ? -38.35 -5.75 13.886 1 52.49 133 SER E C 1
ATOM 5914 O O . SER E 1 133 ? -38.045 -6.285 14.956 1 53.13 133 SER E O 1
ATOM 5917 N N . PHE E 1 134 ? -39.606 -5.718 13.417 1 52.06 134 PHE E N 1
ATOM 5918 C CA . PHE E 1 134 ? -40.711 -6.315 14.157 1 52.61 134 PHE E CA 1
ATOM 5919 C C . PHE E 1 134 ? -40.519 -7.815 14.31 1 55.04 134 PHE E C 1
ATOM 5920 O O . PHE E 1 134 ? -40.215 -8.493 13.325 1 54.86 134 PHE E O 1
ATOM 5928 N N . GLU E 1 135 ? -40.643 -8.321 15.552 1 56.52 135 GLU E N 1
ATOM 5929 C CA . GLU E 1 135 ? -40.532 -9.751 15.838 1 58.13 135 GLU E CA 1
ATOM 5930 C C . GLU E 1 135 ? -41.901 -10.418 16.022 1 58.73 135 GLU E C 1
ATOM 5931 O O . GLU E 1 135 ? -41.996 -11.636 15.931 1 58.84 135 GLU E O 1
ATOM 5937 N N . ASP E 1 136 ? -42.941 -9.635 16.325 1 59.12 136 ASP E N 1
ATOM 5938 C CA . ASP E 1 136 ? -44.286 -10.137 16.549 1 60.1 136 ASP E CA 1
ATOM 5939 C C . ASP E 1 136 ? -45.28 -9.313 15.747 1 60.49 136 ASP E C 1
ATOM 5940 O O . ASP E 1 136 ? -45.101 -8.105 15.566 1 59.97 136 ASP E O 1
ATOM 5945 N N . ILE E 1 137 ? -46.368 -9.968 15.323 1 60.95 137 ILE E N 1
ATOM 5946 C CA . ILE E 1 137 ? -47.423 -9.354 14.537 1 61.55 137 ILE E CA 1
ATOM 5947 C C . ILE E 1 137 ? -48.126 -8.199 15.275 1 61.09 137 ILE E C 1
ATOM 5948 O O . ILE E 1 137 ? -48.573 -7.26 14.634 1 61.14 137 ILE E O 1
ATOM 5953 N N . LYS E 1 138 ? -48.136 -8.234 16.617 1 60.52 138 LYS E N 1
ATOM 5954 C CA . LYS E 1 138 ? -48.668 -7.211 17.52 1 59.95 138 LYS E CA 1
ATOM 5955 C C . LYS E 1 138 ? -47.984 -5.84 17.304 1 59.71 138 LYS E C 1
ATOM 5956 O O . LYS E 1 138 ? -48.577 -4.785 17.576 1 59.9 138 LYS E O 1
ATOM 5962 N N . GLU E 1 139 ? -46.72 -5.859 16.851 1 59.02 139 GLU E N 1
ATOM 5963 C CA . GLU E 1 139 ? -45.963 -4.637 16.676 1 58.51 139 GLU E CA 1
ATOM 5964 C C . GLU E 1 139 ? -46.531 -3.729 15.612 1 58.45 139 GLU E C 1
ATOM 5965 O O . GLU E 1 139 ? -46.3 -2.525 15.676 1 58.4 139 GLU E O 1
ATOM 5971 N N . PHE E 1 140 ? -47.292 -4.276 14.641 1 58.18 140 PHE E N 1
ATOM 5972 C CA . PHE E 1 140 ? -47.895 -3.446 13.612 1 58.41 140 PHE E CA 1
ATOM 5973 C C . PHE E 1 140 ? -48.949 -2.549 14.24 1 59.77 140 PHE E C 1
ATOM 5974 O O . PHE E 1 140 ? -48.918 -1.338 14.048 1 59.96 140 PHE E O 1
ATOM 5982 N N . GLY E 1 141 ? -49.82 -3.134 15.051 1 60.61 141 GLY E N 1
ATOM 5983 C CA . GLY E 1 141 ? -50.861 -2.385 15.732 1 61.95 141 GLY E CA 1
ATOM 5984 C C . GLY E 1 141 ? -50.29 -1.368 16.694 1 63.14 141 GLY E C 1
ATOM 5985 O O . GLY E 1 141 ? -50.778 -0.244 16.752 1 62.84 141 GLY E O 1
ATOM 5986 N N . GLU E 1 142 ? -49.214 -1.745 17.411 1 64.23 142 GLU E N 1
ATOM 5987 C CA . GLU E 1 142 ? -48.506 -0.884 18.36 1 65.53 142 GLU E CA 1
ATOM 5988 C C . GLU E 1 142 ? -47.907 0.319 17.629 1 65.73 142 GLU E C 1
ATOM 5989 O O . GLU E 1 142 ? -47.976 1.436 18.129 1 65.73 142 GLU E O 1
ATOM 5995 N N . GLU E 1 143 ? -47.348 0.101 16.438 1 65.9 143 GLU E N 1
ATOM 5996 C CA . GLU E 1 143 ? -46.77 1.186 15.647 1 66.47 143 GLU E CA 1
ATOM 5997 C C . GLU E 1 143 ? -47.871 2.12 15.126 1 67.13 143 GLU E C 1
ATOM 5998 O O . GLU E 1 143 ? -47.673 3.333 15.083 1 67.2 143 GLU E O 1
ATOM 6004 N N . ILE E 1 144 ? -49.036 1.561 14.774 1 67.43 144 ILE E N 1
ATOM 6005 C CA . ILE E 1 144 ? -50.193 2.319 14.311 1 68.69 144 ILE E CA 1
ATOM 6006 C C . ILE E 1 144 ? -50.753 3.19 15.453 1 70.59 144 ILE E C 1
ATOM 6007 O O . ILE E 1 144 ? -51.065 4.367 15.259 1 70.21 144 ILE E O 1
ATOM 6012 N N . ALA E 1 145 ? -50.823 2.627 16.651 1 72.52 145 ALA E N 1
ATOM 6013 C CA . ALA E 1 145 ? -51.282 3.342 17.833 1 75.04 145 ALA E CA 1
ATOM 6014 C C . ALA E 1 145 ? -50.351 4.518 18.161 1 77.96 145 ALA E C 1
ATOM 6015 O O . ALA E 1 145 ? -50.832 5.583 18.524 1 78.38 145 ALA E O 1
ATOM 6017 N N . ARG E 1 146 ? -49.03 4.334 18.019 1 79.95 146 ARG E N 1
ATOM 6018 C CA . ARG E 1 146 ? -48.067 5.408 18.27 1 82.72 146 ARG E CA 1
ATOM 6019 C C . ARG E 1 146 ? -48.205 6.518 17.215 1 85.85 146 ARG E C 1
ATOM 6020 O O . ARG E 1 146 ? -48.022 7.691 17.532 1 86.08 146 ARG E O 1
ATOM 6028 N N . LEU E 1 147 ? -48.522 6.145 15.962 1 88.19 147 LEU E N 1
ATOM 6029 C CA . LEU E 1 147 ? -48.722 7.095 14.868 1 90.82 147 LEU E CA 1
ATOM 6030 C C . LEU E 1 147 ? -49.951 7.965 15.142 1 93.64 147 LEU E C 1
ATOM 6031 O O . LEU E 1 147 ? -49.919 9.172 14.891 1 93.74 147 LEU E O 1
ATOM 6036 N N . GLU E 1 148 ? -51.031 7.335 15.653 1 95.58 148 GLU E N 1
ATOM 6037 C CA . GLU E 1 148 ? -52.303 7.968 16.007 1 97.89 148 GLU E CA 1
ATOM 6038 C C . GLU E 1 148 ? -52.103 9.105 17.028 1 99.75 148 GLU E C 1
ATOM 6039 O O . GLU E 1 148 ? -52.843 10.093 17.016 1 99.89 148 GLU E O 1
ATOM 6045 N N . ASP E 1 149 ? -51.074 8.983 17.88 1 100.93 149 ASP E N 1
ATOM 6046 C CA . ASP E 1 149 ? -50.742 9.997 18.875 1 102.53 149 ASP E CA 1
ATOM 6047 C C . ASP E 1 149 ? -50.022 11.23 18.286 1 103.13 149 ASP E C 1
ATOM 6048 O O . ASP E 1 149 ? -49.771 12.181 19.023 1 103.57 149 ASP E O 1
ATOM 6053 N N . HIS E 1 150 ? -49.681 11.218 16.982 1 103.04 150 HIS E N 1
ATOM 6054 C CA . HIS E 1 150 ? -48.992 12.332 16.332 1 103.42 150 HIS E CA 1
ATOM 6055 C C . HIS E 1 150 ? -49.877 12.954 15.248 1 103.74 150 HIS E C 1
ATOM 6056 O O . HIS E 1 150 ? -49.902 14.173 15.083 1 103.75 150 HIS E O 1
ATOM 6058 N N . MET F 1 1 ? -15.857 -32.462 -16.691 1 84.19 1 MET F N 1
ATOM 6059 C CA . MET F 1 1 ? -15.85 -31.036 -16.386 1 84.7 1 MET F CA 1
ATOM 6060 C C . MET F 1 1 ? -14.427 -30.512 -16.263 1 85.55 1 MET F C 1
ATOM 6061 O O . MET F 1 1 ? -13.57 -31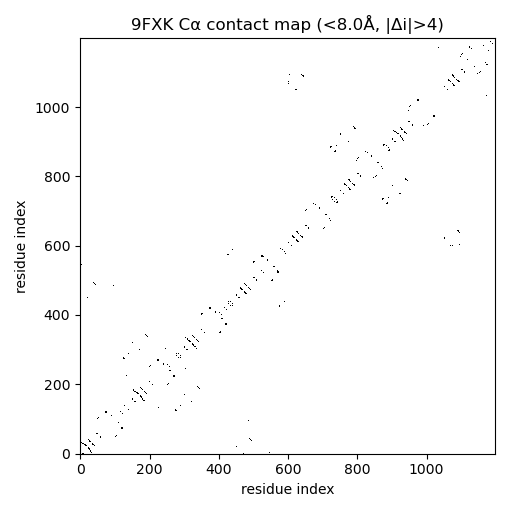.192 -15.71 1 85.64 1 MET F O 1
ATOM 6066 N N . HIS F 1 2 ? -14.168 -29.318 -16.792 1 86.19 2 HIS F N 1
ATOM 6067 C CA . HIS F 1 2 ? -12.848 -28.694 -16.72 1 87.33 2 HIS F CA 1
ATOM 6068 C C . HIS F 1 2 ? -12.601 -28.134 -15.325 1 87.68 2 HIS F C 1
ATOM 6069 O O . HIS F 1 2 ? -13.54 -27.682 -14.67 1 87.62 2 HIS F O 1
ATOM 6076 N N . CYS F 1 3 ? -11.339 -28.131 -14.888 1 87.93 3 CYS F N 1
ATOM 6077 C CA . CYS F 1 3 ? -10.978 -27.585 -13.59 1 89 3 CYS F CA 1
ATOM 6078 C C . CYS F 1 3 ? -11.144 -26.077 -13.618 1 89.57 3 CYS F C 1
ATOM 6079 O O . CYS F 1 3 ? -10.562 -25.418 -14.466 1 89.99 3 CYS F O 1
ATOM 6082 N N . PRO F 1 4 ? -11.914 -25.507 -12.689 1 89.49 4 PRO F N 1
ATOM 6083 C CA . PRO F 1 4 ? -12.057 -24.047 -12.652 1 90.16 4 PRO F CA 1
ATOM 6084 C C . PRO F 1 4 ? -10.821 -23.317 -12.104 1 91.88 4 PRO F C 1
ATOM 6085 O O . PRO F 1 4 ? -10.795 -22.085 -12.097 1 92.28 4 PRO F O 1
ATOM 6089 N N . PHE F 1 5 ? -9.81 -24.064 -11.623 1 92.64 5 PHE F N 1
ATOM 6090 C CA . PHE F 1 5 ? -8.615 -23.48 -11.042 1 93.87 5 PHE F CA 1
ATOM 6091 C C . PHE F 1 5 ? -7.45 -23.476 -12.015 1 95.28 5 PHE F C 1
ATOM 6092 O O . PHE F 1 5 ? -6.913 -22.408 -12.297 1 95.62 5 PHE F O 1
ATOM 6100 N N . CYS F 1 6 ? -7.063 -24.64 -12.545 1 95.93 6 CYS F N 1
ATOM 6101 C CA . CYS F 1 6 ? -5.933 -24.713 -13.481 1 97.27 6 CYS F CA 1
ATOM 6102 C C . CYS F 1 6 ? -6.341 -24.909 -14.948 1 98.96 6 CYS F C 1
ATOM 6103 O O . CYS F 1 6 ? -5.473 -24.916 -15.823 1 99.04 6 CYS F O 1
ATOM 6106 N N . PHE F 1 7 ? -7.638 -25.109 -15.208 1 100.03 7 PHE F N 1
ATOM 6107 C CA . PHE F 1 7 ? -8.218 -25.285 -16.533 1 101.42 7 PHE F CA 1
ATOM 6108 C C . PHE F 1 7 ? -7.754 -26.561 -17.243 1 102.02 7 PHE F C 1
ATOM 6109 O O . PHE F 1 7 ? -7.809 -26.627 -18.47 1 102.54 7 PHE F O 1
ATOM 6117 N N . ALA F 1 8 ? -7.385 -27.608 -16.473 1 101.66 8 ALA F N 1
ATOM 6118 C CA . ALA F 1 8 ? -7.118 -28.941 -17.021 1 101.75 8 ALA F CA 1
ATOM 6119 C C . ALA F 1 8 ? -8.509 -29.457 -17.503 1 101.36 8 ALA F C 1
ATOM 6120 O O . ALA F 1 8 ? -9.519 -29.187 -16.857 1 101.42 8 ALA F O 1
ATOM 6122 N N . VAL F 1 9 ? -8.571 -30.111 -18.662 1 100.93 9 VAL F N 1
ATOM 6123 C CA . VAL F 1 9 ? -9.839 -30.53 -19.261 1 100.9 9 VAL F CA 1
ATOM 6124 C C . VAL F 1 9 ? -10.611 -31.638 -18.533 1 100.18 9 VAL F C 1
ATOM 6125 O O . VAL F 1 9 ? -11.78 -31.857 -18.869 1 100.53 9 VAL F O 1
ATOM 6129 N N . ASP F 1 10 ? -10.015 -32.286 -17.531 1 98.98 10 ASP F N 1
ATOM 6130 C CA . ASP F 1 10 ? -10.694 -33.382 -16.858 1 98.26 10 ASP F CA 1
ATOM 6131 C C . ASP F 1 10 ? -10.615 -33.323 -15.347 1 96.99 10 ASP F C 1
ATOM 6132 O O . ASP F 1 10 ? -9.558 -33.03 -14.785 1 97.44 10 ASP F O 1
ATOM 6137 N N . THR F 1 11 ? -11.747 -33.602 -14.69 1 95.33 11 THR F N 1
ATOM 6138 C CA . THR F 1 11 ? -11.864 -33.707 -13.235 1 94.11 11 THR F CA 1
ATOM 6139 C C . THR F 1 11 ? -12.579 -35.018 -12.871 1 93.1 11 THR F C 1
ATOM 6140 O O . THR F 1 11 ? -13.458 -35.478 -13.592 1 93.45 11 THR F O 1
ATOM 6144 N N . LYS F 1 12 ? -12.186 -35.621 -11.766 1 91.84 12 LYS F N 1
ATOM 6145 C CA . LYS F 1 12 ? -12.752 -36.877 -11.309 1 91.11 12 LYS F CA 1
ATOM 6146 C C . LYS F 1 12 ? -13.843 -36.611 -10.271 1 89.86 12 LYS F C 1
ATOM 6147 O O . LYS F 1 12 ? -13.661 -35.76 -9.406 1 90.05 12 LYS F O 1
ATOM 6153 N N . VAL F 1 13 ? -14.97 -37.332 -10.345 1 88.39 13 VAL F N 1
ATOM 6154 C CA . VAL F 1 13 ? -16.009 -37.199 -9.327 1 87.29 13 VAL F CA 1
ATOM 6155 C C . VAL F 1 13 ? -15.596 -38.099 -8.182 1 86.66 13 VAL F C 1
ATOM 6156 O O . VAL F 1 13 ? -15.486 -39.315 -8.369 1 86.61 13 VAL F O 1
ATOM 6160 N N . ILE F 1 14 ? -15.285 -37.512 -7.026 1 85.88 14 ILE F N 1
ATOM 6161 C CA . ILE F 1 14 ? -14.855 -38.302 -5.876 1 85.57 14 ILE F CA 1
ATOM 6162 C C . ILE F 1 14 ? -15.995 -38.558 -4.87 1 85.3 14 ILE F C 1
ATOM 6163 O O . ILE F 1 14 ? -15.873 -39.449 -4.04 1 85.02 14 ILE F O 1
ATOM 6168 N N . ASP F 1 15 ? -17.093 -37.793 -4.939 1 85.39 15 ASP F N 1
ATOM 6169 C CA . ASP F 1 15 ? -18.234 -38 -4.052 1 86.1 15 ASP F CA 1
ATOM 6170 C C . ASP F 1 15 ? -19.529 -37.475 -4.667 1 86.12 15 ASP F C 1
ATOM 6171 O O . ASP F 1 15 ? -19.509 -36.524 -5.441 1 86.37 15 ASP F O 1
ATOM 6176 N N . SER F 1 16 ? -20.651 -38.098 -4.325 1 85.9 16 SER F N 1
ATOM 6177 C CA . SER F 1 16 ? -21.956 -37.714 -4.844 1 86.35 16 SER F CA 1
ATOM 6178 C C . SER F 1 16 ? -23.003 -37.923 -3.748 1 86.55 16 SER F C 1
ATOM 6179 O O . SER F 1 16 ? -23.004 -38.969 -3.095 1 86.87 16 SER F O 1
ATOM 6182 N N . ARG F 1 17 ? -23.817 -36.892 -3.478 1 86.3 17 ARG F N 1
ATOM 6183 C CA . ARG F 1 17 ? -24.864 -36.895 -2.449 1 86.79 17 ARG F CA 1
ATOM 6184 C C . ARG F 1 17 ? -26.146 -36.232 -2.996 1 86.02 17 ARG F C 1
ATOM 6185 O O . ARG F 1 17 ? -26.051 -35.266 -3.747 1 85.92 17 ARG F O 1
ATOM 6193 N N . LEU F 1 18 ? -27.336 -36.733 -2.622 1 85.33 18 LEU F N 1
ATOM 6194 C CA . LEU F 1 18 ? -28.587 -36.125 -3.069 1 85.04 18 LEU F CA 1
ATOM 6195 C C . LEU F 1 18 ? -28.935 -34.978 -2.152 1 85.2 18 LEU F C 1
ATOM 6196 O O . LEU F 1 18 ? -28.843 -35.109 -0.934 1 85.67 18 LEU F O 1
ATOM 6201 N N . VAL F 1 19 ? -29.339 -33.863 -2.727 1 84.69 19 VAL F N 1
ATOM 6202 C CA . VAL F 1 19 ? -29.739 -32.671 -1.985 1 84.91 19 VAL F CA 1
ATOM 6203 C C . VAL F 1 19 ? -31.09 -32.146 -2.542 1 84.74 19 VAL F C 1
ATOM 6204 O O . VAL F 1 19 ? -31.526 -32.572 -3.613 1 84.75 19 VAL F O 1
ATOM 6208 N N . GLY F 1 20 ? -31.737 -31.238 -1.815 1 84.3 20 GLY F N 1
ATOM 6209 C CA . GLY F 1 20 ? -33.01 -30.67 -2.236 1 84.33 20 GLY F CA 1
ATOM 6210 C C . GLY F 1 20 ? -34.113 -31.706 -2.31 1 84.16 20 GLY F C 1
ATOM 6211 O O . GLY F 1 20 ? -34.897 -31.722 -3.264 1 84.14 20 GLY F O 1
ATOM 6212 N N . GLU F 1 21 ? -34.144 -32.602 -1.312 1 83.69 21 GLU F N 1
ATOM 6213 C CA . GLU F 1 21 ? -35.111 -33.688 -1.212 1 83.77 21 GLU F CA 1
ATOM 6214 C C . GLU F 1 21 ? -35.075 -34.591 -2.447 1 83.2 21 GLU F C 1
ATOM 6215 O O . GLU F 1 21 ? -36.107 -34.971 -2.993 1 83.66 21 GLU F O 1
ATOM 6221 N N . GLY F 1 22 ? -33.868 -34.901 -2.886 1 82.03 22 GLY F N 1
ATOM 6222 C CA . GLY F 1 22 ? -33.631 -35.785 -4.019 1 81.43 22 GLY F CA 1
ATOM 6223 C C . GLY F 1 22 ? -33.709 -35.155 -5.393 1 80.49 22 GLY F C 1
ATOM 6224 O O . GLY F 1 22 ? -33.449 -35.831 -6.389 1 80.62 22 GLY F O 1
ATOM 6225 N N . SER F 1 23 ? -34.049 -33.866 -5.471 1 79.37 23 SER F N 1
ATOM 6226 C CA . SER F 1 23 ? -34.186 -33.189 -6.758 1 78.78 23 SER F CA 1
ATOM 6227 C C . SER F 1 23 ? -32.87 -32.676 -7.358 1 78.06 23 SER F C 1
ATOM 6228 O O . SER F 1 23 ? -32.847 -32.278 -8.53 1 78.55 23 SER F O 1
ATOM 6231 N N . SER F 1 24 ? -31.785 -32.652 -6.568 1 76.44 24 SER F N 1
ATOM 6232 C CA . SER F 1 24 ? -30.493 -32.175 -7.068 1 75.13 24 SER F CA 1
ATOM 6233 C C . SER F 1 24 ? -29.334 -33.087 -6.643 1 73.44 24 SER F C 1
ATOM 6234 O O . SER F 1 24 ? -29.413 -33.764 -5.624 1 73.44 24 SER F O 1
ATOM 6237 N N . VAL F 1 25 ? -28.26 -33.11 -7.436 1 71.99 25 VAL F N 1
ATOM 6238 C CA . VAL F 1 25 ? -27.101 -33.938 -7.142 1 71.03 25 VAL F CA 1
ATOM 6239 C C . VAL F 1 25 ? -25.881 -33.109 -6.814 1 70.69 25 VAL F C 1
ATOM 6240 O O . VAL F 1 25 ? -25.301 -32.474 -7.692 1 70.56 25 VAL F O 1
ATOM 6244 N N . ARG F 1 26 ? -25.464 -33.143 -5.554 1 70.71 26 ARG F N 1
ATOM 6245 C CA . ARG F 1 26 ? -24.284 -32.423 -5.129 1 71.11 26 ARG F CA 1
ATOM 6246 C C . ARG F 1 26 ? -23.104 -33.335 -5.343 1 71.02 26 ARG F C 1
ATOM 6247 O O . ARG F 1 26 ? -23.106 -34.464 -4.86 1 71.49 26 ARG F O 1
ATOM 6255 N N . ARG F 1 27 ? -22.106 -32.864 -6.085 1 70.37 27 ARG F N 1
ATOM 6256 C CA . ARG F 1 27 ? -20.911 -33.65 -6.33 1 70.05 27 ARG F CA 1
ATOM 6257 C C . ARG F 1 27 ? -19.677 -32.949 -5.792 1 72.19 27 ARG F C 1
ATOM 6258 O O . ARG F 1 27 ? -19.618 -31.725 -5.685 1 71.93 27 ARG F O 1
ATOM 6266 N N . ARG F 1 28 ? -18.677 -33.748 -5.472 1 74.27 28 ARG F N 1
ATOM 6267 C CA . ARG F 1 28 ? -17.395 -33.251 -5.05 1 76.67 28 ARG F CA 1
ATOM 6268 C C . ARG F 1 28 ? -16.432 -33.733 -6.127 1 78.46 28 ARG F C 1
ATOM 6269 O O . ARG F 1 28 ? -16.386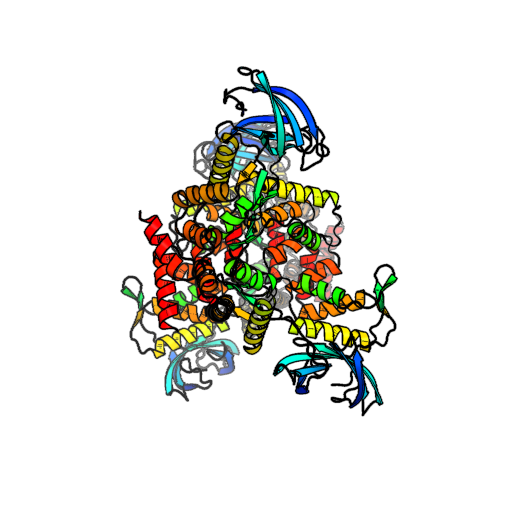 -34.925 -6.425 1 78.84 28 ARG F O 1
ATOM 6277 N N . ARG F 1 29 ? -15.761 -32.801 -6.797 1 79.64 29 ARG F N 1
ATOM 6278 C CA . ARG F 1 29 ? -14.836 -33.144 -7.867 1 81.54 29 ARG F CA 1
ATOM 6279 C C . ARG F 1 29 ? -13.398 -32.823 -7.486 1 84.08 29 ARG F C 1
ATOM 6280 O O . ARG F 1 29 ? -13.146 -31.929 -6.679 1 84.19 29 ARG F O 1
ATOM 6288 N N . GLN F 1 30 ? -12.452 -33.545 -8.079 1 85.84 30 GLN F N 1
ATOM 6289 C CA . GLN F 1 30 ? -11.038 -33.343 -7.814 1 88.19 30 GLN F CA 1
ATOM 6290 C C . GLN F 1 30 ? -10.276 -33.248 -9.133 1 90.25 30 GLN F C 1
ATOM 6291 O O . GLN F 1 30 ? -10.427 -34.123 -9.985 1 90.01 30 GLN F O 1
ATOM 6297 N N . CYS F 1 31 ? -9.482 -32.179 -9.319 1 92.09 31 CYS F N 1
ATOM 6298 C CA . CYS F 1 31 ? -8.67 -32.06 -10.529 1 94.43 31 CYS F CA 1
ATOM 6299 C C . CYS F 1 31 ? -7.515 -33.058 -10.42 1 96.9 31 CYS F C 1
ATOM 6300 O O . CYS F 1 31 ? -6.947 -33.222 -9.339 1 97.27 31 CYS F O 1
ATOM 6303 N N . LEU F 1 32 ? -7.193 -33.755 -11.514 1 98.39 32 LEU F N 1
ATOM 6304 C CA . LEU F 1 32 ? -6.104 -34.732 -11.485 1 100.34 32 LEU F CA 1
ATOM 6305 C C . LEU F 1 32 ? -4.714 -34.119 -11.67 1 101.3 32 LEU F C 1
ATOM 6306 O O . LEU F 1 32 ? -3.713 -34.788 -11.385 1 101.67 32 LEU F O 1
ATOM 6311 N N . VAL F 1 33 ? -4.637 -32.852 -12.126 1 101.53 33 VAL F N 1
ATOM 6312 C CA . VAL F 1 33 ? -3.331 -32.225 -12.331 1 102.1 33 VAL F CA 1
ATOM 6313 C C . VAL F 1 33 ? -2.977 -31.308 -11.146 1 102.27 33 VAL F C 1
ATOM 6314 O O . VAL F 1 33 ? -1.901 -31.467 -10.588 1 102.64 33 VAL F O 1
ATOM 6318 N N . CYS F 1 34 ? -3.875 -30.406 -10.725 1 102.06 34 CYS F N 1
ATOM 6319 C CA . CYS F 1 34 ? -3.584 -29.506 -9.602 1 102.09 34 CYS F CA 1
ATOM 6320 C C . CYS F 1 34 ? -4.066 -30.035 -8.234 1 101.67 34 CYS F C 1
ATOM 6321 O O . CYS F 1 34 ? -3.78 -29.404 -7.21 1 101.88 34 CYS F O 1
ATOM 6324 N N . ASN F 1 35 ? -4.832 -31.154 -8.228 1 100.67 35 ASN F N 1
ATOM 6325 C CA . ASN F 1 35 ? -5.358 -31.836 -7.042 1 99.95 35 ASN F CA 1
ATOM 6326 C C . ASN F 1 35 ? -6.322 -31.006 -6.206 1 98.43 35 ASN F C 1
ATOM 6327 O O . ASN F 1 35 ? -6.61 -31.374 -5.067 1 98.82 35 ASN F O 1
ATOM 6332 N N . GLU F 1 36 ? -6.867 -29.927 -6.775 1 96.63 36 GLU F N 1
ATOM 6333 C CA . GLU F 1 36 ? -7.82 -29.093 -6.065 1 95.37 36 GLU F CA 1
ATOM 6334 C C . GLU F 1 36 ? -9.196 -29.746 -6.044 1 93.6 36 GLU F C 1
ATOM 6335 O O . GLU F 1 36 ? -9.558 -30.485 -6.963 1 93.74 36 GLU F O 1
ATOM 6341 N N . ARG F 1 37 ? -9.965 -29.473 -4.993 1 91.6 37 ARG F N 1
ATOM 6342 C CA . ARG F 1 37 ? -11.294 -30.033 -4.849 1 90.1 37 ARG F CA 1
ATOM 6343 C C . ARG F 1 37 ? -12.343 -28.933 -4.854 1 88.36 37 ARG F C 1
ATOM 6344 O O . ARG F 1 37 ? -12.099 -27.843 -4.342 1 89.11 37 ARG F O 1
ATOM 6352 N N . PHE F 1 38 ? -13.505 -29.211 -5.442 1 85.73 38 PHE F N 1
ATOM 6353 C CA . PHE F 1 38 ? -14.588 -28.242 -5.552 1 83.53 38 PHE F CA 1
ATOM 6354 C C . PHE F 1 38 ? -15.956 -28.92 -5.597 1 80.81 38 PHE F C 1
ATOM 6355 O O . PHE F 1 38 ? -16.058 -30.119 -5.85 1 80.83 38 PHE F O 1
ATOM 6363 N N . THR F 1 39 ? -17.003 -28.154 -5.328 1 78.33 39 THR F N 1
ATOM 6364 C CA . THR F 1 39 ? -18.358 -28.67 -5.302 1 76.58 39 THR F CA 1
ATOM 6365 C C . THR F 1 39 ? -19.122 -28.268 -6.548 1 73.81 39 THR F C 1
ATOM 6366 O O . THR F 1 39 ? -18.924 -27.183 -7.085 1 73.68 39 THR F O 1
ATOM 6370 N N . THR F 1 40 ? -19.974 -29.166 -7.032 1 71.4 40 THR F N 1
ATOM 6371 C CA . THR F 1 40 ? -20.843 -28.896 -8.166 1 69.51 40 THR F CA 1
ATOM 6372 C C . THR F 1 40 ? -22.289 -29.284 -7.813 1 67.55 40 THR F C 1
ATOM 6373 O O . THR F 1 40 ? -22.519 -30.099 -6.909 1 67.56 40 THR F O 1
ATOM 6377 N N . PHE F 1 41 ? -23.258 -28.723 -8.541 1 65.56 41 PHE F N 1
ATOM 6378 C CA . PHE F 1 41 ? -24.662 -29.05 -8.327 1 64.23 41 PHE F CA 1
ATOM 6379 C C . PHE F 1 41 ? -25.305 -29.391 -9.643 1 62.92 41 PHE F C 1
ATOM 6380 O O . PHE F 1 41 ? -25.1 -28.691 -10.632 1 63.17 41 PHE F O 1
ATOM 6388 N N . GLU F 1 42 ? -26.053 -30.484 -9.676 1 61.54 42 GLU F N 1
ATOM 6389 C CA . GLU F 1 42 ? -26.735 -30.918 -10.877 1 60.97 42 GLU F CA 1
ATOM 6390 C C . GLU F 1 42 ? -28.218 -30.672 -10.677 1 61.13 42 GLU F C 1
ATOM 6391 O O . GLU F 1 42 ? -28.807 -31.199 -9.737 1 61.03 42 GLU F O 1
ATOM 6397 N N . VAL F 1 43 ? -28.808 -29.803 -11.501 1 60.85 43 VAL F N 1
ATOM 6398 C CA . VAL F 1 43 ? -30.217 -29.47 -11.374 1 60.52 43 VAL F CA 1
ATOM 6399 C C . VAL F 1 43 ? -30.913 -29.666 -12.714 1 60.19 43 VAL F C 1
ATOM 6400 O O . VAL F 1 43 ? -30.346 -29.342 -13.761 1 60.18 43 VAL F O 1
ATOM 6404 N N . ALA F 1 44 ? -32.119 -30.232 -12.694 1 59.74 44 ALA F N 1
ATOM 6405 C CA . ALA F 1 44 ? -32.869 -30.409 -13.931 1 60.02 44 ALA F CA 1
ATOM 6406 C C . ALA F 1 44 ? -33.546 -29.083 -14.316 1 60.64 44 ALA F C 1
ATOM 6407 O O . ALA F 1 44 ? -33.968 -28.331 -13.421 1 60.95 44 ALA F O 1
ATOM 6409 N N . GLU F 1 45 ? -33.612 -28.765 -15.622 1 60.34 45 GLU F N 1
ATOM 6410 C CA . GLU F 1 45 ? -34.405 -27.616 -16.026 1 60.99 45 GLU F CA 1
ATOM 6411 C C . GLU F 1 45 ? -35.644 -28.163 -16.72 1 60.2 45 GLU F C 1
ATOM 6412 O O . GLU F 1 45 ? -35.566 -28.976 -17.655 1 60.26 45 GLU F O 1
ATOM 6418 N N . LEU F 1 46 ? -36.784 -27.845 -16.108 1 58.86 46 LEU F N 1
ATOM 6419 C CA . LEU F 1 46 ? -38.108 -28.282 -16.503 1 57.14 46 LEU F CA 1
ATOM 6420 C C . LEU F 1 46 ? -38.943 -27.103 -16.982 1 55.5 46 LEU F C 1
ATOM 6421 O O . LEU F 1 46 ? -38.652 -25.947 -16.673 1 54.69 46 LEU F O 1
ATOM 6426 N N . VAL F 1 47 ? -39.994 -27.407 -17.735 1 54.98 47 VAL F N 1
ATOM 6427 C CA . VAL F 1 47 ? -40.874 -26.387 -18.254 1 54.75 47 VAL F CA 1
ATOM 6428 C C . VAL F 1 47 ? -41.715 -25.798 -17.14 1 53.86 47 VAL F C 1
ATOM 6429 O O . VAL F 1 47 ? -42.361 -26.529 -16.404 1 53.82 47 VAL F O 1
ATOM 6433 N N . MET F 1 48 ? -41.636 -24.482 -16.97 1 53.3 48 MET F N 1
ATOM 6434 C CA . MET F 1 48 ? -42.461 -23.782 -15.999 1 53.31 48 MET F CA 1
ATOM 6435 C C . MET F 1 48 ? -43.53 -23.048 -16.802 1 53.35 48 MET F C 1
ATOM 6436 O O . MET F 1 48 ? -43.236 -22.423 -17.829 1 53.45 48 MET F O 1
ATOM 6441 N N . PRO F 1 49 ? -44.779 -23.081 -16.331 1 52.9 49 PRO F N 1
ATOM 6442 C CA . PRO F 1 49 ? -45.836 -22.339 -17.027 1 52.99 49 PRO F CA 1
ATOM 6443 C C . PRO F 1 49 ? -45.56 -20.846 -17.089 1 53.07 49 PRO F C 1
ATOM 6444 O O . PRO F 1 49 ? -44.938 -20.287 -16.18 1 53.23 49 PRO F O 1
ATOM 6448 N N . ARG F 1 50 ? -46.023 -20.204 -18.157 1 52.74 50 ARG F N 1
ATOM 6449 C CA . ARG F 1 50 ? -45.885 -18.756 -18.282 1 53.11 50 ARG F CA 1
ATOM 6450 C C . ARG F 1 50 ? -46.782 -18.088 -17.22 1 51.99 50 ARG F C 1
ATOM 6451 O O . ARG F 1 50 ? -47.64 -18.737 -16.618 1 51.67 50 ARG F O 1
ATOM 6459 N N . VAL F 1 51 ? -46.563 -16.819 -16.961 1 51.5 51 VAL F N 1
ATOM 6460 C CA . VAL F 1 51 ? -47.318 -16.097 -15.946 1 51.43 51 VAL F CA 1
ATOM 6461 C C . VAL F 1 51 ? -48.231 -15.065 -16.563 1 51.49 51 VAL F C 1
ATOM 6462 O O . VAL F 1 51 ? -47.757 -14.19 -17.28 1 51.81 51 VAL F O 1
ATOM 6466 N N . VAL F 1 52 ? -49.538 -15.167 -16.307 1 51.4 52 VAL F N 1
ATOM 6467 C CA . VAL F 1 52 ? -50.479 -14.164 -16.771 1 52.22 52 VAL F CA 1
ATOM 6468 C C . VAL F 1 52 ? -50.436 -13.059 -15.728 1 53.8 52 VAL F C 1
ATOM 6469 O O . VAL F 1 52 ? -50.748 -13.312 -14.575 1 54.05 52 VAL F O 1
ATOM 6473 N N . LYS F 1 53 ? -49.993 -11.865 -16.098 1 54.61 53 LYS F N 1
ATOM 6474 C CA . LYS F 1 53 ? -49.884 -10.764 -15.142 1 55.82 53 LYS F CA 1
ATOM 6475 C C . LYS F 1 53 ? -51.238 -10.093 -14.902 1 58.44 53 LYS F C 1
ATOM 6476 O O . LYS F 1 53 ? -52.229 -10.455 -15.553 1 58.56 53 LYS F O 1
ATOM 6482 N N . SER F 1 54 ? -51.297 -9.129 -13.962 1 60.2 54 SER F N 1
ATOM 6483 C CA . SER F 1 54 ? -52.537 -8.423 -13.666 1 62.81 54 SER F CA 1
ATOM 6484 C C . SER F 1 54 ? -53.113 -7.671 -14.88 1 65.62 54 SER F C 1
ATOM 6485 O O . SER F 1 54 ? -54.332 -7.591 -15.013 1 66.55 54 SER F O 1
ATOM 6488 N N . ASN F 1 55 ? -52.257 -7.162 -15.782 1 66.85 55 ASN F N 1
ATOM 6489 C CA . ASN F 1 55 ? -52.711 -6.467 -16.997 1 68.37 55 ASN F CA 1
ATOM 6490 C C . ASN F 1 55 ? -52.898 -7.421 -18.218 1 70.54 55 ASN F C 1
ATOM 6491 O O . ASN F 1 55 ? -53.013 -6.954 -19.36 1 71.37 55 ASN F O 1
ATOM 6496 N N . ASP F 1 56 ? -52.9 -8.746 -17.969 1 70.74 56 ASP F N 1
ATOM 6497 C CA . ASP F 1 56 ? -53.083 -9.829 -18.947 1 70.86 56 ASP F CA 1
ATOM 6498 C C . ASP F 1 56 ? -51.896 -10.039 -19.909 1 69.64 56 ASP F C 1
ATOM 6499 O O . ASP F 1 56 ? -52.002 -10.813 -20.867 1 69.94 56 ASP F O 1
ATOM 6504 N N . VAL F 1 57 ? -50.747 -9.432 -19.602 1 67.69 57 VAL F N 1
ATOM 6505 C CA . VAL F 1 57 ? -49.534 -9.648 -20.377 1 65.55 57 VAL F CA 1
ATOM 6506 C C . VAL F 1 57 ? -48.94 -10.97 -19.881 1 63.95 57 VAL F C 1
ATOM 6507 O O . VAL F 1 57 ? -48.942 -11.224 -18.678 1 64.57 57 VAL F O 1
ATOM 6511 N N . ARG F 1 58 ? -48.464 -11.821 -20.792 1 61.58 58 ARG F N 1
ATOM 6512 C CA . ARG F 1 58 ? -47.827 -13.066 -20.398 1 59.65 58 ARG F CA 1
ATOM 6513 C C . ARG F 1 58 ? -46.328 -12.816 -20.308 1 58.41 58 ARG F C 1
ATOM 6514 O O . ARG F 1 58 ? -45.753 -12.068 -21.089 1 58.84 58 ARG F O 1
ATOM 6522 N N . GLU F 1 59 ? -45.69 -13.44 -19.349 1 56.98 59 GLU F N 1
ATOM 6523 C CA . GLU F 1 59 ? -44.267 -13.334 -19.107 1 55.72 59 GLU F CA 1
ATOM 6524 C C . GLU F 1 59 ? -43.744 -14.723 -18.819 1 54.61 59 GLU F C 1
ATOM 6525 O O . GLU F 1 59 ? -44.448 -15.481 -18.16 1 54.45 59 GLU F O 1
ATOM 6531 N N . PRO F 1 60 ? -42.477 -15.042 -19.129 1 53.5 60 PRO F N 1
ATOM 6532 C CA . PRO F 1 60 ? -41.935 -16.346 -18.69 1 52.66 60 PRO F CA 1
ATOM 6533 C C . PRO F 1 60 ? -41.847 -16.373 -17.161 1 51.64 60 PRO F C 1
ATOM 6534 O O . PRO F 1 60 ? -41.697 -15.32 -16.513 1 52.11 60 PRO F O 1
ATOM 6538 N N . PHE F 1 61 ? -41.922 -17.561 -16.567 1 49.83 61 PHE F N 1
ATOM 6539 C CA . PHE F 1 61 ? -41.794 -17.697 -15.125 1 48.71 61 PHE F CA 1
ATOM 6540 C C . PHE F 1 61 ? -40.378 -17.26 -14.715 1 48.15 61 PHE F C 1
ATOM 6541 O O . PHE F 1 61 ? -39.388 -17.74 -15.261 1 48.29 61 PHE F O 1
ATOM 6549 N N . ASN F 1 62 ? -40.289 -16.291 -13.821 1 47.85 62 ASN F N 1
ATOM 6550 C CA . ASN F 1 62 ? -39.007 -15.733 -13.387 1 47.12 62 ASN F CA 1
ATOM 6551 C C . ASN F 1 62 ? -38.805 -16.046 -11.906 1 46.55 62 ASN F C 1
ATOM 6552 O O . ASN F 1 62 ? -39.364 -15.378 -11.043 1 46.02 62 ASN F O 1
ATOM 6557 N N . GLU F 1 63 ? -37.989 -17.053 -11.622 1 46.72 63 GLU F N 1
ATOM 6558 C CA . GLU F 1 63 ? -37.704 -17.505 -10.269 1 47.37 63 GLU F CA 1
ATOM 6559 C C . GLU F 1 63 ? -37.108 -16.38 -9.419 1 47.85 63 GLU F C 1
ATOM 6560 O O . GLU F 1 63 ? -37.364 -16.345 -8.222 1 48 63 GLU F O 1
ATOM 6566 N N . GLU F 1 64 ? -36.339 -15.458 -10.03 1 47.59 64 GLU F N 1
ATOM 6567 C CA . GLU F 1 64 ? -35.742 -14.371 -9.277 1 48.09 64 GLU F CA 1
ATOM 6568 C C . GLU F 1 64 ? -36.788 -13.357 -8.815 1 47.62 64 GLU F C 1
ATOM 6569 O O . GLU F 1 64 ? -36.672 -12.825 -7.722 1 48.23 64 GLU F O 1
ATOM 6575 N N . LYS F 1 65 ? -37.818 -13.118 -9.618 1 46.33 65 LYS F N 1
ATOM 6576 C CA . LYS F 1 65 ? -38.913 -12.22 -9.266 1 45.28 65 LYS F CA 1
ATOM 6577 C C . LYS F 1 65 ? -39.663 -12.793 -8.052 1 45.22 65 LYS F C 1
ATOM 6578 O O . LYS F 1 65 ? -40.004 -12.053 -7.126 1 45.51 65 LYS F O 1
ATOM 6584 N N . LEU F 1 66 ? -39.902 -14.114 -8.068 1 44.82 66 LEU F N 1
ATOM 6585 C CA . LEU F 1 66 ? -40.587 -14.841 -7.017 1 45.18 66 LEU F CA 1
ATOM 6586 C C . LEU F 1 66 ? -39.78 -14.78 -5.725 1 45.42 66 LEU F C 1
ATOM 6587 O O . LEU F 1 66 ? -40.332 -14.409 -4.688 1 46.43 66 LEU F O 1
ATOM 6592 N N . ARG F 1 67 ? -38.472 -15.071 -5.795 1 44.48 67 ARG F N 1
ATOM 6593 C CA . ARG F 1 67 ? -37.569 -15.063 -4.65 1 44.32 67 ARG F CA 1
ATOM 6594 C C . ARG F 1 67 ? -37.337 -13.659 -4.071 1 44.68 67 ARG F C 1
ATOM 6595 O O . ARG F 1 67 ? -37.412 -13.508 -2.851 1 45.12 67 ARG F O 1
ATOM 6603 N N . SER F 1 68 ? -37.067 -12.639 -4.915 1 43.86 68 SER F N 1
ATOM 6604 C CA . SER F 1 68 ? -36.803 -11.305 -4.389 1 43.99 68 SER F CA 1
ATOM 6605 C C . SER F 1 68 ? -38.003 -10.7 -3.66 1 43.77 68 SER F C 1
ATOM 6606 O O . SER F 1 68 ? -37.807 -9.955 -2.707 1 44.6 68 SER F O 1
ATOM 6609 N N . GLY F 1 69 ? -39.212 -11.073 -4.041 1 42.9 69 GLY F N 1
ATOM 6610 C CA . GLY F 1 69 ? -40.409 -10.611 -3.347 1 43.13 69 GLY F CA 1
ATOM 6611 C C . GLY F 1 69 ? -40.5 -11.209 -1.953 1 43.31 69 GLY F C 1
ATOM 6612 O O . GLY F 1 69 ? -40.803 -10.507 -0.984 1 42.93 69 GLY F O 1
ATOM 6613 N N . MET F 1 70 ? -40.171 -12.518 -1.835 1 43.01 70 MET F N 1
ATOM 6614 C CA . MET F 1 70 ? -40.155 -13.201 -0.553 1 42.97 70 MET F CA 1
ATOM 6615 C C . MET F 1 70 ? -39.033 -12.666 0.326 1 42.77 70 MET F C 1
ATOM 6616 O O . MET F 1 70 ? -39.234 -12.478 1.522 1 43.45 70 MET F O 1
ATOM 6621 N N . LEU F 1 71 ? -37.853 -12.387 -0.255 1 41.52 71 LEU F N 1
ATOM 6622 C CA . LEU F 1 71 ? -36.739 -11.858 0.518 1 40.29 71 LEU F CA 1
ATOM 6623 C C . LEU F 1 71 ? -36.974 -10.45 1.024 1 39.84 71 LEU F C 1
ATOM 6624 O O . LEU F 1 71 ? -36.44 -10.104 2.076 1 41.2 71 LEU F O 1
ATOM 6629 N N . ARG F 1 72 ? -37.808 -9.659 0.351 1 38.14 72 ARG F N 1
ATOM 6630 C CA . ARG F 1 72 ? -38.149 -8.336 0.839 1 37.57 72 ARG F CA 1
ATOM 6631 C C . ARG F 1 72 ? -38.987 -8.498 2.117 1 38.39 72 ARG F C 1
ATOM 6632 O O . ARG F 1 72 ? -38.712 -7.844 3.126 1 38.07 72 ARG F O 1
ATOM 6640 N N . ALA F 1 73 ? -39.977 -9.42 2.081 1 38.48 73 ALA F N 1
ATOM 6641 C CA . ALA F 1 73 ? -40.833 -9.69 3.206 1 38.97 73 ALA F CA 1
ATOM 6642 C C . ALA F 1 73 ? -40.058 -10.319 4.371 1 40.35 73 ALA F C 1
ATOM 6643 O O . ALA F 1 73 ? -40.341 -10.022 5.534 1 40.37 73 ALA F O 1
ATOM 6645 N N . LEU F 1 74 ? -39.07 -11.166 4.064 1 41.06 74 LEU F N 1
ATOM 6646 C CA . LEU F 1 74 ? -38.29 -11.873 5.067 1 42.3 74 LEU F CA 1
ATOM 6647 C C . LEU F 1 74 ? -37.109 -11.092 5.616 1 44.75 74 LEU F C 1
ATOM 6648 O O . LEU F 1 74 ? -36.273 -11.676 6.314 1 45.14 74 LEU F O 1
ATOM 6653 N N . GLU F 1 75 ? -37.029 -9.773 5.353 1 45.83 75 GLU F N 1
ATOM 6654 C CA . GLU F 1 75 ? -35.924 -8.965 5.848 1 47.54 75 GLU F CA 1
ATOM 6655 C C . GLU F 1 75 ? -35.807 -9.039 7.356 1 49.63 75 GLU F C 1
ATOM 6656 O O . GLU F 1 75 ? -36.797 -8.851 8.057 1 50.25 75 GLU F O 1
ATOM 6662 N N . LYS F 1 76 ? -34.613 -9.392 7.844 1 50.23 76 LYS F N 1
ATOM 6663 C CA . LYS F 1 76 ? -34.292 -9.47 9.256 1 50.59 76 LYS F CA 1
ATOM 6664 C C . LYS F 1 76 ? -35.114 -10.541 10.007 1 51.49 76 LYS F C 1
ATOM 6665 O O . LYS F 1 76 ? -35.162 -10.521 11.236 1 53.02 76 LYS F O 1
ATOM 6671 N N . ARG F 1 77 ? -35.676 -11.525 9.291 1 50.99 77 ARG F N 1
ATOM 6672 C CA . ARG F 1 77 ? -36.444 -12.602 9.912 1 51.35 77 ARG F CA 1
ATOM 6673 C C . ARG F 1 77 ? -35.599 -13.863 10.081 1 53.65 77 ARG F C 1
ATOM 6674 O O . ARG F 1 77 ? -34.735 -14.142 9.251 1 54.16 77 ARG F O 1
ATOM 6682 N N . PRO F 1 78 ? -35.838 -14.651 11.143 1 55.06 78 PRO F N 1
ATOM 6683 C CA . PRO F 1 78 ? -35.006 -15.846 11.369 1 56.33 78 PRO F CA 1
ATOM 6684 C C . PRO F 1 78 ? -35.39 -17.071 10.544 1 58.04 78 PRO F C 1
ATOM 6685 O O . PRO F 1 78 ? -35.683 -18.125 11.097 1 58.49 78 PRO F O 1
ATOM 6689 N N . VAL F 1 79 ? -35.378 -16.93 9.225 1 59.04 79 VAL F N 1
ATOM 6690 C CA . VAL F 1 79 ? -35.664 -18.014 8.313 1 61 79 VAL F CA 1
ATOM 6691 C C . VAL F 1 79 ? -34.397 -18.237 7.469 1 61.96 79 VAL F C 1
ATOM 6692 O O . VAL F 1 79 ? -33.818 -17.276 6.947 1 62.1 79 VAL F O 1
ATOM 6696 N N . SER F 1 80 ? -33.901 -19.481 7.428 1 62.39 80 SER F N 1
ATOM 6697 C CA . SER F 1 80 ? -32.68 -19.775 6.685 1 63.33 80 SER F CA 1
ATOM 6698 C C . SER F 1 80 ? -32.901 -19.746 5.162 1 64.2 80 SER F C 1
ATOM 6699 O O . SER F 1 80 ? -34.041 -19.852 4.703 1 63.93 80 SER F O 1
ATOM 6702 N N . SER F 1 81 ? -31.814 -19.617 4.377 1 65.02 81 SER F N 1
ATOM 6703 C CA . SER F 1 81 ? -31.91 -19.665 2.912 1 66.1 81 SER F CA 1
ATOM 6704 C C . SER F 1 81 ? -32.405 -21.046 2.447 1 66.47 81 SER F C 1
ATOM 6705 O O . SER F 1 81 ? -33.021 -21.133 1.393 1 66.49 81 SER F O 1
ATOM 6708 N N . ASP F 1 82 ? -32.144 -22.114 3.226 1 66.5 82 ASP F N 1
ATOM 6709 C CA . ASP F 1 82 ? -32.6 -23.449 2.89 1 67.2 82 ASP F CA 1
ATOM 6710 C C . ASP F 1 82 ? -34.119 -23.521 3.008 1 66.05 82 ASP F C 1
ATOM 6711 O O . ASP F 1 82 ? -34.75 -24.12 2.147 1 66.29 82 ASP F O 1
ATOM 6716 N N . ASP F 1 83 ? -34.709 -22.881 4.04 1 64.81 83 ASP F N 1
ATOM 6717 C CA . ASP F 1 83 ? -36.164 -22.832 4.221 1 64.01 83 ASP F CA 1
ATOM 6718 C C . ASP F 1 83 ? -36.812 -22.091 3.059 1 62.57 83 ASP F C 1
ATOM 6719 O O . ASP F 1 83 ? -37.847 -22.527 2.556 1 62.85 83 ASP F O 1
ATOM 6724 N N . VAL F 1 84 ? -36.187 -20.992 2.613 1 60.99 84 VAL F N 1
ATOM 6725 C CA . VAL F 1 84 ? -36.664 -20.195 1.493 1 60.51 84 VAL F CA 1
ATOM 6726 C C . VAL F 1 84 ? -36.584 -21.003 0.203 1 59.6 84 VAL F C 1
ATOM 6727 O O . VAL F 1 84 ? -37.542 -21.028 -0.572 1 59.1 84 VAL F O 1
ATOM 6731 N N . GLU F 1 85 ? -35.468 -21.708 -0.006 1 59.01 85 GLU F N 1
ATOM 6732 C CA . GLU F 1 85 ? -35.306 -22.526 -1.199 1 58.55 85 GLU F CA 1
ATOM 6733 C C . GLU F 1 85 ? -36.256 -23.71 -1.221 1 58.29 85 GLU F C 1
ATOM 6734 O O . GLU F 1 85 ? -36.754 -24.049 -2.293 1 58.5 85 GLU F O 1
ATOM 6740 N N . MET F 1 86 ? -36.575 -24.279 -0.06 1 57.79 86 MET F N 1
ATOM 6741 C CA . MET F 1 86 ? -37.55 -25.36 -0 1 58.5 86 MET F CA 1
ATOM 6742 C C . MET F 1 86 ? -38.964 -24.816 -0.27 1 57.18 86 MET F C 1
ATOM 6743 O O . MET F 1 86 ? -39.764 -25.492 -0.9 1 57.34 86 MET F O 1
ATOM 6748 N N . ALA F 1 87 ? -39.264 -23.595 0.193 1 55.82 87 ALA F N 1
ATOM 6749 C CA . ALA F 1 87 ? -40.561 -22.976 -0.045 1 55.03 87 ALA F CA 1
ATOM 6750 C C . ALA F 1 87 ? -40.708 -22.691 -1.538 1 53.76 87 ALA F C 1
ATOM 6751 O O . ALA F 1 87 ? -41.751 -23.01 -2.107 1 53.96 87 ALA F O 1
ATOM 6753 N N . ILE F 1 88 ? -39.644 -22.177 -2.187 1 52.37 88 ILE F N 1
ATOM 6754 C CA . ILE F 1 88 ? -39.645 -21.898 -3.626 1 51.67 88 ILE F CA 1
ATOM 6755 C C . ILE F 1 88 ? -39.818 -23.18 -4.43 1 52.05 88 ILE F C 1
ATOM 6756 O O . ILE F 1 88 ? -40.65 -23.229 -5.323 1 51.82 88 ILE F O 1
ATOM 6761 N N . ASN F 1 89 ? -39.112 -24.244 -4.056 1 52.85 89 ASN F N 1
ATOM 6762 C CA . ASN F 1 89 ? -39.244 -25.549 -4.715 1 53.68 89 ASN F CA 1
ATOM 6763 C C . ASN F 1 89 ? -40.656 -26.092 -4.587 1 55.39 89 ASN F C 1
ATOM 6764 O O . ASN F 1 89 ? -41.173 -26.684 -5.535 1 56.34 89 ASN F O 1
ATOM 6769 N N . HIS F 1 90 ? -41.282 -25.896 -3.429 1 55.75 90 HIS F N 1
ATOM 6770 C CA . HIS F 1 90 ? -42.644 -26.348 -3.212 1 57.05 90 HIS F CA 1
ATOM 6771 C C . HIS F 1 90 ? -43.603 -25.559 -4.098 1 57.02 90 HIS F C 1
ATOM 6772 O O . HIS F 1 90 ? -44.487 -26.162 -4.707 1 56.97 90 HIS F O 1
ATOM 6779 N N . ILE F 1 91 ? -43.405 -24.221 -4.212 1 56.46 91 ILE F N 1
ATOM 6780 C CA . ILE F 1 91 ? -44.235 -23.379 -5.072 1 56.73 91 ILE F CA 1
ATOM 6781 C C . ILE F 1 91 ? -44.126 -23.855 -6.522 1 56.8 91 ILE F C 1
ATOM 6782 O O . ILE F 1 91 ? -45.157 -24.075 -7.173 1 57.62 91 ILE F O 1
ATOM 6787 N N . LYS F 1 92 ? -42.88 -24.075 -6.998 1 55.66 92 LYS F N 1
ATOM 6788 C CA . LYS F 1 92 ? -42.606 -24.53 -8.355 1 55.79 92 LYS F CA 1
ATOM 6789 C C . LYS F 1 92 ? -43.235 -25.874 -8.633 1 56.56 92 LYS F C 1
ATOM 6790 O O . LYS F 1 92 ? -43.791 -26.08 -9.708 1 56.84 92 LYS F O 1
ATOM 6796 N N . SER F 1 93 ? -43.182 -26.778 -7.659 1 56.83 93 SER F N 1
ATOM 6797 C CA . SER F 1 93 ? -43.778 -28.098 -7.775 1 57.88 93 SER F CA 1
ATOM 6798 C C . SER F 1 93 ? -45.286 -27.987 -7.956 1 58.11 93 SER F C 1
ATOM 6799 O O . SER F 1 93 ? -45.853 -28.719 -8.766 1 58.1 93 SER F O 1
ATOM 6802 N N . GLN F 1 94 ? -45.937 -27.081 -7.206 1 58.18 94 GLN F N 1
ATOM 6803 C CA . GLN F 1 94 ? -47.382 -26.907 -7.292 1 58.58 94 GLN F CA 1
ATOM 6804 C C . GLN F 1 94 ? -47.78 -26.294 -8.62 1 57.62 94 GLN F C 1
ATOM 6805 O O . GLN F 1 94 ? -48.766 -26.731 -9.208 1 58.02 94 GLN F O 1
ATOM 6811 N N . LEU F 1 95 ? -46.998 -25.333 -9.123 1 56.4 95 LEU F N 1
ATOM 6812 C CA . LEU F 1 95 ? -47.297 -24.717 -10.413 1 55.85 95 LEU F CA 1
ATOM 6813 C C . LEU F 1 95 ? -47.163 -25.745 -11.532 1 55.08 95 LEU F C 1
ATOM 6814 O O . LEU F 1 95 ? -48.009 -25.795 -12.417 1 55.32 95 LEU F O 1
ATOM 6819 N N . ARG F 1 96 ? -46.121 -26.575 -11.48 1 54.38 96 ARG F N 1
ATOM 6820 C CA . ARG F 1 96 ? -45.918 -27.637 -12.452 1 54.5 96 ARG F CA 1
ATOM 6821 C C . ARG F 1 96 ? -47.031 -28.679 -12.387 1 54.39 96 ARG F C 1
ATOM 6822 O O . ARG F 1 96 ? -47.495 -29.118 -13.427 1 54.62 96 ARG F O 1
ATOM 6830 N N . ALA F 1 97 ? -47.483 -29.043 -11.187 1 54.57 97 ALA F N 1
ATOM 6831 C CA . ALA F 1 97 ? -48.542 -30.035 -10.996 1 55.6 97 ALA F CA 1
ATOM 6832 C C . ALA F 1 97 ? -49.869 -29.626 -11.633 1 56.93 97 ALA F C 1
ATOM 6833 O O . ALA F 1 97 ? -50.686 -30.499 -11.923 1 57.17 97 ALA F O 1
ATOM 6835 N N . THR F 1 98 ? -50.097 -28.307 -11.858 1 57.41 98 THR F N 1
ATOM 6836 C CA . THR F 1 98 ? -51.329 -27.868 -12.513 1 58.11 98 THR F CA 1
ATOM 6837 C C . THR F 1 98 ? -51.414 -28.363 -13.967 1 58.76 98 THR F C 1
ATOM 6838 O O . THR F 1 98 ? -52.519 -28.51 -14.497 1 59.03 98 THR F O 1
ATOM 6842 N N . GLY F 1 99 ? -50.259 -28.571 -14.607 1 58.59 99 GLY F N 1
ATOM 6843 C CA . GLY F 1 99 ? -50.191 -28.988 -16.005 1 58.86 99 GLY F CA 1
ATOM 6844 C C . GLY F 1 99 ? -50.551 -27.881 -16.987 1 58.56 99 GLY F C 1
ATOM 6845 O O . GLY F 1 99 ? -50.626 -28.121 -18.191 1 58.29 99 GLY F O 1
ATOM 6846 N N . GLU F 1 100 ? -50.755 -26.653 -16.489 1 58.16 100 GLU F N 1
ATOM 6847 C CA . GLU F 1 100 ? -51.148 -25.543 -17.318 1 58.08 100 GLU F CA 1
ATOM 6848 C C . GLU F 1 100 ? -50.022 -24.888 -18.053 1 56.76 100 GLU F C 1
ATOM 6849 O O . GLU F 1 100 ? -48.891 -24.864 -17.582 1 55.98 100 GLU F O 1
ATOM 6855 N N . ARG F 1 101 ? -50.361 -24.373 -19.233 1 56.38 101 ARG F N 1
ATOM 6856 C CA . ARG F 1 101 ? -49.511 -23.62 -20.146 1 56.67 101 ARG F CA 1
ATOM 6857 C C . ARG F 1 101 ? -49.145 -22.275 -19.52 1 56.14 101 ARG F C 1
ATOM 6858 O O . ARG F 1 101 ? -48.031 -21.79 -19.682 1 56.48 101 ARG F O 1
ATOM 6866 N N . GLU F 1 102 ? -50.077 -21.69 -18.784 1 55.23 102 GLU F N 1
ATOM 6867 C CA . GLU F 1 102 ? -49.887 -20.434 -18.106 1 55.19 102 GLU F CA 1
ATOM 6868 C C . GLU F 1 102 ? -50.706 -20.404 -16.814 1 54.9 102 GLU F C 1
ATOM 6869 O O . GLU F 1 102 ? -51.727 -21.078 -16.695 1 55.46 102 GLU F O 1
ATOM 6875 N N . VAL F 1 103 ? -50.253 -19.623 -15.851 1 53.92 103 VAL F N 1
ATOM 6876 C CA . VAL F 1 103 ? -50.95 -19.471 -14.581 1 53.88 103 VAL F CA 1
ATOM 6877 C C . VAL F 1 103 ? -51.028 -17.989 -14.233 1 54.35 103 VAL F C 1
ATOM 6878 O O . VAL F 1 103 ? -50.101 -17.237 -14.516 1 54.43 103 VAL F O 1
ATOM 6882 N N . PRO F 1 104 ? -52.126 -17.552 -13.614 1 54.39 104 PRO F N 1
ATOM 6883 C CA . PRO F 1 104 ? -52.213 -16.134 -13.225 1 54.44 104 PRO F CA 1
ATOM 6884 C C . PRO F 1 104 ? -51.246 -15.793 -12.104 1 54.74 104 PRO F C 1
ATOM 6885 O O . PRO F 1 104 ? -50.961 -16.64 -11.252 1 55.47 104 PRO F O 1
ATOM 6889 N N . SER F 1 105 ? -50.763 -14.536 -12.082 1 54.23 105 SER F N 1
ATOM 6890 C CA . SER F 1 105 ? -49.842 -14.025 -11.054 1 54.42 105 SER F CA 1
ATOM 6891 C C . SER F 1 105 ? -50.416 -14.25 -9.656 1 55.28 105 SER F C 1
ATOM 6892 O O . SER F 1 105 ? -49.671 -14.608 -8.745 1 56.03 105 SER F O 1
ATOM 6895 N N . LYS F 1 106 ? -51.753 -14.116 -9.521 1 55.28 106 LYS F N 1
ATOM 6896 C CA . LYS F 1 106 ? -52.525 -14.345 -8.307 1 56.05 106 LYS F CA 1
ATOM 6897 C C . LYS F 1 106 ? -52.288 -15.735 -7.732 1 55.84 106 LYS F C 1
ATOM 6898 O O . LYS F 1 106 ? -52.162 -15.859 -6.522 1 56.22 106 LYS F O 1
ATOM 6904 N N . MET F 1 107 ? -52.184 -16.772 -8.58 1 55.02 107 MET F N 1
ATOM 6905 C CA . MET F 1 107 ? -51.919 -18.122 -8.093 1 54.66 107 MET F CA 1
ATOM 6906 C C . MET F 1 107 ? -50.539 -18.177 -7.421 1 53.96 107 MET F C 1
ATOM 6907 O O . MET F 1 107 ? -50.401 -18.756 -6.34 1 53.93 107 MET F O 1
ATOM 6912 N N . ILE F 1 108 ? -49.538 -17.511 -8.026 1 52.83 108 ILE F N 1
ATOM 6913 C CA . ILE F 1 108 ? -48.198 -17.451 -7.452 1 51.84 108 ILE F CA 1
ATOM 6914 C C . ILE F 1 108 ? -48.227 -16.713 -6.126 1 52.41 108 ILE F C 1
ATOM 6915 O O . ILE F 1 108 ? -47.736 -17.246 -5.13 1 52.81 108 ILE F O 1
ATOM 6920 N N . GLY F 1 109 ? -48.884 -15.555 -6.099 1 52.06 109 GLY F N 1
ATOM 6921 C CA . GLY F 1 109 ? -49.031 -14.758 -4.884 1 52.27 109 GLY F CA 1
ATOM 6922 C C . GLY F 1 109 ? -49.684 -15.507 -3.739 1 52.57 109 GLY F C 1
ATOM 6923 O O . GLY F 1 109 ? -49.188 -15.488 -2.612 1 52.41 109 GLY F O 1
ATOM 6924 N N . ASN F 1 110 ? -50.764 -16.219 -4.03 1 53.05 110 ASN F N 1
ATOM 6925 C CA . ASN F 1 110 ? -51.46 -17.005 -3.021 1 54.32 110 ASN F CA 1
ATOM 6926 C C . ASN F 1 110 ? -50.561 -18.123 -2.493 1 55.01 110 ASN F C 1
ATOM 6927 O O . ASN F 1 110 ? -50.518 -18.35 -1.284 1 55.18 110 ASN F O 1
ATOM 6932 N N . LEU F 1 111 ? -49.82 -18.797 -3.398 1 54.53 111 LEU F N 1
ATOM 6933 C CA . LEU F 1 111 ? -48.891 -19.865 -3.032 1 53.89 111 LEU F CA 1
ATOM 6934 C C . LEU F 1 111 ? -47.752 -19.344 -2.139 1 54.39 111 LEU F C 1
ATOM 6935 O O . LEU F 1 111 ? -47.372 -20.023 -1.186 1 55.17 111 LEU F O 1
ATOM 6940 N N . VAL F 1 112 ? -47.228 -18.144 -2.418 1 54.05 112 VAL F N 1
ATOM 6941 C CA . VAL F 1 112 ? -46.181 -17.538 -1.593 1 54.46 112 VAL F CA 1
ATOM 6942 C C . VAL F 1 112 ? -46.722 -17.243 -0.194 1 55.37 112 VAL F C 1
ATOM 6943 O O . VAL F 1 112 ? -46.045 -17.519 0.792 1 55.42 112 VAL F O 1
ATOM 6947 N N . MET F 1 113 ? -47.945 -16.693 -0.11 1 55.63 113 MET F N 1
ATOM 6948 C CA . MET F 1 113 ? -48.573 -16.352 1.163 1 56.37 113 MET F CA 1
ATOM 6949 C C . MET F 1 113 ? -48.726 -17.554 2.047 1 57.81 113 MET F C 1
ATOM 6950 O O . MET F 1 113 ? -48.518 -17.455 3.251 1 58.63 113 MET F O 1
ATOM 6955 N N . GLU F 1 114 ? -49.088 -18.699 1.461 1 58.14 114 GLU F N 1
ATOM 6956 C CA . GLU F 1 114 ? -49.275 -19.929 2.2 1 58.92 114 GLU F CA 1
ATOM 6957 C C . GLU F 1 114 ? -47.937 -20.372 2.797 1 59.06 114 GLU F C 1
ATOM 6958 O O . GLU F 1 114 ? -47.914 -20.727 3.972 1 60.03 114 GLU F O 1
ATOM 6964 N N . GLN F 1 115 ? -46.815 -20.217 2.054 1 58.06 115 GLN F N 1
ATOM 6965 C CA . GLN F 1 115 ? -45.476 -20.54 2.56 1 57.51 115 GLN F CA 1
ATOM 6966 C C . GLN F 1 115 ? -45.046 -19.559 3.651 1 58.35 115 GLN F C 1
ATOM 6967 O O . GLN F 1 115 ? -44.494 -19.969 4.672 1 58.64 115 GLN F O 1
ATOM 6973 N N . LEU F 1 116 ? -45.327 -18.274 3.458 1 58.48 116 LEU F N 1
ATOM 6974 C CA . LEU F 1 116 ? -44.977 -17.246 4.431 1 58.9 116 LEU F CA 1
ATOM 6975 C C . LEU F 1 116 ? -45.738 -17.4 5.74 1 59.7 116 LEU F C 1
ATOM 6976 O O . LEU F 1 116 ? -45.179 -17.151 6.802 1 60.09 116 LEU F O 1
ATOM 6981 N N . LYS F 1 117 ? -46.976 -17.879 5.678 1 60.18 117 LYS F N 1
ATOM 6982 C CA . LYS F 1 117 ? -47.783 -18.151 6.87 1 61.53 117 LYS F CA 1
ATOM 6983 C C . LYS F 1 117 ? -47.08 -19.218 7.741 1 62.05 117 LYS F C 1
ATOM 6984 O O . LYS F 1 117 ? -47.077 -19.122 8.963 1 62.48 117 LYS F O 1
ATOM 6990 N N . LYS F 1 118 ? -46.464 -20.215 7.099 1 61.84 118 LYS F N 1
ATOM 6991 C CA . LYS F 1 118 ? -45.744 -21.285 7.769 1 61.94 118 LYS F CA 1
ATOM 6992 C C . LYS F 1 118 ? -44.372 -20.806 8.247 1 61.17 118 LYS F C 1
ATOM 6993 O O . LYS F 1 118 ? -43.977 -21.127 9.353 1 61.74 118 LYS F O 1
ATOM 6999 N N . LEU F 1 119 ? -43.651 -20.036 7.428 1 60.1 119 LEU F N 1
ATOM 7000 C CA . LEU F 1 119 ? -42.307 -19.569 7.763 1 59.29 119 LEU F CA 1
ATOM 7001 C C . LEU F 1 119 ? -42.251 -18.453 8.824 1 58.94 119 LEU F C 1
ATOM 7002 O O . LEU F 1 119 ? -41.61 -18.632 9.866 1 58.69 119 LEU F O 1
ATOM 7007 N N . ASP F 1 120 ? -42.895 -17.297 8.557 1 58.17 120 ASP F N 1
ATOM 7008 C CA . ASP F 1 120 ? -42.832 -16.164 9.473 1 57.07 120 ASP F CA 1
ATOM 7009 C C . ASP F 1 120 ? -44.032 -15.24 9.305 1 55.85 120 ASP F C 1
ATOM 7010 O O . ASP F 1 120 ? -44.266 -14.724 8.219 1 56.05 120 ASP F O 1
ATOM 7015 N N . LYS F 1 121 ? -44.795 -15.027 10.379 1 54.64 121 LYS F N 1
ATOM 7016 C CA . LYS F 1 121 ? -45.991 -14.192 10.326 1 54.02 121 LYS F CA 1
ATOM 7017 C C . LYS F 1 121 ? -45.717 -12.708 10.042 1 52.07 121 LYS F C 1
ATOM 7018 O O . LYS F 1 121 ? -46.534 -12.066 9.371 1 52.11 121 LYS F O 1
ATOM 7024 N N . VAL F 1 122 ? -44.567 -12.171 10.486 1 50.03 122 VAL F N 1
ATOM 7025 C CA . VAL F 1 122 ? -44.224 -10.777 10.195 1 48.6 122 VAL F CA 1
ATOM 7026 C C . VAL F 1 122 ? -43.999 -10.617 8.69 1 48.27 122 VAL F C 1
ATOM 7027 O O . VAL F 1 122 ? -44.508 -9.679 8.081 1 47.88 122 VAL F O 1
ATOM 7031 N N . ALA F 1 123 ? -43.296 -11.588 8.079 1 47.98 123 ALA F N 1
ATOM 7032 C CA . ALA F 1 123 ? -43.03 -11.612 6.646 1 47.78 123 ALA F CA 1
ATOM 7033 C C . ALA F 1 123 ? -44.347 -11.667 5.888 1 48.45 123 ALA F C 1
ATOM 7034 O O . ALA F 1 123 ? -44.53 -10.907 4.944 1 48.72 123 ALA F O 1
ATOM 7036 N N . TYR F 1 124 ? -45.3 -12.493 6.368 1 48.64 124 TYR F N 1
ATOM 7037 C CA . TYR F 1 124 ? -46.626 -12.625 5.796 1 49.46 124 TYR F CA 1
ATOM 7038 C C . TYR F 1 124 ? -47.339 -11.273 5.726 1 49.34 124 TYR F C 1
ATOM 7039 O O . TYR F 1 124 ? -47.846 -10.926 4.674 1 49.6 124 TYR F O 1
ATOM 7048 N N . ILE F 1 125 ? -47.355 -10.502 6.817 1 49.05 125 ILE F N 1
ATOM 7049 C CA . ILE F 1 125 ? -48.006 -9.196 6.824 1 49.22 125 ILE F CA 1
ATOM 7050 C C . ILE F 1 125 ? -47.329 -8.226 5.882 1 48.89 125 ILE F C 1
ATOM 7051 O O . ILE F 1 125 ? -48.02 -7.5 5.159 1 48.89 125 ILE F O 1
ATOM 7056 N N . ARG F 1 126 ? -45.976 -8.231 5.853 1 47.84 126 ARG F N 1
ATOM 7057 C CA . ARG F 1 126 ? -45.217 -7.342 4.982 1 47.32 126 ARG F CA 1
ATOM 7058 C C . ARG F 1 126 ? -45.567 -7.615 3.519 1 47.41 126 ARG F C 1
ATOM 7059 O O . ARG F 1 126 ? -45.922 -6.689 2.787 1 47.53 126 ARG F O 1
ATOM 7067 N N . PHE F 1 127 ? -45.539 -8.899 3.119 1 46.89 127 PHE F N 1
ATOM 7068 C CA . PHE F 1 127 ? -45.865 -9.313 1.766 1 46.84 127 PHE F CA 1
ATOM 7069 C C . PHE F 1 127 ? -47.317 -8.95 1.453 1 48.21 127 PHE F C 1
ATOM 7070 O O . PHE F 1 127 ? -47.571 -8.315 0.427 1 49.37 127 PHE F O 1
ATOM 7078 N N . ALA F 1 128 ? -48.266 -9.318 2.338 1 47.75 128 ALA F N 1
ATOM 7079 C CA . ALA F 1 128 ? -49.685 -9.008 2.152 1 47.8 128 ALA F CA 1
ATOM 7080 C C . ALA F 1 128 ? -49.923 -7.504 1.965 1 48.08 128 ALA F C 1
ATOM 7081 O O . ALA F 1 128 ? -50.807 -7.131 1.208 1 48.49 128 ALA F O 1
ATOM 7083 N N . SER F 1 129 ? -49.15 -6.652 2.649 1 47.57 129 SER F N 1
ATOM 7084 C CA . SER F 1 129 ? -49.35 -5.213 2.54 1 48.11 129 SER F CA 1
ATOM 7085 C C . SER F 1 129 ? -49.114 -4.69 1.128 1 48.82 129 SER F C 1
ATOM 7086 O O . SER F 1 129 ? -49.689 -3.666 0.759 1 48.44 129 SER F O 1
ATOM 7089 N N . VAL F 1 130 ? -48.286 -5.388 0.341 1 49.38 130 VAL F N 1
ATOM 7090 C CA . VAL F 1 130 ? -47.999 -5.012 -1.034 1 50.34 130 VAL F CA 1
ATOM 7091 C C . VAL F 1 130 ? -48.842 -5.866 -1.999 1 50.87 130 VAL F C 1
ATOM 7092 O O . VAL F 1 130 ? -49.52 -5.319 -2.867 1 51.01 130 VAL F O 1
ATOM 7096 N N . TYR F 1 131 ? -48.889 -7.182 -1.791 1 50.91 131 TYR F N 1
ATOM 7097 C CA . TYR F 1 131 ? -49.689 -8.081 -2.63 1 51.51 131 TYR F CA 1
ATOM 7098 C C . TYR F 1 131 ? -51.182 -7.719 -2.636 1 53.89 131 TYR F C 1
ATOM 7099 O O . TYR F 1 131 ? -51.832 -7.753 -3.675 1 53.98 131 TYR F O 1
ATOM 7108 N N . ARG F 1 132 ? -51.728 -7.37 -1.477 1 55.85 132 ARG F N 1
ATOM 7109 C CA . ARG F 1 132 ? -53.122 -6.933 -1.377 1 57.77 132 ARG F CA 1
ATOM 7110 C C . ARG F 1 132 ? -53.261 -5.397 -1.434 1 59.43 132 ARG F C 1
ATOM 7111 O O . ARG F 1 132 ? -54.343 -4.875 -1.173 1 59.98 132 ARG F O 1
ATOM 7119 N N . SER F 1 133 ? -52.169 -4.694 -1.799 1 60.32 133 SER F N 1
ATOM 7120 C CA . SER F 1 133 ? -52.017 -3.259 -1.963 1 61.83 133 SER F CA 1
ATOM 7121 C C . SER F 1 133 ? -52.811 -2.442 -0.942 1 62.44 133 SER F C 1
ATOM 7122 O O . SER F 1 133 ? -53.834 -1.872 -1.297 1 63.03 133 SER F O 1
ATOM 7125 N N . PHE F 1 134 ? -52.363 -2.415 0.32 1 62.34 134 PHE F N 1
ATOM 7126 C CA . PHE F 1 134 ? -53.057 -1.706 1.384 1 63.39 134 PHE F CA 1
ATOM 7127 C C . PHE F 1 134 ? -53.113 -0.222 1.087 1 66.31 134 PHE F C 1
ATOM 7128 O O . PHE F 1 134 ? -52.095 0.373 0.741 1 66.79 134 PHE F O 1
ATOM 7136 N N . GLU F 1 135 ? -54.306 0.367 1.18 1 68.06 135 GLU F N 1
ATOM 7137 C CA . GLU F 1 135 ? -54.507 1.8 0.976 1 70.26 135 GLU F CA 1
ATOM 7138 C C . GLU F 1 135 ? -54.737 2.569 2.273 1 71.27 135 GLU F C 1
ATOM 7139 O O . GLU F 1 135 ? -54.684 3.795 2.272 1 71.59 135 GLU F O 1
ATOM 7145 N N . ASP F 1 136 ? -55.018 1.863 3.371 1 71.74 136 ASP F N 1
ATOM 7146 C CA . ASP F 1 136 ? -55.222 2.472 4.675 1 72.45 136 ASP F CA 1
ATOM 7147 C C . ASP F 1 136 ? -54.473 1.664 5.737 1 72.47 136 ASP F C 1
ATOM 7148 O O . ASP F 1 136 ? -54.311 0.446 5.62 1 71.81 136 ASP F O 1
ATOM 7153 N N . ILE F 1 137 ? -54.06 2.355 6.797 1 73 137 ILE F N 1
ATOM 7154 C CA . ILE F 1 137 ? -53.352 1.761 7.912 1 73.9 137 ILE F CA 1
ATOM 7155 C C . ILE F 1 137 ? -54.182 0.696 8.633 1 74.84 137 ILE F C 1
ATOM 7156 O O . ILE F 1 137 ? -53.613 -0.251 9.16 1 74.94 137 ILE F O 1
ATOM 7161 N N . LYS F 1 138 ? -55.521 0.827 8.626 1 75.17 138 LYS F N 1
ATOM 7162 C CA . LYS F 1 138 ? -56.392 -0.153 9.269 1 75.97 138 LYS F CA 1
ATOM 7163 C C . LYS F 1 138 ? -56.251 -1.544 8.66 1 75.86 138 LYS F C 1
ATOM 7164 O O . LYS F 1 138 ? -56.475 -2.531 9.362 1 76.19 138 LYS F O 1
ATOM 7170 N N . GLU F 1 139 ? -55.875 -1.63 7.367 1 75.07 139 GLU F N 1
ATOM 7171 C CA . GLU F 1 139 ? -55.741 -2.905 6.686 1 74.94 139 GLU F CA 1
ATOM 7172 C C . GLU F 1 139 ? -54.719 -3.821 7.332 1 74.68 139 GLU F C 1
ATOM 7173 O O . GLU F 1 139 ? -54.846 -5.038 7.193 1 74.86 139 GLU F O 1
ATOM 7179 N N . PHE F 1 140 ? -53.726 -3.258 8.062 1 73.86 140 PHE F N 1
ATOM 7180 C CA . PHE F 1 140 ? -52.741 -4.08 8.753 1 73.61 140 PHE F CA 1
ATOM 7181 C C . PHE F 1 140 ? -53.439 -4.844 9.869 1 75.32 140 PHE F C 1
ATOM 7182 O O . PHE F 1 140 ? -53.291 -6.059 9.943 1 75.68 140 PHE F O 1
ATOM 7190 N N . GLY F 1 141 ? -54.257 -4.143 10.662 1 76.24 141 GLY F N 1
ATOM 7191 C CA . GLY F 1 141 ? -55.02 -4.726 11.756 1 77.55 141 GLY F CA 1
ATOM 7192 C C . GLY F 1 141 ? -56.02 -5.753 11.279 1 79.22 141 GLY F C 1
ATOM 7193 O O . GLY F 1 141 ? -56.218 -6.777 11.928 1 79.43 141 GLY F O 1
ATOM 7194 N N . GLU F 1 142 ? -56.632 -5.502 10.123 1 80.36 142 GLU F N 1
ATOM 7195 C CA . GLU F 1 142 ? -57.593 -6.41 9.508 1 81.97 142 GLU F CA 1
ATOM 7196 C C . GLU F 1 142 ? -56.905 -7.69 9.028 1 83.06 142 GLU F C 1
ATOM 7197 O O . GLU F 1 142 ? -57.443 -8.784 9.206 1 83.2 142 GLU F O 1
ATOM 7203 N N . GLU F 1 143 ? -55.702 -7.561 8.46 1 83.62 143 GLU F N 1
ATOM 7204 C CA . GLU F 1 143 ? -54.947 -8.721 8.005 1 84.8 143 GLU F CA 1
ATOM 7205 C C . GLU F 1 143 ? -54.47 -9.551 9.209 1 85.72 143 GLU F C 1
ATOM 7206 O O . GLU F 1 143 ? -54.461 -10.778 9.143 1 86.1 143 GLU F O 1
ATOM 7212 N N . ILE F 1 144 ? -54.094 -8.882 10.307 1 86.15 144 ILE F N 1
ATOM 7213 C CA . ILE F 1 144 ? -53.644 -9.52 11.54 1 87.58 144 ILE F CA 1
ATOM 7214 C C . ILE F 1 144 ? -54.795 -10.264 12.196 1 89.22 144 ILE F C 1
ATOM 7215 O O . ILE F 1 144 ? -54.613 -11.388 12.648 1 89.03 144 ILE F O 1
ATOM 7220 N N . ALA F 1 145 ? -55.98 -9.648 12.226 1 90.76 145 ALA F N 1
ATOM 7221 C CA . ALA F 1 145 ? -57.176 -10.251 12.804 1 92.62 145 ALA F CA 1
ATOM 7222 C C . ALA F 1 145 ? -57.547 -11.53 12.065 1 94.43 145 ALA F C 1
ATOM 7223 O O . ALA F 1 145 ? -57.893 -12.524 12.699 1 94.59 145 ALA F O 1
ATOM 7225 N N . ARG F 1 146 ? -57.44 -11.511 10.737 1 95.66 146 ARG F N 1
ATOM 7226 C CA . ARG F 1 146 ? -57.723 -12.649 9.882 1 97.67 146 ARG F CA 1
ATOM 7227 C C . ARG F 1 146 ? -56.739 -13.791 10.185 1 99.21 146 ARG F C 1
ATOM 7228 O O . ARG F 1 146 ? -57.147 -14.955 10.225 1 99.71 146 ARG F O 1
ATOM 7236 N N . LEU F 1 147 ? -55.456 -13.452 10.437 1 99.73 147 LEU F N 1
ATOM 7237 C CA . LEU F 1 147 ? -54.396 -14.412 10.754 1 100.49 147 LEU F CA 1
ATOM 7238 C C . LEU F 1 147 ? -54.636 -15.15 12.072 1 101.38 147 LEU F C 1
ATOM 7239 O O . LEU F 1 147 ? -54.215 -16.298 12.215 1 101.52 147 LEU F O 1
ATOM 7244 N N . GLU F 1 148 ? -55.339 -14.526 13.017 1 101.97 148 GLU F N 1
ATOM 7245 C CA . GLU F 1 148 ? -55.633 -15.161 14.301 1 103.25 148 GLU F CA 1
ATOM 7246 C C . GLU F 1 148 ? -56.621 -16.345 14.208 1 104.38 148 GLU F C 1
ATOM 7247 O O . GLU F 1 148 ? -57.082 -16.836 15.239 1 104.91 148 GLU F O 1
ATOM 7253 N N . ASP F 1 149 ? -56.942 -16.802 12.984 1 104.59 149 ASP F N 1
ATOM 7254 C CA . ASP F 1 149 ? -57.857 -17.915 12.733 1 105.11 149 ASP F CA 1
ATOM 7255 C C . ASP F 1 149 ? -57.159 -19.049 11.964 1 105.15 149 ASP F C 1
ATOM 7256 O O . ASP F 1 149 ? -56.107 -18.849 11.354 1 104.99 149 ASP F O 1
ATOM 7261 N N . MET G 1 1 ? -30.467 -39.014 -9.098 1 71.2 1 MET G N 1
ATOM 7262 C CA . MET G 1 1 ? -31.435 -37.924 -9.082 1 71.62 1 MET G CA 1
ATOM 7263 C C . MET G 1 1 ? -32.853 -38.469 -9.17 1 71.98 1 MET G C 1
ATOM 7264 O O . MET G 1 1 ? -33.093 -39.44 -9.896 1 72.71 1 MET G O 1
ATOM 7269 N N . HIS G 1 2 ? -33.79 -37.871 -8.421 1 71.42 2 HIS G N 1
ATOM 7270 C CA . HIS G 1 2 ? -35.185 -38.305 -8.448 1 71.84 2 HIS G CA 1
ATOM 7271 C C . HIS G 1 2 ? -35.866 -37.837 -9.723 1 71.84 2 HIS G C 1
ATOM 7272 O O . HIS G 1 2 ? -35.562 -36.752 -10.234 1 72.15 2 HIS G O 1
ATOM 7279 N N . CYS G 1 3 ? -36.815 -38.631 -10.217 1 71.24 3 CYS G N 1
ATOM 7280 C CA . CYS G 1 3 ? -37.564 -38.261 -11.404 1 71.35 3 CYS G CA 1
ATOM 7281 C C . CYS G 1 3 ? -38.483 -37.102 -11.048 1 71.15 3 CYS G C 1
ATOM 7282 O O . CYS G 1 3 ? -39.254 -37.195 -10.089 1 71.7 3 CYS G O 1
ATOM 7285 N N . PRO G 1 4 ? -38.43 -36 -11.802 1 70.26 4 PRO G N 1
ATOM 7286 C CA . PRO G 1 4 ? -39.347 -34.881 -11.519 1 69.64 4 PRO G CA 1
ATOM 7287 C C . PRO G 1 4 ? -40.798 -35.148 -11.95 1 69.5 4 PRO G C 1
ATOM 7288 O O . PRO G 1 4 ? -41.681 -34.328 -11.694 1 69.71 4 PRO G O 1
ATOM 7292 N N . PHE G 1 5 ? -41.05 -36.281 -12.613 1 69.06 5 PHE G N 1
ATOM 7293 C CA . PHE G 1 5 ? -42.368 -36.615 -13.099 1 69.38 5 PHE G CA 1
ATOM 7294 C C . PHE G 1 5 ? -43.084 -37.615 -12.189 1 70.74 5 PHE G C 1
ATOM 7295 O O . PHE G 1 5 ? -44.186 -37.323 -11.727 1 71.51 5 PHE G O 1
ATOM 7303 N N . CYS G 1 6 ? -42.477 -38.772 -11.908 1 70.97 6 CYS G N 1
ATOM 7304 C CA . CYS G 1 6 ? -43.102 -39.775 -11.046 1 71.82 6 CYS G CA 1
ATOM 7305 C C . CYS G 1 6 ? -42.376 -39.901 -9.682 1 73.66 6 CYS G C 1
ATOM 7306 O O . CYS G 1 6 ? -41.463 -39.121 -9.384 1 74.07 6 CYS G O 1
ATOM 7309 N N . PHE G 1 7 ? -42.723 -40.905 -8.888 1 74.63 7 PHE G N 1
ATOM 7310 C CA . PHE G 1 7 ? -42.186 -41.182 -7.557 1 76.13 7 PHE G CA 1
ATOM 7311 C C . PHE G 1 7 ? -40.864 -41.944 -7.548 1 76.08 7 PHE G C 1
ATOM 7312 O O . PHE G 1 7 ? -40.526 -42.51 -6.501 1 76.5 7 PHE G O 1
ATOM 7320 N N . ALA G 1 8 ? -40.143 -42.012 -8.679 1 75.4 8 ALA G N 1
ATOM 7321 C CA . ALA G 1 8 ? -38.924 -42.792 -8.707 1 75.34 8 ALA G CA 1
ATOM 7322 C C . ALA G 1 8 ? -37.691 -42.045 -8.137 1 75.92 8 ALA G C 1
ATOM 7323 O O . ALA G 1 8 ? -37.329 -40.956 -8.574 1 76.34 8 ALA G O 1
ATOM 7325 N N . VAL G 1 9 ? -37.061 -42.665 -7.137 1 75.87 9 VAL G N 1
ATOM 7326 C CA . VAL G 1 9 ? -35.901 -42.114 -6.45 1 76.01 9 VAL G CA 1
ATOM 7327 C C . VAL G 1 9 ? -34.604 -42.168 -7.263 1 75.95 9 VAL G C 1
ATOM 7328 O O . VAL G 1 9 ? -33.619 -41.547 -6.849 1 76.09 9 VAL G O 1
ATOM 7332 N N . ASP G 1 10 ? -34.615 -42.79 -8.456 1 75.38 10 ASP G N 1
ATOM 7333 C CA . ASP G 1 10 ? -33.432 -42.772 -9.306 1 74.82 10 ASP G CA 1
ATOM 7334 C C . ASP G 1 10 ? -33.748 -42.747 -10.793 1 72.94 10 ASP G C 1
ATOM 7335 O O . ASP G 1 10 ? -34.8 -43.205 -11.26 1 72.95 10 ASP G O 1
ATOM 7340 N N . THR G 1 11 ? -32.83 -42.135 -11.523 1 71.08 11 THR G N 1
ATOM 7341 C CA . THR G 1 11 ? -32.866 -41.948 -12.965 1 69.84 11 THR G CA 1
ATOM 7342 C C . THR G 1 11 ? -31.511 -42.334 -13.561 1 68.86 11 THR G C 1
ATOM 7343 O O . THR G 1 11 ? -30.469 -42.183 -12.91 1 68.85 11 THR G O 1
ATOM 7347 N N . LYS G 1 12 ? -31.524 -42.828 -14.801 1 67.92 12 LYS G N 1
ATOM 7348 C CA . LYS G 1 12 ? -30.314 -43.249 -15.501 1 67.32 12 LYS G CA 1
ATOM 7349 C C . LYS G 1 12 ? -29.775 -42.104 -16.366 1 67.29 12 LYS G C 1
ATOM 7350 O O . LYS G 1 12 ? -30.55 -41.432 -17.04 1 67.23 12 LYS G O 1
ATOM 7356 N N . VAL G 1 13 ? -28.456 -41.884 -16.356 1 67.06 13 VAL G N 1
ATOM 7357 C CA . VAL G 1 13 ? -27.862 -40.879 -17.226 1 66.96 13 VAL G CA 1
ATOM 7358 C C . VAL G 1 13 ? -27.684 -41.558 -18.579 1 68.22 13 VAL G C 1
ATOM 7359 O O . VAL G 1 13 ? -26.947 -42.54 -18.685 1 68.04 13 VAL G O 1
ATOM 7363 N N . ILE G 1 14 ? -28.417 -41.096 -19.594 1 69.18 14 ILE G N 1
ATOM 7364 C CA . ILE G 1 14 ? -28.34 -41.7 -20.925 1 70.06 14 ILE G CA 1
ATOM 7365 C C . ILE G 1 14 ? -27.424 -40.924 -21.876 1 70.49 14 ILE G C 1
ATOM 7366 O O . ILE G 1 14 ? -27.026 -41.47 -22.902 1 70.49 14 ILE G O 1
ATOM 7371 N N . ASP G 1 15 ? -27.069 -39.678 -21.54 1 70.84 15 ASP G N 1
ATOM 7372 C CA . ASP G 1 15 ? -26.163 -38.886 -22.365 1 71.81 15 ASP G CA 1
ATOM 7373 C C . ASP G 1 15 ? -25.483 -37.782 -21.551 1 71.54 15 ASP G C 1
ATOM 7374 O O . ASP G 1 15 ? -26.049 -37.271 -20.589 1 71.19 15 ASP G O 1
ATOM 7379 N N . SER G 1 16 ? -24.271 -37.413 -21.947 1 71.62 16 SER G N 1
ATOM 7380 C CA . SER G 1 16 ? -23.503 -36.388 -21.268 1 72.09 16 SER G CA 1
ATOM 7381 C C . SER G 1 16 ? -22.673 -35.591 -22.285 1 72.36 16 SER G C 1
ATOM 7382 O O . SER G 1 16 ? -22.139 -36.155 -23.242 1 73.11 16 SER G O 1
ATOM 7385 N N . ARG G 1 17 ? -22.541 -34.29 -22.063 1 71.56 17 ARG G N 1
ATOM 7386 C CA . ARG G 1 17 ? -21.802 -33.433 -22.976 1 71.39 17 ARG G CA 1
ATOM 7387 C C . ARG G 1 17 ? -21.256 -32.211 -22.233 1 70.77 17 ARG G C 1
ATOM 7388 O O . ARG G 1 17 ? -21.916 -31.698 -21.339 1 70.75 17 ARG G O 1
ATOM 7396 N N . LEU G 1 18 ? -20.054 -31.753 -22.591 1 70.37 18 LEU G N 1
ATOM 7397 C CA . LEU G 1 18 ? -19.494 -30.55 -21.986 1 70.37 18 LEU G CA 1
ATOM 7398 C C . LEU G 1 18 ? -20.091 -29.339 -22.65 1 69.43 18 LEU G C 1
ATOM 7399 O O . LEU G 1 18 ? -20.126 -29.257 -23.877 1 69.77 18 LEU G O 1
ATOM 7404 N N . VAL G 1 19 ? -20.535 -28.386 -21.849 1 68.39 19 VAL G N 1
ATOM 7405 C CA . VAL G 1 19 ? -21.102 -27.127 -22.33 1 67.92 19 VAL G CA 1
ATOM 7406 C C . VAL G 1 19 ? -20.446 -25.95 -21.57 1 67.76 19 VAL G C 1
ATOM 7407 O O . VAL G 1 19 ? -19.74 -26.171 -20.587 1 67.18 19 VAL G O 1
ATOM 7411 N N . GLY G 1 20 ? -20.667 -24.722 -22.038 1 68.13 20 GLY G N 1
ATOM 7412 C CA . GLY G 1 20 ? -20.118 -23.529 -21.404 1 68.84 20 GLY G CA 1
ATOM 7413 C C . GLY G 1 20 ? -18.606 -23.494 -21.466 1 69.75 20 GLY G C 1
ATOM 7414 O O . GLY G 1 20 ? -17.942 -23.14 -20.485 1 69.35 20 GLY G O 1
ATOM 7415 N N . GLU G 1 21 ? -18.061 -23.901 -22.628 1 70.67 21 GLU G N 1
ATOM 7416 C CA . GLU G 1 21 ? -16.628 -23.966 -22.882 1 72.14 21 GLU G CA 1
ATOM 7417 C C . GLU G 1 21 ? -15.917 -24.846 -21.842 1 72.91 21 GLU G C 1
ATOM 7418 O O . GLU G 1 21 ? -14.891 -24.453 -21.281 1 73.76 21 GLU G O 1
ATOM 7424 N N . GLY G 1 22 ? -16.518 -26.01 -21.573 1 72.24 22 GLY G N 1
ATOM 7425 C CA . GLY G 1 22 ? -16.003 -27.017 -20.657 1 71.96 22 GLY G CA 1
ATOM 7426 C C . GLY G 1 22 ? -16.276 -26.799 -19.185 1 71.61 22 GLY G C 1
ATOM 7427 O O . GLY G 1 22 ? -15.929 -27.653 -18.366 1 72.09 22 GLY G O 1
ATOM 7428 N N . SER G 1 23 ? -16.908 -25.684 -18.826 1 70.77 23 SER G N 1
ATOM 7429 C CA . SER G 1 23 ? -17.17 -25.381 -17.417 1 70.69 23 SER G CA 1
ATOM 7430 C C . SER G 1 23 ? -18.415 -26.052 -16.83 1 70.4 23 SER G C 1
ATOM 7431 O O . SER G 1 23 ? -18.6 -26.029 -15.615 1 70.75 23 SER G O 1
ATOM 7434 N N . SER G 1 24 ? -19.279 -26.626 -17.671 1 69.77 24 SER G N 1
ATOM 7435 C CA . SER G 1 24 ? -20.498 -27.278 -17.18 1 69.48 24 SER G CA 1
ATOM 7436 C C . SER G 1 24 ? -20.764 -28.612 -17.86 1 68.29 24 SER G C 1
ATOM 7437 O O . SER G 1 24 ? -20.324 -28.83 -18.988 1 68.45 24 SER G O 1
ATOM 7440 N N . VAL G 1 25 ? -21.477 -29.51 -17.176 1 67.05 25 VAL G N 1
ATOM 7441 C CA . VAL G 1 25 ? -21.823 -30.796 -17.759 1 66.31 25 VAL G CA 1
ATOM 7442 C C . VAL G 1 25 ? -23.333 -30.881 -18.001 1 65.73 25 VAL G C 1
ATOM 7443 O O . VAL G 1 25 ? -24.116 -30.845 -17.053 1 66.04 25 VAL G O 1
ATOM 7447 N N . ARG G 1 26 ? -23.741 -30.979 -19.269 1 64.59 26 ARG G N 1
ATOM 7448 C CA . ARG G 1 26 ? -25.147 -31.118 -19.611 1 63.9 26 ARG G CA 1
ATOM 7449 C C . ARG G 1 26 ? -25.44 -32.598 -19.694 1 63.46 26 ARG G C 1
ATOM 7450 O O . ARG G 1 26 ? -24.745 -33.319 -20.406 1 63.53 26 ARG G O 1
ATOM 7458 N N . ARG G 1 27 ? -26.449 -33.06 -18.968 1 62.98 27 ARG G N 1
ATOM 7459 C CA . ARG G 1 27 ? -26.826 -34.462 -18.998 1 62.87 27 ARG G CA 1
ATOM 7460 C C . ARG G 1 27 ? -28.248 -34.652 -19.453 1 63.14 27 ARG G C 1
ATOM 7461 O O . ARG G 1 27 ? -29.102 -33.779 -19.297 1 62.88 27 ARG G O 1
ATOM 7469 N N . ARG G 1 28 ? -28.505 -35.825 -19.998 1 63.4 28 ARG G N 1
ATOM 7470 C CA . ARG G 1 28 ? -29.825 -36.217 -20.413 1 63.91 28 ARG G CA 1
ATOM 7471 C C . ARG G 1 28 ? -30.132 -37.435 -19.557 1 63.45 28 ARG G C 1
ATOM 7472 O O . ARG G 1 28 ? -29.355 -38.393 -19.538 1 63.08 28 ARG G O 1
ATOM 7480 N N . ARG G 1 29 ? -31.197 -37.354 -18.759 1 63.11 29 ARG G N 1
ATOM 7481 C CA . ARG G 1 29 ? -31.561 -38.437 -17.863 1 63.13 29 ARG G CA 1
ATOM 7482 C C . ARG G 1 29 ? -32.882 -39.082 -18.269 1 63.78 29 ARG G C 1
ATOM 7483 O O . ARG G 1 29 ? -33.724 -38.435 -18.877 1 63.93 29 ARG G O 1
ATOM 7491 N N . GLN G 1 30 ? -33.061 -40.355 -17.913 1 64.05 30 GLN G N 1
ATOM 7492 C CA . GLN G 1 30 ? -34.265 -41.103 -18.222 1 65.15 30 GLN G CA 1
ATOM 7493 C C . GLN G 1 30 ? -34.765 -41.841 -16.99 1 65.87 30 GLN G C 1
ATOM 7494 O O . GLN G 1 30 ? -33.984 -42.535 -16.338 1 66.09 30 GLN G O 1
ATOM 7500 N N . CYS G 1 31 ? -36.063 -41.727 -16.683 1 65.99 31 CYS G N 1
ATOM 7501 C CA . CYS G 1 31 ? -36.628 -42.475 -15.565 1 66.56 31 CYS G CA 1
ATOM 7502 C C . CYS G 1 31 ? -36.844 -43.91 -16.015 1 67.58 31 CYS G C 1
ATOM 7503 O O . CYS G 1 31 ? -37.378 -44.139 -17.099 1 67.84 31 CYS G O 1
ATOM 7506 N N . LEU G 1 32 ? -36.441 -44.871 -15.198 1 68.06 32 LEU G N 1
ATOM 7507 C CA . LEU G 1 32 ? -36.628 -46.279 -15.559 1 69.1 32 LEU G CA 1
ATOM 7508 C C . LEU G 1 32 ? -38.062 -46.793 -15.303 1 69.26 32 LEU G C 1
ATOM 7509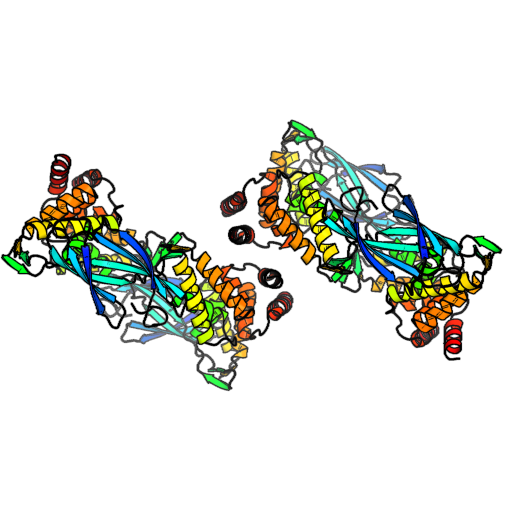 O O . LEU G 1 32 ? -38.432 -47.853 -15.812 1 69.55 32 LEU G O 1
ATOM 7514 N N . VAL G 1 33 ? -38.868 -46.044 -14.522 1 68.67 33 VAL G N 1
ATOM 7515 C CA . VAL G 1 33 ? -40.226 -46.433 -14.19 1 68.23 33 VAL G CA 1
ATOM 7516 C C . VAL G 1 33 ? -41.23 -45.797 -15.16 1 67.5 33 VAL G C 1
ATOM 7517 O O . VAL G 1 33 ? -42.002 -46.519 -15.785 1 67.86 33 VAL G O 1
ATOM 7521 N N . CYS G 1 34 ? -41.226 -44.465 -15.299 1 66.46 34 CYS G N 1
ATOM 7522 C CA . CYS G 1 34 ? -42.174 -43.794 -16.191 1 66.3 34 CYS G CA 1
ATOM 7523 C C . CYS G 1 34 ? -41.623 -43.529 -17.604 1 66.13 34 CYS G C 1
ATOM 7524 O O . CYS G 1 34 ? -42.361 -43.024 -18.452 1 66.18 34 CYS G O 1
ATOM 7527 N N . ASN G 1 35 ? -40.337 -43.822 -17.842 1 65.76 35 ASN G N 1
ATOM 7528 C CA . ASN G 1 35 ? -39.645 -43.676 -19.126 1 65.81 35 ASN G CA 1
ATOM 7529 C C . ASN G 1 35 ? -39.541 -42.243 -19.636 1 64.7 35 ASN G C 1
ATOM 7530 O O . ASN G 1 35 ? -39.182 -42.047 -20.797 1 65 35 ASN G O 1
ATOM 7535 N N . GLU G 1 36 ? -39.792 -41.249 -18.771 1 63.39 36 GLU G N 1
ATOM 7536 C CA . GLU G 1 36 ? -39.637 -39.853 -19.173 1 62.82 36 GLU G CA 1
ATOM 7537 C C . GLU G 1 36 ? -38.161 -39.504 -19.383 1 62.53 36 GLU G C 1
ATOM 7538 O O . GLU G 1 36 ? -37.291 -40.231 -18.913 1 62.58 36 GLU G O 1
ATOM 7544 N N . ARG G 1 37 ? -37.883 -38.422 -20.123 1 62.21 37 ARG G N 1
ATOM 7545 C CA . ARG G 1 37 ? -36.53 -37.926 -20.344 1 62.59 37 ARG G CA 1
ATOM 7546 C C . ARG G 1 37 ? -36.457 -36.424 -20.047 1 63.17 37 ARG G C 1
ATOM 7547 O O . ARG G 1 37 ? -37.386 -35.678 -20.357 1 64.01 37 ARG G O 1
ATOM 7555 N N . PHE G 1 38 ? -35.356 -35.975 -19.454 1 62.54 38 PHE G N 1
ATOM 7556 C CA . PHE G 1 38 ? -35.179 -34.575 -19.07 1 62.17 38 PHE G CA 1
ATOM 7557 C C . PHE G 1 38 ? -33.701 -34.171 -19.06 1 61.79 38 PHE G C 1
ATOM 7558 O O . PHE G 1 38 ? -32.815 -35.022 -19.051 1 61.88 38 PHE G O 1
ATOM 7566 N N . THR G 1 39 ? -33.442 -32.863 -19.113 1 61.02 39 THR G N 1
ATOM 7567 C CA . THR G 1 39 ? -32.089 -32.337 -19.146 1 60.39 39 THR G CA 1
ATOM 7568 C C . THR G 1 39 ? -31.694 -31.788 -17.801 1 59.52 39 THR G C 1
ATOM 7569 O O . THR G 1 39 ? -32.525 -31.24 -17.078 1 59.36 39 THR G O 1
ATOM 7573 N N . THR G 1 40 ? -30.418 -31.949 -17.459 1 58.85 40 THR G N 1
ATOM 7574 C CA . THR G 1 40 ? -29.854 -31.397 -16.238 1 58.78 40 THR G CA 1
ATOM 7575 C C . THR G 1 40 ? -28.54 -30.648 -16.565 1 58.25 40 THR G C 1
ATOM 7576 O O . THR G 1 40 ? -27.905 -30.896 -17.593 1 58.34 40 THR G O 1
ATOM 7580 N N . PHE G 1 41 ? -28.128 -29.761 -15.674 1 57.64 41 PHE G N 1
ATOM 7581 C CA . PHE G 1 41 ? -26.882 -29.034 -15.833 1 57.98 41 PHE G CA 1
ATOM 7582 C C . PHE G 1 41 ? -26.11 -29.108 -14.558 1 59.44 41 PHE G C 1
ATOM 7583 O O . PHE G 1 41 ? -26.674 -28.903 -13.482 1 59.63 41 PHE G O 1
ATOM 7591 N N . GLU G 1 42 ? -24.821 -29.422 -14.669 1 60.44 42 GLU G N 1
ATOM 7592 C CA . GLU G 1 42 ? -23.943 -29.536 -13.523 1 62.02 42 GLU G CA 1
ATOM 7593 C C . GLU G 1 42 ? -22.997 -28.358 -13.54 1 63.59 42 GLU G C 1
ATOM 7594 O O . GLU G 1 42 ? -22.258 -28.19 -14.504 1 63.44 42 GLU G O 1
ATOM 7600 N N . VAL G 1 43 ? -23.084 -27.488 -12.529 1 65.13 43 VAL G N 1
ATOM 7601 C CA . VAL G 1 43 ? -22.258 -26.292 -12.485 1 67.27 43 VAL G CA 1
ATOM 7602 C C . VAL G 1 43 ? -21.464 -26.214 -11.195 1 69.49 43 VAL G C 1
ATOM 7603 O O . VAL G 1 43 ? -21.967 -26.596 -10.142 1 69.61 43 VAL G O 1
ATOM 7607 N N . ALA G 1 44 ? -20.222 -25.711 -11.268 1 71.08 44 ALA G N 1
ATOM 7608 C CA . ALA G 1 44 ? -19.397 -25.567 -10.074 1 73.01 44 ALA G CA 1
ATOM 7609 C C . ALA G 1 44 ? -19.862 -24.392 -9.2 1 74.87 44 ALA G C 1
ATOM 7610 O O . ALA G 1 44 ? -20.278 -23.363 -9.729 1 74.66 44 ALA G O 1
ATOM 7612 N N . GLU G 1 45 ? -19.801 -24.558 -7.866 1 76.21 45 GLU G N 1
ATOM 7613 C CA . GLU G 1 45 ? -20.135 -23.522 -6.896 1 77.99 45 GLU G CA 1
ATOM 7614 C C . GLU G 1 45 ? -18.804 -22.856 -6.527 1 79.53 45 GLU G C 1
ATOM 7615 O O . GLU G 1 45 ? -18.129 -23.293 -5.593 1 80.03 45 GLU G O 1
ATOM 7621 N N . LEU G 1 46 ? -18.392 -21.839 -7.297 1 79.94 46 LEU G N 1
ATOM 7622 C CA . LEU G 1 46 ? -17.097 -21.179 -7.097 1 80.75 46 LEU G CA 1
ATOM 7623 C C . LEU G 1 46 ? -17.147 -19.938 -6.194 1 81.66 46 LEU G C 1
ATOM 7624 O O . LEU G 1 46 ? -16.833 -18.824 -6.634 1 82.01 46 LEU G O 1
ATOM 7629 N N . VAL G 1 47 ? -17.538 -20.129 -4.931 1 81.79 47 VAL G N 1
ATOM 7630 C CA . VAL G 1 47 ? -17.579 -19.021 -3.987 1 82.38 47 VAL G CA 1
ATOM 7631 C C . VAL G 1 47 ? -16.673 -19.309 -2.796 1 82.04 47 VAL G C 1
ATOM 7632 O O . VAL G 1 47 ? -16.925 -20.218 -2 1 82.21 47 VAL G O 1
ATOM 7636 N N . MET G 1 48 ? -15.578 -18.544 -2.734 1 81.26 48 MET G N 1
ATOM 7637 C CA . MET G 1 48 ? -14.543 -18.563 -1.704 1 81.13 48 MET G CA 1
ATOM 7638 C C . MET G 1 48 ? -15.173 -18.321 -0.337 1 80.66 48 MET G C 1
ATOM 7639 O O . MET G 1 48 ? -16.199 -17.636 -0.273 1 80.83 48 MET G O 1
ATOM 7644 N N . PRO G 1 49 ? -14.587 -18.824 0.778 1 79.86 49 PRO G N 1
ATOM 7645 C CA . PRO G 1 49 ? -15.187 -18.539 2.088 1 79.66 49 PRO G CA 1
ATOM 7646 C C . PRO G 1 49 ? -15.275 -17.037 2.38 1 79.49 49 PRO G C 1
ATOM 7647 O O . PRO G 1 49 ? -14.442 -16.251 1.92 1 79.62 49 PRO G O 1
ATOM 7651 N N . ARG G 1 50 ? -16.302 -16.636 3.13 1 79.04 50 ARG G N 1
ATOM 7652 C CA . ARG G 1 50 ? -16.456 -15.237 3.525 1 79.16 50 ARG G CA 1
ATOM 7653 C C . ARG G 1 50 ? -15.325 -14.876 4.5 1 78.24 50 ARG G C 1
ATOM 7654 O O . ARG G 1 50 ? -14.645 -15.758 5.027 1 78.21 50 ARG G O 1
ATOM 7662 N N . VAL G 1 51 ? -15.089 -13.587 4.701 1 77.08 51 VAL G N 1
ATOM 7663 C CA . VAL G 1 51 ? -14.013 -13.126 5.557 1 76.42 51 VAL G CA 1
ATOM 7664 C C . VAL G 1 51 ? -14.551 -12.51 6.836 1 75.96 51 VAL G C 1
ATOM 7665 O O . VAL G 1 51 ? -15.35 -11.576 6.784 1 75.96 51 VAL G O 1
ATOM 7669 N N . VAL G 1 52 ? -14.138 -13.048 7.985 1 75.48 52 VAL G N 1
ATOM 7670 C CA . VAL G 1 52 ? -14.541 -12.49 9.268 1 75.67 52 VAL G CA 1
ATOM 7671 C C . VAL G 1 52 ? -13.506 -11.423 9.577 1 75.56 52 VAL G C 1
ATOM 7672 O O . VAL G 1 52 ? -12.357 -11.753 9.851 1 75.5 52 VAL G O 1
ATOM 7676 N N . LYS G 1 53 ? -13.883 -10.151 9.474 1 75.4 53 LYS G N 1
ATOM 7677 C CA . LYS G 1 53 ? -12.949 -9.051 9.712 1 75.71 53 LYS G CA 1
ATOM 7678 C C . LYS G 1 53 ? -12.629 -8.854 11.201 1 76.56 53 LYS G C 1
ATOM 7679 O O . LYS G 1 53 ? -13.251 -9.482 12.056 1 76.83 53 LYS G O 1
ATOM 7685 N N . SER G 1 54 ? -11.636 -8.024 11.517 1 77.14 54 SER G N 1
ATOM 7686 C CA . SER G 1 54 ? -11.219 -7.784 12.896 1 78.35 54 SER G CA 1
ATOM 7687 C C . SER G 1 54 ? -12.358 -7.382 13.838 1 79.57 54 SER G C 1
ATOM 7688 O O . SER G 1 54 ? -12.353 -7.772 15.002 1 80.09 54 SER G O 1
ATOM 7691 N N . ASN G 1 55 ? -13.349 -6.642 13.331 1 79.89 55 ASN G N 1
ATOM 7692 C CA . ASN G 1 55 ? -14.498 -6.216 14.128 1 80.77 55 ASN G CA 1
ATOM 7693 C C . ASN G 1 55 ? -15.686 -7.218 14.1 1 81.57 55 ASN G C 1
ATOM 7694 O O . ASN G 1 55 ? -16.803 -6.857 14.485 1 81.96 55 ASN G O 1
ATOM 7699 N N . ASP G 1 56 ? -15.441 -8.45 13.615 1 81.43 56 ASP G N 1
ATOM 7700 C CA . ASP G 1 56 ? -16.386 -9.569 13.489 1 81.78 56 ASP G CA 1
ATOM 7701 C C . ASP G 1 56 ? -17.471 -9.382 12.419 1 81.16 56 ASP G C 1
ATOM 7702 O O . ASP G 1 56 ? -18.413 -10.173 12.36 1 81.32 56 ASP G O 1
ATOM 7707 N N . VAL G 1 57 ? -17.32 -8.383 11.552 1 80.23 57 VAL G N 1
ATOM 7708 C CA . VAL G 1 57 ? -18.241 -8.188 10.442 1 79.83 57 VAL G CA 1
ATOM 7709 C C . VAL G 1 57 ? -17.819 -9.157 9.339 1 79.22 57 VAL G C 1
ATOM 7710 O O . VAL G 1 57 ? -16.622 -9.313 9.095 1 79.7 57 VAL G O 1
ATOM 7714 N N . ARG G 1 58 ? -18.775 -9.82 8.689 1 78.22 58 ARG G N 1
ATOM 7715 C CA . ARG G 1 58 ? -18.437 -10.727 7.593 1 77.97 58 ARG G CA 1
ATOM 7716 C C . ARG G 1 58 ? -18.549 -9.967 6.283 1 77.78 58 ARG G C 1
ATOM 7717 O O . ARG G 1 58 ? -19.429 -9.117 6.123 1 77.77 58 ARG G O 1
ATOM 7725 N N . GLU G 1 59 ? -17.657 -10.264 5.35 1 77.16 59 GLU G N 1
ATOM 7726 C CA . GLU G 1 59 ? -17.708 -9.665 4.028 1 77.19 59 GLU G CA 1
ATOM 7727 C C . GLU G 1 59 ? -17.222 -10.669 2.998 1 77 59 GLU G C 1
ATOM 7728 O O . GLU G 1 59 ? -16.466 -11.576 3.343 1 77.42 59 GLU G O 1
ATOM 7734 N N . PRO G 1 60 ? -17.701 -10.595 1.745 1 75.98 60 PRO G N 1
ATOM 7735 C CA . PRO G 1 60 ? -17.265 -11.585 0.75 1 75.25 60 PRO G CA 1
ATOM 7736 C C . PRO G 1 60 ? -15.774 -11.5 0.469 1 74.76 60 PRO G C 1
ATOM 7737 O O . PRO G 1 60 ? -15.177 -10.434 0.59 1 74.71 60 PRO G O 1
ATOM 7741 N N . PHE G 1 61 ? -15.168 -12.628 0.089 1 74.36 61 PHE G N 1
ATOM 7742 C CA . PHE G 1 61 ? -13.752 -12.671 -0.244 1 74.22 61 PHE G CA 1
ATOM 7743 C C . PHE G 1 61 ? -13.489 -11.777 -1.465 1 74.82 61 PHE G C 1
ATOM 7744 O O . PHE G 1 61 ? -14.161 -11.909 -2.486 1 75.24 61 PHE G O 1
ATOM 7752 N N . ASN G 1 62 ? -12.562 -10.825 -1.329 1 74.43 62 ASN G N 1
ATOM 7753 C CA . ASN G 1 62 ? -12.23 -9.881 -2.388 1 74.09 62 ASN G CA 1
ATOM 7754 C C . ASN G 1 62 ? -10.784 -10.075 -2.804 1 73.91 62 ASN G C 1
ATOM 7755 O O . ASN G 1 62 ? -9.884 -9.595 -2.122 1 74.33 62 ASN G O 1
ATOM 7760 N N . GLU G 1 63 ? -10.562 -10.748 -3.936 1 73.29 63 GLU G N 1
ATOM 7761 C CA . GLU G 1 63 ? -9.225 -11.022 -4.457 1 72.98 63 GLU G CA 1
ATOM 7762 C C . GLU G 1 63 ? -8.392 -9.755 -4.679 1 72.2 63 GLU G C 1
ATOM 7763 O O . GLU G 1 63 ? -7.173 -9.788 -4.51 1 72.04 63 GLU G O 1
ATOM 7769 N N . GLU G 1 64 ? -9.042 -8.646 -5.042 1 71.65 64 GLU G N 1
ATOM 7770 C CA . GLU G 1 64 ? -8.325 -7.397 -5.271 1 71.66 64 GLU G CA 1
ATOM 7771 C C . GLU G 1 64 ? -7.795 -6.798 -3.983 1 70.32 64 GLU G C 1
ATOM 7772 O O . GLU G 1 64 ? -6.698 -6.252 -3.988 1 70.52 64 GLU G O 1
ATOM 7778 N N . LYS G 1 65 ? -8.52 -6.963 -2.868 1 69.02 65 LYS G N 1
ATOM 7779 C CA . LYS G 1 65 ? -8.059 -6.49 -1.559 1 68.19 65 LYS G CA 1
ATOM 7780 C C . LYS G 1 65 ? -6.813 -7.253 -1.128 1 67.66 65 LYS G C 1
ATOM 7781 O O . LYS G 1 65 ? -5.913 -6.662 -0.538 1 68.13 65 LYS G O 1
ATOM 7787 N N . LEU G 1 66 ? -6.776 -8.571 -1.405 1 66.55 66 LEU G N 1
ATOM 7788 C CA . LEU G 1 66 ? -5.675 -9.457 -1.082 1 65.82 66 LEU G CA 1
ATOM 7789 C C . LEU G 1 66 ? -4.439 -9.093 -1.919 1 65.61 66 LEU G C 1
ATOM 7790 O O . LEU G 1 66 ? -3.339 -8.969 -1.382 1 65.99 66 LEU G O 1
ATOM 7795 N N . ARG G 1 67 ? -4.626 -8.927 -3.225 1 64.74 67 ARG G N 1
ATOM 7796 C CA . ARG G 1 67 ? -3.555 -8.605 -4.144 1 64.35 67 ARG G CA 1
ATOM 7797 C C . ARG G 1 67 ? -2.975 -7.211 -3.927 1 63.52 67 ARG G C 1
ATOM 7798 O O . ARG G 1 67 ? -1.752 -7.078 -3.911 1 63.8 67 ARG G O 1
ATOM 7806 N N . SER G 1 68 ? -3.82 -6.18 -3.774 1 62.5 68 SER G N 1
ATOM 7807 C CA . SER G 1 68 ? -3.307 -4.818 -3.618 1 62.51 68 SER G CA 1
ATOM 7808 C C . SER G 1 68 ? -2.446 -4.638 -2.38 1 62.33 68 SER G C 1
ATOM 7809 O O . SER G 1 68 ? -1.494 -3.86 -2.417 1 62.65 68 SER G O 1
ATOM 7812 N N . GLY G 1 69 ? -2.749 -5.384 -1.325 1 61.52 69 GLY G N 1
ATOM 7813 C CA . GLY G 1 69 ? -1.979 -5.353 -0.095 1 61.18 69 GLY G CA 1
ATOM 7814 C C . GLY G 1 69 ? -0.604 -5.922 -0.322 1 61 69 GLY G C 1
ATOM 7815 O O . GLY G 1 69 ? 0.384 -5.341 0.126 1 61.54 69 GLY G O 1
ATOM 7816 N N . MET G 1 70 ? -0.53 -7.044 -1.056 1 60.13 70 MET G N 1
ATOM 7817 C CA . MET G 1 70 ? 0.731 -7.683 -1.389 1 59.81 70 MET G CA 1
ATOM 7818 C C . MET G 1 70 ? 1.555 -6.8 -2.316 1 59.32 70 MET G C 1
ATOM 7819 O O . MET G 1 70 ? 2.766 -6.7 -2.133 1 59.56 70 MET G O 1
ATOM 7824 N N . LEU G 1 71 ? 0.915 -6.164 -3.304 1 58.48 71 LEU G N 1
ATOM 7825 C CA . LEU G 1 71 ? 1.637 -5.307 -4.24 1 58.43 71 LEU G CA 1
ATOM 7826 C C . LEU G 1 71 ? 2.206 -4.067 -3.591 1 58.79 71 LEU G C 1
ATOM 7827 O O . LEU G 1 71 ? 3.224 -3.559 -4.058 1 58.99 71 LEU G O 1
ATOM 7832 N N . ARG G 1 72 ? 1.588 -3.583 -2.505 1 58.61 72 ARG G N 1
ATOM 7833 C CA . ARG G 1 72 ? 2.117 -2.442 -1.774 1 58.64 72 ARG G CA 1
ATOM 7834 C C . ARG G 1 72 ? 3.426 -2.861 -1.112 1 60.28 72 ARG G C 1
ATOM 7835 O O . ARG G 1 72 ? 4.416 -2.147 -1.212 1 61.16 72 ARG G O 1
ATOM 7843 N N . ALA G 1 73 ? 3.437 -4.035 -0.481 1 60.76 73 ALA G N 1
ATOM 7844 C CA . ALA G 1 73 ? 4.589 -4.599 0.206 1 61.63 73 ALA G CA 1
ATOM 7845 C C . ALA G 1 73 ? 5.763 -4.886 -0.738 1 62.81 73 ALA G C 1
ATOM 7846 O O . ALA G 1 73 ? 6.894 -4.559 -0.384 1 63.16 73 ALA G O 1
ATOM 7848 N N . LEU G 1 74 ? 5.516 -5.483 -1.929 1 63.25 74 LEU G N 1
ATOM 7849 C CA . LEU G 1 74 ? 6.63 -5.794 -2.814 1 64.17 74 LEU G CA 1
ATOM 7850 C C . LEU G 1 74 ? 6.835 -4.734 -3.897 1 64.8 74 LEU G C 1
ATOM 7851 O O . LEU G 1 74 ? 7.288 -5.05 -5 1 64.59 74 LEU G O 1
ATOM 7856 N N . GLU G 1 75 ? 6.6 -3.448 -3.538 1 65.45 75 GLU G N 1
ATOM 7857 C CA . GLU G 1 75 ? 6.95 -2.316 -4.396 1 66.47 75 GLU G CA 1
ATOM 7858 C C . GLU G 1 75 ? 8.464 -2.288 -4.601 1 67.65 75 GLU G C 1
ATOM 7859 O O . GLU G 1 75 ? 9.216 -2.375 -3.625 1 68 75 GLU G O 1
ATOM 7865 N N . LYS G 1 76 ? 8.9 -2.173 -5.866 1 68.14 76 LYS G N 1
ATOM 7866 C CA . LYS G 1 76 ? 10.306 -2.084 -6.263 1 69.21 76 LYS G CA 1
ATOM 7867 C C . LYS G 1 76 ? 11.14 -3.335 -5.886 1 70.89 76 LYS G C 1
ATOM 7868 O O . LYS G 1 76 ? 12.369 -3.275 -5.854 1 71.2 76 LYS G O 1
ATOM 7874 N N . ARG G 1 77 ? 10.475 -4.47 -5.651 1 71.9 77 ARG G N 1
ATOM 7875 C CA . ARG G 1 77 ? 11.167 -5.711 -5.319 1 73.7 77 ARG G CA 1
ATOM 7876 C C . ARG G 1 77 ? 11.271 -6.615 -6.555 1 75.13 77 ARG G C 1
ATOM 7877 O O . ARG G 1 77 ? 10.389 -6.599 -7.414 1 75.29 77 ARG G O 1
ATOM 7885 N N . PRO G 1 78 ? 12.334 -7.427 -6.659 1 76.09 78 PRO G N 1
ATOM 7886 C CA . PRO G 1 78 ? 12.48 -8.299 -7.842 1 76.81 78 PRO G CA 1
ATOM 7887 C C . PRO G 1 78 ? 11.636 -9.58 -7.816 1 78.01 78 PRO G C 1
ATOM 7888 O O . PRO G 1 78 ? 12.169 -10.686 -7.818 1 78.34 78 PRO G O 1
ATOM 7892 N N . VAL G 1 79 ? 10.319 -9.423 -7.779 1 78.55 79 VAL G N 1
ATOM 7893 C CA . VAL G 1 79 ? 9.362 -10.517 -7.769 1 79.48 79 VAL G CA 1
ATOM 7894 C C . VAL G 1 79 ? 8.437 -10.28 -8.959 1 80.9 79 VAL G C 1
ATOM 7895 O O . VAL G 1 79 ? 7.874 -9.197 -9.088 1 81.43 79 VAL G O 1
ATOM 7899 N N . SER G 1 80 ? 8.324 -11.257 -9.857 1 81.4 80 SER G N 1
ATOM 7900 C CA . SER G 1 80 ? 7.498 -11.117 -11.052 1 82.4 80 SER G CA 1
ATOM 7901 C C . SER G 1 80 ? 5.998 -11.192 -10.747 1 83.32 80 SER G C 1
ATOM 7902 O O . SER G 1 80 ? 5.608 -11.701 -9.694 1 83.76 80 SER G O 1
ATOM 7905 N N . SER G 1 81 ? 5.152 -10.717 -11.677 1 83.6 81 SER G N 1
ATOM 7906 C CA . SER G 1 81 ? 3.694 -10.809 -11.509 1 84.58 81 SER G CA 1
ATOM 7907 C C . SER G 1 81 ? 3.231 -12.275 -11.479 1 85.31 81 SER G C 1
ATOM 7908 O O . SER G 1 81 ? 2.212 -12.577 -10.863 1 85.46 81 SER G O 1
ATOM 7911 N N . ASP G 1 82 ? 3.974 -13.177 -12.141 1 85.56 82 ASP G N 1
ATOM 7912 C CA . ASP G 1 82 ? 3.652 -14.594 -12.155 1 86.56 82 ASP G CA 1
ATOM 7913 C C . ASP G 1 82 ? 3.871 -15.19 -10.776 1 86.5 82 ASP G C 1
ATOM 7914 O O . ASP G 1 82 ? 3.044 -15.986 -10.333 1 86.71 82 ASP G O 1
ATOM 7919 N N . ASP G 1 83 ? 4.95 -14.779 -10.077 1 86 83 ASP G N 1
ATOM 7920 C CA . ASP G 1 83 ? 5.232 -15.234 -8.712 1 85.98 83 ASP G CA 1
ATOM 7921 C C . ASP G 1 83 ? 4.117 -14.785 -7.768 1 85.1 83 ASP G C 1
ATOM 7922 O O . ASP G 1 83 ? 3.68 -15.562 -6.922 1 84.98 83 ASP G O 1
ATOM 7927 N N . VAL G 1 84 ? 3.647 -13.541 -7.936 1 84.26 84 VAL G N 1
ATOM 7928 C CA . VAL G 1 84 ? 2.569 -12.978 -7.139 1 84.02 84 VAL G CA 1
ATOM 7929 C C . VAL G 1 84 ? 1.272 -13.728 -7.406 1 83.66 84 VAL G C 1
ATOM 7930 O O . VAL G 1 84 ? 0.567 -14.084 -6.462 1 83.91 84 VAL G O 1
ATOM 7934 N N . GLU G 1 85 ? 0.975 -14.01 -8.676 1 83.01 85 GLU G N 1
ATOM 7935 C CA . GLU G 1 85 ? -0.243 -14.731 -9.018 1 83.12 85 GLU G CA 1
ATOM 7936 C C . GLU G 1 85 ? -0.216 -16.172 -8.533 1 82.54 85 GLU G C 1
ATOM 7937 O O . GLU G 1 85 ? -1.252 -16.68 -8.112 1 82.76 85 GLU G O 1
ATOM 7943 N N . MET G 1 86 ? 0.961 -16.803 -8.517 1 81.6 86 MET G N 1
ATOM 7944 C CA . MET G 1 86 ? 1.081 -18.153 -7.985 1 81.47 86 MET G CA 1
ATOM 7945 C C . MET G 1 86 ? 0.926 -18.144 -6.466 1 80.06 86 MET G C 1
ATOM 7946 O O . MET G 1 86 ? 0.341 -19.073 -5.914 1 80.33 86 MET G O 1
ATOM 7951 N N . ALA G 1 87 ? 1.431 -17.097 -5.79 1 78.56 87 ALA G N 1
ATOM 7952 C CA . ALA G 1 87 ? 1.302 -16.959 -4.345 1 77.7 87 ALA G CA 1
ATOM 7953 C C . ALA G 1 87 ? -0.175 -16.751 -3.998 1 76.72 87 ALA G C 1
ATOM 7954 O O . ALA G 1 87 ? -0.67 -17.409 -3.089 1 76.85 87 ALA G O 1
ATOM 7956 N N . ILE G 1 88 ? -0.894 -15.911 -4.767 1 75.48 88 ILE G N 1
ATOM 7957 C CA . ILE G 1 88 ? -2.321 -15.669 -4.556 1 75.15 88 ILE G CA 1
ATOM 7958 C C . ILE G 1 88 ? -3.125 -16.952 -4.755 1 75.06 88 ILE G C 1
ATOM 7959 O O . ILE G 1 88 ? -3.953 -17.289 -3.914 1 74.96 88 ILE G O 1
ATOM 7964 N N . ASN G 1 89 ? -2.827 -17.709 -5.82 1 74.87 89 ASN G N 1
ATOM 7965 C CA . ASN G 1 89 ? -3.494 -18.983 -6.083 1 75.01 89 ASN G CA 1
ATOM 7966 C C . ASN G 1 89 ? -3.253 -19.972 -4.948 1 74.92 89 ASN G C 1
ATOM 7967 O O . ASN G 1 89 ? -4.164 -20.696 -4.564 1 74.99 89 ASN G O 1
ATOM 7972 N N . HIS G 1 90 ? -2.039 -19.981 -4.395 1 74.81 90 HIS G N 1
ATOM 7973 C CA . HIS G 1 90 ? -1.71 -20.854 -3.288 1 75.24 90 HIS G CA 1
ATOM 7974 C C . HIS G 1 90 ? -2.476 -20.453 -2.038 1 74.59 90 HIS G C 1
ATOM 7975 O O . HIS G 1 90 ? -2.99 -21.327 -1.354 1 74.33 90 HIS G O 1
ATOM 7982 N N . ILE G 1 91 ? -2.614 -19.138 -1.77 1 74.1 91 ILE G N 1
ATOM 7983 C CA . ILE G 1 91 ? -3.382 -18.635 -0.627 1 74.09 91 ILE G CA 1
ATOM 7984 C C . ILE G 1 91 ? -4.843 -19.072 -0.761 1 74.4 91 ILE G C 1
ATOM 7985 O O . ILE G 1 91 ? -5.413 -19.615 0.187 1 74.64 91 ILE G O 1
ATOM 7990 N N . LYS G 1 92 ? -5.426 -18.885 -1.957 1 74.35 92 LYS G N 1
ATOM 7991 C CA . LYS G 1 92 ? -6.81 -19.258 -2.242 1 74.88 92 LYS G CA 1
ATOM 7992 C C . LYS G 1 92 ? -7.019 -20.752 -2.065 1 75.53 92 LYS G C 1
ATOM 7993 O O . LYS G 1 92 ? -8.042 -21.164 -1.52 1 75.78 92 LYS G O 1
ATOM 7999 N N . SER G 1 93 ? -6.031 -21.558 -2.479 1 75.7 93 SER G N 1
ATOM 8000 C CA . SER G 1 93 ? -6.077 -23.008 -2.333 1 76.59 93 SER G CA 1
ATOM 8001 C C . SER G 1 93 ? -6.097 -23.403 -0.87 1 76.74 93 SER G C 1
ATOM 8002 O O . SER G 1 93 ? -6.825 -24.316 -0.502 1 77.06 93 SER G O 1
ATOM 8005 N N . GLN G 1 94 ? -5.308 -22.723 -0.034 1 76.37 94 GLN G N 1
ATOM 8006 C CA . GLN G 1 94 ? -5.252 -23.033 1.385 1 76.58 94 GLN G CA 1
ATOM 8007 C C . GLN G 1 94 ? -6.535 -22.617 2.092 1 76.91 94 GLN G C 1
ATOM 8008 O O . GLN G 1 94 ? -7.001 -23.348 2.964 1 77.02 94 GLN G O 1
ATOM 8014 N N . LEU G 1 95 ? -7.142 -21.488 1.687 1 76.65 95 LEU G N 1
ATOM 8015 C CA . LEU G 1 95 ? -8.405 -21.058 2.278 1 76.97 95 LEU G CA 1
ATOM 8016 C C . LEU G 1 95 ? -9.514 -22.046 1.921 1 77.46 95 LEU G C 1
ATOM 8017 O O . LEU G 1 95 ? -10.316 -22.409 2.784 1 77.68 95 LEU G O 1
ATOM 8022 N N . ARG G 1 96 ? -9.531 -22.513 0.666 1 77.36 96 ARG G N 1
ATOM 8023 C CA . ARG G 1 96 ? -10.507 -23.494 0.22 1 77.89 96 ARG G CA 1
ATOM 8024 C C . ARG G 1 96 ? -10.303 -24.841 0.928 1 78.89 96 ARG G C 1
ATOM 8025 O O . ARG G 1 96 ? -11.278 -25.488 1.297 1 79.26 96 ARG G O 1
ATOM 8033 N N . ALA G 1 97 ? -9.05 -25.245 1.155 1 79.29 97 ALA G N 1
ATOM 8034 C CA . ALA G 1 97 ? -8.733 -26.509 1.827 1 80.24 97 ALA G CA 1
ATOM 8035 C C . ALA G 1 97 ? -9.236 -26.58 3.271 1 81.15 97 ALA G C 1
ATOM 8036 O O . ALA G 1 97 ? -9.362 -27.683 3.816 1 81.36 97 ALA G O 1
ATOM 8038 N N . THR G 1 98 ? -9.511 -25.422 3.902 1 81.51 98 THR G N 1
ATOM 8039 C CA . THR G 1 98 ? -10.05 -25.427 5.264 1 82.44 98 THR G CA 1
ATOM 8040 C C . THR G 1 98 ? -11.463 -26.016 5.317 1 83.77 98 THR G C 1
ATOM 8041 O O . THR G 1 98 ? -11.876 -26.522 6.365 1 84.17 98 THR G O 1
ATOM 8045 N N . GLY G 1 99 ? -12.197 -25.919 4.207 1 84.3 99 GLY G N 1
ATOM 8046 C CA . GLY G 1 99 ? -13.575 -26.387 4.128 1 85.57 99 GLY G CA 1
ATOM 8047 C C . GLY G 1 99 ? -14.559 -25.524 4.904 1 86.54 99 GLY G C 1
ATOM 8048 O O . GLY G 1 99 ? -15.72 -25.905 5.085 1 87.09 99 GLY G O 1
ATOM 8049 N N . GLU G 1 100 ? -14.11 -24.35 5.365 1 86.47 100 GLU G N 1
ATOM 8050 C CA . GLU G 1 100 ? -14.932 -23.447 6.139 1 86.79 100 GLU G CA 1
ATOM 8051 C C . GLU G 1 100 ? -15.769 -22.524 5.266 1 86.35 100 GLU G C 1
ATOM 8052 O O . GLU G 1 100 ? -15.357 -22.126 4.169 1 86.25 100 GLU G O 1
ATOM 8058 N N . ARG G 1 101 ? -16.955 -22.176 5.78 1 85.74 101 ARG G N 1
ATOM 8059 C CA . ARG G 1 101 ? -17.849 -21.215 5.147 1 85.58 101 ARG G CA 1
ATOM 8060 C C . ARG G 1 101 ? -17.251 -19.801 5.264 1 84.24 101 ARG G C 1
ATOM 8061 O O . ARG G 1 101 ? -17.446 -18.975 4.372 1 84.53 101 ARG G O 1
ATOM 8069 N N . GLU G 1 102 ? -16.547 -19.52 6.372 1 82.53 102 GLU G N 1
ATOM 8070 C CA . GLU G 1 102 ? -15.903 -18.246 6.609 1 81.61 102 GLU G CA 1
ATOM 8071 C C . GLU G 1 102 ? -14.537 -18.448 7.268 1 80.54 102 GLU G C 1
ATOM 8072 O O . GLU G 1 102 ? -14.339 -19.396 8.019 1 80.78 102 GLU G O 1
ATOM 8078 N N . VAL G 1 103 ? -13.581 -17.577 6.954 1 79.24 103 VAL G N 1
ATOM 8079 C CA . VAL G 1 103 ? -12.23 -17.621 7.512 1 78.47 103 VAL G CA 1
ATOM 8080 C C . VAL G 1 103 ? -11.88 -16.238 8.056 1 77.77 103 VAL G C 1
ATOM 8081 O O . VAL G 1 103 ? -12.243 -15.221 7.454 1 78.28 103 VAL G O 1
ATOM 8085 N N . PRO G 1 104 ? -11.212 -16.165 9.216 1 76.59 104 PRO G N 1
ATOM 8086 C CA . PRO G 1 104 ? -10.872 -14.844 9.764 1 75.95 104 PRO G CA 1
ATOM 8087 C C . PRO G 1 104 ? -9.818 -14.134 8.914 1 75.53 104 PRO G C 1
ATOM 8088 O O . PRO G 1 104 ? -8.957 -14.8 8.335 1 75.61 104 PRO G O 1
ATOM 8092 N N . SER G 1 105 ? -9.884 -12.79 8.822 1 74.82 105 SER G N 1
ATOM 8093 C CA . SER G 1 105 ? -8.898 -12.009 8.059 1 74.3 105 SER G CA 1
ATOM 8094 C C . SER G 1 105 ? -7.449 -12.253 8.572 1 73.6 105 SER G C 1
ATOM 8095 O O . SER G 1 105 ? -6.496 -12.111 7.808 1 73.05 105 SER G O 1
ATOM 8098 N N . LYS G 1 106 ? -7.308 -12.687 9.845 1 73.37 106 LYS G N 1
ATOM 8099 C CA . LYS G 1 106 ? -6.045 -13.048 10.471 1 74.02 106 LYS G CA 1
ATOM 8100 C C . LYS G 1 106 ? -5.411 -14.246 9.736 1 74.18 106 LYS G C 1
ATOM 8101 O O . LYS G 1 106 ? -4.194 -14.307 9.612 1 74.54 106 LYS G O 1
ATOM 8107 N N . MET G 1 107 ? -6.234 -15.202 9.272 1 73.45 107 MET G N 1
ATOM 8108 C CA . MET G 1 107 ? -5.723 -16.358 8.559 1 72.94 107 MET G CA 1
ATOM 8109 C C . MET G 1 107 ? -5.194 -15.911 7.201 1 72.32 107 MET G C 1
ATOM 8110 O O . MET G 1 107 ? -4.131 -16.361 6.796 1 72.63 107 MET G O 1
ATOM 8115 N N . ILE G 1 108 ? -5.89 -14.984 6.518 1 71.21 108 ILE G N 1
ATOM 8116 C CA . ILE G 1 108 ? -5.432 -14.479 5.224 1 70.51 108 ILE G CA 1
ATOM 8117 C C . ILE G 1 108 ? -4.119 -13.748 5.389 1 70.05 108 ILE G C 1
ATOM 8118 O O . ILE G 1 108 ? -3.179 -14.003 4.645 1 70.07 108 ILE G O 1
ATOM 8123 N N . GLY G 1 109 ? -4.04 -12.895 6.401 1 69.61 109 GLY G N 1
ATOM 8124 C CA . GLY G 1 109 ? -2.825 -12.151 6.698 1 69.69 109 GLY G CA 1
ATOM 8125 C C . GLY G 1 109 ? -1.643 -13.061 6.978 1 69.61 109 GLY G C 1
ATOM 8126 O O . GLY G 1 109 ? -0.59 -12.898 6.367 1 70.16 109 GLY G O 1
ATOM 8127 N N . ASN G 1 110 ? -1.829 -14.078 7.827 1 68.71 110 ASN G N 1
ATOM 8128 C CA . ASN G 1 110 ? -0.764 -15.023 8.141 1 68.86 110 ASN G CA 1
ATOM 8129 C C . ASN G 1 110 ? -0.328 -15.787 6.895 1 68.91 110 ASN G C 1
ATOM 8130 O O . ASN G 1 110 ? 0.865 -16.015 6.706 1 69.64 110 ASN G O 1
ATOM 8135 N N . LEU G 1 111 ? -1.278 -16.174 6.041 1 68.07 111 LEU G N 1
ATOM 8136 C CA . LEU G 1 111 ? -0.957 -16.901 4.811 1 67.93 111 LEU G CA 1
ATOM 8137 C C . LEU G 1 111 ? -0.155 -16.04 3.837 1 67.43 111 LEU G C 1
ATOM 8138 O O . LEU G 1 111 ? 0.737 -16.56 3.178 1 67.39 111 LEU G O 1
ATOM 8143 N N . VAL G 1 112 ? -0.475 -14.738 3.742 1 66.96 112 VAL G N 1
ATOM 8144 C CA . VAL G 1 112 ? 0.244 -13.8 2.886 1 67.3 112 VAL G CA 1
ATOM 8145 C C . VAL G 1 112 ? 1.675 -13.652 3.391 1 68.18 112 VAL G C 1
ATOM 8146 O O . VAL G 1 112 ? 2.606 -13.626 2.591 1 67.98 112 VAL G O 1
ATOM 8150 N N . MET G 1 113 ? 1.847 -13.556 4.722 1 68.86 113 MET G N 1
ATOM 8151 C CA . MET G 1 113 ? 3.147 -13.427 5.366 1 69.98 113 MET G CA 1
ATOM 8152 C C . MET G 1 113 ? 4.045 -14.626 5.043 1 70.66 113 MET G C 1
ATOM 8153 O O . MET G 1 113 ? 5.237 -14.435 4.803 1 71.39 113 MET G O 1
ATOM 8158 N N . GLU G 1 114 ? 3.486 -15.845 5.002 1 69.98 114 GLU G N 1
ATOM 8159 C CA . GLU G 1 114 ? 4.271 -17.023 4.664 1 70.26 114 GLU G CA 1
ATOM 8160 C C . GLU G 1 114 ? 4.749 -16.958 3.219 1 70.79 114 GLU G C 1
ATOM 8161 O O . GLU G 1 114 ? 5.898 -17.299 2.941 1 71.3 114 GLU G O 1
ATOM 8167 N N . GLN G 1 115 ? 3.898 -16.488 2.306 1 70.65 115 GLN G N 1
ATOM 8168 C CA . GLN G 1 115 ? 4.293 -16.34 0.908 1 71.66 115 GLN G CA 1
ATOM 8169 C C . GLN G 1 115 ? 5.347 -15.243 0.778 1 72.94 115 GLN G C 1
ATOM 8170 O O . GLN G 1 115 ? 6.309 -15.409 0.036 1 73.46 115 GLN G O 1
ATOM 8176 N N . LEU G 1 116 ? 5.194 -14.152 1.538 1 73.27 116 LEU G N 1
ATOM 8177 C CA . LEU G 1 116 ? 6.111 -13.033 1.551 1 74.19 116 LEU G CA 1
ATOM 8178 C C . LEU G 1 116 ? 7.489 -13.386 2.082 1 75.78 116 LEU G C 1
ATOM 8179 O O . LEU G 1 116 ? 8.464 -12.867 1.543 1 75.97 116 LEU G O 1
ATOM 8184 N N . LYS G 1 117 ? 7.599 -14.276 3.098 1 76.93 117 LYS G N 1
ATOM 8185 C CA . LYS G 1 117 ? 8.94 -14.67 3.552 1 78.47 117 LYS G CA 1
ATOM 8186 C C . LYS G 1 117 ? 9.649 -15.513 2.465 1 79.94 117 LYS G C 1
ATOM 8187 O O . LYS G 1 117 ? 10.871 -15.423 2.342 1 80.9 117 LYS G O 1
ATOM 8193 N N . LYS G 1 118 ? 8.891 -16.248 1.621 1 79.95 118 LYS G N 1
ATOM 8194 C CA . LYS G 1 118 ? 9.489 -17.01 0.526 1 80.62 118 LYS G CA 1
ATOM 8195 C C . LYS G 1 118 ? 9.862 -16.087 -0.637 1 81.26 118 LYS G C 1
ATOM 8196 O O . LYS G 1 118 ? 10.922 -16.262 -1.231 1 81.98 118 LYS G O 1
ATOM 8202 N N . LEU G 1 119 ? 8.997 -15.115 -0.972 1 80.69 119 LEU G N 1
ATOM 8203 C CA . LEU G 1 119 ? 9.225 -14.21 -2.092 1 80.54 119 LEU G CA 1
ATOM 8204 C C . LEU G 1 119 ? 10.261 -13.122 -1.818 1 80.66 119 LEU G C 1
ATOM 8205 O O . LEU G 1 119 ? 11.25 -13.042 -2.549 1 81.29 119 LEU G O 1
ATOM 8210 N N . ASP G 1 120 ? 10.046 -12.278 -0.789 1 79.85 120 ASP G N 1
ATOM 8211 C CA . ASP G 1 120 ? 10.967 -11.186 -0.485 1 79.35 120 ASP G CA 1
ATOM 8212 C C . ASP G 1 120 ? 10.856 -10.722 0.969 1 78.28 120 ASP G C 1
ATOM 8213 O O . ASP G 1 120 ? 9.784 -10.315 1.407 1 78.65 120 ASP G O 1
ATOM 8218 N N . LYS G 1 121 ? 11.958 -10.779 1.714 1 76.96 121 LYS G N 1
ATOM 8219 C CA . LYS G 1 121 ? 11.972 -10.411 3.125 1 76.34 121 LYS G CA 1
ATOM 8220 C C . LYS G 1 121 ? 11.717 -8.919 3.387 1 75.14 121 LYS G C 1
ATOM 8221 O O . LYS G 1 121 ? 11.113 -8.584 4.406 1 74.94 121 LYS G O 1
ATOM 8227 N N . VAL G 1 122 ? 12.108 -8.029 2.46 1 74.29 122 VAL G N 1
ATOM 8228 C CA . VAL G 1 122 ? 11.831 -6.596 2.619 1 73.72 122 VAL G CA 1
ATOM 8229 C C . VAL G 1 122 ? 10.318 -6.377 2.539 1 73.02 122 VAL G C 1
ATOM 8230 O O . VAL G 1 122 ? 9.759 -5.68 3.389 1 73.43 122 VAL G O 1
ATOM 8234 N N . ALA G 1 123 ? 9.645 -7.043 1.571 1 71.79 123 ALA G N 1
ATOM 8235 C CA . ALA G 1 123 ? 8.19 -6.986 1.416 1 71.32 123 ALA G CA 1
ATOM 8236 C C . ALA G 1 123 ? 7.516 -7.494 2.677 1 70.98 123 ALA G C 1
ATOM 8237 O O . ALA G 1 123 ? 6.58 -6.868 3.154 1 71.34 123 ALA G O 1
ATOM 8239 N N . TYR G 1 124 ? 8.04 -8.586 3.267 1 70.21 124 TYR G N 1
ATOM 8240 C CA . TYR G 1 124 ? 7.53 -9.162 4.5 1 70.06 124 TYR G CA 1
ATOM 8241 C C . TYR G 1 124 ? 7.501 -8.127 5.616 1 68.41 124 TYR G C 1
ATOM 8242 O O . TYR G 1 124 ? 6.481 -7.991 6.27 1 68.04 124 TYR G O 1
ATOM 8251 N N . ILE G 1 125 ? 8.601 -7.389 5.824 1 67.54 125 ILE G N 1
ATOM 8252 C CA . ILE G 1 125 ? 8.66 -6.377 6.874 1 66.79 125 ILE G CA 1
ATOM 8253 C C . ILE G 1 125 ? 7.672 -5.259 6.617 1 66.04 125 ILE G C 1
ATOM 8254 O O . ILE G 1 125 ? 6.979 -4.838 7.541 1 66.11 125 ILE G O 1
ATOM 8259 N N . ARG G 1 126 ? 7.57 -4.806 5.356 1 65.15 126 ARG G N 1
ATOM 8260 C CA . ARG G 1 126 ? 6.654 -3.732 4.974 1 64.77 126 ARG G CA 1
ATOM 8261 C C . ARG G 1 126 ? 5.209 -4.14 5.279 1 65.06 126 ARG G C 1
ATOM 8262 O O . ARG G 1 126 ? 4.487 -3.387 5.931 1 65.77 126 ARG G O 1
ATOM 8270 N N . PHE G 1 127 ? 4.808 -5.355 4.866 1 64.38 127 PHE G N 1
ATOM 8271 C CA . PHE G 1 127 ? 3.47 -5.872 5.12 1 64.51 127 PHE G CA 1
ATOM 8272 C C . PHE G 1 127 ? 3.244 -6.009 6.626 1 65.73 127 PHE G C 1
ATOM 8273 O O . PHE G 1 127 ? 2.242 -5.513 7.13 1 66.15 127 PHE G O 1
ATOM 8281 N N . ALA G 1 128 ? 4.184 -6.643 7.352 1 66.07 128 ALA G N 1
ATOM 8282 C CA . ALA G 1 128 ? 4.082 -6.816 8.797 1 66.58 128 ALA G CA 1
ATOM 8283 C C . ALA G 1 128 ? 3.935 -5.495 9.533 1 66.93 128 ALA G C 1
ATOM 8284 O O . ALA G 1 128 ? 3.237 -5.45 10.541 1 67.11 128 ALA G O 1
ATOM 8286 N N . SER G 1 129 ? 4.577 -4.418 9.043 1 66.79 129 SER G N 1
ATOM 8287 C CA . SER G 1 129 ? 4.48 -3.121 9.708 1 67.43 129 SER G CA 1
ATOM 8288 C C . SER G 1 129 ? 3.063 -2.563 9.727 1 68.4 129 SER G C 1
ATOM 8289 O O . SER G 1 129 ? 2.726 -1.792 10.628 1 69.13 129 SER G O 1
ATOM 8292 N N . VAL G 1 130 ? 2.221 -2.975 8.757 1 67.84 130 VAL G N 1
ATOM 8293 C CA . VAL G 1 130 ? 0.835 -2.547 8.697 1 67.7 130 VAL G CA 1
ATOM 8294 C C . VAL G 1 130 ? -0.074 -3.619 9.287 1 68.25 130 VAL G C 1
ATOM 8295 O O . VAL G 1 130 ? -0.893 -3.307 10.15 1 68.22 130 VAL G O 1
ATOM 8299 N N . TYR G 1 131 ? 0.122 -4.89 8.898 1 68.55 131 TYR G N 1
ATOM 8300 C CA . TYR G 1 131 ? -0.661 -6.019 9.404 1 69.26 131 TYR G CA 1
ATOM 8301 C C . TYR G 1 131 ? -0.58 -6.153 10.925 1 70.43 131 TYR G C 1
ATOM 8302 O O . TYR G 1 131 ? -1.588 -6.411 11.574 1 70.5 131 TYR G O 1
ATOM 8311 N N . ARG G 1 132 ? 0.612 -5.974 11.493 1 71.15 132 ARG G N 1
ATOM 8312 C CA . ARG G 1 132 ? 0.786 -6.011 12.944 1 72.33 132 ARG G CA 1
ATOM 8313 C C . ARG G 1 132 ? 0.731 -4.598 13.584 1 74.17 132 ARG G C 1
ATOM 8314 O O . ARG G 1 132 ? 1.068 -4.443 14.76 1 74.1 132 ARG G O 1
ATOM 8322 N N . SER G 1 133 ? 0.309 -3.586 12.797 1 75.51 133 SER G N 1
ATOM 8323 C CA . SER G 1 133 ? 0.138 -2.185 13.142 1 76.98 133 SER G CA 1
ATOM 8324 C C . SER G 1 133 ? 1.198 -1.656 14.101 1 77.79 133 SER G C 1
ATOM 8325 O O . SER G 1 133 ? 0.907 -1.44 15.274 1 78.11 133 SER G O 1
ATOM 8328 N N . PHE G 1 134 ? 2.434 -1.484 13.61 1 78.04 134 PHE G N 1
ATOM 8329 C CA . PHE G 1 134 ? 3.54 -1 14.428 1 79.13 134 PHE G CA 1
ATOM 8330 C C . PHE G 1 134 ? 3.256 0.395 14.953 1 82.06 134 PHE G C 1
ATOM 8331 O O . PHE G 1 134 ? 2.875 1.273 14.182 1 82.3 134 PHE G O 1
ATOM 8339 N N . GLU G 1 135 ? 3.414 0.594 16.266 1 84.01 135 GLU G N 1
ATOM 8340 C CA . GLU G 1 135 ? 3.235 1.898 16.893 1 86.18 135 GLU G CA 1
ATOM 8341 C C . GLU G 1 135 ? 4.563 2.574 17.256 1 87.71 135 GLU G C 1
ATOM 8342 O O . GLU G 1 135 ? 4.604 3.792 17.457 1 87.6 135 GLU G O 1
ATOM 8348 N N . ASP G 1 136 ? 5.642 1.791 17.346 1 88.92 136 ASP G N 1
ATOM 8349 C CA . ASP G 1 136 ? 6.96 2.31 17.67 1 90.71 136 ASP G CA 1
ATOM 8350 C C . ASP G 1 136 ? 7.99 1.783 16.672 1 91.04 136 ASP G C 1
ATOM 8351 O O . ASP G 1 136 ? 7.857 0.672 16.15 1 91.28 136 ASP G O 1
ATOM 8356 N N . ILE G 1 137 ? 9.024 2.588 16.425 1 90.85 137 ILE G N 1
ATOM 8357 C CA . ILE G 1 137 ? 10.098 2.267 15.505 1 91.15 137 ILE G CA 1
ATOM 8358 C C . ILE G 1 137 ? 10.847 0.987 15.91 1 91.18 137 ILE G C 1
ATOM 8359 O O . ILE G 1 137 ? 11.334 0.28 15.037 1 91.15 137 ILE G O 1
ATOM 8364 N N . LYS G 1 138 ? 10.888 0.657 17.221 1 91.07 138 LYS G N 1
ATOM 8365 C CA . LYS G 1 138 ? 11.556 -0.557 17.72 1 91.26 138 LYS G CA 1
ATOM 8366 C C . LYS G 1 138 ? 10.951 -1.836 17.151 1 90.48 138 LYS G C 1
ATOM 8367 O O . LYS G 1 138 ? 11.667 -2.816 16.952 1 90.39 138 LYS G O 1
ATOM 8373 N N . GLU G 1 139 ? 9.649 -1.809 16.842 1 89.85 139 GLU G N 1
ATOM 8374 C CA . GLU G 1 139 ? 8.95 -2.967 16.308 1 89.58 139 GLU G CA 1
ATOM 8375 C C . GLU G 1 139 ? 9.539 -3.488 15.006 1 89.38 139 GLU G C 1
ATOM 8376 O O . GLU G 1 139 ? 9.392 -4.673 14.725 1 89.36 139 GLU G O 1
ATOM 8382 N N . PHE G 1 140 ? 10.237 -2.633 14.232 1 89.18 140 PHE G N 1
ATOM 8383 C CA . PHE G 1 140 ? 10.863 -3.087 12.993 1 89.64 140 PHE G CA 1
ATOM 8384 C C . PHE G 1 140 ? 11.988 -4.058 13.323 1 90.45 140 PHE G C 1
ATOM 8385 O O . PHE G 1 140 ? 12.026 -5.155 12.766 1 90.4 140 PHE G O 1
ATOM 8393 N N . GLY G 1 141 ? 12.84 -3.685 14.276 1 90.96 141 GLY G N 1
ATOM 8394 C CA . GLY G 1 141 ? 13.945 -4.528 14.71 1 92.04 141 GLY G CA 1
ATOM 8395 C C . GLY G 1 141 ? 13.464 -5.832 15.311 1 93.19 141 GLY G C 1
ATOM 8396 O O . GLY G 1 141 ? 14.027 -6.897 15.041 1 93.17 141 GLY G O 1
ATOM 8397 N N . GLU G 1 142 ? 12.379 -5.758 16.089 1 93.85 142 GLU G N 1
ATOM 8398 C CA . GLU G 1 142 ? 11.762 -6.918 16.722 1 94.83 142 GLU G CA 1
ATOM 8399 C C . GLU G 1 142 ? 11.203 -7.88 15.675 1 95.27 142 GLU G C 1
ATOM 8400 O O . GLU G 1 142 ? 11.347 -9.095 15.817 1 96.02 142 GLU G O 1
ATOM 8406 N N . GLU G 1 143 ? 10.608 -7.343 14.608 1 94.63 143 GLU G N 1
ATOM 8407 C CA . GLU G 1 143 ? 10.086 -8.175 13.526 1 94.63 143 GLU G CA 1
ATOM 8408 C C . GLU G 1 143 ? 11.231 -8.832 12.744 1 94.6 143 GLU G C 1
ATOM 8409 O O . GLU G 1 143 ? 11.111 -9.982 12.323 1 94.38 143 GLU G O 1
ATOM 8415 N N . ILE G 1 144 ? 12.344 -8.111 12.575 1 94.65 144 ILE G N 1
ATOM 8416 C CA . ILE G 1 144 ? 13.536 -8.604 11.895 1 95.31 144 ILE G CA 1
ATOM 8417 C C . ILE G 1 144 ? 14.161 -9.743 12.694 1 95.98 144 ILE G C 1
ATOM 8418 O O . ILE G 1 144 ? 14.546 -10.758 12.119 1 96.11 144 ILE G O 1
ATOM 8423 N N . ALA G 1 145 ? 14.214 -9.597 14.022 1 96.39 145 ALA G N 1
ATOM 8424 C CA . ALA G 1 145 ? 14.747 -10.626 14.905 1 97.53 145 ALA G CA 1
ATOM 8425 C C . ALA G 1 145 ? 13.942 -11.928 14.774 1 98.77 145 ALA G C 1
ATOM 8426 O O . ALA G 1 145 ? 14.539 -13 14.804 1 98.94 145 ALA G O 1
ATOM 8428 N N . ARG G 1 146 ? 12.612 -11.838 14.565 1 99.41 146 ARG G N 1
ATOM 8429 C CA . ARG G 1 146 ? 11.75 -13.005 14.355 1 100.75 146 ARG G CA 1
ATOM 8430 C C . ARG G 1 146 ? 12.209 -13.792 13.114 1 101.82 146 ARG G C 1
ATOM 8431 O O . ARG G 1 146 ? 12.443 -14.994 13.213 1 101.83 146 ARG G O 1
ATOM 8439 N N . LEU G 1 147 ? 12.35 -13.105 11.957 1 102.52 147 LEU G N 1
ATOM 8440 C CA . LEU G 1 147 ? 12.777 -13.687 10.683 1 103.74 147 LEU G CA 1
ATOM 8441 C C . LEU G 1 147 ? 14.061 -14.519 10.796 1 105.05 147 LEU G C 1
ATOM 8442 O O . LEU G 1 147 ? 14.129 -15.613 10.229 1 104.94 147 LEU G O 1
ATOM 8447 N N . GLU G 1 148 ? 15.08 -13.99 11.504 1 106.02 148 GLU G N 1
ATOM 8448 C CA . GLU G 1 148 ? 16.359 -14.672 11.676 1 107.63 148 GLU G CA 1
ATOM 8449 C C . GLU G 1 148 ? 16.169 -15.981 12.447 1 109.02 148 GLU G C 1
ATOM 8450 O O . GLU G 1 148 ? 16.725 -17.016 12.067 1 109.43 148 GLU G O 1
ATOM 8456 N N . ASP G 1 149 ? 15.355 -15.936 13.512 1 109.35 149 ASP G N 1
ATOM 8457 C CA . ASP G 1 149 ? 15.069 -17.102 14.339 1 109.72 149 ASP G CA 1
ATOM 8458 C C . ASP G 1 149 ? 14.307 -18.144 13.53 1 110.17 149 ASP G C 1
ATOM 8459 O O . ASP G 1 149 ? 14.602 -19.327 13.64 1 110.45 149 ASP G O 1
ATOM 8464 N N . HIS G 1 150 ? 13.355 -17.709 12.696 1 110.19 150 HIS G N 1
ATOM 8465 C CA . HIS G 1 150 ? 12.578 -18.627 11.871 1 110.67 150 HIS G CA 1
ATOM 8466 C C . HIS G 1 150 ? 13.469 -19.38 10.876 1 111.32 150 HIS G C 1
ATOM 8467 O O . HIS G 1 150 ? 13.428 -20.604 10.839 1 111.52 150 HIS G O 1
ATOM 8469 N N . HIS G 1 151 ? 14.305 -18.668 10.107 1 111.57 151 HIS G N 1
ATOM 8470 C CA . HIS G 1 151 ? 15.186 -19.309 9.131 1 112.05 151 HIS G CA 1
ATOM 8471 C C . HIS G 1 151 ? 16.545 -19.639 9.73 1 112.3 151 HIS G C 1
ATOM 8472 O O . HIS G 1 151 ? 16.724 -20.721 10.287 1 112.59 151 HIS G O 1
ATOM 8474 N N . MET H 1 1 ? -22.507 31.571 -8.884 1 54.98 1 MET H N 1
ATOM 8475 C CA . MET H 1 1 ? -22.39 30.113 -8.901 1 55.22 1 MET H CA 1
ATOM 8476 C C . MET H 1 1 ? -23.759 29.484 -8.857 1 55.99 1 MET H C 1
ATOM 8477 O O . MET H 1 1 ? -24.632 29.957 -8.136 1 56.25 1 MET H O 1
ATOM 8482 N N . HIS H 1 2 ? -23.967 28.427 -9.637 1 56.28 2 HIS H N 1
ATOM 8483 C CA . HIS H 1 2 ? -25.237 27.714 -9.663 1 56.88 2 HIS H CA 1
ATOM 8484 C C . HIS H 1 2 ? -25.367 26.846 -8.409 1 57.77 2 HIS H C 1
ATOM 8485 O O . HIS H 1 2 ? -24.372 26.331 -7.897 1 57.26 2 HIS H O 1
ATOM 8492 N N . CYS H 1 3 ? -26.594 26.652 -7.942 1 59.02 3 CYS H N 1
ATOM 8493 C CA . CYS H 1 3 ? -26.845 25.819 -6.775 1 60.59 3 CYS H CA 1
ATOM 8494 C C . CYS H 1 3 ? -26.552 24.37 -7.114 1 61.77 3 CYS H C 1
ATOM 8495 O O . CYS H 1 3 ? -27.086 23.85 -8.083 1 62.1 3 CYS H O 1
ATOM 8498 N N . PRO H 1 4 ? -25.713 23.695 -6.325 1 62.62 4 PRO H N 1
ATOM 8499 C CA . PRO H 1 4 ? -25.431 22.281 -6.593 1 63.85 4 PRO H CA 1
ATOM 8500 C C . PRO H 1 4 ? -26.553 21.323 -6.186 1 66.38 4 PRO H C 1
ATOM 8501 O O . PRO H 1 4 ? -26.48 20.151 -6.538 1 67.11 4 PRO H O 1
ATOM 8505 N N . PHE H 1 5 ? -27.549 21.779 -5.404 1 67.71 5 PHE H N 1
ATOM 8506 C CA . PHE H 1 5 ? -28.636 20.905 -4.915 1 69.46 5 PHE H CA 1
ATOM 8507 C C . PHE H 1 5 ? -29.852 21.011 -5.841 1 72.06 5 PHE H C 1
ATOM 8508 O O . PHE H 1 5 ? -30.064 20.09 -6.639 1 73.11 5 PHE H O 1
ATOM 8516 N N . CYS H 1 6 ? -30.592 22.138 -5.824 1 73 6 CYS H N 1
ATOM 8517 C CA . CYS H 1 6 ? -31.556 22.391 -6.887 1 74.94 6 CYS H CA 1
ATOM 8518 C C . CYS H 1 6 ? -30.622 22.983 -8.004 1 77.22 6 CYS H C 1
ATOM 8519 O O . CYS H 1 6 ? -29.393 22.984 -7.784 1 77.81 6 CYS H O 1
ATOM 8522 N N . PHE H 1 7 ? -31.129 23.486 -9.159 1 78.39 7 PHE H N 1
ATOM 8523 C CA . PHE H 1 7 ? -30.158 24.002 -10.145 1 79.98 7 PHE H CA 1
ATOM 8524 C C . PHE H 1 7 ? -30.383 25.455 -10.493 1 80.42 7 PHE H C 1
ATOM 8525 O O . PHE H 1 7 ? -30.163 25.857 -11.63 1 81.06 7 PHE H O 1
ATOM 8533 N N . ALA H 1 8 ? -30.691 26.263 -9.476 1 79.93 8 ALA H N 1
ATOM 8534 C CA . ALA H 1 8 ? -30.919 27.698 -9.659 1 79.88 8 ALA H CA 1
ATOM 8535 C C . ALA H 1 8 ? -29.604 28.359 -10.074 1 79.43 8 ALA H C 1
ATOM 8536 O O . ALA H 1 8 ? -28.551 27.972 -9.586 1 79.28 8 ALA H O 1
ATOM 8538 N N . VAL H 1 9 ? -29.654 29.293 -11.014 1 79.03 9 VAL H N 1
ATOM 8539 C CA . VAL H 1 9 ? -28.465 29.92 -11.578 1 79.24 9 VAL H CA 1
ATOM 8540 C C . VAL H 1 9 ? -27.72 30.898 -10.672 1 78.7 9 VAL H C 1
ATOM 8541 O O . VAL H 1 9 ? -26.575 31.226 -11.002 1 78.81 9 VAL H O 1
ATOM 8545 N N . ASP H 1 10 ? -28.341 31.411 -9.591 1 77.92 10 ASP H N 1
ATOM 8546 C CA . ASP H 1 10 ? -27.633 32.398 -8.768 1 77.71 10 ASP H CA 1
ATOM 8547 C C . ASP H 1 10 ? -27.749 32.186 -7.267 1 75.55 10 ASP H C 1
ATOM 8548 O O . ASP H 1 10 ? -28.843 32.273 -6.699 1 76.25 10 ASP H O 1
ATOM 8553 N N . THR H 1 11 ? -26.59 31.941 -6.631 1 72.61 11 THR H N 1
ATOM 8554 C CA . THR H 1 11 ? -26.458 31.772 -5.192 1 70.19 11 THR H CA 1
ATOM 8555 C C . THR H 1 11 ? -25.832 33.03 -4.591 1 68.03 11 THR H C 1
ATOM 8556 O O . THR H 1 11 ? -24.978 33.67 -5.211 1 68.31 11 THR H O 1
ATOM 8560 N N . LYS H 1 12 ? -26.267 33.384 -3.385 1 65.6 12 LYS H N 1
ATOM 8561 C CA . LYS H 1 12 ? -25.782 34.558 -2.69 1 63.91 12 LYS H CA 1
ATOM 8562 C C . LYS H 1 12 ? -24.617 34.184 -1.777 1 61.9 12 LYS H C 1
ATOM 8563 O O . LYS H 1 12 ? -24.689 33.178 -1.082 1 61.94 12 LYS H O 1
ATOM 8569 N N . VAL H 1 13 ? -23.547 34.983 -1.778 1 60.05 13 VAL H N 1
ATOM 8570 C CA . VAL H 1 13 ? -22.432 34.755 -0.877 1 58.88 13 VAL H CA 1
ATOM 8571 C C . VAL H 1 13 ? -22.842 35.395 0.418 1 58.11 13 VAL H C 1
ATOM 8572 O O . VAL H 1 13 ? -23.036 36.607 0.463 1 58.2 13 VAL H O 1
ATOM 8576 N N . ILE H 1 14 ? -23.04 34.588 1.458 1 57.41 14 ILE H N 1
ATOM 8577 C CA . ILE H 1 14 ? -23.456 35.108 2.758 1 57.34 14 ILE H CA 1
ATOM 8578 C C . ILE H 1 14 ? -22.278 35.289 3.728 1 58.14 14 ILE H C 1
ATOM 8579 O O . ILE H 1 14 ? -22.422 35.997 4.717 1 59.29 14 ILE H O 1
ATOM 8584 N N . ASP H 1 15 ? -21.122 34.685 3.45 1 57.94 15 ASP H N 1
ATOM 8585 C CA . ASP H 1 15 ? -19.944 34.839 4.29 1 58.51 15 ASP H CA 1
ATOM 8586 C C . ASP H 1 15 ? -18.68 34.56 3.506 1 58.31 15 ASP H C 1
ATOM 8587 O O . ASP H 1 15 ? -18.675 33.741 2.592 1 57.59 15 ASP H O 1
ATOM 8592 N N . SER H 1 16 ? -17.604 35.256 3.861 1 58.91 16 SER H N 1
ATOM 8593 C CA . SER H 1 16 ? -16.312 35.118 3.187 1 59.65 16 SER H CA 1
ATOM 8594 C C . SER H 1 16 ? -15.187 35.328 4.189 1 59.77 16 SER H C 1
ATOM 8595 O O . SER H 1 16 ? -15.228 36.279 4.974 1 60.43 16 SER H O 1
ATOM 8598 N N . ARG H 1 17 ? -14.195 34.453 4.172 1 59.17 17 ARG H N 1
ATOM 8599 C CA . ARG H 1 17 ? -13.07 34.565 5.091 1 59.38 17 ARG H CA 1
ATOM 8600 C C . ARG H 1 17 ? -11.868 33.788 4.588 1 59.85 17 ARG H C 1
ATOM 8601 O O . ARG H 1 17 ? -11.995 32.865 3.789 1 59.55 17 ARG H O 1
ATOM 8609 N N . LEU H 1 18 ? -10.693 34.203 5.033 1 60.29 18 LEU H N 1
ATOM 8610 C CA . LEU H 1 18 ? -9.426 33.656 4.601 1 60.78 18 LEU H CA 1
ATOM 8611 C C . LEU H 1 18 ? -9.062 32.406 5.331 1 61.5 18 LEU H C 1
ATOM 8612 O O . LEU H 1 18 ? -9.204 32.331 6.547 1 62.03 18 LEU H O 1
ATOM 8617 N N . VAL H 1 19 ? -8.578 31.425 4.593 1 61.52 19 VAL H N 1
ATOM 8618 C CA . VAL H 1 19 ? -8.108 30.153 5.133 1 62.45 19 VAL H CA 1
ATOM 8619 C C . VAL H 1 19 ? -6.742 29.806 4.497 1 63.82 19 VAL H C 1
ATOM 8620 O O . VAL H 1 19 ? -6.346 30.417 3.496 1 63.95 19 VAL H O 1
ATOM 8624 N N . GLY H 1 20 ? -6.042 28.829 5.065 1 64.8 20 GLY H N 1
ATOM 8625 C CA . GLY H 1 20 ? -4.76 28.387 4.527 1 66.28 20 GLY H CA 1
ATOM 8626 C C . GLY H 1 20 ? -3.7 29.465 4.587 1 67.27 20 GLY H C 1
ATOM 8627 O O . GLY H 1 20 ? -2.958 29.67 3.624 1 67.06 20 GLY H O 1
ATOM 8628 N N . GLU H 1 21 ? -3.653 30.178 5.723 1 67.99 21 GLU H N 1
ATOM 8629 C CA . GLU H 1 21 ? -2.711 31.274 5.956 1 69.22 21 GLU H CA 1
ATOM 8630 C C . GLU H 1 21 ? -2.856 32.371 4.885 1 67.99 21 GLU H C 1
ATOM 8631 O O . GLU H 1 21 ? -1.859 32.887 4.377 1 68.45 21 GLU H O 1
ATOM 8637 N N . GLY H 1 22 ? -4.101 32.69 4.543 1 66.13 22 GLY H N 1
ATOM 8638 C CA . GLY H 1 22 ? -4.424 33.731 3.571 1 64.68 22 GLY H CA 1
ATOM 8639 C C . GLY H 1 22 ? -4.339 33.335 2.105 1 62.48 22 GLY H C 1
ATOM 8640 O O . GLY H 1 22 ? -4.635 34.149 1.225 1 62.27 22 GLY H O 1
ATOM 8641 N N . SER H 1 23 ? -3.943 32.101 1.82 1 60.8 23 SER H N 1
ATOM 8642 C CA . SER H 1 23 ? -3.799 31.646 0.434 1 60.03 23 SER H CA 1
ATOM 8643 C C . SER H 1 23 ? -5.102 31.173 -0.218 1 58.88 23 SER H C 1
ATOM 8644 O O . SER H 1 23 ? -5.138 30.984 -1.431 1 59 23 SER H O 1
ATOM 8647 N N . SER H 1 24 ? -6.166 30.979 0.565 1 57.79 24 SER H N 1
ATOM 8648 C CA . SER H 1 24 ? -7.451 30.537 0.01 1 56.82 24 SER H CA 1
ATOM 8649 C C . SER H 1 24 ? -8.65 31.309 0.598 1 54.21 24 SER H C 1
ATOM 8650 O O . SER H 1 24 ? -8.576 31.794 1.722 1 53.51 24 SER H O 1
ATOM 8653 N N . VAL H 1 25 ? -9.734 31.444 -0.177 1 52.4 25 VAL H N 1
ATOM 8654 C CA . VAL H 1 25 ? -10.925 32.134 0.3 1 51.34 25 VAL H CA 1
ATOM 8655 C C . VAL H 1 25 ? -12.057 31.145 0.498 1 52.07 25 VAL H C 1
ATOM 8656 O O . VAL H 1 25 ? -12.514 30.517 -0.458 1 52.19 25 VAL H O 1
ATOM 8660 N N . ARG H 1 26 ? -12.499 30.987 1.742 1 52.15 26 ARG H N 1
ATOM 8661 C CA . ARG H 1 26 ? -13.599 30.105 2.059 1 52.69 26 ARG H CA 1
ATOM 8662 C C . ARG H 1 26 ? -14.866 30.939 2.022 1 52.6 26 ARG H C 1
ATOM 8663 O O . ARG H 1 26 ? -14.953 31.98 2.685 1 53.47 26 ARG H O 1
ATOM 8671 N N . ARG H 1 27 ? -15.846 30.485 1.251 1 51.55 27 ARG H N 1
ATOM 8672 C CA . ARG H 1 27 ? -17.113 31.188 1.168 1 51.32 27 ARG H CA 1
ATOM 8673 C C . ARG H 1 27 ? -18.248 30.303 1.618 1 52.43 27 ARG H C 1
ATOM 8674 O O . ARG H 1 27 ? -18.201 29.073 1.509 1 52.76 27 ARG H O 1
ATOM 8682 N N . ARG H 1 28 ? -19.281 30.942 2.103 1 52.96 28 ARG H N 1
ATOM 8683 C CA . ARG H 1 28 ? -20.487 30.262 2.497 1 54.03 28 ARG H CA 1
ATOM 8684 C C . ARG H 1 28 ? -21.556 30.832 1.577 1 54.96 28 ARG H C 1
ATOM 8685 O O . ARG H 1 28 ? -21.724 32.053 1.512 1 55.3 28 ARG H O 1
ATOM 8693 N N . ARG H 1 29 ? -22.19 29.972 0.782 1 55.05 29 ARG H N 1
ATOM 8694 C CA . ARG H 1 29 ? -23.204 30.418 -0.16 1 55.63 29 ARG H CA 1
ATOM 8695 C C . ARG H 1 29 ? -24.586 29.889 0.202 1 56.75 29 ARG H C 1
ATOM 8696 O O . ARG H 1 29 ? -24.702 28.847 0.824 1 56.58 29 ARG H O 1
ATOM 8704 N N . GLN H 1 30 ? -25.636 30.609 -0.184 1 57.85 30 GLN H N 1
ATOM 8705 C CA . GLN H 1 30 ? -27.004 30.173 0.047 1 59.45 30 GLN H CA 1
ATOM 8706 C C . GLN H 1 30 ? -27.831 30.37 -1.231 1 61.16 30 GLN H C 1
ATOM 8707 O O . GLN H 1 30 ? -27.696 31.4 -1.891 1 60.83 30 GLN H O 1
ATOM 8713 N N . CYS H 1 31 ? -28.671 29.378 -1.591 1 62.63 31 CYS H N 1
ATOM 8714 C CA . CYS H 1 31 ? -29.528 29.459 -2.777 1 64.32 31 CYS H CA 1
ATOM 8715 C C . CYS H 1 31 ? -30.776 30.243 -2.44 1 66.3 31 CYS H C 1
ATOM 8716 O O . CYS H 1 31 ? -31.442 29.957 -1.452 1 66.03 31 CYS H O 1
ATOM 8719 N N . LEU H 1 32 ? -31.101 31.236 -3.261 1 68.14 32 LEU H N 1
ATOM 8720 C CA . LEU H 1 32 ? -32.291 32.06 -3.012 1 69.97 32 LEU H CA 1
ATOM 8721 C C . LEU H 1 32 ? -33.599 31.358 -3.371 1 70.28 32 LEU H C 1
ATOM 8722 O O . LEU H 1 32 ? -34.658 31.826 -2.957 1 70.85 32 LEU H O 1
ATOM 8727 N N . VAL H 1 33 ? -33.543 30.241 -4.119 1 69.95 33 VAL H N 1
ATOM 8728 C CA . VAL H 1 33 ? -34.763 29.548 -4.499 1 70.27 33 VAL H CA 1
ATOM 8729 C C . VAL H 1 33 ? -35 28.345 -3.593 1 70.57 33 VAL H C 1
ATOM 8730 O O . VAL H 1 33 ? -36.103 28.238 -3.072 1 71.37 33 VAL H O 1
ATOM 8734 N N . CYS H 1 34 ? -34.008 27.46 -3.387 1 70.12 34 CYS H N 1
ATOM 8735 C CA . CYS H 1 34 ? -34.221 26.297 -2.518 1 70.18 34 CYS H CA 1
ATOM 8736 C C . CYS H 1 34 ? -33.786 26.531 -1.055 1 69.51 34 CYS H C 1
ATOM 8737 O O . CYS H 1 34 ? -34.074 25.688 -0.202 1 69.84 34 CYS H O 1
ATOM 8740 N N . ASN H 1 35 ? -33.093 27.658 -0.773 1 68.33 35 ASN H N 1
ATOM 8741 C CA . ASN H 1 35 ? -32.647 28.055 0.563 1 67.65 35 ASN H CA 1
ATOM 8742 C C . ASN H 1 35 ? -31.556 27.185 1.17 1 66.6 35 ASN H C 1
ATOM 8743 O O . ASN H 1 35 ? -31.338 27.248 2.381 1 66.93 35 ASN H O 1
ATOM 8748 N N . GLU H 1 36 ? -30.853 26.414 0.355 1 65.24 36 GLU H N 1
ATOM 8749 C CA . GLU H 1 36 ? -29.8 25.548 0.852 1 64.56 36 GLU H CA 1
ATOM 8750 C C . GLU H 1 36 ? -28.473 26.271 0.999 1 63.16 36 GLU H C 1
ATOM 8751 O O . GLU H 1 36 ? -28.137 27.128 0.185 1 62.82 36 GLU H O 1
ATOM 8757 N N . ARG H 1 37 ? -27.686 25.883 2.006 1 62.05 37 ARG H N 1
ATOM 8758 C CA . ARG H 1 37 ? -26.363 26.465 2.235 1 60.77 37 ARG H CA 1
ATOM 8759 C C . ARG H 1 37 ? -25.233 25.477 1.94 1 60.2 37 ARG H C 1
ATOM 8760 O O . ARG H 1 37 ? -25.43 24.262 2.043 1 61.45 37 ARG H O 1
ATOM 8768 N N . PHE H 1 38 ? -24.063 25.993 1.537 1 58.24 38 PHE H N 1
ATOM 8769 C CA . PHE H 1 38 ? -22.903 25.172 1.186 1 56.83 38 PHE H CA 1
ATOM 8770 C C . PHE H 1 38 ? -21.597 25.969 1.237 1 55 38 PHE H C 1
ATOM 8771 O O . PHE H 1 38 ? -21.605 27.204 1.207 1 55.26 38 PHE H O 1
ATOM 8779 N N . THR H 1 39 ? -20.477 25.257 1.346 1 52.94 39 THR H N 1
ATOM 8780 C CA . THR H 1 39 ? -19.174 25.89 1.437 1 51.95 39 THR H CA 1
ATOM 8781 C C . THR H 1 39 ? -18.424 25.768 0.128 1 50.74 39 THR H C 1
ATOM 8782 O O . THR H 1 39 ? -18.559 24.778 -0.592 1 51 39 THR H O 1
ATOM 8786 N N . THR H 1 40 ? -17.668 26.801 -0.216 1 49.28 40 THR H N 1
ATOM 8787 C CA . THR H 1 40 ? -16.838 26.789 -1.417 1 48.53 40 THR H CA 1
ATOM 8788 C C . THR H 1 40 ? -15.425 27.244 -1.034 1 47.2 40 THR H C 1
ATOM 8789 O O . THR H 1 40 ? -15.235 27.931 -0.013 1 47.2 40 THR H O 1
ATOM 8793 N N . PHE H 1 41 ? -14.444 26.897 -1.879 1 45.65 41 PHE H N 1
ATOM 8794 C CA . PHE H 1 41 ? -13.068 27.293 -1.65 1 44.9 41 PHE H CA 1
ATOM 8795 C C . PHE H 1 41 ? -12.502 27.865 -2.903 1 45.87 41 PHE H C 1
ATOM 8796 O O . PHE H 1 41 ? -12.681 27.291 -3.968 1 46.43 41 PHE H O 1
ATOM 8804 N N . GLU H 1 42 ? -11.846 29.018 -2.793 1 46.34 42 GLU H N 1
ATOM 8805 C CA . GLU H 1 42 ? -11.231 29.717 -3.921 1 46.6 42 GLU H CA 1
ATOM 8806 C C . GLU H 1 42 ? -9.726 29.567 -3.796 1 47.93 42 GLU H C 1
ATOM 8807 O O . GLU H 1 42 ? -9.143 29.935 -2.778 1 47.83 42 GLU H O 1
ATOM 8813 N N . VAL H 1 43 ? -9.102 28.948 -4.789 1 49.09 43 VAL H N 1
ATOM 8814 C CA . VAL H 1 43 ? -7.664 28.675 -4.751 1 49.92 43 VAL H CA 1
ATOM 8815 C C . VAL H 1 43 ? -6.988 29.239 -5.997 1 50.69 43 VAL H C 1
ATOM 8816 O O . VAL H 1 43 ? -7.567 29.199 -7.085 1 51.12 43 VAL H O 1
ATOM 8820 N N . ALA H 1 44 ? -5.775 29.791 -5.841 1 50.99 44 ALA H N 1
ATOM 8821 C CA . ALA H 1 44 ? -5.014 30.333 -6.96 1 51.14 44 ALA H CA 1
ATOM 8822 C C . ALA H 1 44 ? -4.543 29.25 -7.924 1 51.75 44 ALA H C 1
ATOM 8823 O O . ALA H 1 44 ? -4.232 28.122 -7.536 1 51.6 44 ALA H O 1
ATOM 8825 N N . GLU H 1 45 ? -4.49 29.629 -9.176 1 52.3 45 GLU H N 1
ATOM 8826 C CA . GLU H 1 45 ? -4.059 28.834 -10.296 1 54.08 45 GLU H CA 1
ATOM 8827 C C . GLU H 1 45 ? -2.607 29.21 -10.55 1 54.27 45 GLU H C 1
ATOM 8828 O O . GLU H 1 45 ? -2.347 30.222 -11.199 1 55.27 45 GLU H O 1
ATOM 8834 N N . LEU H 1 46 ? -1.666 28.467 -9.971 1 53.25 46 LEU H N 1
ATOM 8835 C CA . LEU H 1 46 ? -0.248 28.81 -10.088 1 52.78 46 LEU H CA 1
ATOM 8836 C C . LEU H 1 46 ? 0.526 27.737 -10.816 1 52.79 46 LEU H C 1
ATOM 8837 O O . LEU H 1 46 ? 0.131 26.555 -10.82 1 53.5 46 LEU H O 1
ATOM 8842 N N . VAL H 1 47 ? 1.643 28.133 -11.413 1 51.72 47 VAL H N 1
ATOM 8843 C CA . VAL H 1 47 ? 2.486 27.185 -12.109 1 51.53 47 VAL H CA 1
ATOM 8844 C C . VAL H 1 47 ? 3.321 26.347 -11.097 1 51.54 47 VAL H C 1
ATOM 8845 O O . VAL H 1 47 ? 4.043 26.917 -10.267 1 50.21 47 VAL H O 1
ATOM 8849 N N . MET H 1 48 ? 3.088 24.992 -11.084 1 52.37 48 MET H N 1
ATOM 8850 C CA . MET H 1 48 ? 3.88 24.046 -10.281 1 53.48 48 MET H CA 1
ATOM 8851 C C . MET H 1 48 ? 4.97 23.566 -11.218 1 53.49 48 MET H C 1
ATOM 8852 O O . MET H 1 48 ? 4.702 23.25 -12.38 1 54.13 48 MET H O 1
ATOM 8857 N N . PRO H 1 49 ? 6.203 23.461 -10.735 1 52.81 49 PRO H N 1
ATOM 8858 C CA . PRO H 1 49 ? 7.274 22.925 -11.586 1 52.71 49 PRO H CA 1
ATOM 8859 C C . PRO H 1 49 ? 7.027 21.49 -12.047 1 52.98 49 PRO H C 1
ATOM 8860 O O . PRO H 1 49 ? 6.418 20.716 -11.329 1 52.65 49 PRO H O 1
ATOM 8864 N N . ARG H 1 50 ? 7.504 21.142 -13.237 1 53.44 50 ARG H N 1
ATOM 8865 C CA . ARG H 1 50 ? 7.418 19.771 -13.732 1 54.76 50 ARG H CA 1
ATOM 8866 C C . ARG H 1 50 ? 8.364 18.882 -12.881 1 54.59 50 ARG H C 1
ATOM 8867 O O . ARG H 1 50 ? 9.192 19.394 -12.131 1 54.53 50 ARG H O 1
ATOM 8875 N N . VAL H 1 51 ? 8.212 17.571 -12.956 1 54.27 51 VAL H N 1
ATOM 8876 C CA . VAL H 1 51 ? 9.007 16.659 -12.158 1 54.75 51 VAL H CA 1
ATOM 8877 C C . VAL H 1 51 ? 9.915 15.84 -13.044 1 56.07 51 VAL H C 1
ATOM 8878 O O . VAL H 1 51 ? 9.458 15.278 -14.044 1 56.45 51 VAL H O 1
ATOM 8882 N N . VAL H 1 52 ? 11.21 15.801 -12.707 1 56.32 52 VAL H N 1
ATOM 8883 C CA . VAL H 1 52 ? 12.137 14.991 -13.468 1 57.18 52 VAL H CA 1
ATOM 8884 C C . VAL H 1 52 ? 12.212 13.662 -12.772 1 58.75 52 VAL H C 1
ATOM 8885 O O . VAL H 1 52 ? 12.775 13.573 -11.681 1 59.13 52 VAL H O 1
ATOM 8889 N N . LYS H 1 53 ? 11.613 12.637 -13.369 1 59.3 53 LYS H N 1
ATOM 8890 C CA . LYS H 1 53 ? 11.636 11.307 -12.786 1 60.4 53 LYS H CA 1
ATOM 8891 C C . LYS H 1 53 ? 13.039 10.698 -12.855 1 62.51 53 LYS H C 1
ATOM 8892 O O . LYS H 1 53 ? 13.918 11.224 -13.536 1 63.17 53 LYS H O 1
ATOM 8898 N N . SER H 1 54 ? 13.258 9.614 -12.123 1 63.67 54 SER H N 1
ATOM 8899 C CA . SER H 1 54 ? 14.527 8.9 -12.064 1 65.28 54 SER H CA 1
ATOM 8900 C C . SER H 1 54 ? 15.077 8.516 -13.45 1 66.42 54 SER H C 1
ATOM 8901 O O . SER H 1 54 ? 16.295 8.537 -13.642 1 66.64 54 SER H O 1
ATOM 8904 N N . ASN H 1 55 ? 14.192 8.195 -14.415 1 66.77 55 ASN H N 1
ATOM 8905 C CA . ASN H 1 55 ? 14.603 7.844 -15.779 1 67.75 55 ASN H CA 1
ATOM 8906 C C . ASN H 1 55 ? 14.738 9.064 -16.724 1 68.78 55 ASN H C 1
ATOM 8907 O O . ASN H 1 55 ? 14.781 8.88 -17.942 1 69.14 55 ASN H O 1
ATOM 8912 N N . ASP H 1 56 ? 14.761 10.296 -16.158 1 68.77 56 ASP H N 1
ATOM 8913 C CA . ASP H 1 56 ? 14.893 11.589 -16.84 1 69.23 56 ASP H CA 1
ATOM 8914 C C . ASP H 1 56 ? 13.675 12.007 -17.677 1 68.29 56 ASP H C 1
ATOM 8915 O O . ASP H 1 56 ? 13.755 12.99 -18.419 1 68.57 56 ASP H O 1
ATOM 8920 N N . VAL H 1 57 ? 12.554 11.297 -17.543 1 66.84 57 VAL H N 1
ATOM 8921 C CA . VAL H 1 57 ? 11.33 11.675 -18.234 1 66.08 57 VAL H CA 1
ATOM 8922 C C . VAL H 1 57 ? 10.698 12.804 -17.419 1 65.32 57 VAL H C 1
ATOM 8923 O O . VAL H 1 57 ? 10.671 12.723 -16.183 1 65.74 57 VAL H O 1
ATOM 8927 N N . ARG H 1 58 ? 10.2 13.855 -18.085 1 63.93 58 ARG H N 1
ATOM 8928 C CA . ARG H 1 58 ? 9.525 14.929 -17.359 1 62.82 58 ARG H CA 1
ATOM 8929 C C . ARG H 1 58 ? 8.027 14.633 -17.35 1 61.03 58 ARG H C 1
ATOM 8930 O O . ARG H 1 58 ? 7.477 14.11 -18.327 1 61.26 58 ARG H O 1
ATOM 8938 N N . GLU H 1 59 ? 7.378 14.933 -16.239 1 58.92 59 GLU H N 1
ATOM 8939 C CA . GLU H 1 59 ? 5.942 14.777 -16.134 1 57.58 59 GLU H CA 1
ATOM 8940 C C . GLU H 1 59 ? 5.375 15.883 -15.272 1 56.75 59 GLU H C 1
ATOM 8941 O O . GLU H 1 59 ? 6.103 16.444 -14.453 1 57.02 59 GLU H O 1
ATOM 8947 N N . PRO H 1 60 ? 4.123 16.315 -15.513 1 55.56 60 PRO H N 1
ATOM 8948 C CA . PRO H 1 60 ? 3.586 17.427 -14.724 1 54.78 60 PRO H CA 1
ATOM 8949 C C . PRO H 1 60 ? 3.472 17.06 -13.253 1 54.22 60 PRO H C 1
ATOM 8950 O O . PRO H 1 60 ? 3.329 15.883 -12.897 1 54.71 60 PRO H O 1
ATOM 8954 N N . PHE H 1 61 ? 3.534 18.074 -12.379 1 52.93 61 PHE H N 1
ATOM 8955 C CA . PHE H 1 61 ? 3.395 17.871 -10.951 1 51.95 61 PHE H CA 1
ATOM 8956 C C . PHE H 1 61 ? 2.009 17.297 -10.663 1 52.23 61 PHE H C 1
ATOM 8957 O O . PHE H 1 61 ? 1.009 17.882 -11.062 1 52.4 61 PHE H O 1
ATOM 8965 N N . ASN H 1 62 ? 1.973 16.105 -10.081 1 52.47 62 ASN H N 1
ATOM 8966 C CA . ASN H 1 62 ? 0.759 15.362 -9.793 1 52.9 62 ASN H CA 1
ATOM 8967 C C . ASN H 1 62 ? 0.577 15.234 -8.284 1 53.5 62 ASN H C 1
ATOM 8968 O O . ASN H 1 62 ? 1.194 14.384 -7.641 1 53.35 62 ASN H O 1
ATOM 8973 N N . GLU H 1 63 ? -0.293 16.077 -7.731 1 54.01 63 GLU H N 1
ATOM 8974 C CA . GLU H 1 63 ? -0.618 16.129 -6.315 1 54.46 63 GLU H CA 1
ATOM 8975 C C . GLU H 1 63 ? -1.151 14.783 -5.784 1 53.3 63 GLU H C 1
ATOM 8976 O O . GLU H 1 63 ? -0.891 14.443 -4.625 1 53.07 63 GLU H O 1
ATOM 8982 N N . GLU H 1 64 ? -1.896 14.037 -6.617 1 52.27 64 GLU H N 1
ATOM 8983 C CA . GLU H 1 64 ? -2.426 12.758 -6.178 1 52.76 64 GLU H CA 1
ATOM 8984 C C . GLU H 1 64 ? -1.324 11.712 -5.982 1 53.09 64 GLU H C 1
ATOM 8985 O O . GLU H 1 64 ? -1.431 10.877 -5.079 1 53.59 64 GLU H O 1
ATOM 8991 N N . LYS H 1 65 ? -0.25 11.784 -6.782 1 52.48 65 LYS H N 1
ATOM 8992 C CA . LYS H 1 65 ? 0.872 10.86 -6.645 1 52.32 65 LYS H CA 1
ATOM 8993 C C . LYS H 1 65 ? 1.577 11.113 -5.302 1 52.01 65 LYS H C 1
ATOM 8994 O O . LYS H 1 65 ? 1.841 10.185 -4.545 1 51.58 65 LYS H O 1
ATOM 9000 N N . LEU H 1 66 ? 1.833 12.375 -5.004 1 52.22 66 LEU H N 1
ATOM 9001 C CA . LEU H 1 66 ? 2.449 12.803 -3.755 1 52.99 66 LEU H CA 1
ATOM 9002 C C . LEU H 1 66 ? 1.593 12.366 -2.529 1 53.75 66 LEU H C 1
ATOM 9003 O O . LEU H 1 66 ? 2.111 11.757 -1.59 1 54.71 66 LEU H O 1
ATOM 9008 N N . ARG H 1 67 ? 0.294 12.641 -2.565 1 53.2 67 ARG H N 1
ATOM 9009 C CA . ARG H 1 67 ? -0.599 12.299 -1.476 1 53.38 67 ARG H CA 1
ATOM 9010 C C . ARG H 1 67 ? -0.745 10.798 -1.28 1 53.36 67 ARG H C 1
ATOM 9011 O O . ARG H 1 67 ? -0.667 10.323 -0.138 1 53.84 67 ARG H O 1
ATOM 9019 N N . SER H 1 68 ? -0.984 10.061 -2.369 1 52.7 68 SER H N 1
ATOM 9020 C CA . SER H 1 68 ? -1.187 8.628 -2.251 1 53.27 68 SER H CA 1
ATOM 9021 C C . SER H 1 68 ? 0.037 7.902 -1.692 1 53.53 68 SER H C 1
ATOM 9022 O O . SER H 1 68 ? -0.13 6.932 -0.962 1 53.97 68 SER H O 1
ATOM 9025 N N . GLY H 1 69 ? 1.236 8.411 -1.964 1 53.24 69 GLY H N 1
ATOM 9026 C CA . GLY H 1 69 ? 2.448 7.823 -1.421 1 53.81 69 GLY H CA 1
ATOM 9027 C C . GLY H 1 69 ? 2.512 8.009 0.081 1 54.81 69 GLY H C 1
ATOM 9028 O O . GLY H 1 69 ? 2.806 7.066 0.812 1 55.19 69 GLY H O 1
ATOM 9029 N N . MET H 1 70 ? 2.187 9.222 0.561 1 55.16 70 MET H N 1
ATOM 9030 C CA . MET H 1 70 ? 2.179 9.53 1.981 1 55.55 70 MET H CA 1
ATOM 9031 C C . MET H 1 70 ? 1.12 8.713 2.698 1 55.66 70 MET H C 1
ATOM 9032 O O . MET H 1 70 ? 1.383 8.225 3.794 1 55.82 70 MET H O 1
ATOM 9037 N N . LEU H 1 71 ? -0.071 8.549 2.086 1 55.49 71 LEU H N 1
ATOM 9038 C CA . LEU H 1 71 ? -1.14 7.785 2.717 1 56.38 71 LEU H CA 1
ATOM 9039 C C . LEU H 1 71 ? -0.822 6.308 2.863 1 57.3 71 LEU H C 1
ATOM 9040 O O . LEU H 1 71 ? -1.306 5.679 3.811 1 57.76 71 LEU H O 1
ATOM 9045 N N . ARG H 1 72 ? 0.023 5.76 1.978 1 57.33 72 ARG H N 1
ATOM 9046 C CA . ARG H 1 72 ? 0.443 4.366 2.108 1 57.94 72 ARG H CA 1
ATOM 9047 C C . ARG H 1 72 ? 1.316 4.232 3.355 1 58.76 72 ARG H C 1
ATOM 9048 O O . ARG H 1 72 ? 1.109 3.328 4.156 1 58.47 72 ARG H O 1
ATOM 9056 N N . ALA H 1 73 ? 2.254 5.172 3.542 1 59.31 73 ALA H N 1
ATOM 9057 C CA . ALA H 1 73 ? 3.141 5.176 4.688 1 60.46 73 ALA H CA 1
ATOM 9058 C C . ALA H 1 73 ? 2.378 5.422 5.99 1 62.39 73 ALA H C 1
ATOM 9059 O O . ALA H 1 73 ? 2.699 4.821 7.013 1 62.8 73 ALA H O 1
ATOM 9061 N N . LEU H 1 74 ? 1.349 6.281 5.947 1 63.34 74 LEU H N 1
ATOM 9062 C CA . LEU H 1 74 ? 0.559 6.641 7.121 1 64.5 74 LEU H CA 1
ATOM 9063 C C . LEU H 1 74 ? -0.548 5.664 7.469 1 66.11 74 LEU H C 1
ATOM 9064 O O . LEU H 1 74 ? -1.385 5.99 8.309 1 66.13 74 LEU H O 1
ATOM 9069 N N . GLU H 1 75 ? -0.575 4.47 6.854 1 67.31 75 GLU H N 1
ATOM 9070 C CA . GLU H 1 75 ? -1.619 3.484 7.126 1 69.22 75 GLU H CA 1
ATOM 9071 C C . GLU H 1 75 ? -1.702 3.129 8.596 1 71.3 75 GLU H C 1
ATOM 9072 O O . GLU H 1 75 ? -0.684 2.803 9.212 1 71.33 75 GLU H O 1
ATOM 9078 N N . LYS H 1 76 ? -2.908 3.265 9.165 1 72.52 76 LYS H N 1
ATOM 9079 C CA . LYS H 1 76 ? -3.21 2.947 10.554 1 74 76 LYS H CA 1
ATOM 9080 C C . LYS H 1 76 ? -2.432 3.827 11.567 1 76.03 76 LYS H C 1
ATOM 9081 O O . LYS H 1 76 ? -2.327 3.467 12.74 1 76.55 76 LYS H O 1
ATOM 9087 N N . ARG H 1 77 ? -1.952 5.007 11.128 1 77.21 77 ARG H N 1
ATOM 9088 C CA . ARG H 1 77 ? -1.234 5.936 12.009 1 78.66 77 ARG H CA 1
ATOM 9089 C C . ARG H 1 77 ? -2.151 7.063 12.476 1 79.68 77 ARG H C 1
ATOM 9090 O O . ARG H 1 77 ? -3.034 7.488 11.729 1 79.63 77 ARG H O 1
ATOM 9098 N N . PRO H 1 78 ? -1.968 7.555 13.718 1 80.54 78 PRO H N 1
ATOM 9099 C CA . PRO H 1 78 ? -2.875 8.599 14.234 1 80.93 78 PRO H CA 1
ATOM 9100 C C . PRO H 1 78 ? -2.565 10.014 13.762 1 81.54 78 PRO H C 1
ATOM 9101 O O . PRO H 1 78 ? -2.276 10.901 14.567 1 81.48 78 PRO H O 1
ATOM 9105 N N . VAL H 1 79 ? -2.641 10.223 12.446 1 82.04 79 VAL H N 1
ATOM 9106 C CA . VAL H 1 79 ? -2.401 11.509 11.807 1 82.91 79 VAL H CA 1
ATOM 9107 C C . VAL H 1 79 ? -3.674 11.859 11.054 1 83.88 79 VAL H C 1
ATOM 9108 O O . VAL H 1 79 ? -4.163 11.041 10.277 1 83.72 79 VAL H O 1
ATOM 9112 N N . SER H 1 80 ? -4.251 13.033 11.332 1 84.72 80 SER H N 1
ATOM 9113 C CA . SER H 1 80 ? -5.505 13.435 10.703 1 86.19 80 SER H CA 1
ATOM 9114 C C . SER H 1 80 ? -5.322 13.833 9.234 1 87.45 80 SER H C 1
ATOM 9115 O O . SER H 1 80 ? -4.207 14.146 8.82 1 87.94 80 SER H O 1
ATOM 9118 N N . SER H 1 81 ? -6.413 13.845 8.45 1 87.75 81 SER H N 1
ATOM 9119 C CA . SER H 1 81 ? -6.336 14.28 7.057 1 88.66 81 SER H CA 1
ATOM 9120 C C . SER H 1 81 ? -5.945 15.762 6.957 1 89.44 81 SER H C 1
ATOM 9121 O O . SER H 1 81 ? -5.353 16.159 5.957 1 89.66 81 SER H O 1
ATOM 9124 N N . ASP H 1 82 ? -6.254 16.57 7.991 1 89.67 82 ASP H N 1
ATOM 9125 C CA . ASP H 1 82 ? -5.887 17.981 8.018 1 90.34 82 ASP H CA 1
ATOM 9126 C C . ASP H 1 82 ? -4.379 18.136 8.157 1 89.85 82 ASP H C 1
ATOM 9127 O O . ASP H 1 82 ? -3.798 18.987 7.484 1 90.07 82 ASP H O 1
ATOM 9132 N N . ASP H 1 83 ? -3.74 17.282 8.979 1 88.93 83 ASP H N 1
ATOM 9133 C CA . ASP H 1 83 ? -2.287 17.284 9.146 1 88.54 83 ASP H CA 1
ATOM 9134 C C . ASP H 1 83 ? -1.61 16.919 7.817 1 87.28 83 ASP H C 1
ATOM 9135 O O . ASP H 1 83 ? -0.613 17.539 7.442 1 87.73 83 ASP H O 1
ATOM 9140 N N . VAL H 1 84 ? -2.17 15.932 7.1 1 85.32 84 VAL H N 1
ATOM 9141 C CA . VAL H 1 84 ? -1.659 15.49 5.814 1 84.3 84 VAL H CA 1
ATOM 9142 C C . VAL H 1 84 ? -1.813 16.601 4.779 1 83.32 84 VAL H C 1
ATOM 9143 O O . VAL H 1 84 ? -0.874 16.876 4.026 1 83.36 84 VAL H O 1
ATOM 9147 N N . GLU H 1 85 ? -2.969 17.274 4.769 1 82.11 85 GLU H N 1
ATOM 9148 C CA . GLU H 1 85 ? -3.198 18.355 3.824 1 81.26 85 GLU H CA 1
ATOM 9149 C C . GLU H 1 85 ? -2.316 19.554 4.103 1 80.72 85 GLU H C 1
ATOM 9150 O O . GLU H 1 85 ? -1.861 20.187 3.156 1 81.29 85 GLU H O 1
ATOM 9156 N N . MET H 1 86 ? -2.006 19.823 5.372 1 79.72 86 MET H N 1
ATOM 9157 C CA . MET H 1 86 ? -1.097 20.908 5.706 1 79.56 86 MET H CA 1
ATOM 9158 C C . MET H 1 86 ? 0.329 20.545 5.294 1 78.27 86 MET H C 1
ATOM 9159 O O . MET H 1 86 ? 1.072 21.421 4.857 1 79.08 86 MET H O 1
ATOM 9164 N N . ALA H 1 87 ? 0.714 19.264 5.429 1 76.13 87 ALA H N 1
ATOM 9165 C CA . ALA H 1 87 ? 2.038 18.809 5.04 1 74.59 87 ALA H CA 1
ATOM 9166 C C . ALA H 1 87 ? 2.182 18.92 3.521 1 73.04 87 ALA H C 1
ATOM 9167 O O . ALA H 1 87 ? 3.195 19.436 3.05 1 73.46 87 ALA H O 1
ATOM 9169 N N . ILE H 1 88 ? 1.144 18.525 2.763 1 71.17 88 ILE H N 1
ATOM 9170 C CA . ILE H 1 88 ? 1.146 18.624 1.305 1 70.04 88 ILE H CA 1
ATOM 9171 C C . ILE H 1 88 ? 1.24 20.082 0.861 1 68.88 88 ILE H C 1
ATOM 9172 O O . ILE H 1 88 ? 2.063 20.409 0.007 1 69.08 88 ILE H O 1
ATOM 9177 N N . ASN H 1 89 ? 0.466 20.97 1.494 1 67.59 89 ASN H N 1
ATOM 9178 C CA . ASN H 1 89 ? 0.508 22.399 1.187 1 66.74 89 ASN H CA 1
ATOM 9179 C C . ASN H 1 89 ? 1.891 22.974 1.441 1 65.67 89 ASN H C 1
ATOM 9180 O O . ASN H 1 89 ? 2.36 23.799 0.665 1 65.63 89 ASN H O 1
ATOM 9185 N N . HIS H 1 90 ? 2.547 22.522 2.507 1 64.88 90 HIS H N 1
ATOM 9186 C CA . HIS H 1 90 ? 3.883 22.983 2.832 1 64.85 90 HIS H CA 1
ATOM 9187 C C . HIS H 1 90 ? 4.875 22.518 1.779 1 64.32 90 HIS H C 1
ATOM 9188 O O . HIS H 1 90 ? 5.705 23.316 1.354 1 64.78 90 HIS H O 1
ATOM 9195 N N . ILE H 1 91 ? 4.763 21.244 1.322 1 62.9 91 ILE H N 1
ATOM 9196 C CA . ILE H 1 91 ? 5.628 20.694 0.272 1 62.1 91 ILE H CA 1
ATOM 9197 C C . ILE H 1 91 ? 5.475 21.518 -1.008 1 61.58 91 ILE H C 1
ATOM 9198 O O . ILE H 1 91 ? 6.478 21.95 -1.587 1 62.06 91 ILE H O 1
ATOM 9203 N N . LYS H 1 92 ? 4.216 21.772 -1.416 1 60.45 92 LYS H N 1
ATOM 9204 C CA . LYS H 1 92 ? 3.903 22.547 -2.614 1 59.85 92 LYS H CA 1
ATOM 9205 C C . LYS H 1 92 ? 4.465 23.945 -2.532 1 59.9 92 LYS H C 1
ATOM 9206 O O . LYS H 1 92 ? 5 24.447 -3.516 1 59.88 92 LYS H O 1
ATOM 9212 N N . SER H 1 93 ? 4.368 24.566 -1.355 1 59.73 93 SER H N 1
ATOM 9213 C CA . SER H 1 93 ? 4.86 25.905 -1.12 1 60.06 93 SER H CA 1
ATOM 9214 C C . SER H 1 93 ? 6.376 25.952 -1.314 1 60.26 93 SER H C 1
ATOM 9215 O O . SER H 1 93 ? 6.884 26.901 -1.914 1 60.45 93 SER H O 1
ATOM 9218 N N . GLN H 1 94 ? 7.092 24.93 -0.819 1 59.97 94 GLN H N 1
ATOM 9219 C CA . GLN H 1 94 ? 8.537 24.865 -0.939 1 60.06 94 GLN H CA 1
ATOM 9220 C C . GLN H 1 94 ? 8.968 24.635 -2.378 1 59.47 94 GLN H C 1
ATOM 9221 O O . GLN H 1 94 ? 9.934 25.264 -2.819 1 59.89 94 GLN H O 1
ATOM 9227 N N . LEU H 1 95 ? 8.237 23.785 -3.128 1 58.3 95 LEU H N 1
ATOM 9228 C CA . LEU H 1 95 ? 8.557 23.542 -4.533 1 58.13 95 LEU H CA 1
ATOM 9229 C C . LEU H 1 95 ? 8.342 24.813 -5.353 1 58.52 95 LEU H C 1
ATOM 9230 O O . LEU H 1 95 ? 9.171 25.139 -6.206 1 58.9 95 LEU H O 1
ATOM 9235 N N . ARG H 1 96 ? 7.247 25.547 -5.07 1 58.03 96 ARG H N 1
ATOM 9236 C CA . ARG H 1 96 ? 6.906 26.812 -5.715 1 58.44 96 ARG H CA 1
ATOM 9237 C C . ARG H 1 96 ? 7.928 27.887 -5.402 1 59.26 96 ARG H C 1
ATOM 9238 O O . ARG H 1 96 ? 8.165 28.742 -6.25 1 60.05 96 ARG H O 1
ATOM 9246 N N . ALA H 1 97 ? 8.501 27.884 -4.182 1 59.22 97 ALA H N 1
ATOM 9247 C CA . ALA H 1 97 ? 9.507 28.861 -3.753 1 59.77 97 ALA H CA 1
ATOM 9248 C C . ALA H 1 97 ? 10.857 28.691 -4.479 1 60.58 97 ALA H C 1
ATOM 9249 O O . ALA H 1 97 ? 11.643 29.65 -4.534 1 60.73 97 ALA H O 1
ATOM 9251 N N . THR H 1 98 ? 11.137 27.483 -5.039 1 60.51 98 THR H N 1
ATOM 9252 C CA . THR H 1 98 ? 12.38 27.29 -5.801 1 60.85 98 THR H CA 1
ATOM 9253 C C . THR H 1 98 ? 12.391 28.12 -7.089 1 60.38 98 THR H C 1
ATOM 9254 O O . THR H 1 98 ? 13.47 28.442 -7.592 1 60.45 98 THR H O 1
ATOM 9258 N N . GLY H 1 99 ? 11.201 28.399 -7.632 1 59.86 99 GLY H N 1
ATOM 9259 C CA . GLY H 1 99 ? 11.024 29.15 -8.865 1 60.02 99 GLY H CA 1
ATOM 9260 C C . GLY H 1 99 ? 11.436 28.39 -10.106 1 59.53 99 GLY H C 1
ATOM 9261 O O . GLY H 1 99 ? 11.338 28.933 -11.193 1 59.28 99 GLY H O 1
ATOM 9262 N N . GLU H 1 100 ? 11.889 27.141 -9.97 1 59.48 100 GLU H N 1
ATOM 9263 C CA . GLU H 1 100 ? 12.366 26.317 -11.068 1 60.1 100 GLU H CA 1
ATOM 9264 C C . GLU H 1 100 ? 11.28 25.814 -11.978 1 59.99 100 GLU H C 1
ATOM 9265 O O . GLU H 1 100 ? 10.159 25.608 -11.535 1 59.86 100 GLU H O 1
ATOM 9271 N N . ARG H 1 101 ? 11.612 25.653 -13.271 1 59.91 101 ARG H N 1
ATOM 9272 C CA . ARG H 1 101 ? 10.723 25.12 -14.306 1 60.26 101 ARG H CA 1
ATOM 9273 C C . ARG H 1 101 ? 10.447 23.642 -14.003 1 60.66 101 ARG H C 1
ATOM 9274 O O . ARG H 1 101 ? 9.34 23.154 -14.238 1 60.89 101 ARG H O 1
ATOM 9282 N N . GLU H 1 102 ? 11.462 22.927 -13.495 1 60.4 102 GLU H N 1
ATOM 9283 C CA . GLU H 1 102 ? 11.345 21.531 -13.155 1 60.98 102 GLU H CA 1
ATOM 9284 C C . GLU H 1 102 ? 12.186 21.226 -11.912 1 61.97 102 GLU H C 1
ATOM 9285 O O . GLU H 1 102 ? 13.191 21.888 -11.644 1 62.71 102 GLU H O 1
ATOM 9291 N N . VAL H 1 103 ? 11.733 20.263 -11.116 1 61.6 103 VAL H N 1
ATOM 9292 C CA . VAL H 1 103 ? 12.417 19.835 -9.907 1 62.08 103 VAL H CA 1
ATOM 9293 C C . VAL H 1 103 ? 12.576 18.311 -9.958 1 62.81 103 VAL H C 1
ATOM 9294 O O . VAL H 1 103 ? 11.681 17.607 -10.436 1 63.45 103 VAL H O 1
ATOM 9298 N N . PRO H 1 104 ? 13.718 17.77 -9.504 1 62.62 104 PRO H N 1
ATOM 9299 C CA . PRO H 1 104 ? 13.884 16.301 -9.529 1 62.43 104 PRO H CA 1
ATOM 9300 C C . PRO H 1 104 ? 12.968 15.599 -8.53 1 61.99 104 PRO H C 1
ATOM 9301 O O . PRO H 1 104 ? 12.678 16.156 -7.467 1 62.34 104 PRO H O 1
ATOM 9305 N N . SER H 1 105 ? 12.531 14.372 -8.86 1 61.19 105 SER H N 1
ATOM 9306 C CA . SER H 1 105 ? 11.685 13.591 -7.957 1 61.41 105 SER H CA 1
ATOM 9307 C C . SER H 1 105 ? 12.321 13.382 -6.583 1 62.6 105 SER H C 1
ATOM 9308 O O . SER H 1 105 ? 11.603 13.262 -5.597 1 62.83 105 SER H O 1
ATOM 9311 N N . LYS H 1 106 ? 13.661 13.405 -6.511 1 63.46 106 LYS H N 1
ATOM 9312 C CA . LYS H 1 106 ? 14.434 13.299 -5.285 1 64.88 106 LYS H CA 1
ATOM 9313 C C . LYS H 1 106 ? 14.119 14.464 -4.324 1 65.17 106 LYS H C 1
ATOM 9314 O O . LYS H 1 106 ? 13.994 14.241 -3.122 1 65.26 106 LYS H O 1
ATOM 9320 N N . MET H 1 107 ? 13.934 15.685 -4.853 1 65.08 107 MET H N 1
ATOM 9321 C CA . MET H 1 107 ? 13.601 16.834 -4.016 1 65.44 107 MET H CA 1
ATOM 9322 C C . MET H 1 107 ? 12.23 16.645 -3.379 1 65.22 107 MET H C 1
ATOM 9323 O O . MET H 1 107 ? 12.069 16.909 -2.188 1 65.51 107 MET H O 1
ATOM 9328 N N . ILE H 1 108 ? 11.257 16.146 -4.152 1 64.59 108 ILE H N 1
ATOM 9329 C CA . ILE H 1 108 ? 9.919 15.88 -3.615 1 64.48 108 ILE H CA 1
ATOM 9330 C C . ILE H 1 108 ? 9.976 14.817 -2.525 1 64.9 108 ILE H C 1
ATOM 9331 O O . ILE H 1 108 ? 9.48 15.047 -1.428 1 65.33 108 ILE H O 1
ATOM 9336 N N . GLY H 1 109 ? 10.671 13.721 -2.796 1 64.78 109 GLY H N 1
ATOM 9337 C CA . GLY H 1 109 ? 10.832 12.639 -1.842 1 65.44 109 GLY H CA 1
ATOM 9338 C C . GLY H 1 109 ? 11.459 13.068 -0.537 1 66.33 109 GLY H C 1
ATOM 9339 O O . GLY H 1 109 ? 10.968 12.697 0.53 1 66.43 109 GLY H O 1
ATOM 9340 N N . ASN H 1 110 ? 12.523 13.89 -0.613 1 66.85 110 ASN H N 1
ATOM 9341 C CA . ASN H 1 110 ? 13.198 14.428 0.572 1 67.81 110 ASN H CA 1
ATOM 9342 C C . ASN H 1 110 ? 12.267 15.342 1.356 1 68.62 110 ASN H C 1
ATOM 9343 O O . ASN H 1 110 ? 12.274 15.314 2.582 1 69.16 110 ASN H O 1
ATOM 9348 N N . LEU H 1 111 ? 11.461 16.137 0.657 1 68.71 111 LEU H N 1
ATOM 9349 C CA . LEU H 1 111 ? 10.517 17.037 1.301 1 69.39 111 LEU H CA 1
ATOM 9350 C C . LEU H 1 111 ? 9.41 16.257 2.022 1 70.12 111 LEU H C 1
ATOM 9351 O O . LEU H 1 111 ? 8.969 16.681 3.09 1 70.75 111 LEU H O 1
ATOM 9356 N N . VAL H 1 112 ? 9.02 15.083 1.49 1 69.92 112 VAL H N 1
ATOM 9357 C CA . VAL H 1 112 ? 8.031 14.22 2.136 1 70.52 112 VAL H CA 1
ATOM 9358 C C . VAL H 1 112 ? 8.624 13.621 3.417 1 71.53 112 VAL H C 1
ATOM 9359 O O . VAL H 1 112 ? 7.949 13.572 4.446 1 71.82 112 VAL H O 1
ATOM 9363 N N . MET H 1 113 ? 9.9 13.21 3.364 1 71.82 113 MET H N 1
ATOM 9364 C CA . MET H 1 113 ? 10.615 12.676 4.514 1 72.71 113 MET H CA 1
ATOM 9365 C C . MET H 1 113 ? 10.664 13.71 5.645 1 74.8 113 MET H C 1
ATOM 9366 O O . MET H 1 113 ? 10.546 13.346 6.813 1 75.23 113 MET H O 1
ATOM 9371 N N . GLU H 1 114 ? 10.821 15 5.301 1 75.7 114 GLU H N 1
ATOM 9372 C CA . GLU H 1 114 ? 10.86 16.062 6.296 1 77.03 114 GLU H CA 1
ATOM 9373 C C . GLU H 1 114 ? 9.526 16.177 7.017 1 77.54 114 GLU H C 1
ATOM 9374 O O . GLU H 1 114 ? 9.498 16.399 8.227 1 77.94 114 GLU H O 1
ATOM 9380 N N . GLN H 1 115 ? 8.425 16.007 6.289 1 77.44 115 GLN H N 1
ATOM 9381 C CA . GLN H 1 115 ? 7.102 16.097 6.882 1 78.19 115 GLN H CA 1
ATOM 9382 C C . GLN H 1 115 ? 6.769 14.865 7.718 1 79.39 115 GLN H C 1
ATOM 9383 O O . GLN H 1 115 ? 6.172 14.986 8.789 1 79.66 115 GLN H O 1
ATOM 9389 N N . LEU H 1 116 ? 7.2 13.68 7.259 1 79.94 116 LEU H N 1
ATOM 9390 C CA . LEU H 1 116 ? 6.975 12.448 8.013 1 80.9 116 LEU H CA 1
ATOM 9391 C C . LEU H 1 116 ? 7.783 12.409 9.331 1 82.1 116 LEU H C 1
ATOM 9392 O O . LEU H 1 116 ? 7.406 11.694 10.255 1 82.14 116 LEU H O 1
ATOM 9397 N N . LYS H 1 117 ? 8.854 13.213 9.441 1 82.86 117 LYS H N 1
ATOM 9398 C CA . LYS H 1 117 ? 9.616 13.306 10.684 1 84.35 117 LYS H CA 1
ATOM 9399 C C . LYS H 1 117 ? 8.726 13.988 11.733 1 84.79 117 LYS H C 1
ATOM 9400 O O . LYS H 1 117 ? 8.593 13.488 12.846 1 84.79 117 LYS H O 1
ATOM 9406 N N . LYS H 1 118 ? 8.068 15.092 11.348 1 84.99 118 LYS H N 1
ATOM 9407 C CA . LYS H 1 118 ? 7.184 15.845 12.23 1 85.57 118 LYS H CA 1
ATOM 9408 C C . LYS H 1 118 ? 5.84 15.123 12.488 1 85.93 118 LYS H C 1
ATOM 9409 O O . LYS H 1 118 ? 5.252 15.305 13.556 1 86.18 118 LYS H O 1
ATOM 9415 N N . LEU H 1 119 ? 5.366 14.289 11.538 1 85.81 119 LEU H N 1
ATOM 9416 C CA . LEU H 1 119 ? 4.065 13.639 11.704 1 85.87 119 LEU H CA 1
ATOM 9417 C C . LEU H 1 119 ? 4.104 12.285 12.422 1 85.89 119 LEU H C 1
ATOM 9418 O O . LEU H 1 119 ? 3.455 12.142 13.454 1 86.22 119 LEU H O 1
ATOM 9423 N N . ASP H 1 120 ? 4.827 11.292 11.882 1 85.29 120 ASP H N 1
ATOM 9424 C CA . ASP H 1 120 ? 4.866 9.959 12.468 1 84.9 120 ASP H CA 1
ATOM 9425 C C . ASP H 1 120 ? 6.117 9.199 12.03 1 84.58 120 ASP H C 1
ATOM 9426 O O . ASP H 1 120 ? 6.321 8.979 10.844 1 84.73 120 ASP H O 1
ATOM 9431 N N . LYS H 1 121 ? 6.951 8.796 12.979 1 84.27 121 LYS H N 1
ATOM 9432 C CA . LYS H 1 121 ? 8.196 8.086 12.694 1 84.27 121 LYS H CA 1
ATOM 9433 C C . LYS H 1 121 ? 7.996 6.708 12.034 1 83.51 121 LYS H C 1
ATOM 9434 O O . LYS H 1 121 ? 8.813 6.325 11.197 1 83.83 121 LYS H O 1
ATOM 9440 N N . VAL H 1 122 ? 6.904 5.986 12.359 1 82.25 122 VAL H N 1
ATOM 9441 C CA . VAL H 1 122 ? 6.645 4.685 11.732 1 81.48 122 VAL H CA 1
ATOM 9442 C C . VAL H 1 122 ? 6.379 4.881 10.247 1 80.6 122 VAL H C 1
ATOM 9443 O O . VAL H 1 122 ? 6.952 4.172 9.415 1 80.98 122 VAL H O 1
ATOM 9447 N N . ALA H 1 123 ? 5.562 5.89 9.906 1 79.12 123 ALA H N 1
ATOM 9448 C CA . ALA H 1 123 ? 5.264 6.222 8.52 1 78.18 123 ALA H CA 1
ATOM 9449 C C . ALA H 1 123 ? 6.548 6.598 7.789 1 76.89 123 ALA H C 1
ATOM 9450 O O . ALA H 1 123 ? 6.792 6.101 6.695 1 77.14 123 ALA H O 1
ATOM 9452 N N . TYR H 1 124 ? 7.43 7.373 8.444 1 75.38 124 TYR H N 1
ATOM 9453 C CA . TYR H 1 124 ? 8.713 7.76 7.883 1 74.94 124 TYR H CA 1
ATOM 9454 C C . TYR H 1 124 ? 9.522 6.54 7.448 1 72.97 124 TYR H C 1
ATOM 9455 O O . TYR H 1 124 ? 10.019 6.524 6.335 1 72.77 124 TYR H O 1
ATOM 9464 N N . ILE H 1 125 ? 9.62 5.514 8.303 1 71.67 125 ILE H N 1
ATOM 9465 C CA . ILE H 1 125 ? 10.369 4.307 7.972 1 70.67 125 ILE H CA 1
ATOM 9466 C C . ILE H 1 125 ? 9.736 3.55 6.825 1 68.41 125 ILE H C 1
ATOM 9467 O O . ILE H 1 125 ? 10.448 3.086 5.935 1 68.17 125 ILE H O 1
ATOM 9472 N N . ARG H 1 126 ? 8.4 3.455 6.814 1 66.74 126 ARG H N 1
ATOM 9473 C CA . ARG H 1 126 ? 7.674 2.767 5.747 1 65.54 126 ARG H CA 1
ATOM 9474 C C . ARG H 1 126 ? 7.948 3.427 4.394 1 64.53 126 ARG H C 1
ATOM 9475 O O . ARG H 1 126 ? 8.314 2.742 3.432 1 64.29 126 ARG H O 1
ATOM 9483 N N . PHE H 1 127 ? 7.842 4.767 4.341 1 63.74 127 PHE H N 1
ATOM 9484 C CA . PHE H 1 127 ? 8.101 5.531 3.129 1 63.59 127 PHE H CA 1
ATOM 9485 C C . PHE H 1 127 ? 9.563 5.348 2.724 1 64.75 127 PHE H C 1
ATOM 9486 O O . PHE H 1 127 ? 9.835 5.072 1.561 1 65.07 127 PHE H O 1
ATOM 9494 N N . ALA H 1 128 ? 10.492 5.442 3.696 1 65.19 128 ALA H N 1
ATOM 9495 C CA . ALA H 1 128 ? 11.924 5.277 3.458 1 66.36 128 ALA H CA 1
ATOM 9496 C C . ALA H 1 128 ? 12.24 3.941 2.825 1 67.63 128 ALA H C 1
ATOM 9497 O O . ALA H 1 128 ? 13.066 3.898 1.917 1 68.65 128 ALA H O 1
ATOM 9499 N N . SER H 1 129 ? 11.579 2.851 3.276 1 67.14 129 SER H N 1
ATOM 9500 C CA . SER H 1 129 ? 11.815 1.518 2.727 1 67.02 129 SER H CA 1
ATOM 9501 C C . SER H 1 129 ? 11.554 1.454 1.224 1 66.98 129 SER H C 1
ATOM 9502 O O . SER H 1 129 ? 12.238 0.728 0.514 1 66.52 129 SER H O 1
ATOM 9505 N N . VAL H 1 130 ? 10.59 2.235 0.73 1 67.53 130 VAL H N 1
ATOM 9506 C CA . VAL H 1 130 ? 10.279 2.251 -0.701 1 68.21 130 VAL H CA 1
ATOM 9507 C C . VAL H 1 130 ? 11.125 3.288 -1.43 1 69.34 130 VAL H C 1
ATOM 9508 O O . VAL H 1 130 ? 11.804 2.949 -2.402 1 69.46 130 VAL H O 1
ATOM 9512 N N . TYR H 1 131 ? 11.133 4.53 -0.924 1 69.76 131 TYR H N 1
ATOM 9513 C CA . TYR H 1 131 ? 11.865 5.651 -1.502 1 70.56 131 TYR H CA 1
ATOM 9514 C C . TYR H 1 131 ? 13.354 5.378 -1.668 1 72.18 131 TYR H C 1
ATOM 9515 O O . TYR H 1 131 ? 13.937 5.721 -2.697 1 72.16 131 TYR H O 1
ATOM 9524 N N . ARG H 1 132 ? 13.971 4.764 -0.662 1 73.38 132 ARG H N 1
ATOM 9525 C CA . ARG H 1 132 ? 15.391 4.414 -0.734 1 74.91 132 ARG H CA 1
ATOM 9526 C C . ARG H 1 132 ? 15.612 2.975 -1.217 1 76.18 132 ARG H C 1
ATOM 9527 O O . ARG H 1 132 ? 16.72 2.462 -1.077 1 76.6 132 ARG H O 1
ATOM 9535 N N . SER H 1 133 ? 14.573 2.346 -1.803 1 76.78 133 SER H N 1
ATOM 9536 C CA . SER H 1 133 ? 14.52 0.989 -2.337 1 78.15 133 SER H CA 1
ATOM 9537 C C . SER H 1 133 ? 15.39 -0.016 -1.585 1 79.3 133 SER H C 1
ATOM 9538 O O . SER H 1 133 ? 16.459 -0.385 -2.064 1 79.59 133 SER H O 1
ATOM 9541 N N . PHE H 1 134 ? 14.944 -0.435 -0.408 1 79.66 134 PHE H N 1
ATOM 9542 C CA . PHE H 1 134 ? 15.689 -1.368 0.419 1 80.5 134 PHE H CA 1
ATOM 9543 C C . PHE H 1 134 ? 15.855 -2.712 -0.262 1 82.82 134 PHE H C 1
ATOM 9544 O O . PHE H 1 134 ? 14.871 -3.303 -0.71 1 82.66 134 PHE H O 1
ATOM 9552 N N . GLU H 1 135 ? 17.11 -3.187 -0.353 1 84.72 135 GLU H N 1
ATOM 9553 C CA . GLU H 1 135 ? 17.442 -4.483 -0.952 1 86.87 135 GLU H CA 1
ATOM 9554 C C . GLU H 1 135 ? 17.64 -5.587 0.101 1 88.79 135 GLU H C 1
ATOM 9555 O O . GLU H 1 135 ? 17.618 -6.763 -0.258 1 89.03 135 GLU H O 1
ATOM 9561 N N . ASP H 1 136 ? 17.867 -5.211 1.381 1 90.13 136 ASP H N 1
ATOM 9562 C CA . ASP H 1 136 ? 18.119 -6.112 2.517 1 91.84 136 ASP H CA 1
ATOM 9563 C C . ASP H 1 136 ? 17.328 -5.625 3.759 1 92.38 136 ASP H C 1
ATOM 9564 O O . ASP H 1 136 ? 17.015 -4.439 3.881 1 92.1 136 ASP H O 1
ATOM 9569 N N . ILE H 1 137 ? 17 -6.545 4.669 1 92.95 137 ILE H N 1
ATOM 9570 C CA . ILE H 1 137 ? 16.219 -6.221 5.859 1 94.17 137 ILE H CA 1
ATOM 9571 C C . ILE H 1 137 ? 16.96 -5.322 6.846 1 95.27 137 ILE H C 1
ATOM 9572 O O . ILE H 1 137 ? 16.323 -4.485 7.481 1 95.69 137 ILE H O 1
ATOM 9577 N N . LYS H 1 138 ? 18.295 -5.457 6.941 1 95.56 138 LYS H N 1
ATOM 9578 C CA . LYS H 1 138 ? 19.155 -4.662 7.828 1 96.39 138 LYS H CA 1
ATOM 9579 C C . LYS H 1 138 ? 18.939 -3.155 7.691 1 96.94 138 LYS H C 1
ATOM 9580 O O . LYS H 1 138 ? 19.094 -2.42 8.669 1 96.86 138 LYS H O 1
ATOM 9586 N N . GLU H 1 139 ? 18.569 -2.704 6.474 1 97.29 139 GLU H N 1
ATOM 9587 C CA . GLU H 1 139 ? 18.333 -1.305 6.142 1 97.97 139 GLU H CA 1
ATOM 9588 C C . GLU H 1 139 ? 17.257 -0.64 6.982 1 98.73 139 GLU H C 1
ATOM 9589 O O . GLU H 1 139 ? 17.248 0.586 7.071 1 98.83 139 GLU H O 1
ATOM 9595 N N . PHE H 1 140 ? 16.358 -1.423 7.6 1 99.16 140 PHE H N 1
ATOM 9596 C CA . PHE H 1 140 ? 15.352 -0.843 8.475 1 100.26 140 PHE H CA 1
ATOM 9597 C C . PHE H 1 140 ? 16.039 -0.313 9.734 1 101.67 140 PHE H C 1
ATOM 9598 O O . PHE H 1 140 ? 15.843 0.842 10.099 1 101.65 140 PHE H O 1
ATOM 9606 N N . GLY H 1 141 ? 16.904 -1.13 10.33 1 102.82 141 GLY H N 1
ATOM 9607 C CA . GLY H 1 141 ? 17.661 -0.739 11.51 1 104.29 141 GLY H CA 1
ATOM 9608 C C . GLY H 1 141 ? 18.571 0.438 11.23 1 105.85 141 GLY H C 1
ATOM 9609 O O . GLY H 1 141 ? 18.65 1.366 12.033 1 105.98 141 GLY H O 1
ATOM 9610 N N . GLU H 1 142 ? 19.218 0.432 10.062 1 106.97 142 GLU H N 1
ATOM 9611 C CA . GLU H 1 142 ? 20.111 1.494 9.608 1 108.78 142 GLU H CA 1
ATOM 9612 C C . GLU H 1 142 ? 19.353 2.822 9.464 1 109.99 142 GLU H C 1
ATOM 9613 O O . GLU H 1 142 ? 19.86 3.874 9.854 1 110.38 142 GLU H O 1
ATOM 9619 N N . GLU H 1 143 ? 18.135 2.77 8.928 1 110.41 143 GLU H N 1
ATOM 9620 C CA . GLU H 1 143 ? 17.311 3.963 8.777 1 111.39 143 GLU H CA 1
ATOM 9621 C C . GLU H 1 143 ? 16.843 4.487 10.145 1 112.33 143 GLU H C 1
ATOM 9622 O O . GLU H 1 143 ? 16.767 5.698 10.351 1 112.16 143 GLU H O 1
ATOM 9628 N N . ILE H 1 144 ? 16.564 3.573 11.085 1 113.16 144 ILE H N 1
ATOM 9629 C CA . ILE H 1 144 ? 16.156 3.91 12.445 1 114.43 144 ILE H CA 1
ATOM 9630 C C . ILE H 1 144 ? 17.314 4.586 13.184 1 115.68 144 ILE H C 1
ATOM 9631 O O . ILE H 1 144 ? 17.113 5.598 13.859 1 115.83 144 ILE H O 1
ATOM 9636 N N . ALA H 1 145 ? 18.534 4.059 13.014 1 116.38 145 ALA H N 1
ATOM 9637 C CA . ALA H 1 145 ? 19.737 4.622 13.631 1 117.57 145 ALA H CA 1
ATOM 9638 C C . ALA H 1 145 ? 19.98 6.043 13.131 1 118.65 145 ALA H C 1
ATOM 9639 O O . ALA H 1 145 ? 20.345 6.915 13.921 1 118.82 145 ALA H O 1
ATOM 9641 N N . ARG H 1 146 ? 19.75 6.274 11.82 1 119.1 146 ARG H N 1
ATOM 9642 C CA . ARG H 1 146 ? 19.886 7.577 11.168 1 119.95 146 ARG H CA 1
ATOM 9643 C C . ARG H 1 146 ? 18.833 8.576 11.653 1 120.47 146 ARG H C 1
ATOM 9644 O O . ARG H 1 146 ? 19.084 9.777 11.661 1 120.75 146 ARG H O 1
ATOM 9652 N N . LEU H 1 147 ? 17.657 8.087 12.047 1 120.49 147 LEU H N 1
ATOM 9653 C CA . LEU H 1 147 ? 16.602 8.926 12.594 1 120.97 147 LEU H CA 1
ATOM 9654 C C . LEU H 1 147 ? 16.991 9.438 13.989 1 121.41 147 LEU H C 1
ATOM 9655 O O . LEU H 1 147 ? 16.627 10.557 14.349 1 121.6 147 LEU H O 1
ATOM 9660 N N . GLU H 1 148 ? 17.737 8.639 14.767 1 121.39 148 GLU H N 1
ATOM 9661 C CA . GLU H 1 148 ? 18.201 9.072 16.076 1 121.97 148 GLU H CA 1
ATOM 9662 C C . GLU H 1 148 ? 19.18 10.248 15.908 1 122.16 148 GLU H C 1
ATOM 9663 O O . GLU H 1 148 ? 19.087 11.231 16.639 1 122.51 148 GLU H O 1
ATOM 9669 N N . ASP H 1 149 ? 20.062 10.186 14.898 1 121.74 149 ASP H N 1
ATOM 9670 C CA . ASP H 1 149 ? 21.008 11.272 14.637 1 121.75 149 ASP H CA 1
ATOM 9671 C C . ASP H 1 149 ? 20.404 12.325 13.69 1 121.47 149 ASP H C 1
ATOM 9672 O O . ASP H 1 149 ? 19.315 12.841 13.936 1 121.12 149 ASP H O 1
#

GO terms:
  GO:0005524 ATP binding (F, IDA)
  GO:0003690 double-stranded DNA binding (F, IDA)
  GO:0045892 negative regulation of DNA-templated transcription (P, IMP)

Solvent-accessible surface area: 64613 Å² total; per-residue (Å²): 15,37,0,15,29,55,59,20,91,93,14,86,62,68,82,62,133,78,36,53,183,8,56,12,9,77,34,97,16,25,0,97,103,49,100,68,128,5,14,0,48,0,84,18,89,88,121,28,11,109,11,21,70,114,73,100,60,109,44,84,33,70,58,97,108,15,45,49,25,0,81,98,4,13,54,135,28,115,28,60,86,102,49,5,63,119,2,0,80,85,0,44,34,76,0,32,54,56,18,102,162,67,0,62,33,138,64,20,5,66,38,2,5,81,20,0,68,147,50,17,118,4,0,0,0,16,33,0,0,35,69,86,34,3,108,65,12,144,48,0,35,112,3,13,50,119,14,98,125,124,11,43,1,38,59,54,150,20,105,89,8,107,59,70,72,65,126,92,34,22,144,8,43,11,7,44,23,67,14,30,0,106,114,55,94,28,134,10,21,0,60,0,65,21,107,42,137,34,11,85,10,23,70,115,110,98,83,102,43,107,34,58,51,114,106,14,53,59,24,0,80,94,3,10,51,132,25,112,27,58,90,93,64,5,59,39,3,0,46,76,0,32,21,73,0,46,80,54,72,104,172,37,1,62,30,156,64,22,7,76,18,3,8,85,14,0,75,150,50,17,111,4,0,6,0,16,34,0,0,35,63,107,33,4,112,87,20,127,42,0,33,102,12,22,59,167,6,120,124,125,17,51,1,19,84,53,119,19,96,81,17,94,64,57,84,67,153,80,36,39,174,6,66,12,8,81,27,86,12,25,0,94,109,38,95,93,138,4,12,0,53,0,71,18,89,101,105,38,8,102,9,20,69,116,101,98,22,116,42,90,32,69,56,100,114,16,45,51,25,0,81,89,4,14,52,134,29,117,28,60,88,107,60,5,64,140,2,0,79,82,0,39,28,70,1,56,86,58,64,109,200,53,1,61,31,59,60,20,6,42,25,2,8,76,18,0,68,158,50,17,110,3,0,21,0,17,32,0,0,35,58,32,27,1,54,45,20,48,0,1,36,18,2,17,52,38,17,109,100,94,16,52,1,31,65,52,155,22,94,103,12,113,63,59,81,67,126,83,29,14,99,6,28,14,9,35,24,29,14,26,1,110,105,49,98,37,109,3,12,0,33,0,66,17,94,27,114,19,4,87,12,21,68,115,109,97,82,124,46,105,34,67,48,96,112,14,44,49,23,0,78,96,5,13,55,131,22,110,28,60,89,63,52,5,53,33,3,1,27,68,0,14,14,62,0,67,89,59,72,98,169,43,0,64,32,143,63,21,6,54,17,2,6,83,22,0,43,163,50,17,106,2,0,16,0,18,35,0,0,37,67,107,34,3,118,74,17,133,44,0,36,102,11,19,46,180,8,122,121,171,16,45,0,12,111,57,142,19,102,84,10,108,62,55,84,60,155,79,45,32,172,6,62,16,5,89,28,98,12,23,0,106,121,55,86,71,92,12,22,0,53,0,81,11,121,87,142,36,10,110,9,22,69,92,75,99,44,110,40,88,34,69,56,98,109,14,44,50,25,0,77,96,5,13,56,129,27,116,28,61,85,101,48,6,64,117,0,1,70,86,0,32,17,82,0,53,79,54,72,106,176,67,1,58,28,126,59,21,6,35,40,2,3,90,22,0,62,118,37,18,98,3,0,17,0,18,33,0,0,36,67,41,26,0,57,48,27,49,0,0,35,19,4,33,32,36,17,120,74,109,12,46,0,30,56,54,146,20,105,83,7,105,58,59,59,68,157,87,46,37,152,5,59,13,8,86,20,78,18,34,0,103,105,50,100,24,125,6,14,0,52,0,72,23,92,54,139,41,9,108,10,20,62,101,111,97,82,105,41,87,34,67,56,97,107,14,45,49,24,0,78,96,4,10,54,134,24,112,28,60,91,93,50,4,64,72,4,1,59,74,0,54,61,68,0,68,90,54,71,101,181,35,0,51,26,82,60,22,6,83,24,2,7,53,15,0,87,146,53,16,106,3,0,6,0,17,34,0,0,38,63,88,31,3,118,81,23,152,48,0,34,101,3,18,58,124,25,136,160,10,53,8,36,93,36,178,10,103,89,10,109,63,54,87,65,158,80,31,52,177,6,61,16,8,89,28,83,13,29,0,114,95,49,99,80,131,6,10,0,53,0,71,23,101,102,123,33,10,107,9,22,71,116,85,98,35,107,40,87,34,67,56,97,114,15,45,49,23,0,73,95,4,14,55,132,24,112,24,59,89,97,58,3,64,133,3,0,78,79,0,37,28,62,0,45,87,53,68,102,222,66,0,42,30,129,58,21,6,67,27,2,2,83,16,0,46,154,50,18,81,3,0,2,0,18,33,0,0,38,74,81,33,3,108,64,24,141,46,0,34,108,8,20,52,132,11,126,121,76,114,6,51,1,35,38,37,160,19,106,93,6,116,60,58,53,64,140,81,48,47,173,6,63,14,7,86,19,73,15,34,0,120,111,49,102,34,121,7,14,0,55,0,82,16,103,59,135,46,5,86,10,24,69,116,110,100,82,99,39,83,33,69,55,98,104,16,44,50,24,0,80,95,4,14,52,137,27,119,28,59,53,89,49,5,65,118,2,1,79,86,0,54,62,70,0,75,89,57,70,83,152,47,0,64,30,139,53,22,6,51,29,2,3,96,31,0,98,170,46,15,74,0,0,10,0,17,34,0,0,39,59,84,36,2,118,50,40,135,41,0,34,95,2,33,59,118,42,155,156

Organism: Escherichia coli (strain K12) (NCBI:txid83333)

Nearest PDB structures (foldseek):
  7p3f-assembly1_C  TM=6.817E-01  e=5.741E-16  Streptomyces coelicolor A3(2)
  7p3q-assembly1_A  TM=6.779E-01  e=3.223E-15  Streptomyces coelicolor A3(2)
  4j2j-assembly3_C  TM=7.397E-01  e=7.019E-01  Homo sapiens
  7di7-assembly1_A  TM=4.990E-01  e=1.130E+00  Plasmodium falciparum 3D7
  3s5k-assembly1_A  TM=4.714E-01  e=3.712E+00  Plasmodium falciparum HB3

InterPro domains:
  IPR003796 Ribonucleotide reductase regulator NrdR-like [MF_00440] (1-149)
  IPR003796 Ribonucleotide reductase regulator NrdR-like [PTHR30455] (1-148)
  IPR003796 Ribonucleotide reductase regulator NrdR-like [TIGR00244] (1-147)
  IPR005144 ATP-cone domain [PF03477] (50-136)
  IPR005144 ATP-cone domain [PS51161] (49-139)
  IPR055173 Transcriptional repressor NrdR-like, N-terminal domain [PF22811] (1-42)

Sequence (1199 aa):
MHHCPFCFAVDTKVIDSRLVGEGSSVRRRRQCLVCNERFTTFEVAELVMPRVVKSNDVREPFNEEKLRSGMLRALEKRPVSSDDVEMAINHIKSQLRATGEREVPSKMIGNLVMEQLKKLDKVAYIRFASVYRSFEDIKEFGEEIARLEDHMHCPFCFAVDTKVIDSRLVGEGSSVRRRRQCLVCNERFTTFEVAELVMPRVVKSNDVREPFNEEKLRSGMLRALEKRPVSSDDVEMAINHIKSQLRATGEREVPSKMIGNLVMEQLKKLDKVAYIRFASVYRSFEDIKEFGEEIARLEDHMHCPFCFAVDTKVIDSRLVGEGSSVRRRRQCLVCNERFTTFEVAELVMPRVVKSNDVREPFNEEKLRSGMLRALEKRPVSSDDVEMAINHIKSQLRATGEREVPSKMIGNLVMEQLKKLDKVAYIRFASVYRSFEDIKEFGEEIARLEDHMHCPFCFAVDTKVIDSRLVGEGSSVRRRRQCLVCNERFTTFEVAELVMPRVVKSNDVREPFNEEKLRSGMLRALEKRPVSSDDVEMAINHIKSQLRATGEREVPSKMIGNLVMEQLKKLDKVAYIRFASVYRSFEDIKEFGEEIARLEDHMHCPFCFAVDTKVIDSRLVGEGSSVRRRRQCLVCNERFTTFEVAELVMPRVVKSNDVREPFNEEKLRSGMLRALEKRPVSSDDVEMAINHIKSQLRATGEREVPSKMIGNLVMEQLKKLDKVAYIRFASVYRSFEDIKEFGEEIARLEDHMHCPFCFAVDTKVIDSRLVGEGSSVRRRRQCLVCNERFTTFEVAELVMPRVVKSNDVREPFNEEKLRSGMLRALEKRPVSSDDVEMAINHIKSQLRATGEREVPSKMIGNLVMEQLKKLDKVAYIRFASVYRSFEDIKEFGEEIARLEDMHCPFCFAVDTKVIDSRLVGEGSSVRRRRQCLVCNERFTTFEVAELVMPRVVKSNDVREPFNEEKLRSGMLRALEKRPVSSDDVEMAINHIKSQLRATGEREVPSKMIGNLVMEQLKKLDKVAYIRFASVYRSFEDIKEFGEEIARLEDHHMHCPFCFAVDTKVIDSRLVGEGSSVRRRRQCLVCNERFTTFEVAELVMPRVVKSNDVREPFNEEKLRSGMLRALEKRPVSSDDVEMAINHIKSQLRATGEREVPSKMIGNLVMEQLKKLDKVAYIRFASVYRSFEDIKEFGEEIARLED

Foldseek 3Di:
DADPPPRHPDKAFPDWDADDVNQKIKTWIADPPPRDIDIDMGHDDPFFAWEQEPVRDTGGDDLVVLLVLLCVLCPPHPADVVLSVVLSVVLRVVSVVVVDNYDYVVSSLVSSLVSCLVGDVSSSLVSCCVVVVDPDPVVSVVVVVVSVVD/DADPPPRHPDKAWPDWDADLVNQKIKTWIADPPPRDIDIDIGHDDDAFAWEQEPVRDTHRDDLVVLLVLLCVLCVPPPFDVSLSVSLSVVLRVVRVVVVDNYDYPVSSLVSSLVSCLVGPPSSSLVSCCVVVVDDDPVVSVVVVVVSVVD/DADPPPRHHDKDFPDWDADPVNQKIKTWIAHPPPRDIDIDMGHDDPAQAWEQEPVRDTGGDDLCVLLVLLCVLCPPHPFDVVLSVVLSVVLSVVSVVVVDNYDYVVSSLVSSLVSCLVGPVSSSLVSCCVVVVDPDPVVSVVVVVVSVVD/DADPPPRHHDWDFPDWDADLVRQKIKTWTADPPVRDIDIDIGHDDDQFAWEQEPVRDTHGDDLVVLLVLLCVLCPPPPADVSLSSVLSVVLRVVRVVVVDNYDYPVSSLVSSLVSCLVGPVSSSLVSCCPVVVDPDDVVSVVVVVVSVVD/DADPPPRHHDKDFPDWDQDPVNQKIKTWIADPPPRDIDIDIGHDDDAFAWEQEPVRDTGGDDLVVLLVLLCVLCPPPPFDVVLSVVLSVVLSVVRVVVVDNYDYVVSSLVSVLVSCLVRDVSSSLVSCCVVVVDPDPVVSVVVVVVSVVD/DADPPPRHPDWAFPDWDADLVNQKIKTWIARPPVRDIDIDMGHDDDQFAWEQEPVRDTHRDDLVVLLVLLCVLCVPHPDDVSLSVNLSVVLRVVRVVVVDNYDYPVSSLVSSLVSCLVGDVSSNLVSCCVVVVDPDPCVSVVVVVVSVD/DADPPDGRPDWAFPDWDADPVNQKIKTWTARPPPRDIDIDIGHDPPFFAWEQEPVRDTHGDDLCVLLVLLCVLCPPHPADVVLSVVLSVVLSVVSVVVVDNYDYVVSSLVSSLVSCLVGDVSSSLVSCCVVVVDPDPVVSVVVVVVSVVVD/DADPPPGRPDWAFPDWDADPVRQKIKTWIADPPPGDIDIDIGHDDDQQAWEQEPVRDTHRDDLCVLLVLLCVLCPPPPFDVVLSVNLSVVLRVVRVVVVDNYDYVVSSLVSSLVSCLVGPVSSSLVSCCVVVVDPDPCVSVVVVVVSVD

Radius of gyration: 44.83 Å; Cα contacts (8 Å, |Δi|>4): 1812; chains: 8; bounding box: 126×93×86 Å